Protein AF-0000000085034670 (afdb_homodimer)

Organism: Pyrobaculum neutrophilum (strain DSM 2338 / JCM 9278 / NBRC 100436 / V24Sta) (NCBI:txid444157)

Solvent-accessible surface area (backbone atoms only — not comparable to full-atom values): 43200 Å² total; per-residue (Å²): 132,74,89,51,54,70,53,42,58,57,39,40,49,49,40,50,49,49,47,63,65,64,57,44,68,76,72,37,66,59,76,76,46,46,86,66,56,53,66,43,71,51,53,83,65,71,54,91,62,52,50,27,5,26,19,51,21,50,42,35,35,32,36,52,74,52,28,29,40,36,36,17,26,9,20,22,24,40,92,87,50,77,40,71,30,72,46,46,43,74,38,55,52,75,44,85,58,56,53,54,27,44,27,43,30,22,36,21,53,18,46,40,45,43,45,72,75,66,61,37,42,27,40,36,34,66,35,52,58,66,59,52,51,48,52,44,50,43,60,39,57,45,80,72,50,70,50,46,36,65,43,38,67,56,41,38,48,18,45,29,35,43,29,47,31,53,50,50,27,57,75,70,66,22,46,54,33,21,41,21,73,79,57,76,51,41,62,64,49,42,35,47,47,25,52,54,46,44,74,75,40,96,53,72,64,35,58,47,34,37,36,26,43,63,46,64,75,39,63,70,53,35,53,52,50,47,52,49,32,59,55,21,60,75,77,32,60,69,58,20,38,48,45,49,49,67,48,31,70,58,59,24,33,47,52,56,36,58,76,63,52,54,56,41,23,27,39,52,30,22,38,37,36,43,14,46,29,63,43,50,74,72,66,37,35,30,53,69,50,42,44,54,39,28,48,57,39,43,50,51,16,26,54,49,65,73,40,94,68,67,94,59,66,56,67,58,41,42,44,55,20,47,65,55,33,41,18,30,35,38,29,38,40,19,68,40,84,78,36,68,34,27,39,39,32,29,70,34,82,96,42,52,14,39,72,62,55,27,48,48,40,79,32,78,83,61,89,52,60,61,57,51,12,36,53,57,69,42,44,74,41,85,87,52,39,36,57,39,46,38,52,6,39,67,65,20,43,72,46,71,69,54,50,51,51,52,46,52,51,48,33,52,57,26,45,73,65,70,68,35,76,41,67,46,80,44,53,53,105,133,75,89,50,53,71,53,42,57,56,38,38,51,50,41,50,49,49,47,62,65,65,57,44,67,76,73,37,66,60,76,76,46,48,86,67,56,54,65,42,71,52,53,84,64,71,54,90,63,52,52,29,5,26,20,51,22,52,44,38,35,31,37,52,74,53,28,29,40,35,36,16,25,9,22,20,25,41,93,87,49,76,41,72,30,72,47,48,43,73,37,54,53,74,46,86,59,54,53,55,25,44,28,45,30,22,37,21,52,16,45,41,46,43,44,71,75,66,61,36,44,28,40,36,33,67,34,52,60,66,59,52,52,48,53,44,51,44,59,39,57,45,81,71,51,70,50,47,36,65,43,37,66,56,40,36,49,19,46,29,36,41,28,48,31,54,49,50,28,58,76,71,64,22,45,53,32,21,41,23,73,78,55,77,51,41,62,64,50,43,34,47,47,25,52,54,45,45,75,73,41,95,51,71,64,35,57,48,35,36,32,26,43,63,44,66,75,39,64,72,52,34,54,52,52,47,53,49,31,59,55,21,59,76,77,30,61,70,58,21,38,50,45,50,49,66,47,32,70,60,60,23,33,48,52,55,37,59,76,64,52,56,55,41,25,28,38,50,30,23,40,38,36,43,15,47,29,64,43,48,73,72,67,36,36,31,51,68,50,41,44,54,39,26,48,55,39,44,51,51,16,26,55,50,65,73,39,94,69,66,93,58,65,56,68,57,42,42,44,55,21,46,64,54,32,40,18,30,35,38,29,39,39,19,68,41,82,77,36,67,36,28,40,38,32,29,70,34,82,94,43,52,16,39,72,60,53,54,32,48,41,78,31,79,82,61,88,52,60,60,57,51,12,35,54,57,68,42,44,76,43,85,87,54,39,35,59,38,44,38,51,7,37,68,65,20,43,72,46,71,68,55,51,51,51,49,46,53,52,49,33,53,54,27,45,73,67,69,67,38,75,42,68,46,80,43,56,56,104

Radius of gyration: 27.4 Å; Cα contacts (8 Å, |Δi|>4): 1720; chains: 2; bounding box: 60×80×64 Å

Secondary structure (DSSP, 8-state):
--TTHHHHHHHHHHHHHHHHHH--GGGS-GGGGGGGS-EEEPPSSPP---EEEEEEEEEEEEETTS-EEEEEEEEEE-SS-EEEEEEEEEESS--SHHHHHHHHHHHHHHHHHHHHHH--SEEEEES-HHHHHHHHHHHHH--SSGGGGGGHHHHHHHHHHHHHHHHHHHHHT-EEEEEESS----HHHHHHHHHHHHHH---HHHHHHHHSB-GGGSHHHHHHHHHHHHHHHHH-HHHHHHHHHHH-TT--HHHHHHHHSPTTEEEPPEEE-S-BHHHHHTT--BHHHHHHHHHHHHHHHHHHTT-S--SS-HHHHHHHHHHHPPEEEEEEEE-STTSPPEEEEEEETT--TTBS---EEE-TT---HHHHHHHHHTB--TTT-BHHHHHHHHHHSPPHHHHHHHHHHHHHHHHTTT--S-EEEE---/--TTHHHHHHHHHHHHHHHHHH--GGGS-GGGGGGGS-EEEPPSSPP---EEEEEEEEEEEEETTS-EEEEEEEEEEETTEEEEEEEEEEESS--SHHHHHHHHHHHHHHHHHHHHHH--SEEEEES-HHHHHHHHHHHHH--SSGGGGGGHHHHHHHHHHHHHHHHHHHHHT-EEEEEESS----HHHHHHHHHHHHHH---HHHHHHHHSB-GGGSHHHHHHHHHHHHHHHHH-HHHHHHHHHHH-TT--HHHHHHHHS-TTEEEPPEEE-S-BHHHHHTT--BHHHHHHHHHHHHHHHHHHTT-S--SS-HHHHHHHHHHHPPEEEEEEEE-STTSPPEEEEEEETT--TTBS---EEE-TT---HHHHHHHHHTB--TTT-BHHHHHHHHHHSPPHHHHHHHHHHHHHHHHHTT--S-EEEE---

InterPro domains:
  IPR018977 NurA domain [PF09376] (51-397)
  IPR018977 NurA domain [SM00933] (49-398)

Nearest PDB structures (foldseek):
  3tal-assembly1_A  TM=4.008E-01  e=8.139E-10  Pyrococcus furiosus DSM 3638
  3tai-assembly1_A  TM=4.142E-01  e=2.254E-09  Pyrococcus furiosus DSM 3638
  3tal-assembly1_B  TM=4.018E-01  e=2.036E-09  Pyrococcus furiosus DSM 3638
  3taz-assembly1_B  TM=3.901E-01  e=1.210E-08  Pyrococcus furiosus DSM 3638
  6gp1-assembly1_B  TM=6.547E-01  e=8.979E+00  Lobophyllia hemprichii

pLDDT: mean 89.44, std 11.65, range [27.62, 98.81]

Foldseek 3Di:
DPPCVVVCCVPVVVVVVVVVVVPCPVLFVLVVLLVVFAKDFFDQDADPFFEKEKAFAWWWWAFPVGKIKIKIKMWIDTDPDIFIFIDIDIGPFDDPCLSVLVNLLRRLVNLLCCCVPVPGQEYEYEDDPVCLLVVLLCLLQDPPDVSSLQCLLSSLVSLLSNLVSQVSCVVSNHWYKYKYQDDQAALVVQQSLLVVVVVVDDDVLSVLSNQAGPLCVPPVSVVVLVVVLVVCVVPPVNNNSSSVSNNPSVCGPLNSCLPNPDARMKTQWKWFAQRHNVCVVVVNLALVSSLVSSVVSNVVNCVVVVHPDDPDPSSVSSSVSQASQATKTWMWHHHDNPGGIMIMITGPPPHGRRHSGGGTGGDNVDDCSNVNSNQNVQQDDRVQSGDNNSVRCVVRYDDPVNQVVVQVVVQVVVVVVPGGPDIHTDRDD/DPPCVVVCCVPVVVVVVVVVVVPCCVLFPLVVLLVVFAKDFFDQDADPFFEKEKAKAWFWWAFPVGKIKIKIKMWIDTDPDIFIFIDIDIGPFDDPCLNVLVNLLRRLVNLLCCCVVVPGQEYEYEDDPVCLLVVLLCLLQDPPDVSSLQCLLSSLSSLLSNLVSQVSCVVSNHWYKYKYQDDQAALVVQQSLLVVLVVVDDDVLSVLSNQAGPLCVPPVSVVVLVVVLVVCVVPPVNNNSSSVSNNPSVCGPLNSCLPNPDARMKTQWKWFAQRHNVCVVVQNLALVSSLVSSVVSNVVNCVVVVHPDDPDPSSVSSSVSQQSQATKTWMWHHHDNPGGTMIMITGDPPHGRRHSGRGTGGDNVDPCSNVNSNQNVQQDDRVQSGDNNSVRCVVRYDDPVNSVVVQVVVQVVVVVVVPGPDIHTDDDD

Structure (mmCIF, N/CA/C/O backbone):
data_AF-0000000085034670-model_v1
#
loop_
_entity.id
_entity.type
_entity.pdbx_description
1 polymer 'NurA domain-containing protein'
#
loop_
_atom_site.group_PDB
_atom_site.id
_atom_site.type_symbol
_atom_site.label_atom_id
_atom_site.label_alt_id
_atom_site.label_comp_id
_atom_site.label_asym_id
_atom_site.label_entity_id
_atom_site.label_seq_id
_atom_site.pdbx_PDB_ins_code
_atom_site.Cartn_x
_atom_site.Cartn_y
_atom_site.Cartn_z
_atom_site.occupancy
_atom_site.B_iso_or_equiv
_atom_site.auth_seq_id
_atom_site.auth_comp_id
_atom_site.auth_asym_id
_atom_site.auth_atom_id
_atom_site.pdbx_PDB_model_num
ATOM 1 N N . MET A 1 1 ? 7.449 19.141 -23.641 1 68.62 1 MET A N 1
ATOM 2 C CA . MET A 1 1 ? 8.828 18.656 -23.578 1 68.62 1 MET A CA 1
ATOM 3 C C . MET A 1 1 ? 9.117 18.016 -22.234 1 68.62 1 MET A C 1
ATOM 5 O O . MET A 1 1 ? 8.75 18.562 -21.188 1 68.62 1 MET A O 1
ATOM 9 N N . ASP A 1 2 ? 9.531 16.797 -22.219 1 83.75 2 ASP A N 1
ATOM 10 C CA . ASP A 1 2 ? 9.914 16.109 -20.984 1 83.75 2 ASP A CA 1
ATOM 11 C C . ASP A 1 2 ? 11.297 16.562 -20.516 1 83.75 2 ASP A C 1
ATOM 13 O O . ASP A 1 2 ? 12.305 16.266 -21.156 1 83.75 2 ASP A O 1
ATOM 17 N N . HIS A 1 3 ? 11.352 17.328 -19.422 1 88.25 3 HIS A N 1
ATOM 18 C CA . HIS A 1 3 ? 12.555 17.969 -18.906 1 88.25 3 HIS A CA 1
ATOM 19 C C . HIS A 1 3 ? 13.539 16.938 -18.359 1 88.25 3 HIS A C 1
ATOM 21 O O . HIS A 1 3 ? 14.68 17.281 -18.031 1 88.25 3 HIS A O 1
ATOM 27 N N . PHE A 1 4 ? 13.164 15.656 -18.344 1 93.5 4 PHE A N 1
ATOM 28 C CA . PHE A 1 4 ? 13.977 14.688 -17.625 1 93.5 4 PHE A CA 1
ATOM 29 C C . PHE A 1 4 ? 14.453 13.578 -18.547 1 93.5 4 PHE A C 1
ATOM 31 O O . PHE A 1 4 ? 15.125 12.641 -18.109 1 93.5 4 PHE A O 1
ATOM 38 N N . PHE A 1 5 ? 14.156 13.625 -19.812 1 90.25 5 PHE A N 1
ATOM 39 C CA . PHE A 1 5 ? 14.43 12.531 -20.734 1 90.25 5 PHE A CA 1
ATOM 40 C C . PHE A 1 5 ? 15.93 12.273 -20.859 1 90.25 5 PHE A C 1
ATOM 42 O O . PHE A 1 5 ? 16.359 11.125 -20.953 1 90.25 5 PHE A O 1
ATOM 49 N N . ASP A 1 6 ? 16.688 13.328 -20.859 1 89.12 6 ASP A N 1
ATOM 50 C CA . ASP A 1 6 ? 18.141 13.18 -20.922 1 89.12 6 ASP A CA 1
ATOM 51 C C . ASP A 1 6 ? 18.672 12.43 -19.703 1 89.12 6 ASP A C 1
ATOM 53 O O . ASP A 1 6 ? 19.547 11.562 -19.828 1 89.12 6 ASP A O 1
ATOM 57 N N . MET A 1 7 ? 18.172 12.766 -18.578 1 92.56 7 MET A N 1
ATOM 58 C CA . MET A 1 7 ? 18.609 12.117 -17.344 1 92.56 7 MET A CA 1
ATOM 59 C C . MET A 1 7 ? 18.125 10.672 -17.281 1 92.56 7 MET A C 1
ATOM 61 O O . MET A 1 7 ? 18.828 9.805 -16.781 1 92.56 7 MET A O 1
ATOM 65 N N . PHE A 1 8 ? 17 10.445 -17.844 1 89.38 8 PHE A N 1
ATOM 66 C CA . PHE A 1 8 ? 16.469 9.094 -17.938 1 89.38 8 PHE A CA 1
ATOM 67 C C . PHE A 1 8 ? 17.375 8.219 -18.797 1 89.38 8 PHE A C 1
ATOM 69 O O . PHE A 1 8 ? 17.766 7.125 -18.375 1 89.38 8 PHE A O 1
ATOM 76 N N . MET A 1 9 ? 17.688 8.711 -19.844 1 86.62 9 MET A N 1
ATOM 77 C CA . MET A 1 9 ? 18.531 7.938 -20.766 1 86.62 9 MET A CA 1
ATOM 78 C C . MET A 1 9 ? 19.891 7.637 -20.125 1 86.62 9 MET A C 1
ATOM 80 O O . MET A 1 9 ? 20.422 6.539 -20.281 1 86.62 9 MET A O 1
ATOM 84 N N . ALA A 1 10 ? 20.328 8.523 -19.375 1 85.94 10 ALA A N 1
ATOM 85 C CA . ALA A 1 10 ? 21.641 8.367 -18.75 1 85.94 10 ALA A CA 1
ATOM 86 C C . ALA A 1 10 ? 21.578 7.414 -17.562 1 85.94 10 ALA A C 1
ATOM 88 O O . ALA A 1 10 ? 22.422 6.535 -17.406 1 85.94 10 ALA A O 1
ATOM 89 N N . SER A 1 11 ? 20.594 7.531 -16.781 1 88.62 11 SER A N 1
ATOM 90 C CA . SER A 1 11 ? 20.531 6.809 -15.508 1 88.62 11 SER A CA 1
ATOM 91 C C . SER A 1 11 ? 19.875 5.441 -15.688 1 88.62 11 SER A C 1
ATOM 93 O O . SER A 1 11 ? 20.422 4.426 -15.25 1 88.62 11 SER A O 1
ATOM 95 N N . ALA A 1 12 ? 18.75 5.48 -16.328 1 83.56 12 ALA A N 1
ATOM 96 C CA . ALA A 1 12 ? 18 4.234 -16.469 1 83.56 12 ALA A CA 1
ATOM 97 C C . ALA A 1 12 ? 18.781 3.227 -17.328 1 83.56 12 ALA A C 1
ATOM 99 O O . ALA A 1 12 ? 18.797 2.031 -17.016 1 83.56 12 ALA A O 1
ATOM 100 N N . GLY A 1 13 ? 19.391 3.781 -18.344 1 76.5 13 GLY A N 1
ATOM 101 C CA . GLY A 1 13 ? 20.188 2.906 -19.188 1 76.5 13 GLY A CA 1
ATOM 102 C C . GLY A 1 13 ? 21.328 2.246 -18.453 1 76.5 13 GLY A C 1
ATOM 103 O O . GLY A 1 13 ? 21.547 1.039 -18.578 1 76.5 13 GLY A O 1
ATOM 104 N N . ARG A 1 14 ? 21.906 3.018 -17.688 1 82.44 14 ARG A N 1
ATOM 105 C CA . ARG A 1 14 ? 23.047 2.518 -16.922 1 82.44 14 ARG A CA 1
ATOM 106 C C . ARG A 1 14 ? 22.594 1.482 -15.898 1 82.44 14 ARG A C 1
ATOM 108 O O . ARG A 1 14 ? 23.203 0.41 -15.789 1 82.44 14 ARG A O 1
ATOM 115 N N . LYS A 1 15 ? 21.578 1.783 -15.211 1 85.5 15 LYS A N 1
ATOM 116 C CA . LYS A 1 15 ? 21.109 0.906 -14.141 1 85.5 15 LYS A CA 1
ATOM 117 C C . LYS A 1 15 ? 20.547 -0.394 -14.703 1 85.5 15 LYS A C 1
ATOM 119 O O . LYS A 1 15 ? 20.719 -1.461 -14.109 1 85.5 15 LYS A O 1
ATOM 124 N N . LEU A 1 16 ? 19.891 -0.281 -15.742 1 78.81 16 LEU A N 1
ATOM 125 C CA . LEU A 1 16 ? 19.344 -1.478 -16.375 1 78.81 16 LEU A CA 1
ATOM 126 C C . LEU A 1 16 ? 20.453 -2.383 -16.875 1 78.81 16 LEU A C 1
ATOM 128 O O . LEU A 1 16 ? 20.375 -3.607 -16.766 1 78.81 16 LEU A O 1
ATOM 132 N N . ARG A 1 17 ? 21.484 -1.782 -17.375 1 75.12 17 ARG A N 1
ATOM 133 C CA . ARG A 1 17 ? 22.625 -2.559 -17.844 1 75.12 17 ARG A CA 1
ATOM 134 C C . ARG A 1 17 ? 23.312 -3.258 -16.688 1 75.12 17 ARG A C 1
ATOM 136 O O . ARG A 1 17 ? 23.703 -4.422 -16.797 1 75.12 17 ARG A O 1
ATOM 143 N N . GLU A 1 18 ? 23.391 -2.484 -15.688 1 79 18 GLU A N 1
ATOM 144 C CA . GLU A 1 18 ? 23.984 -3.062 -14.492 1 79 18 GLU A CA 1
ATOM 145 C C . GLU A 1 18 ? 23.156 -4.223 -13.961 1 79 18 GLU A C 1
ATOM 147 O O . GLU A 1 18 ? 23.703 -5.258 -13.562 1 79 18 GLU A O 1
ATOM 152 N N . TYR A 1 19 ? 21.922 -4.016 -13.961 1 77.38 19 TYR A N 1
ATOM 153 C CA . TYR A 1 19 ? 20.984 -5.035 -13.508 1 77.38 19 TYR A CA 1
ATOM 154 C C . TYR A 1 19 ? 21.047 -6.27 -14.406 1 77.38 19 TYR A C 1
ATOM 156 O O . TYR A 1 19 ? 21.109 -7.398 -13.914 1 77.38 19 TYR A O 1
ATOM 164 N N . LEU A 1 20 ? 21.016 -6.066 -15.539 1 68.25 20 LEU A N 1
ATOM 165 C CA . LEU A 1 20 ? 21.031 -7.172 -16.484 1 68.25 20 LEU A CA 1
ATOM 166 C C . LEU A 1 20 ? 22.375 -7.898 -16.453 1 68.25 20 LEU A C 1
ATOM 168 O O . LEU A 1 20 ? 22.422 -9.117 -16.625 1 68.25 20 LEU A O 1
ATOM 172 N N . GLY A 1 21 ? 23.328 -7.051 -16.188 1 64.12 21 GLY A N 1
ATOM 173 C CA . GLY A 1 21 ? 24.656 -7.641 -16.094 1 64.12 21 GLY A CA 1
ATOM 174 C C . GLY A 1 21 ? 24.875 -8.422 -14.812 1 64.12 21 GLY A C 1
ATOM 175 O O . GLY A 1 21 ? 25.672 -9.367 -14.781 1 64.12 21 GLY A O 1
ATOM 176 N N . SER A 1 22 ? 24.266 -7.918 -13.75 1 59.69 22 SER A N 1
ATOM 177 C CA . SER A 1 22 ? 24.453 -8.547 -12.445 1 59.69 22 SER A CA 1
ATOM 178 C C . SER A 1 22 ? 23.562 -9.766 -12.289 1 59.69 22 SER A C 1
ATOM 180 O O . SER A 1 22 ? 23.797 -10.617 -11.422 1 59.69 22 SER A O 1
ATOM 182 N N . ARG A 1 23 ? 22.375 -9.852 -12.945 1 56.75 23 ARG A N 1
ATOM 183 C CA . ARG A 1 23 ? 21.375 -10.898 -12.781 1 56.75 23 ARG A CA 1
ATOM 184 C C . ARG A 1 23 ? 21.922 -12.258 -13.203 1 56.75 23 ARG A C 1
ATOM 186 O O . ARG A 1 23 ? 21.812 -12.641 -14.375 1 56.75 23 ARG A O 1
ATOM 193 N N . SER A 1 24 ? 23.016 -12.492 -12.812 1 54.44 24 SER A N 1
ATOM 194 C CA . SER A 1 24 ? 23.375 -13.789 -13.375 1 54.44 24 SER A CA 1
ATOM 195 C C . SER A 1 24 ? 22.562 -14.914 -12.75 1 54.44 24 SER A C 1
ATOM 197 O O . SER A 1 24 ? 22.781 -15.281 -11.594 1 54.44 24 SER A O 1
ATOM 199 N N . LEU A 1 25 ? 21.281 -15.055 -13.141 1 57.41 25 LEU A N 1
ATOM 200 C CA . LEU A 1 25 ? 20.641 -16.344 -12.891 1 57.41 25 LEU A CA 1
ATOM 201 C C . LEU A 1 25 ? 21.672 -17.469 -12.977 1 57.41 25 LEU A C 1
ATOM 203 O O . LEU A 1 25 ? 21.469 -18.547 -12.398 1 57.41 25 LEU A O 1
ATOM 207 N N . GLN A 1 26 ? 22.703 -17 -13.57 1 58.75 26 GLN A N 1
ATOM 208 C CA . GLN A 1 26 ? 23.75 -18 -13.805 1 58.75 26 GLN A CA 1
ATOM 209 C C . GLN A 1 26 ? 24.453 -18.375 -12.5 1 58.75 26 GLN A C 1
ATOM 211 O O . GLN A 1 26 ? 25.078 -19.438 -12.406 1 58.75 26 GLN A O 1
ATOM 216 N N . ASP A 1 27 ? 24.031 -17.547 -11.617 1 67.06 27 ASP A N 1
ATOM 217 C CA . ASP A 1 27 ? 24.719 -17.812 -10.359 1 67.06 27 ASP A CA 1
ATOM 218 C C . ASP A 1 27 ? 23.969 -18.828 -9.523 1 67.06 27 ASP A C 1
ATOM 220 O O . ASP A 1 27 ? 24.5 -19.375 -8.555 1 67.06 27 ASP A O 1
ATOM 224 N N . TYR A 1 28 ? 22.75 -19.141 -10.078 1 81.62 28 TYR A N 1
ATOM 225 C CA . TYR A 1 28 ? 21.969 -20.078 -9.289 1 81.62 28 TYR A CA 1
ATOM 226 C C . TYR A 1 28 ? 21.875 -21.438 -10 1 81.62 28 TYR A C 1
ATOM 228 O O . TYR A 1 28 ? 21.891 -21.5 -11.227 1 81.62 28 TYR A O 1
ATOM 236 N N . PRO A 1 29 ? 21.922 -22.469 -9.227 1 87.06 29 PRO A N 1
ATOM 237 C CA . PRO A 1 29 ? 21.906 -23.812 -9.812 1 87.06 29 PRO A CA 1
ATOM 238 C C . PRO A 1 29 ? 20.5 -24.234 -10.273 1 87.06 29 PRO A C 1
ATOM 240 O O . PRO A 1 29 ? 20 -25.281 -9.852 1 87.06 29 PRO A O 1
ATOM 243 N N . LEU A 1 30 ? 20 -23.531 -11.188 1 87.94 30 LEU A N 1
ATOM 244 C CA . LEU A 1 30 ? 18.625 -23.781 -11.625 1 87.94 30 LEU A CA 1
ATOM 245 C C . LEU A 1 30 ? 18.516 -25.125 -12.336 1 87.94 30 LEU A C 1
ATOM 247 O O . LEU A 1 30 ? 17.531 -25.844 -12.156 1 87.94 30 LEU A O 1
ATOM 251 N N . GLU A 1 31 ? 19.562 -25.453 -13.062 1 86.12 31 GLU A N 1
ATOM 252 C CA . GLU A 1 31 ? 19.547 -26.688 -13.844 1 86.12 31 GLU A CA 1
ATOM 253 C C . GLU A 1 31 ? 19.469 -27.906 -12.938 1 86.12 31 GLU A C 1
ATOM 255 O O . GLU A 1 31 ? 18.922 -28.953 -13.328 1 86.12 31 GLU A O 1
ATOM 260 N N . GLU A 1 32 ? 19.969 -27.719 -11.758 1 88.44 32 GLU A N 1
ATOM 261 C CA . GLU A 1 32 ? 19.969 -28.828 -10.812 1 88.44 32 GLU A CA 1
ATOM 262 C C . GLU A 1 32 ? 18.547 -29.125 -10.328 1 88.44 32 GLU A C 1
ATOM 264 O O . GLU A 1 32 ? 18.297 -30.203 -9.789 1 88.44 32 GLU A O 1
ATOM 269 N N . LEU A 1 33 ? 17.688 -28.234 -10.586 1 93.94 33 LEU A N 1
ATOM 270 C CA . LEU A 1 33 ? 16.312 -28.391 -10.094 1 93.94 33 LEU A CA 1
ATOM 271 C C . LEU A 1 33 ? 15.406 -28.969 -11.172 1 93.94 33 LEU A C 1
ATOM 273 O O . LEU A 1 33 ? 14.25 -29.281 -10.914 1 93.94 33 LEU A O 1
ATOM 277 N N . SER A 1 34 ? 15.93 -29.156 -12.367 1 93.81 34 SER A N 1
ATOM 278 C CA . SER A 1 34 ? 15.133 -29.562 -13.523 1 93.81 34 SER A CA 1
ATOM 279 C C . SER A 1 34 ? 14.422 -30.891 -13.258 1 93.81 34 SER A C 1
ATOM 281 O O . SER A 1 34 ? 13.258 -31.062 -13.633 1 93.81 34 SER A O 1
ATOM 283 N N . SER A 1 35 ? 15.078 -31.781 -12.578 1 93.62 35 SER A N 1
ATOM 284 C CA . SER A 1 35 ? 14.531 -33.125 -12.352 1 93.62 35 SER A CA 1
ATOM 285 C C . SER A 1 35 ? 13.422 -33.094 -11.305 1 93.62 35 SER A C 1
ATOM 287 O O . SER A 1 35 ? 12.633 -34.031 -11.195 1 93.62 35 SER A O 1
ATOM 289 N N . TYR A 1 36 ? 13.336 -32.031 -10.578 1 95 36 TYR A N 1
ATOM 290 C CA . TYR A 1 36 ? 12.344 -31.922 -9.508 1 95 36 TYR A CA 1
ATOM 291 C C . TYR A 1 36 ? 11.07 -31.25 -10.008 1 95 36 TYR A C 1
ATOM 293 O O . TYR A 1 36 ? 10.031 -31.312 -9.336 1 95 36 TYR A O 1
ATOM 301 N N . ILE A 1 37 ? 11.18 -30.656 -11.141 1 95.88 37 ILE A N 1
ATOM 302 C CA . ILE A 1 37 ? 10.008 -30 -11.711 1 95.88 37 ILE A CA 1
ATOM 303 C C . ILE A 1 37 ? 9.297 -30.953 -12.672 1 95.88 37 ILE A C 1
ATOM 305 O O . ILE A 1 37 ? 9.797 -31.219 -13.773 1 95.88 37 ILE A O 1
ATOM 309 N N . LEU A 1 38 ? 8.195 -31.391 -12.25 1 95.44 38 LEU A N 1
ATOM 310 C CA . LEU A 1 38 ? 7.398 -32.281 -13.078 1 95.44 38 LEU A CA 1
ATOM 311 C C . LEU A 1 38 ? 6.637 -31.5 -14.141 1 95.44 38 LEU A C 1
ATOM 313 O O . LEU A 1 38 ? 6.016 -30.469 -13.844 1 95.44 38 LEU A O 1
ATOM 317 N N . LYS A 1 39 ? 6.746 -31.922 -15.344 1 96.44 39 LYS A N 1
ATOM 318 C CA . LYS A 1 39 ? 6.117 -31.188 -16.438 1 96.44 39 LYS A CA 1
ATOM 319 C C . LYS A 1 39 ? 5.434 -32.125 -17.422 1 96.44 39 LYS A C 1
ATOM 321 O O . LYS A 1 39 ? 5.762 -33.312 -17.469 1 96.44 39 LYS A O 1
ATOM 326 N N . ARG A 1 40 ? 4.453 -31.703 -18.141 1 96.81 40 ARG A N 1
ATOM 327 C CA . ARG A 1 40 ? 3.689 -32.406 -19.156 1 96.81 40 ARG A CA 1
ATOM 328 C C . ARG A 1 40 ? 3.461 -31.547 -20.391 1 96.81 40 ARG A C 1
ATOM 330 O O . ARG A 1 40 ? 3.355 -30.328 -20.281 1 96.81 40 ARG A O 1
ATOM 337 N N . PRO A 1 41 ? 3.396 -32.188 -21.531 1 96.56 41 PRO A N 1
ATOM 338 C CA . PRO A 1 41 ? 3.035 -31.406 -22.719 1 96.56 41 PRO A CA 1
ATOM 339 C C . PRO A 1 41 ? 1.558 -31.016 -22.75 1 96.56 41 PRO A C 1
ATOM 341 O O . PRO A 1 41 ? 0.709 -31.781 -22.266 1 96.56 41 PRO A O 1
ATOM 344 N N . VAL A 1 42 ? 1.323 -29.922 -23.312 1 95.19 42 VAL A N 1
ATOM 345 C CA . VAL A 1 42 ? -0.061 -29.484 -23.484 1 95.19 42 VAL A CA 1
ATOM 346 C C . VAL A 1 42 ? -0.756 -30.406 -24.5 1 95.19 42 VAL A C 1
ATOM 348 O O . VAL A 1 42 ? -0.239 -30.641 -25.594 1 95.19 42 VAL A O 1
ATOM 351 N N . PRO A 1 43 ? -1.849 -30.844 -24.109 1 91.06 43 PRO A N 1
ATOM 352 C CA . PRO A 1 43 ? -2.557 -31.688 -25.078 1 91.06 43 PRO A CA 1
ATOM 353 C C . PRO A 1 43 ? -2.955 -30.938 -26.344 1 91.06 43 PRO A C 1
ATOM 355 O O . PRO A 1 43 ? -3.342 -29.766 -26.281 1 91.06 43 PRO A O 1
ATOM 358 N N . GLN A 1 44 ? -2.994 -31.625 -27.422 1 83.75 44 GLN A N 1
ATOM 359 C CA . GLN A 1 44 ? -3.307 -31.016 -28.719 1 83.75 44 GLN A CA 1
ATOM 360 C C . GLN A 1 44 ? -4.812 -30.984 -28.953 1 83.75 44 GLN A C 1
ATOM 362 O O . GLN A 1 44 ? -5.305 -30.141 -29.719 1 83.75 44 GLN A O 1
ATOM 367 N N . GLU A 1 45 ? -5.48 -31.75 -28.297 1 77.94 45 GLU A N 1
ATOM 368 C CA . GLU A 1 45 ? -6.922 -31.797 -28.516 1 77.94 45 GLU A CA 1
ATOM 369 C C . GLU A 1 45 ? -7.617 -30.594 -27.875 1 77.94 45 GLU A C 1
ATOM 371 O O . GLU A 1 45 ? -7.391 -30.297 -26.703 1 77.94 45 GLU A O 1
ATOM 376 N N . GLU A 1 46 ? -8.273 -29.969 -28.75 1 71.31 46 GLU A N 1
ATOM 377 C CA . GLU A 1 46 ? -8.977 -28.781 -28.281 1 71.31 46 GLU A CA 1
ATOM 378 C C . GLU A 1 46 ? -10.32 -29.156 -27.641 1 71.31 46 GLU A C 1
ATOM 380 O O . GLU A 1 46 ? -11.117 -29.875 -28.25 1 71.31 46 GLU A O 1
ATOM 385 N N . ALA A 1 47 ? -10.406 -28.828 -26.422 1 71.25 47 ALA A N 1
ATOM 386 C CA . ALA A 1 47 ? -11.719 -28.953 -25.797 1 71.25 47 ALA A CA 1
ATOM 387 C C . ALA A 1 47 ? -12.641 -27.812 -26.219 1 71.25 47 ALA A C 1
ATOM 389 O O . ALA A 1 47 ? -12.203 -26.672 -26.391 1 71.25 47 ALA A O 1
ATOM 390 N N . ALA A 1 48 ? -13.703 -28.141 -26.828 1 77.88 48 ALA A N 1
ATOM 391 C CA . ALA A 1 48 ? -14.68 -27.141 -27.25 1 77.88 48 ALA A CA 1
ATOM 392 C C . ALA A 1 48 ? -15.453 -26.609 -26.047 1 77.88 48 ALA A C 1
ATOM 394 O O . ALA A 1 48 ? -16.578 -27.031 -25.797 1 77.88 48 ALA A O 1
ATOM 395 N N . LEU A 1 49 ? -14.797 -25.719 -25.266 1 87.38 49 LEU A N 1
ATOM 396 C CA . LEU A 1 49 ? -15.445 -25.172 -24.078 1 87.38 49 LEU A CA 1
ATOM 397 C C . LEU A 1 49 ? -15.883 -23.734 -24.312 1 87.38 49 LEU A C 1
ATOM 399 O O . LEU A 1 49 ? -15.172 -22.969 -24.969 1 87.38 49 LEU A O 1
ATOM 403 N N . ARG A 1 50 ? -17.141 -23.5 -23.938 1 91.06 50 ARG A N 1
ATOM 404 C CA . ARG A 1 50 ? -17.625 -22.125 -23.938 1 91.06 50 ARG A CA 1
ATOM 405 C C . ARG A 1 50 ? -16.969 -21.328 -22.812 1 91.06 50 ARG A C 1
ATOM 407 O O . ARG A 1 50 ? -17.344 -21.453 -21.641 1 91.06 50 ARG A O 1
ATOM 414 N N . ALA A 1 51 ? -16.047 -20.422 -23.203 1 94.44 51 ALA A N 1
ATOM 415 C CA . ALA A 1 51 ? -15.234 -19.734 -22.203 1 94.44 51 ALA A CA 1
ATOM 416 C C . ALA A 1 51 ? -15.641 -18.266 -22.109 1 94.44 51 ALA A C 1
ATOM 418 O O . ALA A 1 51 ? -16.172 -17.688 -23.062 1 94.44 51 ALA A O 1
ATOM 419 N N . ALA A 1 52 ? -15.492 -17.719 -20.969 1 96.88 52 ALA A N 1
ATOM 420 C CA . ALA A 1 52 ? -15.648 -16.281 -20.719 1 96.88 52 ALA A CA 1
ATOM 421 C C . ALA A 1 52 ? -14.523 -15.758 -19.844 1 96.88 52 ALA A C 1
ATOM 423 O O . ALA A 1 52 ? -13.922 -16.516 -19.078 1 96.88 52 ALA A O 1
ATOM 424 N N . G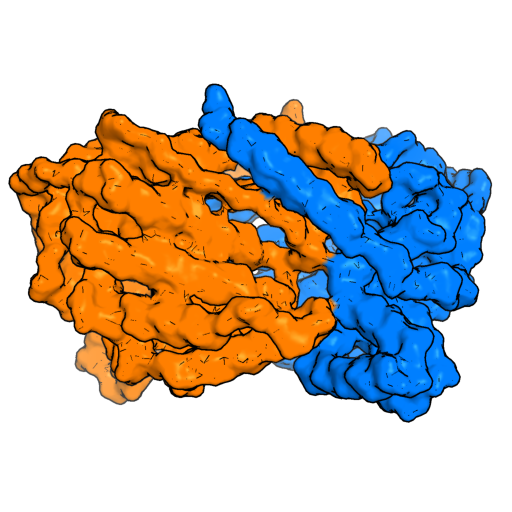LY A 1 53 ? -14.164 -14.484 -20.047 1 97.56 53 GLY A N 1
ATOM 425 C CA . GLY A 1 53 ? -13.148 -13.828 -19.25 1 97.56 53 GLY A CA 1
ATOM 426 C C . GLY A 1 53 ? -13.711 -12.758 -18.344 1 97.56 53 GLY A C 1
ATOM 427 O O . GLY A 1 53 ? -14.648 -12.055 -18.703 1 97.56 53 GLY A O 1
ATOM 428 N N . VAL A 1 54 ? -13.18 -12.695 -17.141 1 98.5 54 VAL A N 1
ATOM 429 C CA . VAL A 1 54 ? -13.586 -11.68 -16.188 1 98.5 54 VAL A CA 1
ATOM 430 C C . VAL A 1 54 ? -12.375 -10.828 -15.789 1 98.5 54 VAL A C 1
ATOM 432 O O . VAL A 1 54 ? -11.305 -11.367 -15.5 1 98.5 54 VAL A O 1
ATOM 435 N N . ASP A 1 55 ? -12.484 -9.555 -15.805 1 97 55 ASP A N 1
ATOM 436 C CA . ASP A 1 55 ? -11.484 -8.609 -15.32 1 97 55 ASP A CA 1
ATOM 437 C C . ASP A 1 55 ? -12.148 -7.352 -14.75 1 97 55 ASP A C 1
ATOM 439 O O . ASP A 1 55 ? -13.352 -7.141 -14.938 1 97 55 ASP A O 1
ATOM 443 N N . GLY A 1 56 ? -11.422 -6.73 -13.945 1 96.31 56 GLY A N 1
ATOM 444 C CA . GLY A 1 56 ? -11.953 -5.516 -13.344 1 96.31 56 GLY A CA 1
ATOM 445 C C . GLY A 1 56 ? -10.93 -4.41 -13.227 1 96.31 56 GLY A C 1
ATOM 446 O O . GLY A 1 56 ? -9.773 -4.574 -13.641 1 96.31 56 GLY A O 1
ATOM 447 N N . GLY A 1 57 ? -11.422 -3.281 -12.867 1 94.44 57 GLY A N 1
ATOM 448 C CA . GLY A 1 57 ? -10.586 -2.107 -12.656 1 94.44 57 GLY A CA 1
ATOM 449 C C . GLY A 1 57 ? -11.07 -1.244 -11.5 1 94.44 57 GLY A C 1
ATOM 450 O O . GLY A 1 57 ? -12.234 -1.308 -11.109 1 94.44 57 GLY A O 1
ATOM 451 N N . ILE A 1 58 ? -10.094 -0.495 -10.992 1 94.19 58 ILE A N 1
ATOM 452 C CA . ILE A 1 58 ? -10.383 0.378 -9.859 1 94.19 58 ILE A CA 1
ATOM 453 C C . ILE A 1 58 ? -10.055 1.824 -10.227 1 94.19 58 ILE A C 1
ATOM 455 O O . ILE A 1 58 ? -9.125 2.082 -10.992 1 94.19 58 ILE A O 1
ATOM 459 N N . GLY A 1 59 ? -10.867 2.686 -9.781 1 89.62 59 GLY A N 1
ATOM 460 C CA . GLY A 1 59 ? -10.633 4.121 -9.812 1 89.62 59 GLY A CA 1
ATOM 461 C C . GLY A 1 59 ? -10.914 4.797 -8.484 1 89.62 59 GLY A C 1
ATOM 462 O O . GLY A 1 59 ? -11.852 4.426 -7.773 1 89.62 59 GLY A O 1
ATOM 463 N N . VAL A 1 60 ? -10 5.66 -8.156 1 88.62 60 VAL A N 1
ATOM 464 C CA . VAL A 1 60 ? -10.195 6.41 -6.914 1 88.62 60 VAL A CA 1
ATOM 465 C C . VAL A 1 60 ? -10.148 7.906 -7.203 1 88.62 60 VAL A C 1
ATOM 467 O O . VAL A 1 60 ? -9.258 8.383 -7.906 1 88.62 60 VAL A O 1
ATOM 470 N N . VAL A 1 61 ? -11.109 8.562 -6.684 1 84.12 61 VAL A N 1
ATOM 471 C CA . VAL A 1 61 ? -11.164 10.016 -6.793 1 84.12 61 VAL A CA 1
ATOM 472 C C . VAL A 1 61 ? -11.102 10.641 -5.402 1 84.12 61 VAL A C 1
ATOM 474 O O . VAL A 1 61 ? -11.969 10.398 -4.562 1 84.12 61 VAL A O 1
ATOM 477 N N . LYS A 1 62 ? -10.117 11.422 -5.223 1 80.5 62 LYS A N 1
ATOM 478 C CA . LYS A 1 62 ? -9.953 12.078 -3.928 1 80.5 62 LYS A CA 1
ATOM 479 C C . LYS A 1 62 ? -10.766 13.367 -3.863 1 80.5 62 LYS A C 1
ATOM 481 O O . LYS A 1 62 ? -10.758 14.156 -4.812 1 80.5 62 LYS A O 1
ATOM 486 N N . LEU A 1 63 ? -11.367 13.461 -2.711 1 76.25 63 LEU A N 1
ATOM 487 C CA . LEU A 1 63 ? -12.141 14.672 -2.471 1 76.25 63 LEU A CA 1
ATOM 488 C C . LEU A 1 63 ? -11.328 15.688 -1.68 1 76.25 63 LEU A C 1
ATOM 490 O O . LEU A 1 63 ? -10.32 15.344 -1.062 1 76.25 63 LEU A O 1
ATOM 494 N N . ALA A 1 64 ? -11.812 16.875 -1.66 1 68.19 64 ALA A N 1
ATOM 495 C CA . ALA A 1 64 ? -11.094 17.984 -1.035 1 68.19 64 ALA A CA 1
ATOM 496 C C . ALA A 1 64 ? -10.93 17.75 0.465 1 68.19 64 ALA A C 1
ATOM 498 O O . ALA A 1 64 ? -9.938 18.188 1.06 1 68.19 64 ALA A O 1
ATOM 499 N N . ASN A 1 65 ? -11.953 17.062 0.967 1 70.19 65 ASN A N 1
ATOM 500 C CA . ASN A 1 65 ? -11.922 16.875 2.412 1 70.19 65 ASN A CA 1
ATOM 501 C C . ASN A 1 65 ? -11.07 15.664 2.797 1 70.19 65 ASN A C 1
ATOM 503 O O . ASN A 1 65 ? -11.047 15.266 3.961 1 70.19 65 ASN A O 1
ATOM 507 N N . GLY A 1 66 ? -10.461 15.023 1.747 1 72.06 66 GLY A N 1
ATOM 508 C CA . GLY A 1 66 ? -9.586 13.891 2.037 1 72.06 66 GLY A CA 1
ATOM 509 C C . GLY A 1 66 ? -10.266 12.547 1.844 1 72.06 66 GLY A C 1
ATOM 510 O O . GLY A 1 66 ? -9.594 11.516 1.767 1 72.06 66 GLY A O 1
ATOM 511 N N . HIS A 1 67 ? -11.578 12.625 1.804 1 81.25 67 HIS A N 1
ATOM 512 C CA . HIS A 1 67 ? -12.281 11.383 1.514 1 81.25 67 HIS A CA 1
ATOM 513 C C . HIS A 1 67 ? -12.07 10.953 0.066 1 81.25 67 HIS A C 1
ATOM 515 O O . HIS A 1 67 ? -11.594 11.742 -0.755 1 81.25 67 HIS A O 1
ATOM 521 N N . GLN A 1 68 ? -12.328 9.695 -0.152 1 87.31 68 GLN A N 1
ATOM 522 C CA . GLN A 1 68 ? -12.102 9.156 -1.489 1 87.31 68 GLN A CA 1
ATOM 523 C C . GLN A 1 68 ? -13.344 8.461 -2.027 1 87.31 68 GLN A C 1
ATOM 525 O O . GLN A 1 68 ? -14.023 7.734 -1.295 1 87.31 68 GLN A O 1
ATOM 530 N N . VAL A 1 69 ? -13.656 8.789 -3.273 1 89.81 69 VAL A N 1
ATOM 531 C CA . VAL A 1 69 ? -14.656 7.996 -3.973 1 89.81 69 VAL A CA 1
ATOM 532 C C . VAL A 1 69 ? -13.992 6.801 -4.645 1 89.81 69 VAL A C 1
ATOM 534 O O . VAL A 1 69 ? -13.141 6.965 -5.52 1 89.81 69 VAL A O 1
ATOM 537 N N . VAL A 1 70 ? -14.375 5.66 -4.203 1 93.31 70 VAL A N 1
ATOM 538 C CA . VAL A 1 70 ? -13.812 4.43 -4.75 1 93.31 70 VAL A CA 1
ATOM 539 C C . VAL A 1 70 ? -14.766 3.855 -5.801 1 93.31 70 VAL A C 1
ATOM 541 O O . VAL A 1 70 ? -15.945 3.633 -5.523 1 93.31 70 VAL A O 1
ATOM 544 N N . LEU A 1 71 ? -14.242 3.658 -6.977 1 93.94 71 LEU A N 1
ATOM 545 C CA . LEU A 1 71 ? -14.984 3.076 -8.094 1 93.94 71 LEU A CA 1
ATOM 546 C C . LEU A 1 71 ? -14.391 1.732 -8.5 1 93.94 71 LEU A C 1
ATOM 548 O O . LEU A 1 71 ? -13.195 1.637 -8.773 1 93.94 71 LEU A O 1
ATOM 552 N N . ALA A 1 72 ? -15.18 0.752 -8.453 1 95.88 72 ALA A N 1
ATOM 553 C CA . ALA A 1 72 ? -14.781 -0.565 -8.938 1 95.88 72 ALA A CA 1
ATOM 554 C C . ALA A 1 72 ? -15.742 -1.063 -10.016 1 95.88 72 ALA A C 1
ATOM 556 O O . ALA A 1 72 ? -16.969 -0.954 -9.867 1 95.88 72 ALA A O 1
ATOM 557 N N . ARG A 1 73 ? -15.141 -1.488 -11.07 1 97.06 73 ARG A N 1
ATOM 558 C CA . ARG A 1 73 ? -15.977 -2.051 -12.125 1 97.06 73 ARG A CA 1
ATOM 559 C C . ARG A 1 73 ? -15.391 -3.357 -12.648 1 97.06 73 ARG A C 1
ATOM 561 O O . ARG A 1 73 ? -14.195 -3.615 -12.492 1 97.06 73 ARG A O 1
ATOM 568 N N . ALA A 1 74 ? -16.25 -4.203 -13.141 1 98.06 74 ALA A N 1
ATOM 569 C CA . ALA A 1 74 ? -15.82 -5.488 -13.688 1 98.06 74 ALA A CA 1
ATOM 570 C C . ALA A 1 74 ? -16.719 -5.922 -14.836 1 98.06 74 ALA A C 1
ATOM 572 O O . ALA A 1 74 ? -17.891 -5.516 -14.914 1 98.06 74 ALA A O 1
ATOM 573 N N . ALA A 1 75 ? -16.172 -6.656 -15.727 1 98.12 75 ALA A N 1
ATOM 574 C CA . ALA A 1 75 ? -16.906 -7.191 -16.875 1 98.12 75 ALA A CA 1
ATOM 575 C C . ALA A 1 75 ? -16.625 -8.68 -17.062 1 98.12 75 ALA A C 1
ATOM 577 O O . ALA A 1 75 ? -15.508 -9.141 -16.797 1 98.12 75 ALA A O 1
ATOM 578 N N . ALA A 1 76 ? -17.609 -9.375 -17.344 1 98.44 76 ALA A N 1
ATOM 579 C CA . ALA A 1 76 ? -17.5 -10.734 -17.859 1 98.44 76 ALA A CA 1
ATOM 580 C C . ALA A 1 76 ? -17.875 -10.781 -19.344 1 98.44 76 ALA A C 1
ATOM 582 O O . ALA A 1 76 ? -18.969 -10.367 -19.734 1 98.44 76 ALA A O 1
ATOM 583 N N . VAL A 1 77 ? -16.922 -11.258 -20.141 1 97.56 77 VAL A N 1
ATOM 584 C CA . VAL A 1 77 ? -17.125 -11.227 -21.594 1 97.56 77 VAL A CA 1
ATOM 585 C C . VAL A 1 77 ? -17.016 -12.641 -22.156 1 97.56 77 VAL A C 1
ATOM 587 O O . VAL A 1 77 ? -16.047 -13.352 -21.859 1 97.56 77 VAL A O 1
ATOM 590 N N . GLY A 1 78 ? -17.969 -13.078 -22.922 1 94.94 78 GLY A N 1
ATOM 591 C CA . GLY A 1 78 ? -17.969 -14.328 -23.656 1 94.94 78 GLY A CA 1
ATOM 592 C C . GLY A 1 78 ? -18.328 -14.148 -25.125 1 94.94 78 GLY A C 1
ATOM 593 O O . GLY A 1 78 ? -18.312 -13.031 -25.641 1 94.94 78 GLY A O 1
ATOM 594 N N . PRO A 1 79 ? -18.547 -15.188 -25.844 1 91.81 79 PRO A N 1
ATOM 595 C CA . PRO A 1 79 ? -18.797 -15.102 -27.281 1 91.81 79 PRO A CA 1
ATOM 596 C C . PRO A 1 79 ? -20.031 -14.281 -27.625 1 91.81 79 PRO A C 1
ATOM 598 O O . PRO A 1 79 ? -20.047 -13.555 -28.625 1 91.81 79 PRO A O 1
ATOM 601 N N . ASP A 1 80 ? -21.016 -14.289 -26.781 1 94.38 80 ASP A N 1
ATOM 602 C CA . ASP A 1 80 ? -22.266 -13.656 -27.188 1 94.38 80 ASP A CA 1
ATOM 603 C C . ASP A 1 80 ? -22.844 -12.805 -26.047 1 94.38 80 ASP A C 1
ATOM 605 O O . ASP A 1 80 ? -24.047 -12.555 -26 1 94.38 80 ASP A O 1
ATOM 609 N N . PHE A 1 81 ? -21.938 -12.492 -25.125 1 96.12 81 PHE A N 1
ATOM 610 C CA . PHE A 1 81 ? -22.516 -11.703 -24.047 1 96.12 81 PHE A CA 1
ATOM 611 C C . PHE A 1 81 ? -21.453 -10.812 -23.406 1 96.12 81 PHE A C 1
ATOM 613 O O . PHE A 1 81 ? -20.25 -11.047 -23.562 1 96.12 81 PHE A O 1
ATOM 620 N N . LEU A 1 82 ? -21.922 -9.781 -22.75 1 97.19 82 LEU A N 1
ATOM 621 C CA . LEU A 1 82 ? -21.172 -8.867 -21.891 1 97.19 82 LEU A CA 1
ATOM 622 C C . LEU A 1 82 ? -21.953 -8.531 -20.641 1 97.19 82 LEU A C 1
ATOM 624 O O . LEU A 1 82 ? -23.047 -7.953 -20.719 1 97.19 82 LEU A O 1
ATOM 628 N N . GLU A 1 83 ? -21.453 -9.023 -19.516 1 97.88 83 GLU A N 1
ATOM 629 C CA . GLU A 1 83 ? -22.016 -8.672 -18.234 1 97.88 83 GLU A CA 1
ATOM 630 C C . GLU A 1 83 ? -21.156 -7.633 -17.516 1 97.88 83 GLU A C 1
ATOM 632 O O . GLU A 1 83 ? -19.938 -7.648 -17.625 1 97.88 83 GLU A O 1
ATOM 637 N N . ARG A 1 84 ? -21.844 -6.773 -16.797 1 97.19 84 ARG A N 1
ATOM 638 C CA . ARG A 1 84 ? -21.141 -5.676 -16.141 1 97.19 84 ARG A CA 1
ATOM 639 C C . ARG A 1 84 ? -21.531 -5.57 -14.672 1 97.19 84 ARG A C 1
ATOM 641 O O . ARG A 1 84 ? -22.625 -5.953 -14.289 1 97.19 84 ARG A O 1
ATOM 648 N N . GLU A 1 85 ? -20.609 -5.137 -13.852 1 97.38 85 GLU A N 1
ATOM 649 C CA . GLU A 1 85 ? -20.844 -4.77 -12.461 1 97.38 85 GLU A CA 1
ATOM 650 C C . GLU A 1 85 ? -20.094 -3.482 -12.102 1 97.38 85 GLU A C 1
ATOM 652 O O . GLU A 1 85 ? -19.016 -3.219 -12.625 1 97.38 85 GLU A O 1
ATOM 657 N N . PHE A 1 86 ? -20.734 -2.68 -11.344 1 96.25 86 PHE A N 1
ATOM 658 C CA . PHE A 1 86 ? -20.156 -1.404 -10.93 1 96.25 86 PHE A CA 1
ATOM 659 C C . PHE A 1 86 ? -20.484 -1.107 -9.469 1 96.25 86 PHE A C 1
ATOM 661 O O . PHE A 1 86 ? -21.641 -1.212 -9.055 1 96.25 86 PHE A O 1
ATOM 668 N N . ILE A 1 87 ? -19.484 -0.812 -8.734 1 95.44 87 ILE A N 1
ATOM 669 C CA . ILE A 1 87 ? -19.641 -0.46 -7.328 1 95.44 87 ILE A CA 1
ATOM 670 C C . ILE A 1 87 ? -19 0.903 -7.066 1 95.44 87 ILE A C 1
ATOM 672 O O . ILE A 1 87 ? -17.859 1.14 -7.434 1 95.44 87 ILE A O 1
ATOM 676 N N . ALA A 1 88 ? -19.719 1.749 -6.527 1 93.62 88 ALA A N 1
ATOM 677 C CA . ALA A 1 88 ? -19.203 3.037 -6.062 1 93.62 88 ALA A CA 1
ATOM 678 C C . ALA A 1 88 ? -19.453 3.221 -4.566 1 93.62 88 ALA A C 1
ATOM 680 O O . ALA A 1 88 ? -20.516 2.832 -4.059 1 93.62 88 ALA A O 1
ATOM 681 N N . ASP A 1 89 ? -18.484 3.723 -3.934 1 92.5 89 ASP A N 1
ATOM 682 C CA . ASP A 1 89 ? -18.609 4.016 -2.512 1 92.5 89 ASP A CA 1
ATOM 683 C C . ASP A 1 89 ? -17.688 5.156 -2.096 1 92.5 89 ASP A C 1
ATOM 685 O O . ASP A 1 89 ? -16.781 5.535 -2.846 1 92.5 89 ASP A O 1
ATOM 689 N N . VAL A 1 90 ? -17.953 5.754 -0.996 1 89 90 VAL A N 1
ATOM 690 C CA . VAL A 1 90 ? -17.109 6.809 -0.452 1 89 90 VAL A CA 1
ATOM 691 C C . VAL A 1 90 ? -16.344 6.277 0.76 1 89 90 VAL A C 1
ATOM 693 O O . VAL A 1 90 ? -16.938 5.82 1.732 1 89 90 VAL A O 1
ATOM 696 N N . ALA A 1 91 ? -15.07 6.281 0.618 1 89.62 91 ALA A N 1
ATOM 697 C CA . ALA A 1 91 ? -14.203 5.891 1.73 1 89.62 91 ALA A CA 1
ATOM 698 C C . ALA A 1 91 ? -13.883 7.09 2.619 1 89.62 91 ALA A C 1
ATOM 700 O O . ALA A 1 91 ? -13.172 8.008 2.201 1 89.62 91 ALA A O 1
ATOM 701 N N . ALA A 1 92 ? -14.352 7.012 3.82 1 83.19 92 ALA A N 1
ATOM 702 C CA . ALA A 1 92 ? -14.117 8.102 4.77 1 83.19 92 ALA A CA 1
ATOM 703 C C . ALA A 1 92 ? -12.719 8.023 5.367 1 83.19 92 ALA A C 1
ATOM 705 O O . ALA A 1 92 ? -12.211 9.008 5.902 1 83.19 92 ALA A O 1
ATOM 706 N N . VAL A 1 93 ? -12.172 6.863 5.336 1 86.88 93 VAL A N 1
ATOM 707 C CA . VAL A 1 93 ? -10.82 6.625 5.832 1 86.88 93 VAL A CA 1
ATOM 708 C C . VAL A 1 93 ? -9.961 6.031 4.719 1 86.88 93 VAL A C 1
ATOM 710 O O . VAL A 1 93 ? -10.414 5.164 3.971 1 86.88 93 VAL A O 1
ATOM 713 N N . ASP A 1 94 ? -8.789 6.559 4.629 1 83.12 94 ASP A N 1
ATOM 714 C CA . ASP A 1 94 ? -7.895 6.078 3.586 1 83.12 94 ASP A CA 1
ATOM 715 C C . ASP A 1 94 ? -7.523 4.613 3.811 1 83.12 94 ASP A C 1
ATOM 717 O O . ASP A 1 94 ? -7.121 4.23 4.91 1 83.12 94 ASP A O 1
ATOM 721 N N . SER A 1 95 ? -7.746 3.838 2.775 1 86.38 95 SER A N 1
ATOM 722 C CA . SER A 1 95 ? -7.426 2.416 2.85 1 86.38 95 SER A CA 1
ATOM 723 C C . SER A 1 95 ? -7 1.872 1.489 1 86.38 95 SER A C 1
ATOM 725 O O . SER A 1 95 ? -7.727 2.018 0.502 1 86.38 95 SER A O 1
ATOM 727 N N . ALA A 1 96 ? -5.883 1.225 1.514 1 82.12 96 ALA A N 1
ATOM 728 C CA . ALA A 1 96 ? -5.402 0.6 0.284 1 82.12 96 ALA A CA 1
ATOM 729 C C . ALA A 1 96 ? -6.168 -0.686 -0.014 1 82.12 96 ALA A C 1
ATOM 731 O O . ALA A 1 96 ? -6.238 -1.12 -1.166 1 82.12 96 ALA A O 1
ATOM 732 N N . SER A 1 97 ? -6.828 -1.214 0.917 1 90.44 97 SER A N 1
ATOM 733 C CA . SER A 1 97 ? -7.449 -2.525 0.771 1 90.44 97 SER A CA 1
ATOM 734 C C . SER A 1 97 ? -8.914 -2.4 0.351 1 90.44 97 SER A C 1
ATOM 736 O O . SER A 1 97 ? -9.484 -3.334 -0.218 1 90.44 97 SER A O 1
ATOM 738 N N . LEU A 1 98 ? -9.484 -1.274 0.602 1 94.06 98 LEU A N 1
ATOM 739 C CA . LEU A 1 98 ? -10.906 -1.138 0.324 1 94.06 98 LEU A CA 1
ATOM 740 C C . LEU A 1 98 ? -11.18 -1.209 -1.175 1 94.06 98 LEU A C 1
ATOM 742 O O . LEU A 1 98 ? -12.055 -1.959 -1.616 1 94.06 98 LEU A O 1
ATOM 746 N N . PRO A 1 99 ? -10.461 -0.424 -1.989 1 94.88 99 PRO A N 1
ATOM 747 C CA . PRO A 1 99 ? -10.695 -0.539 -3.43 1 94.88 99 PRO A CA 1
ATOM 748 C C . PRO A 1 99 ? -10.5 -1.964 -3.945 1 94.88 99 PRO A C 1
ATOM 750 O O . PRO A 1 99 ? -11.266 -2.424 -4.797 1 94.88 99 PRO A O 1
ATOM 753 N N . TRP A 1 100 ? -9.523 -2.598 -3.424 1 94.5 100 TRP A N 1
ATOM 754 C CA . TRP A 1 100 ? -9.25 -3.971 -3.834 1 94.5 100 TRP A CA 1
ATOM 755 C C . TRP A 1 100 ? -10.391 -4.898 -3.426 1 94.5 100 TRP A C 1
ATOM 757 O O . TRP A 1 100 ? -10.742 -5.82 -4.164 1 94.5 100 TRP A O 1
ATOM 767 N N . ALA A 1 101 ? -10.938 -4.711 -2.244 1 96.81 101 ALA A N 1
ATOM 768 C CA . ALA A 1 101 ? -12.086 -5.496 -1.805 1 96.81 101 ALA A CA 1
ATOM 769 C C . ALA A 1 101 ? -13.266 -5.328 -2.76 1 96.81 101 ALA A C 1
ATOM 771 O O . ALA A 1 101 ? -13.914 -6.309 -3.145 1 96.81 101 ALA A O 1
ATOM 772 N N . TYR A 1 102 ? -13.508 -4.113 -3.143 1 97.69 102 TYR A N 1
ATOM 773 C CA . TYR A 1 102 ? -14.617 -3.844 -4.047 1 97.69 102 TYR A CA 1
ATOM 774 C C . TYR A 1 102 ? -14.359 -4.449 -5.422 1 97.69 102 TYR A C 1
ATOM 776 O O . TYR A 1 102 ? -15.297 -4.895 -6.098 1 97.69 102 TYR A O 1
ATOM 784 N N . LEU A 1 103 ? -13.109 -4.434 -5.809 1 97.94 103 LEU A N 1
ATOM 785 C CA . LEU A 1 103 ? -12.758 -5.09 -7.066 1 97.94 103 LEU A CA 1
ATOM 786 C C . LEU A 1 103 ? -13.102 -6.574 -7.02 1 97.94 103 LEU A C 1
ATOM 788 O O . LEU A 1 103 ? -13.688 -7.105 -7.965 1 97.94 103 LEU A O 1
ATOM 792 N N . VAL A 1 104 ? -12.75 -7.23 -5.945 1 98.44 104 VAL A N 1
ATOM 793 C CA . VAL A 1 104 ? -13.023 -8.656 -5.785 1 98.44 104 VAL A CA 1
ATOM 794 C C . VAL A 1 104 ? -14.531 -8.898 -5.801 1 98.44 104 VAL A C 1
ATOM 796 O O . VAL A 1 104 ? -15.008 -9.852 -6.422 1 98.44 104 VAL A O 1
ATOM 799 N N . ILE A 1 105 ? -15.25 -8 -5.18 1 98.62 105 ILE A N 1
ATOM 800 C CA . ILE A 1 105 ? -16.703 -8.133 -5.141 1 98.62 105 ILE A CA 1
ATOM 801 C C . ILE A 1 105 ? -17.266 -7.996 -6.551 1 98.62 105 ILE A C 1
ATOM 803 O O . ILE A 1 105 ? -18.062 -8.836 -6.988 1 98.62 105 ILE A O 1
ATOM 807 N N . ALA A 1 106 ? -16.844 -6.988 -7.23 1 98.5 106 ALA A N 1
ATOM 808 C CA . ALA A 1 106 ? -17.359 -6.727 -8.57 1 98.5 106 ALA A CA 1
ATOM 809 C C . ALA A 1 106 ? -17.047 -7.887 -9.516 1 98.5 106 ALA A C 1
ATOM 811 O O . ALA A 1 106 ? -17.906 -8.336 -10.258 1 98.5 106 ALA A O 1
ATOM 812 N N . GLU A 1 107 ? -15.805 -8.336 -9.484 1 98.75 107 GLU A N 1
ATOM 813 C CA . GLU A 1 107 ? -15.391 -9.445 -10.344 1 98.75 107 GLU A CA 1
ATOM 814 C C . GLU A 1 107 ? -16.172 -10.711 -10.016 1 98.75 107 GLU A C 1
ATOM 816 O O . GLU A 1 107 ? -16.578 -11.445 -10.922 1 98.75 107 GLU A O 1
ATOM 821 N N . SER A 1 108 ? -16.375 -10.953 -8.742 1 98.81 108 SER A N 1
ATOM 822 C CA . SER A 1 108 ? -17.094 -12.148 -8.32 1 98.81 108 SER A CA 1
ATOM 823 C C . SER A 1 108 ? -18.562 -12.094 -8.742 1 98.81 108 SER A C 1
ATOM 825 O O . SER A 1 108 ? -19.109 -13.078 -9.242 1 98.81 108 SER A O 1
ATOM 827 N N . LEU A 1 109 ? -19.125 -10.969 -8.555 1 98.69 109 LEU A N 1
ATOM 828 C CA . LEU A 1 109 ? -20.547 -10.82 -8.875 1 98.69 109 LEU A CA 1
ATOM 829 C C . LEU A 1 109 ? -20.781 -10.984 -10.367 1 98.69 109 LEU A C 1
ATOM 831 O O . LEU A 1 109 ? -21.734 -11.672 -10.781 1 98.69 109 LEU A O 1
ATOM 835 N N . VAL A 1 110 ? -19.953 -10.344 -11.148 1 98.62 110 VAL A N 1
ATOM 836 C CA . VAL A 1 110 ? -20.156 -10.445 -12.586 1 98.62 110 VAL A CA 1
ATOM 837 C C . VAL A 1 110 ? -19.844 -11.867 -13.047 1 98.62 110 VAL A C 1
ATOM 839 O O . VAL A 1 110 ? -20.469 -12.383 -13.977 1 98.62 110 VAL A O 1
ATOM 842 N N . GLY A 1 111 ? -18.844 -12.508 -12.43 1 98.62 111 GLY A N 1
ATOM 843 C CA . GLY A 1 111 ? -18.578 -13.906 -12.703 1 98.62 111 GLY A CA 1
ATOM 844 C C . GLY A 1 111 ? -19.766 -14.812 -12.414 1 98.62 111 GLY A C 1
ATOM 845 O O . GLY A 1 111 ? -20.109 -15.68 -13.219 1 98.62 111 GLY A O 1
ATOM 846 N N . ILE A 1 112 ? -20.406 -14.594 -11.305 1 98.69 112 ILE A N 1
ATOM 847 C CA . ILE A 1 112 ? -21.594 -15.359 -10.922 1 98.69 112 ILE A CA 1
ATOM 848 C C . ILE A 1 112 ? -22.688 -15.195 -11.977 1 98.69 112 ILE A C 1
ATOM 850 O O . ILE A 1 112 ? -23.312 -16.172 -12.391 1 98.69 112 ILE A O 1
ATOM 854 N N . ARG A 1 113 ? -22.844 -14.023 -12.422 1 98.25 113 ARG A N 1
ATOM 855 C CA . ARG A 1 113 ? -23.859 -13.766 -13.43 1 98.25 113 ARG A CA 1
ATOM 856 C C . ARG A 1 113 ? -23.547 -14.469 -14.734 1 98.25 113 ARG A C 1
ATOM 858 O O . ARG A 1 113 ? -24.438 -14.992 -15.406 1 98.25 113 ARG A O 1
ATOM 865 N N . ALA A 1 114 ? -22.281 -14.422 -15.094 1 98.12 114 ALA A N 1
ATOM 866 C CA . ALA A 1 114 ? -21.859 -15.109 -16.312 1 98.12 114 ALA A CA 1
ATOM 867 C C . ALA A 1 114 ? -22.188 -16.594 -16.234 1 98.12 114 ALA A C 1
ATOM 869 O O . ALA A 1 114 ? -22.656 -17.188 -17.219 1 98.12 114 ALA A O 1
ATOM 870 N N . VAL A 1 115 ? -21.984 -17.203 -15.102 1 97.94 115 VAL A N 1
ATOM 871 C CA . VAL A 1 115 ? -22.203 -18.625 -14.898 1 97.94 115 VAL A CA 1
ATOM 872 C C . VAL A 1 115 ? -23.703 -18.922 -14.867 1 97.94 115 VAL A C 1
ATOM 874 O O . VAL A 1 115 ? -24.172 -19.859 -15.523 1 97.94 115 VAL A O 1
ATOM 877 N N . GLU A 1 116 ? -24.438 -18.109 -14.211 1 97.75 116 GLU A N 1
ATOM 878 C CA . GLU A 1 116 ? -25.844 -18.375 -13.969 1 97.75 116 GLU A CA 1
ATOM 879 C C . GLU A 1 116 ? -26.688 -18.062 -15.211 1 97.75 116 GLU A C 1
ATOM 881 O O . GLU A 1 116 ? -27.578 -18.812 -15.57 1 97.75 116 GLU A O 1
ATOM 886 N N . LYS A 1 117 ? -26.375 -17 -15.867 1 97.12 117 LYS A N 1
ATOM 887 C CA . LYS A 1 117 ? -27.234 -16.531 -16.953 1 97.12 117 LYS A CA 1
ATOM 888 C C . LYS A 1 117 ? -26.812 -17.125 -18.297 1 97.12 117 LYS A C 1
ATOM 890 O O . LYS A 1 117 ? -27.641 -17.312 -19.188 1 97.12 117 LYS A O 1
ATOM 895 N N . HIS A 1 118 ? -25.516 -17.406 -18.453 1 96.31 118 HIS A N 1
ATOM 896 C CA . HIS A 1 118 ? -25.047 -17.719 -19.797 1 96.31 118 HIS A CA 1
ATOM 897 C C . HIS A 1 118 ? -24.484 -19.141 -19.859 1 96.31 118 HIS A C 1
ATOM 899 O O . HIS A 1 118 ? -24.172 -19.641 -20.938 1 96.31 118 HIS A O 1
ATOM 905 N N . GLY A 1 119 ? -24.359 -19.781 -18.766 1 92.62 119 GLY A N 1
ATOM 906 C CA . GLY A 1 119 ? -23.953 -21.172 -18.734 1 92.62 119 GLY A CA 1
ATOM 907 C C . GLY A 1 119 ? -22.562 -21.406 -19.312 1 92.62 119 GLY A C 1
ATOM 908 O O . GLY A 1 119 ? -22.375 -22.281 -20.156 1 92.62 119 GLY A O 1
ATOM 909 N N . VAL A 1 120 ? -21.578 -20.766 -18.891 1 94.94 120 VAL A N 1
ATOM 910 C CA . VAL A 1 120 ? -20.219 -20.906 -19.375 1 94.94 120 VAL A CA 1
ATOM 911 C C . VAL A 1 120 ? -19.594 -22.172 -18.812 1 94.94 120 VAL A C 1
ATOM 913 O O . VAL A 1 120 ? -19.828 -22.516 -17.641 1 94.94 120 VAL A O 1
ATOM 916 N N . ASP A 1 121 ? -18.812 -22.891 -19.734 1 95.5 121 ASP A N 1
ATOM 917 C CA . ASP A 1 121 ? -18.109 -24.094 -19.297 1 95.5 121 ASP A CA 1
ATOM 918 C C . ASP A 1 121 ? -16.844 -23.734 -18.531 1 95.5 121 ASP A C 1
ATOM 920 O O . ASP A 1 121 ? -16.422 -24.484 -17.625 1 95.5 121 ASP A O 1
ATOM 924 N N . LEU A 1 122 ? -16.266 -22.656 -18.984 1 96.75 122 LEU A N 1
ATOM 925 C CA . LEU A 1 122 ? -14.992 -22.203 -18.438 1 96.75 122 LEU A CA 1
ATOM 926 C C . LEU A 1 122 ? -15.031 -20.703 -18.141 1 96.75 122 LEU A C 1
ATOM 928 O O . LEU A 1 122 ? -15.25 -19.906 -19.047 1 96.75 122 LEU A O 1
ATOM 932 N N . LEU A 1 123 ? -14.867 -20.375 -16.922 1 98.25 123 LEU A N 1
ATOM 933 C CA . LEU A 1 123 ? -14.789 -18.969 -16.531 1 98.25 123 LEU A CA 1
ATOM 934 C C . LEU A 1 123 ? -13.367 -18.594 -16.125 1 98.25 123 LEU A C 1
ATOM 936 O O . LEU A 1 123 ? -12.836 -19.125 -15.141 1 98.25 123 LEU A O 1
ATOM 940 N N . LEU A 1 124 ? -12.781 -17.688 -16.906 1 97.88 124 LEU A N 1
ATOM 941 C CA . LEU A 1 124 ? -11.414 -17.234 -16.672 1 97.88 124 LEU A CA 1
ATOM 942 C C . LEU A 1 124 ? -11.398 -15.945 -15.859 1 97.88 124 LEU A C 1
ATOM 944 O O . LEU A 1 124 ? -11.977 -14.938 -16.281 1 97.88 124 LEU A O 1
ATOM 948 N N . MET A 1 125 ? -10.82 -16.031 -14.719 1 98.19 125 MET A N 1
ATOM 949 C CA . MET A 1 125 ? -10.664 -14.867 -13.859 1 98.19 125 MET A CA 1
ATOM 950 C C . MET A 1 125 ? -9.242 -14.32 -13.945 1 98.19 125 MET A C 1
ATOM 952 O O . MET A 1 125 ? -8.273 -15.078 -13.898 1 98.19 125 MET A O 1
ATOM 956 N N . ASP A 1 126 ? -9.102 -13.086 -14.039 1 94.81 126 ASP A N 1
ATOM 957 C CA . ASP A 1 126 ? -7.781 -12.461 -14.008 1 94.81 126 ASP A CA 1
ATOM 958 C C . ASP A 1 126 ? -7.207 -12.445 -12.594 1 94.81 126 ASP A C 1
ATOM 960 O O . ASP A 1 126 ? -7.875 -12.016 -11.656 1 94.81 126 ASP A O 1
ATOM 964 N N . GLY A 1 127 ? -6.02 -12.945 -12.469 1 94.5 127 GLY A N 1
ATOM 965 C CA . GLY A 1 127 ? -5.336 -12.898 -11.188 1 94.5 127 GLY A CA 1
ATOM 966 C C . GLY A 1 127 ? -5.188 -14.258 -10.539 1 94.5 127 GLY A C 1
ATOM 967 O O . GLY A 1 127 ? -5.32 -15.289 -11.203 1 94.5 127 GLY A O 1
ATOM 968 N N . SER A 1 128 ? -4.84 -14.273 -9.234 1 97 128 SER A N 1
ATOM 969 C CA . SER A 1 128 ? -4.566 -15.492 -8.469 1 97 128 SER A CA 1
ATOM 970 C C . SER A 1 128 ? -5.613 -15.711 -7.387 1 97 128 SER A C 1
ATOM 972 O O . SER A 1 128 ? -5.859 -14.82 -6.566 1 97 128 SER A O 1
ATOM 974 N N . LEU A 1 129 ? -6.16 -16.859 -7.41 1 98.19 129 LEU A N 1
ATOM 975 C CA . LEU A 1 129 ? -7.113 -17.234 -6.363 1 98.19 129 LEU A CA 1
ATOM 976 C C . LEU A 1 129 ? -6.434 -17.281 -5.004 1 98.19 129 LEU A C 1
ATOM 978 O O . LEU A 1 129 ? -6.973 -16.781 -4.012 1 98.19 129 LEU A O 1
ATOM 982 N N . TYR A 1 130 ? -5.316 -17.859 -4.992 1 97.56 130 TYR A N 1
ATOM 983 C CA . TYR A 1 130 ? -4.566 -17.984 -3.744 1 97.56 130 TYR A CA 1
ATOM 984 C C . TYR A 1 130 ? -4.254 -16.609 -3.158 1 97.56 130 TYR A C 1
ATOM 986 O O . TYR A 1 130 ? -4.465 -16.375 -1.967 1 97.56 130 TYR A O 1
ATOM 994 N N . ALA A 1 131 ? -3.736 -15.742 -3.99 1 95.94 131 ALA A N 1
ATOM 995 C CA . ALA A 1 131 ? -3.373 -14.406 -3.537 1 95.94 131 ALA A CA 1
ATOM 996 C C . ALA A 1 131 ? -4.598 -13.641 -3.045 1 95.94 131 ALA A C 1
ATOM 998 O O . ALA A 1 131 ? -4.543 -12.961 -2.02 1 95.94 131 ALA A O 1
ATOM 999 N N . LYS A 1 132 ? -5.695 -13.742 -3.76 1 96.56 132 LYS A N 1
ATOM 1000 C CA . LYS A 1 132 ? -6.93 -13.062 -3.375 1 96.56 132 LYS A CA 1
ATOM 1001 C C . LYS A 1 132 ? -7.441 -13.57 -2.031 1 96.56 132 LYS A C 1
ATOM 1003 O O . LYS A 1 132 ? -7.75 -12.781 -1.137 1 96.56 132 LYS A O 1
ATOM 1008 N N . ALA A 1 133 ? -7.48 -14.836 -1.93 1 97.44 133 ALA A N 1
ATOM 1009 C CA . ALA A 1 133 ? -8.008 -15.453 -0.714 1 97.44 133 ALA A CA 1
ATOM 1010 C C . ALA A 1 133 ? -7.141 -15.109 0.494 1 97.44 133 ALA A C 1
ATOM 1012 O O . ALA A 1 133 ? -7.652 -14.68 1.528 1 97.44 133 ALA A O 1
ATOM 1013 N N . LEU A 1 134 ? -5.902 -15.258 0.31 1 95.75 134 LEU A N 1
ATOM 1014 C CA . LEU A 1 134 ? -5.004 -15.055 1.439 1 95.75 134 LEU A CA 1
ATOM 1015 C C . LEU A 1 134 ? -4.922 -13.578 1.817 1 95.75 134 LEU A C 1
ATOM 1017 O O . LEU A 1 134 ? -4.785 -13.242 2.996 1 95.75 134 LEU A O 1
ATOM 1021 N N . ARG A 1 135 ? -4.875 -12.758 0.847 1 94.12 135 ARG A N 1
ATOM 1022 C CA . ARG A 1 135 ? -4.859 -11.328 1.143 1 94.12 135 ARG A CA 1
ATOM 1023 C C . ARG A 1 135 ? -6.094 -10.914 1.935 1 94.12 135 ARG A C 1
ATOM 1025 O O . ARG A 1 135 ? -6.004 -10.125 2.873 1 94.12 135 ARG A O 1
ATOM 1032 N N . LEU A 1 136 ? -7.246 -11.398 1.555 1 96.56 136 LEU A N 1
ATOM 1033 C CA . LEU A 1 136 ? -8.484 -11.102 2.273 1 96.56 136 LEU A CA 1
ATOM 1034 C C . LEU A 1 136 ? -8.43 -11.656 3.693 1 96.56 136 LEU A C 1
ATOM 1036 O O . LEU A 1 136 ? -8.781 -10.961 4.648 1 96.56 136 LEU A O 1
ATOM 1040 N N . VAL A 1 137 ? -7.945 -12.859 3.818 1 96.75 137 VAL A N 1
ATOM 1041 C CA . VAL A 1 137 ? -7.852 -13.484 5.137 1 96.75 137 VAL A CA 1
ATOM 1042 C C . VAL A 1 137 ? -6.883 -12.695 6.016 1 96.75 137 VAL A C 1
ATOM 1044 O O . VAL A 1 137 ? -7.184 -12.406 7.176 1 96.75 137 VAL A O 1
ATOM 1047 N N . HIS A 1 138 ? -5.816 -12.336 5.426 1 93.94 138 HIS A N 1
ATOM 1048 C CA . HIS A 1 138 ? -4.832 -11.562 6.176 1 93.94 138 HIS A CA 1
ATOM 1049 C C . HIS A 1 138 ? -5.43 -10.242 6.664 1 93.94 138 HIS A C 1
ATOM 1051 O O . HIS A 1 138 ? -5.191 -9.836 7.801 1 93.94 138 HIS A O 1
ATOM 1057 N N . ASN A 1 139 ? -6.156 -9.609 5.859 1 93.5 139 ASN A N 1
ATOM 1058 C CA . ASN A 1 139 ? -6.75 -8.328 6.23 1 93.5 139 ASN A CA 1
ATOM 1059 C C . ASN A 1 139 ? -7.812 -8.492 7.312 1 93.5 139 ASN A C 1
ATOM 1061 O O . ASN A 1 139 ? -8.102 -7.555 8.047 1 93.5 139 ASN A O 1
ATOM 1065 N N . LEU A 1 140 ? -8.328 -9.68 7.402 1 95.25 140 LEU A N 1
ATOM 1066 C CA . LEU A 1 140 ? -9.367 -9.938 8.391 1 95.25 140 LEU A CA 1
ATOM 1067 C C . LEU A 1 140 ? -8.766 -10.32 9.734 1 95.25 140 LEU A C 1
ATOM 1069 O O . LEU A 1 140 ? -9.422 -10.219 10.773 1 95.25 140 LEU A O 1
ATOM 1073 N N . ILE A 1 141 ? -7.438 -10.75 9.695 1 93.19 141 ILE A N 1
ATOM 1074 C CA . ILE A 1 141 ? -6.934 -11.289 10.953 1 93.19 141 ILE A CA 1
ATOM 1075 C C . ILE A 1 141 ? -5.758 -10.453 11.445 1 93.19 141 ILE A C 1
ATOM 1077 O O . ILE A 1 141 ? -5.352 -10.555 12.602 1 93.19 141 ILE A O 1
ATOM 1081 N N . LEU A 1 142 ? -5.137 -9.719 10.469 1 83.88 142 LEU A N 1
ATOM 1082 C CA . LEU A 1 142 ? -3.953 -8.945 10.844 1 83.88 142 LEU A CA 1
ATOM 1083 C C . LEU A 1 142 ? -4.246 -7.453 10.812 1 83.88 142 LEU A C 1
ATOM 1085 O O . LEU A 1 142 ? -5.137 -7.004 10.086 1 83.88 142 LEU A O 1
ATOM 1089 N N . THR A 1 143 ? -3.531 -6.742 11.68 1 68.62 143 THR A N 1
ATOM 1090 C CA . THR A 1 143 ? -3.586 -5.285 11.672 1 68.62 143 THR A CA 1
ATOM 1091 C C . THR A 1 143 ? -2.383 -4.703 10.93 1 68.62 143 THR A C 1
ATOM 1093 O O . THR A 1 143 ? -1.432 -4.234 11.562 1 68.62 143 THR A O 1
ATOM 1096 N N . ARG A 1 144 ? -2.293 -4.906 9.773 1 66.44 144 ARG A N 1
ATOM 1097 C CA . ARG A 1 144 ? -1.131 -4.375 9.07 1 66.44 144 ARG A CA 1
ATOM 1098 C C . ARG A 1 144 ? -1.275 -2.875 8.836 1 66.44 144 ARG A C 1
ATOM 1100 O O . ARG A 1 144 ? -0.345 -2.107 9.086 1 66.44 144 ARG A O 1
ATOM 1107 N N . GLU A 1 145 ? -2.428 -2.525 8.32 1 71.44 145 GLU A N 1
ATOM 1108 C CA . GLU A 1 145 ? -2.756 -1.114 8.141 1 71.44 145 GLU A CA 1
ATOM 1109 C C . GLU A 1 145 ? -3.965 -0.718 8.984 1 71.44 145 GLU A C 1
ATOM 1111 O O . GLU A 1 145 ? -5.066 -1.232 8.781 1 71.44 145 GLU A O 1
ATOM 1116 N N . PHE A 1 146 ? -3.738 0.098 9.82 1 74 146 PHE A N 1
ATOM 1117 C CA . PHE A 1 146 ? -4.754 0.445 10.805 1 74 146 PHE A CA 1
ATOM 1118 C C . PHE A 1 146 ? -6.027 0.938 10.125 1 74 146 PHE A C 1
ATOM 1120 O O . PHE A 1 146 ? -7.133 0.654 10.586 1 74 146 PHE A O 1
ATOM 1127 N N . GLN A 1 147 ? -5.793 1.547 9.039 1 81.12 147 GLN A N 1
ATOM 1128 C CA . GLN A 1 147 ? -6.949 2.119 8.359 1 81.12 147 GLN A CA 1
ATOM 1129 C C . GLN A 1 147 ? -7.863 1.024 7.812 1 81.12 147 GLN A C 1
ATOM 1131 O O . GLN A 1 147 ? -9.062 1.238 7.645 1 81.12 147 GLN A O 1
ATOM 1136 N N . ASN A 1 148 ? -7.281 -0.146 7.707 1 86.06 148 ASN A N 1
ATOM 1137 C CA . ASN A 1 148 ? -8.07 -1.263 7.191 1 86.06 148 ASN A CA 1
ATOM 1138 C C . ASN A 1 148 ? -9.07 -1.771 8.227 1 86.06 148 ASN A C 1
ATOM 1140 O O . ASN A 1 148 ? -10.062 -2.408 7.875 1 86.06 148 ASN A O 1
ATOM 1144 N N . LEU A 1 149 ? -8.828 -1.443 9.469 1 88.94 149 LEU A N 1
ATOM 1145 C CA . LEU A 1 149 ? -9.719 -1.88 10.531 1 88.94 149 LEU A CA 1
ATOM 1146 C C . LEU A 1 149 ? -11.109 -1.283 10.359 1 88.94 149 LEU A C 1
ATOM 1148 O O . LEU A 1 149 ? -12.109 -1.893 10.758 1 88.94 149 LEU A O 1
ATOM 1152 N N . TYR A 1 150 ? -11.125 -0.192 9.727 1 90.31 150 TYR A N 1
ATOM 1153 C CA . TYR A 1 150 ? -12.398 0.492 9.516 1 90.31 150 TYR A CA 1
ATOM 1154 C C . TYR A 1 150 ? -13.289 -0.299 8.562 1 90.31 150 TYR A C 1
ATOM 1156 O O . TYR A 1 150 ? -14.516 -0.257 8.672 1 90.31 150 TYR A O 1
ATOM 1164 N N . TYR A 1 151 ? -12.703 -1.107 7.754 1 93.62 151 TYR A N 1
ATOM 1165 C CA . TYR A 1 151 ? -13.461 -1.676 6.645 1 93.62 151 TYR A CA 1
ATOM 1166 C C . TYR A 1 151 ? -13.5 -3.197 6.734 1 93.62 151 TYR A C 1
ATOM 11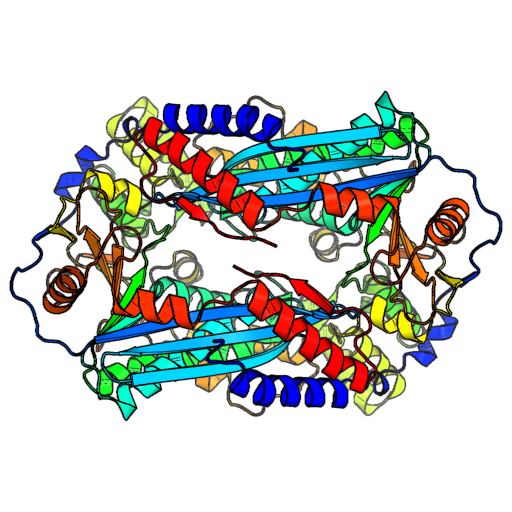68 O O . TYR A 1 151 ? -13.57 -3.883 5.711 1 93.62 151 TYR A O 1
ATOM 1176 N N . VAL A 1 152 ? -13.5 -3.781 7.871 1 94.44 152 VAL A N 1
ATOM 1177 C CA . VAL A 1 152 ? -13.523 -5.223 8.086 1 94.44 152 VAL A CA 1
ATOM 1178 C C . VAL A 1 152 ? -14.797 -5.812 7.488 1 94.44 152 VAL A C 1
ATOM 1180 O O . VAL A 1 152 ? -14.758 -6.855 6.832 1 94.44 152 VAL A O 1
ATOM 1183 N N . PRO A 1 153 ? -15.961 -5.137 7.613 1 95.44 153 PRO A N 1
ATOM 1184 C CA . PRO A 1 153 ? -17.172 -5.691 7.012 1 95.44 153 PRO A CA 1
ATOM 1185 C C . PRO A 1 153 ? -17.094 -5.785 5.488 1 95.44 153 PRO A C 1
ATOM 1187 O O . PRO A 1 153 ? -17.547 -6.762 4.898 1 95.44 153 PRO A O 1
ATOM 1190 N N . GLU A 1 154 ? -16.562 -4.762 4.883 1 95.75 154 GLU A N 1
ATOM 1191 C CA . GLU A 1 154 ? -16.391 -4.77 3.432 1 95.75 154 GLU A CA 1
ATOM 1192 C C . GLU A 1 154 ? -15.453 -5.883 2.986 1 95.75 154 GLU A C 1
ATOM 1194 O O . GLU A 1 154 ? -15.695 -6.547 1.978 1 95.75 154 GLU A O 1
ATOM 1199 N N . LEU A 1 155 ? -14.406 -6.121 3.748 1 96.5 155 LEU A N 1
ATOM 1200 C CA . LEU A 1 155 ? -13.461 -7.191 3.455 1 96.5 155 LEU A CA 1
ATOM 1201 C C . LEU A 1 155 ? -14.117 -8.555 3.635 1 96.5 155 LEU A C 1
ATOM 1203 O O . LEU A 1 155 ? -13.859 -9.477 2.854 1 96.5 155 LEU A O 1
ATOM 1207 N N . ALA A 1 156 ? -14.945 -8.688 4.648 1 97.31 156 ALA A N 1
ATOM 1208 C CA . ALA A 1 156 ? -15.711 -9.914 4.859 1 97.31 156 ALA A CA 1
ATOM 1209 C C . ALA A 1 156 ? -16.656 -10.18 3.691 1 97.31 156 ALA A C 1
ATOM 1211 O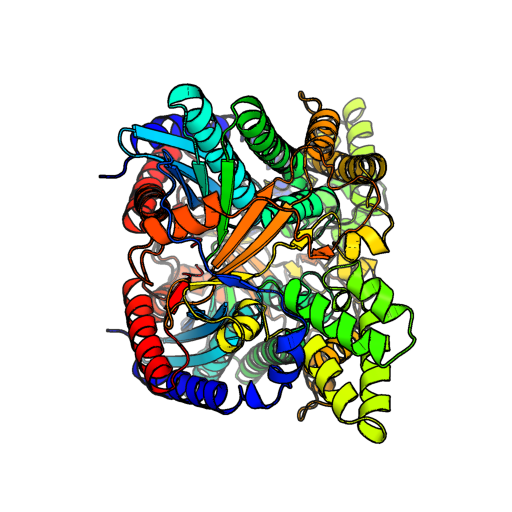 O . ALA A 1 156 ? -16.781 -11.32 3.24 1 97.31 156 ALA A O 1
ATOM 1212 N N . THR A 1 157 ? -17.25 -9.133 3.281 1 97.69 157 THR A N 1
ATOM 1213 C CA . THR A 1 157 ? -18.172 -9.266 2.154 1 97.69 157 THR A CA 1
ATOM 1214 C C . THR A 1 157 ? -17.422 -9.703 0.898 1 97.69 157 THR A C 1
ATOM 1216 O O . THR A 1 157 ? -17.938 -10.5 0.107 1 97.69 157 THR A O 1
ATOM 1219 N N . ALA A 1 158 ? -16.25 -9.141 0.706 1 98.31 158 ALA A N 1
ATOM 1220 C CA . ALA A 1 158 ? -15.438 -9.547 -0.432 1 98.31 158 ALA A CA 1
ATOM 1221 C C . ALA A 1 158 ? -15.109 -11.031 -0.37 1 98.31 158 ALA A C 1
ATOM 1223 O O . ALA A 1 158 ? -15.211 -11.742 -1.375 1 98.31 158 ALA A O 1
ATOM 1224 N N . LEU A 1 159 ? -14.695 -11.492 0.773 1 98.5 159 LEU A N 1
ATOM 1225 C CA . LEU A 1 159 ? -14.406 -12.914 0.953 1 98.5 159 LEU A CA 1
ATOM 1226 C C . LEU A 1 159 ? -15.641 -13.766 0.686 1 98.5 159 LEU A C 1
ATOM 1228 O O . LEU A 1 159 ? -15.555 -14.812 0.045 1 98.5 159 LEU A O 1
ATOM 1232 N N . TYR A 1 160 ? -16.719 -13.297 1.149 1 98.38 160 TYR A N 1
ATOM 1233 C CA . TYR A 1 160 ? -17.984 -14.016 0.976 1 98.38 160 TYR A CA 1
ATOM 1234 C C . TYR A 1 160 ? -18.359 -14.102 -0.499 1 98.38 160 TYR A C 1
ATOM 1236 O O . TYR A 1 160 ? -18.734 -15.172 -0.985 1 98.38 160 TYR A O 1
ATOM 1244 N N . THR A 1 161 ? -18.25 -13.016 -1.186 1 98.69 161 THR A N 1
ATOM 1245 C CA . THR A 1 161 ? -18.641 -13.008 -2.594 1 98.69 161 THR A CA 1
ATOM 1246 C C . THR A 1 161 ? -17.703 -13.891 -3.416 1 98.69 161 THR A C 1
ATOM 1248 O O . THR A 1 161 ? -18.141 -14.547 -4.367 1 98.69 161 THR A O 1
ATOM 1251 N N . LEU A 1 162 ? -16.453 -13.898 -3.107 1 98.75 162 LEU A N 1
ATOM 1252 C CA . LEU A 1 162 ? -15.508 -14.789 -3.764 1 98.75 162 LEU A CA 1
ATOM 1253 C C . LEU A 1 162 ? -15.883 -16.25 -3.527 1 98.75 162 LEU A C 1
ATOM 1255 O O . LEU A 1 162 ? -15.883 -17.062 -4.461 1 98.75 162 LEU A O 1
ATOM 1259 N N . SER A 1 163 ? -16.188 -16.578 -2.285 1 98.5 163 SER A N 1
ATOM 1260 C CA . SER A 1 163 ? -16.578 -17.953 -1.951 1 98.5 163 SER A CA 1
ATOM 1261 C C . SER A 1 163 ? -17.875 -18.344 -2.654 1 98.5 163 SER A C 1
ATOM 1263 O O . SER A 1 163 ? -18.047 -19.5 -3.059 1 98.5 163 SER A O 1
ATOM 1265 N N . ARG A 1 164 ? -18.75 -17.406 -2.768 1 98.5 164 ARG A N 1
ATOM 1266 C CA . ARG A 1 164 ? -20 -17.656 -3.471 1 98.5 164 ARG A CA 1
ATOM 1267 C C . ARG A 1 164 ? -19.75 -17.938 -4.949 1 98.5 164 ARG A C 1
ATOM 1269 O O . ARG A 1 164 ? -20.438 -18.781 -5.547 1 98.5 164 ARG A O 1
ATOM 1276 N N . LEU A 1 165 ? -18.859 -17.188 -5.523 1 98.75 165 LEU A N 1
ATOM 1277 C CA . LEU A 1 165 ? -18.484 -17.453 -6.91 1 98.75 165 LEU A CA 1
ATOM 1278 C C . LEU A 1 165 ? -17.984 -18.875 -7.078 1 98.75 165 LEU A C 1
ATOM 1280 O O . LEU A 1 165 ? -18.391 -19.594 -8 1 98.75 165 LEU A O 1
ATOM 1284 N N . ILE A 1 166 ? -17.125 -19.312 -6.184 1 98.62 166 ILE A N 1
ATOM 1285 C CA . ILE A 1 166 ? -16.547 -20.641 -6.238 1 98.62 166 ILE A CA 1
ATOM 1286 C C . ILE A 1 166 ? -17.641 -21.688 -6.098 1 98.62 166 ILE A C 1
ATOM 1288 O O . ILE A 1 166 ? -17.703 -22.656 -6.875 1 98.62 166 ILE A O 1
ATOM 1292 N N . LYS A 1 167 ? -18.5 -21.484 -5.168 1 97.94 167 LYS A N 1
ATOM 1293 C CA . LYS A 1 167 ? -19.594 -22.422 -4.93 1 97.94 167 LYS A CA 1
ATOM 1294 C C . LYS A 1 167 ? -20.531 -22.484 -6.129 1 97.94 167 LYS A C 1
ATOM 1296 O O . LYS A 1 167 ? -20.953 -23.562 -6.539 1 97.94 167 LYS A O 1
ATOM 1301 N N . THR A 1 168 ? -20.844 -21.344 -6.633 1 98.12 168 THR A N 1
ATOM 1302 C CA . THR A 1 168 ? -21.75 -21.266 -7.773 1 98.12 168 THR A CA 1
ATOM 1303 C C . THR A 1 168 ? -21.172 -22 -8.977 1 98.12 168 THR A C 1
ATOM 1305 O O . THR A 1 168 ? -21.875 -22.734 -9.672 1 98.12 168 THR A O 1
ATOM 1308 N N . ALA A 1 169 ? -19.922 -21.734 -9.227 1 98.12 169 ALA A N 1
ATOM 1309 C CA . ALA A 1 169 ? -19.266 -22.422 -10.336 1 98.12 169 ALA A CA 1
ATOM 1310 C C . ALA A 1 169 ? -19.312 -23.938 -10.148 1 98.12 169 ALA A C 1
ATOM 1312 O O . ALA A 1 169 ? -19.594 -24.672 -11.094 1 98.12 169 ALA A O 1
ATOM 1313 N N . GLU A 1 170 ? -19.016 -24.391 -8.961 1 97 170 GLU A N 1
ATOM 1314 C CA . GLU A 1 170 ? -19.047 -25.812 -8.656 1 97 170 GLU A CA 1
ATOM 1315 C C . GLU A 1 170 ? -20.438 -26.391 -8.867 1 97 170 GLU A C 1
ATOM 1317 O O . GLU A 1 170 ? -20.578 -27.453 -9.5 1 97 170 GLU A O 1
ATOM 1322 N N . GLU A 1 171 ? -21.391 -25.75 -8.367 1 96.94 171 GLU A N 1
ATOM 1323 C CA . GLU A 1 171 ? -22.781 -26.219 -8.453 1 96.94 171 GLU A CA 1
ATOM 1324 C C . GLU A 1 171 ? -23.25 -26.297 -9.898 1 96.94 171 GLU A C 1
ATOM 1326 O O . GLU A 1 171 ? -24.062 -27.156 -10.25 1 96.94 171 GLU A O 1
ATOM 1331 N N . ARG A 1 172 ? -22.719 -25.438 -10.727 1 96.94 172 ARG A N 1
ATOM 1332 C CA . ARG A 1 172 ? -23.188 -25.359 -12.109 1 96.94 172 ARG A CA 1
ATOM 1333 C C . ARG A 1 172 ? -22.266 -26.156 -13.031 1 96.94 172 ARG A C 1
ATOM 1335 O O . ARG A 1 172 ? -22.531 -26.25 -14.234 1 96.94 172 ARG A O 1
ATOM 1342 N N . GLY A 1 173 ? -21.219 -26.672 -12.492 1 94.94 173 GLY A N 1
ATOM 1343 C CA . GLY A 1 173 ? -20.297 -27.484 -13.273 1 94.94 173 GLY A CA 1
ATOM 1344 C C . GLY A 1 173 ? -19.359 -26.656 -14.141 1 94.94 173 GLY A C 1
ATOM 1345 O O . GLY A 1 173 ? -18.812 -27.156 -15.125 1 94.94 173 GLY A O 1
ATOM 1346 N N . THR A 1 174 ? -19.266 -25.375 -13.867 1 97 174 THR A N 1
ATOM 1347 C CA . THR A 1 174 ? -18.359 -24.484 -14.578 1 97 174 THR A CA 1
ATOM 1348 C C . THR A 1 174 ? -16.953 -24.594 -14.016 1 97 174 THR A C 1
ATOM 1350 O O . THR A 1 174 ? -16.75 -24.531 -12.805 1 97 174 THR A O 1
ATOM 1353 N N . ARG A 1 175 ? -15.953 -24.719 -14.906 1 96.56 175 ARG A N 1
ATOM 1354 C CA . ARG A 1 175 ? -14.555 -24.672 -14.477 1 96.56 175 ARG A CA 1
ATOM 1355 C C . ARG A 1 175 ? -14.117 -23.25 -14.195 1 96.56 175 ARG A C 1
ATOM 1357 O O . ARG A 1 175 ? -13.938 -22.453 -15.117 1 96.56 175 ARG A O 1
ATOM 1364 N N . LEU A 1 176 ? -13.969 -22.984 -12.984 1 98.25 176 LEU A N 1
ATOM 1365 C CA . LEU A 1 176 ? -13.461 -21.672 -12.594 1 98.25 176 LEU A CA 1
ATOM 1366 C C . LEU A 1 176 ? -11.93 -21.656 -12.609 1 98.25 176 LEU A C 1
ATOM 1368 O O . LEU A 1 176 ? -11.289 -22.453 -11.914 1 98.25 176 LEU A O 1
ATOM 1372 N N . VAL A 1 177 ? -11.344 -20.734 -13.445 1 98.38 177 VAL A N 1
ATOM 1373 C CA . VAL A 1 177 ? -9.898 -20.75 -13.641 1 98.38 177 VAL A CA 1
ATOM 1374 C C . VAL A 1 177 ? -9.344 -19.344 -13.422 1 98.38 177 VAL A C 1
ATOM 1376 O O . VAL A 1 177 ? -9.828 -18.375 -14.023 1 98.38 177 VAL A O 1
ATOM 1379 N N . PHE A 1 178 ? -8.422 -19.25 -12.562 1 98.25 178 PHE A N 1
ATOM 1380 C CA . PHE A 1 178 ? -7.695 -18 -12.367 1 98.25 178 PHE A CA 1
ATOM 1381 C C . PHE A 1 178 ? -6.383 -18 -13.141 1 98.25 178 PHE A C 1
ATOM 1383 O O . PHE A 1 178 ? -5.629 -18.984 -13.094 1 98.25 178 PHE A O 1
ATOM 1390 N N . VAL A 1 179 ? -6.133 -16.969 -13.867 1 96.38 179 VAL A N 1
ATOM 1391 C CA . VAL A 1 179 ? -4.938 -16.875 -14.703 1 96.38 179 VAL A CA 1
ATOM 1392 C C . VAL A 1 179 ? -4.191 -15.578 -14.383 1 96.38 179 VAL A C 1
ATOM 1394 O O . VAL A 1 179 ? -4.777 -14.492 -14.398 1 96.38 179 VAL A O 1
ATOM 1397 N N . SER A 1 180 ? -2.932 -15.773 -14.055 1 92.12 180 SER A N 1
ATOM 1398 C CA . SER A 1 180 ? -2.105 -14.609 -13.781 1 92.12 180 SER A CA 1
ATOM 1399 C C . SER A 1 180 ? -0.875 -14.578 -14.68 1 92.12 180 SER A C 1
ATOM 1401 O O . SER A 1 180 ? -0.106 -15.539 -14.727 1 92.12 180 SER A O 1
ATOM 1403 N N . LYS A 1 181 ? -0.688 -13.5 -15.312 1 82.62 181 LYS A N 1
ATOM 1404 C CA . LYS A 1 181 ? 0.485 -13.312 -16.156 1 82.62 181 LYS A CA 1
ATOM 1405 C C . LYS A 1 181 ? 1.653 -12.742 -15.367 1 82.62 181 LYS A C 1
ATOM 1407 O O . LYS A 1 181 ? 2.816 -12.992 -15.688 1 82.62 181 LYS A O 1
ATOM 1412 N N . ASP A 1 182 ? 1.262 -11.891 -14.453 1 75.5 182 ASP A N 1
ATOM 1413 C CA . ASP A 1 182 ? 2.268 -11.219 -13.641 1 75.5 182 ASP A CA 1
ATOM 1414 C C . ASP A 1 182 ? 2.176 -11.656 -12.18 1 75.5 182 ASP A C 1
ATOM 1416 O O . ASP A 1 182 ? 1.176 -11.391 -11.508 1 75.5 182 ASP A O 1
ATOM 1420 N N . HIS A 1 183 ? 2.977 -12.555 -11.891 1 79 183 HIS A N 1
ATOM 1421 C CA . HIS A 1 183 ? 2.992 -13.047 -10.516 1 79 183 HIS A CA 1
ATOM 1422 C C . HIS A 1 183 ? 4.406 -13.031 -9.945 1 79 183 HIS A C 1
ATOM 1424 O O . HIS A 1 183 ? 5.383 -13.031 -10.695 1 79 183 HIS A O 1
ATOM 1430 N N . SER A 1 184 ? 4.438 -13.008 -8.664 1 85.31 184 SER A N 1
ATOM 1431 C CA . SER A 1 184 ? 5.734 -13.039 -7.996 1 85.31 184 SER A CA 1
ATOM 1432 C C . SER A 1 184 ? 5.809 -14.195 -6.996 1 85.31 184 SER A C 1
ATOM 1434 O O . SER A 1 184 ? 6.457 -14.078 -5.957 1 85.31 184 SER A O 1
ATOM 1436 N N . PHE A 1 185 ? 5.105 -15.242 -7.352 1 91.88 185 PHE A N 1
ATOM 1437 C CA . PHE A 1 185 ? 5.059 -16.375 -6.434 1 91.88 185 PHE A CA 1
ATOM 1438 C C . PHE A 1 185 ? 6.398 -17.094 -6.406 1 91.88 185 PHE A C 1
ATOM 1440 O O . PHE A 1 185 ? 7.164 -17.047 -7.371 1 91.88 185 PHE A O 1
ATOM 1447 N N . LYS A 1 186 ? 6.637 -17.766 -5.348 1 94.38 186 LYS A N 1
ATOM 1448 C CA . LYS A 1 186 ? 7.816 -18.609 -5.168 1 94.38 186 LYS A CA 1
ATOM 1449 C C . LYS A 1 186 ? 7.441 -19.953 -4.578 1 94.38 186 LYS A C 1
ATOM 1451 O O . LYS A 1 186 ? 8.258 -20.609 -3.922 1 94.38 186 LYS A O 1
ATOM 1456 N N . ILE A 1 187 ? 6.246 -20.297 -4.773 1 96.94 187 ILE A N 1
ATOM 1457 C CA . ILE A 1 187 ? 5.719 -21.516 -4.168 1 96.94 187 ILE A CA 1
ATOM 1458 C C . ILE A 1 187 ? 6.457 -22.734 -4.73 1 96.94 187 ILE A C 1
ATOM 1460 O O . ILE A 1 187 ? 6.941 -23.578 -3.977 1 96.94 187 ILE A O 1
ATOM 1464 N N . LEU A 1 188 ? 6.527 -22.797 -6.027 1 97.12 188 LEU A N 1
ATOM 1465 C CA . LEU A 1 188 ? 7.188 -23.922 -6.684 1 97.12 188 LEU A CA 1
ATOM 1466 C C . LEU A 1 188 ? 8.688 -23.906 -6.41 1 97.12 188 LEU A C 1
ATOM 1468 O O . LEU A 1 188 ? 9.273 -24.938 -6.098 1 97.12 188 LEU A O 1
ATOM 1472 N N . LYS A 1 189 ? 9.297 -22.781 -6.523 1 95.69 189 LYS A N 1
ATOM 1473 C CA . LYS A 1 189 ? 10.719 -22.641 -6.246 1 95.69 189 LYS A CA 1
ATOM 1474 C C . LYS A 1 189 ? 11.062 -23.141 -4.848 1 95.69 189 LYS A C 1
ATOM 1476 O O . LYS A 1 189 ? 11.977 -23.953 -4.684 1 95.69 189 LYS A O 1
ATOM 1481 N N . GLU A 1 190 ? 10.297 -22.672 -3.889 1 96.88 190 GLU A N 1
ATOM 1482 C CA . GLU A 1 190 ? 10.555 -23.078 -2.512 1 96.88 190 GLU A CA 1
ATOM 1483 C C . GLU A 1 190 ? 10.383 -24.594 -2.346 1 96.88 190 GLU A C 1
ATOM 1485 O O . GLU A 1 190 ? 11.195 -25.234 -1.685 1 96.88 190 GLU A O 1
ATOM 1490 N N . HIS A 1 191 ? 9.375 -25.094 -2.951 1 97.19 191 HIS A N 1
ATOM 1491 C CA . HIS A 1 191 ? 9.109 -26.516 -2.812 1 97.19 191 HIS A CA 1
ATOM 1492 C C . HIS A 1 191 ? 10.266 -27.359 -3.346 1 97.19 191 HIS A C 1
ATOM 1494 O O . HIS A 1 191 ? 10.766 -28.25 -2.652 1 97.19 191 HIS A O 1
ATOM 1500 N N . VAL A 1 192 ? 10.719 -27.078 -4.527 1 96.88 192 VAL A N 1
ATOM 1501 C CA . VAL A 1 192 ? 11.727 -27.922 -5.172 1 96.88 192 VAL A CA 1
ATOM 1502 C C . VAL A 1 192 ? 13.07 -27.734 -4.484 1 96.88 192 VAL A C 1
ATOM 1504 O O . VAL A 1 192 ? 13.859 -28.672 -4.375 1 96.88 192 VAL A O 1
ATOM 1507 N N . VAL A 1 193 ? 13.367 -26.516 -4.066 1 96.69 193 VAL A N 1
ATOM 1508 C CA . VAL A 1 193 ? 14.625 -26.25 -3.379 1 96.69 193 VAL A CA 1
ATOM 1509 C C . VAL A 1 193 ? 14.633 -26.969 -2.027 1 96.69 193 VAL A C 1
ATOM 1511 O O . VAL A 1 193 ? 15.625 -27.594 -1.649 1 96.69 193 VAL A O 1
ATOM 1514 N N . PHE A 1 194 ? 13.547 -26.891 -1.304 1 96.88 194 PHE A N 1
ATOM 1515 C CA . PHE A 1 194 ? 13.469 -27.547 -0.007 1 96.88 194 PHE A CA 1
ATOM 1516 C C . PHE A 1 194 ? 13.539 -29.062 -0.166 1 96.88 194 PHE A C 1
ATOM 1518 O O . PHE A 1 194 ? 14.102 -29.75 0.683 1 96.88 194 PHE A O 1
ATOM 1525 N N . GLU A 1 195 ? 12.883 -29.562 -1.185 1 95.62 195 GLU A N 1
ATOM 1526 C CA . GLU A 1 195 ? 12.977 -31 -1.443 1 95.62 195 GLU A CA 1
ATOM 1527 C C . GLU A 1 195 ? 14.43 -31.422 -1.651 1 95.62 195 GLU A C 1
ATOM 1529 O O . GLU A 1 195 ? 14.883 -32.406 -1.052 1 95.62 195 GLU A O 1
ATOM 1534 N N . LYS A 1 196 ? 15.094 -30.734 -2.451 1 95.19 196 LYS A N 1
ATOM 1535 C CA . LYS A 1 196 ? 16.484 -31.062 -2.732 1 95.19 196 LYS A CA 1
ATOM 1536 C C . LYS A 1 196 ? 17.344 -30.906 -1.485 1 95.19 196 LYS A C 1
ATOM 1538 O O . LYS A 1 196 ? 18.203 -31.75 -1.208 1 95.19 196 LYS A O 1
ATOM 1543 N N . LEU A 1 197 ? 17.172 -29.812 -0.799 1 94.75 197 LEU A N 1
ATOM 1544 C CA . LEU A 1 197 ? 17.922 -29.594 0.429 1 94.75 197 LEU A CA 1
ATOM 1545 C C . LEU A 1 197 ? 17.609 -30.656 1.468 1 94.75 197 LEU A C 1
ATOM 1547 O O . LEU A 1 197 ? 18.484 -31.062 2.232 1 94.75 197 LEU A O 1
ATOM 1551 N N . GLY A 1 198 ? 16.359 -31.047 1.511 1 93.06 198 GLY A N 1
ATOM 1552 C CA . GLY A 1 198 ? 15.953 -32.094 2.438 1 93.06 198 GLY A CA 1
ATOM 1553 C C . GLY A 1 198 ? 16.641 -33.406 2.18 1 93.06 198 GLY A C 1
ATOM 1554 O O . GLY A 1 198 ? 16.797 -34.219 3.094 1 93.06 198 GLY A O 1
ATOM 1555 N N . GLU A 1 199 ? 16.969 -33.656 0.956 1 92.06 199 GLU A N 1
ATOM 1556 C CA . GLU A 1 199 ? 17.734 -34.875 0.62 1 92.06 199 GLU A CA 1
ATOM 1557 C C . GLU A 1 199 ? 19.172 -34.75 1.108 1 92.06 199 GLU A C 1
ATOM 1559 O O . GLU A 1 199 ? 19.828 -35.781 1.364 1 92.06 199 GLU A O 1
ATOM 1564 N N . ARG A 1 200 ? 19.578 -33.531 1.236 1 88 200 ARG A N 1
ATOM 1565 C CA . ARG A 1 200 ? 20.969 -33.281 1.555 1 88 200 ARG A CA 1
ATOM 1566 C C . ARG A 1 200 ? 21.172 -33.125 3.059 1 88 200 ARG A C 1
ATOM 1568 O O . ARG A 1 200 ? 22.234 -33.469 3.588 1 88 200 ARG A O 1
ATOM 1575 N N . TYR A 1 201 ? 20.172 -32.438 3.633 1 88.69 201 TYR A N 1
ATOM 1576 C CA . TYR A 1 201 ? 20.297 -32.125 5.051 1 88.69 201 TYR A CA 1
ATOM 1577 C C . TYR A 1 201 ? 19.109 -32.656 5.84 1 88.69 201 TYR A C 1
ATOM 1579 O O . TYR A 1 201 ? 17.984 -32.688 5.328 1 88.69 201 TYR A O 1
ATOM 1587 N N . ARG A 1 202 ? 19.5 -33.156 7.07 1 87.81 202 ARG A N 1
ATOM 1588 C CA . ARG A 1 202 ? 18.438 -33.5 8.016 1 87.81 202 ARG A CA 1
ATOM 1589 C C . ARG A 1 202 ? 18.188 -32.344 8.977 1 87.81 202 ARG A C 1
ATOM 1591 O O . ARG A 1 202 ? 18.938 -32.156 9.945 1 87.81 202 ARG A O 1
ATOM 1598 N N . ASP A 1 203 ? 17.203 -31.5 8.648 1 90 203 ASP A N 1
ATOM 1599 C CA . ASP A 1 203 ? 16.828 -30.344 9.461 1 90 203 ASP A CA 1
ATOM 1600 C C . ASP A 1 203 ? 15.328 -30.109 9.438 1 90 203 ASP A C 1
ATOM 1602 O O . ASP A 1 203 ? 14.695 -30.234 8.383 1 90 203 ASP A O 1
ATOM 1606 N N . TYR A 1 204 ? 14.773 -29.812 10.555 1 92.75 204 TYR A N 1
ATOM 1607 C CA . TYR A 1 204 ? 13.336 -29.625 10.68 1 92.75 204 TYR A CA 1
ATOM 1608 C C . TYR A 1 204 ? 12.852 -28.469 9.82 1 92.75 204 TYR A C 1
ATOM 1610 O O . TYR A 1 204 ? 11.703 -28.453 9.383 1 92.75 204 TYR A O 1
ATOM 1618 N N . LEU A 1 205 ? 13.688 -27.547 9.578 1 93.19 205 LEU A N 1
ATOM 1619 C CA . LEU A 1 205 ? 13.344 -26.344 8.812 1 93.19 205 LEU A CA 1
ATOM 1620 C C . LEU A 1 205 ? 12.945 -26.703 7.387 1 93.19 205 LEU A C 1
ATOM 1622 O O . LEU A 1 205 ? 12.078 -26.062 6.801 1 93.19 205 LEU A O 1
ATOM 1626 N N . PHE A 1 206 ? 13.594 -27.688 6.914 1 94.19 206 PHE A N 1
ATOM 1627 C CA . PHE A 1 206 ? 13.305 -28.062 5.535 1 94.19 206 PHE A CA 1
ATOM 1628 C C . PHE A 1 206 ? 11.953 -28.766 5.434 1 94.19 206 PHE A C 1
ATOM 1630 O O . PHE A 1 206 ? 11.25 -28.609 4.434 1 94.19 206 PHE A O 1
ATOM 1637 N N . GLN A 1 207 ? 11.57 -29.469 6.477 1 91.75 207 GLN A N 1
ATOM 1638 C CA . GLN A 1 207 ? 10.242 -30.047 6.512 1 91.75 207 GLN A CA 1
ATOM 1639 C C . GLN A 1 207 ? 9.164 -28.969 6.602 1 91.75 207 GLN A C 1
ATOM 1641 O O . GLN A 1 207 ? 8.125 -29.062 5.945 1 91.75 207 GLN A O 1
ATOM 1646 N N . ARG A 1 208 ? 9.453 -27.984 7.383 1 93.56 208 ARG A N 1
ATOM 1647 C CA . ARG A 1 208 ? 8.531 -26.859 7.484 1 93.56 208 ARG A CA 1
ATOM 1648 C C . ARG A 1 208 ? 8.406 -26.141 6.148 1 93.56 208 ARG A C 1
ATOM 1650 O O . ARG A 1 208 ? 7.312 -25.719 5.758 1 93.56 208 ARG A O 1
ATOM 1657 N N . GLY A 1 209 ? 9.508 -25.984 5.504 1 95.62 209 GLY A N 1
ATOM 1658 C CA . GLY A 1 209 ? 9.531 -25.312 4.211 1 95.62 209 GLY A CA 1
ATOM 1659 C C . GLY A 1 209 ? 8.758 -26.047 3.141 1 95.62 209 GLY A C 1
ATOM 1660 O O . GLY A 1 209 ? 8.219 -25.438 2.219 1 95.62 209 GLY A O 1
ATOM 1661 N N . LEU A 1 210 ? 8.695 -27.375 3.248 1 95.38 210 LEU A N 1
ATOM 1662 C CA . LEU A 1 210 ? 7.941 -28.188 2.299 1 95.38 210 LEU A CA 1
ATOM 1663 C C . LEU A 1 210 ? 6.441 -28.031 2.523 1 95.38 210 LEU A C 1
ATOM 1665 O O . LEU A 1 210 ? 5.652 -28.141 1.583 1 95.38 210 LEU A O 1
ATOM 1669 N N . GLN A 1 211 ? 6.141 -27.641 3.754 1 95.06 211 GLN A N 1
ATOM 1670 C CA . GLN A 1 211 ? 4.727 -27.578 4.105 1 95.06 211 GLN A CA 1
ATOM 1671 C C . GLN A 1 211 ? 4.211 -26.141 4.039 1 95.06 211 GLN A C 1
ATOM 1673 O O . GLN A 1 211 ? 3.029 -25.922 3.768 1 95.06 211 GLN A O 1
ATOM 1678 N N . TRP A 1 212 ? 5.125 -25.219 4.363 1 96.62 212 TRP A N 1
ATOM 1679 C CA . TRP A 1 212 ? 4.711 -23.828 4.453 1 96.62 212 TRP A CA 1
ATOM 1680 C C . TRP A 1 212 ? 5.305 -23.016 3.311 1 96.62 212 TRP A C 1
ATOM 1682 O O . TRP A 1 212 ? 6.379 -23.328 2.803 1 96.62 212 TRP A O 1
ATOM 1692 N N . TYR A 1 213 ? 4.539 -22.094 2.926 1 95.31 213 TYR A N 1
ATOM 1693 C CA . TYR A 1 213 ? 5.008 -21.141 1.917 1 95.31 213 TYR A CA 1
ATOM 1694 C C . TYR A 1 213 ? 5.531 -19.859 2.566 1 95.31 213 TYR A C 1
ATOM 1696 O O . TYR A 1 213 ? 4.863 -19.281 3.416 1 95.31 213 TYR A O 1
ATOM 1704 N N . SER A 1 214 ? 6.781 -19.469 2.215 1 91.81 214 SER A N 1
ATOM 1705 C CA . SER A 1 214 ? 7.422 -18.203 2.578 1 91.81 214 SER A CA 1
ATOM 1706 C C . SER A 1 214 ? 7.883 -18.219 4.031 1 91.81 214 SER A C 1
ATOM 1708 O O . SER A 1 214 ? 7.652 -17.25 4.77 1 91.81 214 SER A O 1
ATOM 1710 N N . ILE A 1 215 ? 8.508 -19.25 4.445 1 92.5 215 ILE A N 1
ATOM 1711 C CA . ILE A 1 215 ? 8.969 -19.344 5.824 1 92.5 215 ILE A CA 1
ATOM 1712 C C . ILE A 1 215 ? 10.031 -18.281 6.086 1 92.5 215 ILE A C 1
ATOM 1714 O O . ILE A 1 215 ? 10.273 -17.906 7.234 1 92.5 215 ILE A O 1
ATOM 1718 N N . LEU A 1 216 ? 10.641 -17.812 5.043 1 89.69 216 LEU A N 1
ATOM 1719 C CA . LEU A 1 216 ? 11.68 -16.797 5.152 1 89.69 216 LEU A CA 1
ATOM 1720 C C . LEU A 1 216 ? 11.117 -15.516 5.754 1 89.69 216 LEU A C 1
ATOM 1722 O O . LEU A 1 216 ? 11.875 -14.656 6.215 1 89.69 216 LEU A O 1
ATOM 1726 N N . TRP A 1 217 ? 9.859 -15.398 5.766 1 85.31 217 TRP A N 1
ATOM 1727 C CA . TRP A 1 217 ? 9.25 -14.18 6.289 1 85.31 217 TRP A CA 1
ATOM 1728 C C . TRP A 1 217 ? 9.203 -14.203 7.812 1 85.31 217 TRP A C 1
ATOM 1730 O O . TRP A 1 217 ? 8.969 -13.18 8.445 1 85.31 217 TRP A O 1
ATOM 1740 N N . ILE A 1 218 ? 9.391 -15.328 8.32 1 90.56 218 ILE A N 1
ATOM 1741 C CA . ILE A 1 218 ? 9.492 -15.469 9.766 1 90.56 218 ILE A CA 1
ATOM 1742 C C . ILE A 1 218 ? 10.945 -15.281 10.203 1 90.56 218 ILE A C 1
ATOM 1744 O O . ILE A 1 218 ? 11.828 -16.031 9.773 1 90.56 218 ILE A O 1
ATOM 1748 N N . ARG A 1 219 ? 11.219 -14.375 11.023 1 89.38 219 ARG A N 1
ATOM 1749 C CA . ARG A 1 219 ? 12.57 -13.953 11.391 1 89.38 219 ARG A CA 1
ATOM 1750 C C . ARG A 1 219 ? 13.383 -15.125 11.93 1 89.38 219 ARG A C 1
ATOM 1752 O O . ARG A 1 219 ? 14.547 -15.305 11.562 1 89.38 219 ARG A O 1
ATOM 1759 N N . ARG A 1 220 ? 12.773 -15.852 12.812 1 92.81 220 ARG A N 1
ATOM 1760 C CA . ARG A 1 220 ? 13.469 -16.984 13.406 1 92.81 220 ARG A CA 1
ATOM 1761 C C . ARG A 1 220 ? 13.992 -17.938 12.328 1 92.81 220 ARG A C 1
ATOM 1763 O O . ARG A 1 220 ? 15.156 -18.328 12.352 1 92.81 220 ARG A O 1
ATOM 1770 N N . PHE A 1 221 ? 13.133 -18.281 11.398 1 94.12 221 PHE A N 1
ATOM 1771 C CA . PHE A 1 221 ? 13.5 -19.219 10.344 1 94.12 221 PHE A CA 1
ATOM 1772 C C . PHE A 1 221 ? 14.531 -18.594 9.406 1 94.12 221 PHE A C 1
ATOM 1774 O O . PHE A 1 221 ? 15.438 -19.281 8.93 1 94.12 221 PHE A O 1
ATOM 1781 N N . ARG A 1 222 ? 14.383 -17.328 9.141 1 92.19 222 ARG A N 1
ATOM 1782 C CA . ARG A 1 222 ? 15.328 -16.625 8.289 1 92.19 222 ARG A CA 1
ATOM 1783 C C . ARG A 1 222 ? 16.734 -16.672 8.875 1 92.19 222 ARG A C 1
ATOM 1785 O O . ARG A 1 222 ? 17.703 -16.922 8.156 1 92.19 222 ARG A O 1
ATOM 1792 N N . ARG A 1 223 ? 16.891 -16.484 10.164 1 92.44 223 ARG A N 1
ATOM 1793 C CA . ARG A 1 223 ? 18.172 -16.516 10.852 1 92.44 223 ARG A CA 1
ATOM 1794 C C . ARG A 1 223 ? 18.781 -17.906 10.82 1 92.44 223 ARG A C 1
ATOM 1796 O O . ARG A 1 223 ? 19.984 -18.062 10.602 1 92.44 223 ARG A O 1
ATOM 1803 N N . GLU A 1 224 ? 17.922 -18.844 11.047 1 93.81 224 GLU A N 1
ATOM 1804 C CA . GLU A 1 224 ? 18.391 -20.234 11.023 1 93.81 224 GLU A CA 1
ATOM 1805 C C . GLU A 1 224 ? 18.875 -20.625 9.633 1 93.81 224 GLU A C 1
ATOM 1807 O O . GLU A 1 224 ? 19.875 -21.328 9.5 1 93.81 224 GLU A O 1
ATOM 1812 N N . LEU A 1 225 ? 18.172 -20.172 8.656 1 91.94 225 LEU A N 1
ATOM 1813 C CA . LEU A 1 225 ? 18.578 -20.469 7.285 1 91.94 225 LEU A CA 1
ATOM 1814 C C . LEU A 1 225 ? 19.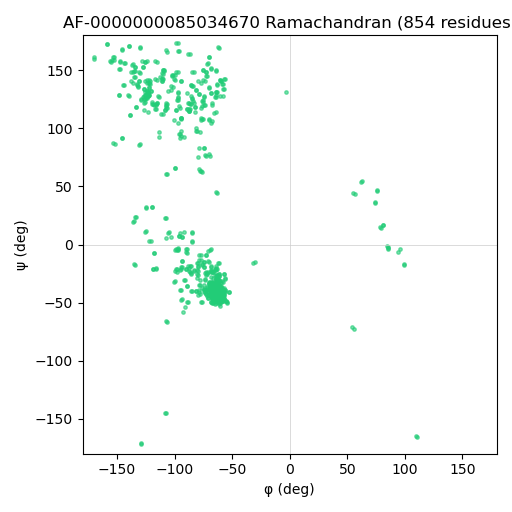891 -19.781 6.945 1 91.94 225 LEU A C 1
ATOM 1816 O O . LEU A 1 225 ? 20.719 -20.344 6.223 1 91.94 225 LEU A O 1
ATOM 1820 N N . LEU A 1 226 ? 20.078 -18.641 7.43 1 90.56 226 LEU A N 1
ATOM 1821 C CA . LEU A 1 226 ? 21.344 -17.953 7.227 1 90.56 226 LEU A CA 1
ATOM 1822 C C . LEU A 1 226 ? 22.484 -18.734 7.863 1 90.56 226 LEU A C 1
ATOM 1824 O O . LEU A 1 226 ? 23.578 -18.828 7.281 1 90.56 226 LEU A O 1
ATOM 1828 N N . ASP A 1 227 ? 22.234 -19.172 9.062 1 91.31 227 ASP A N 1
ATOM 1829 C CA . ASP A 1 227 ? 23.25 -19.953 9.75 1 91.31 227 ASP A CA 1
ATOM 1830 C C . ASP A 1 227 ? 23.625 -21.203 8.953 1 91.31 227 ASP A C 1
ATOM 1832 O O . ASP A 1 227 ? 24.797 -21.562 8.852 1 91.31 227 ASP A O 1
ATOM 1836 N N . LEU A 1 228 ? 22.641 -21.781 8.414 1 91.94 228 LEU A N 1
ATOM 1837 C CA . LEU A 1 228 ? 22.891 -22.953 7.574 1 91.94 228 LEU A CA 1
ATOM 1838 C C . LEU A 1 228 ? 23.672 -22.578 6.324 1 91.94 228 LEU A C 1
ATOM 1840 O O . LEU A 1 228 ? 24.562 -23.312 5.895 1 91.94 228 LEU A O 1
ATOM 1844 N N . TYR A 1 229 ? 23.391 -21.484 5.762 1 91.62 229 TYR A N 1
ATOM 1845 C CA . TYR A 1 229 ? 24.094 -21 4.586 1 91.62 229 TYR A CA 1
ATOM 1846 C C . TYR A 1 229 ? 25.562 -20.75 4.898 1 91.62 229 TYR A C 1
ATOM 1848 O O . TYR A 1 229 ? 26.453 -21.172 4.148 1 91.62 229 TYR A O 1
ATOM 1856 N N . LYS A 1 230 ? 25.781 -20.109 6.008 1 90.31 230 LYS A N 1
ATOM 1857 C CA . LYS A 1 230 ? 27.156 -19.812 6.41 1 90.31 230 LYS A CA 1
ATOM 1858 C C . LYS A 1 230 ? 27.953 -21.094 6.641 1 90.31 230 LYS A C 1
ATOM 1860 O O . LYS A 1 230 ? 29.125 -21.188 6.246 1 90.31 230 LYS A O 1
ATOM 1865 N N . ALA A 1 231 ? 27.328 -21.953 7.258 1 90.56 231 ALA A N 1
ATOM 1866 C CA . ALA A 1 231 ? 27.969 -23.234 7.5 1 90.56 231 ALA A CA 1
ATOM 1867 C C . ALA A 1 231 ? 28.266 -23.969 6.188 1 90.56 231 ALA A C 1
ATOM 1869 O O . ALA A 1 231 ? 29.328 -24.562 6.02 1 90.56 231 ALA A O 1
ATOM 1870 N N . ALA A 1 232 ? 27.328 -23.953 5.285 1 91.31 232 ALA A N 1
ATOM 1871 C CA . ALA A 1 232 ? 27.453 -24.672 4.016 1 91.31 232 ALA A CA 1
ATOM 1872 C C . ALA A 1 232 ? 28.516 -24.047 3.135 1 91.31 232 ALA A C 1
ATOM 1874 O O . ALA A 1 232 ? 29.188 -24.734 2.371 1 91.31 232 ALA A O 1
ATOM 1875 N N . ARG A 1 233 ? 28.656 -22.812 3.195 1 89.62 233 ARG A N 1
ATOM 1876 C CA . ARG A 1 233 ? 29.641 -22.109 2.381 1 89.62 233 ARG A CA 1
ATOM 1877 C C . ARG A 1 233 ? 31.047 -22.672 2.627 1 89.62 233 ARG A C 1
ATOM 1879 O O . ARG A 1 233 ? 31.875 -22.688 1.724 1 89.62 233 ARG A O 1
ATOM 1886 N N . GLY A 1 234 ? 31.281 -23.156 3.775 1 87.62 234 GLY A N 1
ATOM 1887 C CA . GLY A 1 234 ? 32.594 -23.688 4.125 1 87.62 234 GLY A CA 1
ATOM 1888 C C . GLY A 1 234 ? 32.781 -25.141 3.744 1 87.62 234 GLY A C 1
ATOM 1889 O O . GLY A 1 234 ? 33.906 -25.594 3.529 1 87.62 234 GLY A O 1
ATOM 1890 N N . HIS A 1 235 ? 31.672 -25.906 3.6 1 90.94 235 HIS A N 1
ATOM 1891 C CA . HIS A 1 235 ? 31.875 -27.344 3.516 1 90.94 235 HIS A CA 1
ATOM 1892 C C . HIS A 1 235 ? 31.047 -27.953 2.381 1 90.94 235 HIS A C 1
ATOM 1894 O O . HIS A 1 235 ? 31.281 -29.094 1.979 1 90.94 235 HIS A O 1
ATOM 1900 N N . ASP A 1 236 ? 30.078 -27.266 1.916 1 91.88 236 ASP A N 1
ATOM 1901 C CA . ASP A 1 236 ? 29.172 -27.797 0.899 1 91.88 236 ASP A CA 1
ATOM 1902 C C . ASP A 1 236 ? 28.719 -26.688 -0.063 1 91.88 236 ASP A C 1
ATOM 1904 O O . ASP A 1 236 ? 27.625 -26.156 0.078 1 91.88 236 ASP A O 1
ATOM 1908 N N . TYR A 1 237 ? 29.469 -26.578 -1.077 1 90.62 237 TYR A N 1
ATOM 1909 C CA . TYR A 1 237 ? 29.234 -25.5 -2.018 1 90.62 237 TYR A CA 1
ATOM 1910 C C . TYR A 1 237 ? 27.891 -25.641 -2.715 1 90.62 237 TYR A C 1
ATOM 1912 O O . TYR A 1 237 ? 27.188 -24.656 -2.924 1 90.62 237 TYR A O 1
ATOM 1920 N N . ALA A 1 238 ? 27.578 -26.828 -3.084 1 90.5 238 ALA A N 1
ATOM 1921 C CA . ALA A 1 238 ? 26.312 -27.078 -3.75 1 90.5 238 ALA A CA 1
ATOM 1922 C C . ALA A 1 238 ? 25.141 -26.719 -2.836 1 90.5 238 ALA A C 1
ATOM 1924 O O . ALA A 1 238 ? 24.156 -26.109 -3.275 1 90.5 238 ALA A O 1
ATOM 1925 N N . GLY A 1 239 ? 25.266 -27.141 -1.662 1 92 239 GLY A N 1
ATOM 1926 C CA . GLY A 1 239 ? 24.25 -26.797 -0.686 1 92 239 GLY A CA 1
ATOM 1927 C C . GLY A 1 239 ? 24.125 -25.297 -0.452 1 92 239 GLY A C 1
ATOM 1928 O O . GLY A 1 239 ? 23.016 -24.781 -0.312 1 92 239 GLY A O 1
ATOM 1929 N N . ALA A 1 240 ? 25.234 -24.641 -0.435 1 93.06 240 ALA A N 1
ATOM 1930 C CA . ALA A 1 240 ? 25.25 -23.188 -0.242 1 93.06 240 ALA A CA 1
ATOM 1931 C C . ALA A 1 240 ? 24.547 -22.469 -1.391 1 93.06 240 ALA A C 1
ATOM 1933 O O . ALA A 1 240 ? 23.844 -21.484 -1.175 1 93.06 240 ALA A O 1
ATOM 1934 N N . ARG A 1 241 ? 24.75 -22.953 -2.516 1 93.12 241 ARG A N 1
ATOM 1935 C CA . ARG A 1 241 ? 24.125 -22.359 -3.684 1 93.12 241 ARG A CA 1
ATOM 1936 C C . ARG A 1 241 ? 22.609 -22.531 -3.646 1 93.12 241 ARG A C 1
ATOM 1938 O O . ARG A 1 241 ? 21.859 -21.625 -4.031 1 93.12 241 ARG A O 1
ATOM 1945 N N . LEU A 1 242 ? 22.172 -23.672 -3.221 1 94.31 242 LEU A N 1
ATOM 1946 C CA . LEU A 1 242 ? 20.75 -23.922 -3.09 1 94.31 242 LEU A CA 1
ATOM 1947 C C . LEU A 1 242 ? 20.125 -23.031 -2.027 1 94.31 242 LEU A C 1
ATOM 1949 O O . LEU A 1 242 ? 19.031 -22.484 -2.225 1 94.31 242 LEU A O 1
ATOM 1953 N N . LEU A 1 243 ? 20.859 -22.906 -0.977 1 93.44 243 LEU A N 1
ATOM 1954 C CA . LEU A 1 243 ? 20.391 -22.016 0.085 1 93.44 243 LEU A CA 1
ATOM 1955 C C . LEU A 1 243 ? 20.328 -20.578 -0.392 1 93.44 243 LEU A C 1
ATOM 1957 O O . LEU A 1 243 ? 19.406 -19.844 -0.064 1 93.44 243 LEU A O 1
ATOM 1961 N N . ALA A 1 244 ? 21.266 -20.188 -1.139 1 92.75 244 ALA A N 1
ATOM 1962 C CA . ALA A 1 244 ? 21.281 -18.844 -1.714 1 92.75 244 ALA A CA 1
ATOM 1963 C C . ALA A 1 244 ? 20.078 -18.625 -2.629 1 92.75 244 ALA A C 1
ATOM 1965 O O . ALA A 1 244 ? 19.469 -17.547 -2.609 1 92.75 244 ALA A O 1
ATOM 1966 N N . LEU A 1 245 ? 19.781 -19.609 -3.396 1 93.44 245 LEU A N 1
ATOM 1967 C CA . LEU A 1 245 ? 18.625 -19.547 -4.281 1 93.44 245 LEU A CA 1
ATOM 1968 C C . LEU A 1 245 ? 17.328 -19.422 -3.477 1 93.44 245 LEU A C 1
ATOM 1970 O O . LEU A 1 245 ? 16.422 -18.688 -3.857 1 93.44 245 LEU A O 1
ATOM 1974 N N . LEU A 1 246 ? 17.281 -20.172 -2.426 1 93.69 246 LEU A N 1
ATOM 1975 C CA . LEU A 1 246 ? 16.109 -20.156 -1.56 1 93.69 246 LEU A CA 1
ATOM 1976 C C . LEU A 1 246 ? 15.875 -18.766 -0.989 1 93.69 246 LEU A C 1
ATOM 1978 O O . LEU A 1 246 ? 14.734 -18.281 -0.953 1 93.69 246 LEU A O 1
ATOM 1982 N N . VAL A 1 247 ? 16.891 -18.078 -0.625 1 91.06 247 VAL A N 1
ATOM 1983 C CA . VAL A 1 247 ? 16.812 -16.797 0.053 1 91.06 247 VAL A CA 1
ATOM 1984 C C . VAL A 1 247 ? 16.609 -15.68 -0.972 1 91.06 247 VAL A C 1
ATOM 1986 O O . VAL A 1 247 ? 16.062 -14.625 -0.646 1 91.06 247 VAL A O 1
ATOM 1989 N N . ALA A 1 248 ? 16.969 -15.945 -2.168 1 88.44 248 ALA A N 1
ATOM 1990 C CA . ALA A 1 248 ? 16.875 -14.938 -3.217 1 88.44 248 ALA A CA 1
ATOM 1991 C C . ALA A 1 248 ? 15.406 -14.625 -3.537 1 88.44 248 ALA A C 1
ATOM 1993 O O . ALA A 1 248 ? 14.75 -15.383 -4.258 1 88.44 248 ALA A O 1
ATOM 1994 N N . GLN A 1 249 ? 14.977 -13.516 -3.074 1 85.94 249 GLN A N 1
ATOM 1995 C CA . GLN A 1 249 ? 13.586 -13.117 -3.275 1 85.94 249 GLN A CA 1
ATOM 1996 C C . GLN A 1 249 ? 13.359 -12.609 -4.695 1 85.94 249 GLN A C 1
ATOM 1998 O O . GLN A 1 249 ? 12.219 -12.531 -5.156 1 85.94 249 GLN A O 1
ATOM 2003 N N . SER A 1 250 ? 14.43 -12.352 -5.406 1 82.75 250 SER A N 1
ATOM 2004 C CA . SER A 1 250 ? 14.336 -11.836 -6.77 1 82.75 250 SER A CA 1
ATOM 2005 C C . SER A 1 250 ? 14.023 -12.953 -7.762 1 82.75 250 SER A C 1
ATOM 2007 O O . SER A 1 250 ? 13.586 -12.688 -8.883 1 82.75 250 SER A O 1
ATOM 2009 N N . VAL A 1 251 ? 14.273 -14.164 -7.332 1 88.5 251 VAL A N 1
ATOM 2010 C CA . VAL A 1 251 ? 14.008 -15.297 -8.211 1 88.5 251 VAL A CA 1
ATOM 2011 C C . VAL A 1 251 ? 12.617 -15.859 -7.926 1 88.5 251 VAL A C 1
ATOM 2013 O O . VAL A 1 251 ? 12.422 -16.562 -6.93 1 88.5 251 VAL A O 1
ATOM 2016 N N . THR A 1 252 ? 11.758 -15.633 -8.836 1 90.25 252 THR A N 1
ATOM 2017 C CA . THR A 1 252 ? 10.383 -16.109 -8.703 1 90.25 252 THR A CA 1
ATOM 2018 C C . THR A 1 252 ? 10.18 -17.406 -9.477 1 90.25 252 THR A C 1
ATOM 2020 O O . THR A 1 252 ? 11.094 -17.875 -10.164 1 90.25 252 THR A O 1
ATOM 2023 N N . ASP A 1 253 ? 9.039 -17.969 -9.32 1 93.44 253 ASP A N 1
ATOM 2024 C CA . ASP A 1 253 ? 8.695 -19.172 -10.094 1 93.44 253 ASP A CA 1
ATOM 2025 C C . ASP A 1 253 ? 8.781 -18.891 -11.594 1 93.44 253 ASP A C 1
ATOM 2027 O O . ASP A 1 253 ? 9.211 -19.75 -12.367 1 93.44 253 ASP A O 1
ATOM 2031 N N . GLY A 1 254 ? 8.297 -17.672 -11.945 1 88.56 254 GLY A N 1
ATOM 2032 C CA . GLY A 1 254 ? 8.367 -17.297 -13.352 1 88.56 254 GLY A CA 1
ATOM 2033 C C . GLY A 1 254 ? 9.781 -17.328 -13.906 1 88.56 254 GLY A C 1
ATOM 2034 O O . GLY A 1 254 ? 10.008 -17.828 -15.008 1 88.56 254 GLY A O 1
ATOM 2035 N N . GLU A 1 255 ? 10.703 -16.891 -13.156 1 84.88 255 GLU A N 1
ATOM 2036 C CA . GLU A 1 255 ? 12.102 -16.859 -13.57 1 84.88 255 GLU A CA 1
ATOM 2037 C C . GLU A 1 255 ? 12.68 -18.266 -13.633 1 84.88 255 GLU A C 1
ATOM 2039 O O . GLU A 1 255 ? 13.406 -18.609 -14.57 1 84.88 255 GLU A O 1
ATOM 2044 N N . LEU A 1 256 ? 12.422 -18.984 -12.664 1 91 256 LEU A N 1
ATOM 2045 C CA . LEU A 1 256 ? 12.883 -20.375 -12.617 1 91 256 LEU A CA 1
ATOM 2046 C C . LEU A 1 256 ? 12.359 -21.156 -13.805 1 91 256 LEU A C 1
ATOM 2048 O O . LEU A 1 256 ? 13.125 -21.844 -14.492 1 91 256 LEU A O 1
ATOM 2052 N N . LEU A 1 257 ? 11.133 -21.016 -14.078 1 92.69 257 LEU A N 1
ATOM 2053 C CA . LEU A 1 257 ? 10.469 -21.828 -15.078 1 92.69 257 LEU A CA 1
ATOM 2054 C C . LEU A 1 257 ? 10.766 -21.328 -16.484 1 92.69 257 LEU A C 1
ATOM 2056 O O . LEU A 1 257 ? 10.633 -22.078 -17.469 1 92.69 257 LEU A O 1
ATOM 2060 N N . SER A 1 258 ? 11.062 -20.047 -16.578 1 86.38 258 SER A N 1
ATOM 2061 C CA . SER A 1 258 ? 11.453 -19.531 -17.891 1 86.38 258 SER A CA 1
ATOM 2062 C C . SER A 1 258 ? 12.656 -20.297 -18.453 1 86.38 258 SER A C 1
ATOM 2064 O O . SER A 1 258 ? 12.812 -20.422 -19.656 1 86.38 258 SER A O 1
ATOM 2066 N N . SER A 1 259 ? 13.438 -20.859 -17.578 1 84.25 259 SER A N 1
ATOM 2067 C CA . SER A 1 259 ? 14.633 -21.609 -17.984 1 84.25 259 SER A CA 1
ATOM 2068 C C . SER A 1 259 ? 14.367 -23.109 -18.016 1 84.25 259 SER A C 1
ATOM 2070 O O . SER A 1 259 ? 15.07 -23.844 -18.703 1 84.25 259 SER A O 1
ATOM 2072 N N . LEU A 1 260 ? 13.367 -23.531 -17.312 1 92.88 260 LEU A N 1
ATOM 2073 C CA . LEU A 1 260 ? 13.305 -24.969 -17.078 1 92.88 260 LEU A CA 1
ATOM 2074 C C . LEU A 1 260 ? 12.062 -25.578 -17.719 1 92.88 260 LEU A C 1
ATOM 2076 O O . LEU A 1 260 ? 11.977 -26.797 -17.891 1 92.88 260 LEU A O 1
ATOM 2080 N N . LEU A 1 261 ? 11.078 -24.781 -18 1 95 261 LEU A N 1
ATOM 2081 C CA . LEU A 1 261 ? 9.852 -25.281 -18.609 1 95 261 LEU A CA 1
ATOM 2082 C C . LEU A 1 261 ? 9.859 -25.047 -20.109 1 95 261 LEU A C 1
ATOM 2084 O O . LEU A 1 261 ? 9.859 -23.891 -20.562 1 95 261 LEU A O 1
ATOM 2088 N N . PRO A 1 262 ? 9.852 -26.047 -20.906 1 94.75 262 PRO A N 1
ATOM 2089 C CA . PRO A 1 262 ? 9.836 -25.859 -22.359 1 94.75 262 PRO A CA 1
ATOM 2090 C C . PRO A 1 262 ? 8.516 -25.281 -22.859 1 94.75 262 PRO A C 1
ATOM 2092 O O . PRO A 1 262 ? 7.469 -25.469 -22.234 1 94.75 262 PRO A O 1
ATOM 2095 N N . PRO A 1 263 ? 8.594 -24.562 -23.984 1 93.75 263 PRO A N 1
ATOM 2096 C CA . PRO A 1 263 ? 7.344 -24.078 -24.578 1 93.75 263 PRO A CA 1
ATOM 2097 C C . PRO A 1 263 ? 6.367 -25.219 -24.891 1 93.75 263 PRO A C 1
ATOM 2099 O O . PRO A 1 263 ? 6.785 -26.297 -25.328 1 93.75 263 PRO A O 1
ATOM 2102 N N . GLY A 1 264 ? 5.148 -24.969 -24.688 1 94.44 264 GLY A N 1
ATOM 2103 C CA . GLY A 1 264 ? 4.129 -25.969 -24.969 1 94.44 264 GLY A CA 1
ATOM 2104 C C . GLY A 1 264 ? 3.99 -26.984 -23.859 1 94.44 264 GLY A C 1
ATOM 2105 O O . GLY A 1 264 ? 3.51 -28.109 -24.078 1 94.44 264 GLY A O 1
ATOM 2106 N N . HIS A 1 265 ? 4.492 -26.672 -22.719 1 97.12 265 HIS A N 1
ATOM 2107 C CA . HIS A 1 265 ? 4.395 -27.562 -21.578 1 97.12 265 HIS A CA 1
ATOM 2108 C C . HIS A 1 265 ? 3.789 -26.859 -20.375 1 97.12 265 HIS A C 1
ATOM 2110 O O . HIS A 1 265 ? 3.734 -25.625 -20.328 1 97.12 265 HIS A O 1
ATOM 2116 N N . TYR A 1 266 ? 3.229 -27.594 -19.469 1 97.81 266 TYR A N 1
ATOM 2117 C CA . TYR A 1 266 ? 2.783 -27.109 -18.172 1 97.81 266 TYR A CA 1
ATOM 2118 C C . TYR A 1 266 ? 3.348 -27.953 -17.047 1 97.81 266 TYR A C 1
ATOM 2120 O O . TYR A 1 266 ? 3.754 -29.094 -17.266 1 97.81 266 TYR A O 1
ATOM 2128 N N . THR A 1 267 ? 3.5 -27.375 -15.938 1 98.25 267 THR A N 1
ATOM 2129 C CA . THR A 1 267 ? 3.961 -28.141 -14.781 1 98.25 267 THR A CA 1
ATOM 2130 C C . THR A 1 267 ? 2.84 -29.016 -14.227 1 98.25 267 THR A C 1
ATOM 2132 O O . THR A 1 267 ? 1.666 -28.641 -14.281 1 98.25 267 THR A O 1
ATOM 2135 N N . VAL A 1 268 ? 3.213 -30.125 -13.648 1 98.25 268 VAL A N 1
ATOM 2136 C CA . VAL A 1 268 ? 2.229 -30.875 -12.891 1 98.25 268 VAL A CA 1
ATOM 2137 C C . VAL A 1 268 ? 1.646 -30.016 -11.781 1 98.25 268 VAL A C 1
ATOM 2139 O O . VAL A 1 268 ? 2.381 -29.297 -11.086 1 98.25 268 VAL A O 1
ATOM 2142 N N . PRO A 1 269 ? 0.321 -30.047 -11.664 1 98.38 269 PRO A N 1
ATOM 2143 C CA . PRO A 1 269 ? -0.3 -29.172 -10.672 1 98.38 269 PRO A CA 1
ATOM 2144 C C . PRO A 1 269 ? 0.161 -29.469 -9.25 1 98.38 269 PRO A C 1
ATOM 2146 O O . PRO A 1 269 ? 0.374 -30.625 -8.898 1 98.38 269 PRO A O 1
ATOM 2149 N N . MET A 1 270 ? 0.314 -28.438 -8.562 1 98.19 270 MET A N 1
ATOM 2150 C CA . MET A 1 270 ? 0.484 -28.547 -7.117 1 98.19 270 MET A CA 1
ATOM 2151 C C . MET A 1 270 ? -0.85 -28.375 -6.398 1 98.19 270 MET A C 1
ATOM 2153 O O . MET A 1 270 ? -1.699 -27.594 -6.832 1 98.19 270 MET A O 1
ATOM 2157 N N . LEU A 1 271 ? -1.068 -29.125 -5.383 1 98.25 271 LEU A N 1
ATOM 2158 C CA . LEU A 1 271 ? -2.16 -28.875 -4.449 1 98.25 271 LEU A CA 1
ATOM 2159 C C . LEU A 1 271 ? -1.71 -27.953 -3.324 1 98.25 271 LEU A C 1
ATOM 2161 O O . LEU A 1 271 ? -0.786 -28.281 -2.576 1 98.25 271 LEU A O 1
ATOM 2165 N N . VAL A 1 272 ? -2.365 -26.766 -3.303 1 97.94 272 VAL A N 1
ATOM 2166 C CA . VAL A 1 272 ? -1.971 -25.75 -2.344 1 97.94 272 VAL A CA 1
ATOM 2167 C C . VAL A 1 272 ? -3.119 -25.469 -1.375 1 97.94 272 VAL A C 1
ATOM 2169 O O . VAL A 1 272 ? -4.23 -25.141 -1.798 1 97.94 272 VAL A O 1
ATOM 2172 N N . GLY A 1 273 ? -2.887 -25.672 -0.129 1 96.56 273 GLY A N 1
ATOM 2173 C CA . GLY A 1 273 ? -3.838 -25.359 0.925 1 96.56 273 GLY A CA 1
ATOM 2174 C C . GLY A 1 273 ? -3.445 -24.141 1.749 1 96.56 273 GLY A C 1
ATOM 2175 O O . GLY A 1 273 ? -2.984 -23.141 1.203 1 96.56 273 GLY A O 1
ATOM 2176 N N . SER A 1 274 ? -3.758 -24.188 3.035 1 95.69 274 SER A N 1
ATOM 2177 C CA . SER A 1 274 ? -3.398 -23.094 3.939 1 95.69 274 SER A CA 1
ATOM 2178 C C . SER A 1 274 ? -1.926 -23.172 4.332 1 95.69 274 SER A C 1
ATOM 2180 O O . SER A 1 274 ? -1.601 -23.297 5.516 1 95.69 274 SER A O 1
ATOM 2182 N N . CYS A 1 275 ? -1.104 -23 3.371 1 96.31 275 CYS A N 1
ATOM 2183 C CA . CYS A 1 275 ? 0.321 -23.219 3.604 1 96.31 275 CYS A CA 1
ATOM 2184 C C . CYS A 1 275 ? 1.019 -21.906 3.939 1 96.31 275 CYS A C 1
ATOM 2186 O O . CYS A 1 275 ? 2.248 -21.844 3.99 1 96.31 275 CYS A O 1
ATOM 2188 N N . ASP A 1 276 ? 0.3 -20.859 4.16 1 95.31 276 ASP A N 1
ATOM 2189 C CA . ASP A 1 276 ? 0.874 -19.562 4.543 1 95.31 276 ASP A CA 1
ATOM 2190 C C . ASP A 1 276 ? 1.691 -19.688 5.828 1 95.31 276 ASP A C 1
ATOM 2192 O O . ASP A 1 276 ? 1.188 -20.172 6.844 1 95.31 276 ASP A O 1
ATOM 2196 N N . ALA A 1 277 ? 2.889 -19.234 5.805 1 94.5 277 ALA A N 1
ATOM 2197 C CA . ALA A 1 277 ? 3.812 -19.438 6.918 1 94.5 277 ALA A CA 1
ATOM 2198 C C . ALA A 1 277 ? 3.32 -18.719 8.172 1 94.5 277 ALA A C 1
ATOM 2200 O O . ALA A 1 277 ? 3.463 -19.234 9.281 1 94.5 277 ALA A O 1
ATOM 2201 N N . TYR A 1 278 ? 2.768 -17.594 8.008 1 91.88 278 TYR A N 1
ATOM 2202 C CA . TYR A 1 278 ? 2.312 -16.844 9.164 1 91.88 278 TYR A CA 1
ATOM 2203 C C . TYR A 1 278 ? 1.138 -17.531 9.844 1 91.88 278 TYR A C 1
ATOM 2205 O O . TYR A 1 278 ? 1.125 -17.688 11.062 1 91.88 278 TYR A O 1
ATOM 2213 N N . ILE A 1 279 ? 0.209 -17.875 9.094 1 94.88 279 ILE A N 1
ATOM 2214 C CA . ILE A 1 279 ? -0.993 -18.516 9.602 1 94.88 279 ILE A CA 1
ATOM 2215 C C . ILE A 1 279 ? -0.612 -19.797 10.359 1 94.88 279 ILE A C 1
ATOM 2217 O O . ILE A 1 279 ? -1.115 -20.047 11.453 1 94.88 279 ILE A O 1
ATOM 2221 N N . ASN A 1 280 ? 0.264 -20.516 9.789 1 95.44 280 ASN A N 1
ATOM 2222 C CA . ASN A 1 280 ? 0.67 -21.766 10.414 1 95.44 280 ASN A CA 1
ATOM 2223 C C . ASN A 1 280 ? 1.55 -21.516 11.641 1 95.44 280 ASN A C 1
ATOM 2225 O O . ASN A 1 280 ? 1.402 -22.188 12.664 1 95.44 280 ASN A O 1
ATOM 2229 N N . TYR A 1 281 ? 2.424 -20.594 11.555 1 94.38 281 TYR A N 1
ATOM 2230 C CA . TYR A 1 281 ? 3.312 -20.266 12.664 1 94.38 281 TYR A CA 1
ATOM 2231 C C . TYR A 1 281 ? 2.518 -19.812 13.883 1 94.38 281 TYR A C 1
ATOM 2233 O O . TYR A 1 281 ? 2.887 -20.109 15.016 1 94.38 281 TYR A O 1
ATOM 2241 N N . LYS A 1 282 ? 1.422 -19.094 13.656 1 94.19 282 LYS A N 1
ATOM 2242 C CA . LYS A 1 282 ? 0.594 -18.562 14.734 1 94.19 282 LYS A CA 1
ATOM 2243 C C . LYS A 1 282 ? -0.484 -19.562 15.141 1 94.19 282 LYS A C 1
ATOM 2245 O O . LYS A 1 282 ? -1.266 -19.312 16.062 1 94.19 282 LYS A O 1
ATOM 2250 N N . GLY A 1 283 ? -0.581 -20.672 14.453 1 93.69 283 GLY A N 1
ATOM 2251 C CA . GLY A 1 283 ? -1.555 -21.703 14.773 1 93.69 283 GLY A CA 1
ATOM 2252 C C . GLY A 1 283 ? -2.971 -21.344 14.383 1 93.69 283 GLY A C 1
ATOM 2253 O O . GLY A 1 283 ? -3.926 -21.672 15.086 1 93.69 283 GLY A O 1
ATOM 2254 N N . LEU A 1 284 ? -3.164 -20.641 13.273 1 94.81 284 LEU A N 1
ATOM 2255 C CA . LEU A 1 284 ? -4.465 -20.125 12.867 1 94.81 284 LEU A CA 1
ATOM 2256 C C . LEU A 1 284 ? -5.008 -20.906 11.672 1 94.81 284 LEU A C 1
ATOM 2258 O O . LEU A 1 284 ? -5.891 -20.422 10.961 1 94.81 284 LEU A O 1
ATOM 2262 N N . ALA A 1 285 ? -4.645 -22.078 11.391 1 93.12 285 ALA A N 1
ATOM 2263 C CA . ALA A 1 285 ? -4.906 -22.781 10.133 1 93.12 285 ALA A CA 1
ATOM 2264 C C . ALA A 1 285 ? -6.273 -23.453 10.156 1 93.12 285 ALA A C 1
ATOM 2266 O O . ALA A 1 285 ? -6.582 -24.281 9.281 1 93.12 285 ALA A O 1
ATOM 2267 N N . THR A 1 286 ? -7.133 -23.141 11.18 1 96.44 286 THR A N 1
ATOM 2268 C CA . THR A 1 286 ? -8.484 -23.688 11.227 1 96.44 286 THR A CA 1
ATOM 2269 C C . THR A 1 286 ? -9.516 -22.562 11.141 1 96.44 286 THR A C 1
ATOM 2271 O O . THR A 1 286 ? -9.227 -21.422 11.492 1 96.44 286 THR A O 1
ATOM 2274 N N . VAL A 1 287 ? -10.672 -22.953 10.727 1 97.88 287 VAL A N 1
ATOM 2275 C CA . VAL A 1 287 ? -11.75 -21.984 10.531 1 97.88 287 VAL A CA 1
ATOM 2276 C C . VAL A 1 287 ? -12.094 -21.328 11.867 1 97.88 287 VAL A C 1
ATOM 2278 O O . VAL A 1 287 ? -12.234 -20.109 11.945 1 97.88 287 VAL A O 1
ATOM 2281 N N . ASP A 1 288 ? -12.133 -22.109 12.922 1 97.44 288 ASP A N 1
ATOM 2282 C CA . ASP A 1 288 ? -12.516 -21.594 14.234 1 97.44 288 ASP A CA 1
ATOM 2283 C C . ASP A 1 288 ? -11.531 -20.516 14.703 1 97.44 288 ASP A C 1
ATOM 2285 O O . ASP A 1 288 ? -11.945 -19.469 15.195 1 97.44 288 ASP A O 1
ATOM 2289 N N . LYS A 1 289 ? -10.344 -20.797 14.539 1 97.12 289 LYS A N 1
ATOM 2290 C CA . LYS A 1 289 ? -9.312 -19.875 15.008 1 97.12 289 LYS A CA 1
ATOM 2291 C C . LYS A 1 289 ? -9.289 -18.609 14.156 1 97.12 289 LYS A C 1
ATOM 2293 O O . LYS A 1 289 ? -9.078 -17.516 14.672 1 97.12 289 LYS A O 1
ATOM 2298 N N . LEU A 1 290 ? -9.469 -18.781 12.875 1 97.81 290 LEU A N 1
ATOM 2299 C CA . LEU A 1 290 ? -9.492 -17.625 11.977 1 97.81 290 LEU A CA 1
ATOM 2300 C C . LEU A 1 290 ? -10.703 -16.75 12.25 1 97.81 290 LEU A C 1
ATOM 2302 O O . LEU A 1 290 ? -10.602 -15.516 12.242 1 97.81 290 LEU A O 1
ATOM 2306 N N . VAL A 1 291 ? -11.844 -17.359 12.492 1 98 291 VAL A N 1
ATOM 2307 C CA . VAL A 1 291 ? -13.062 -16.625 12.789 1 98 291 VAL A CA 1
ATOM 2308 C C . VAL A 1 291 ? -12.883 -15.836 14.086 1 98 291 VAL A C 1
ATOM 2310 O O . VAL A 1 291 ? -13.273 -14.664 14.172 1 98 291 VAL A O 1
ATOM 2313 N N . LYS A 1 292 ? -12.32 -16.438 15.055 1 96.75 292 LYS A N 1
ATOM 2314 C CA . LYS A 1 292 ? -12.086 -15.758 16.328 1 96.75 292 LYS A CA 1
ATOM 2315 C C . LYS A 1 292 ? -11.172 -14.547 16.141 1 96.75 292 LYS A C 1
ATOM 2317 O O . LYS A 1 292 ? -11.43 -13.477 16.719 1 96.75 292 LYS A O 1
ATOM 2322 N N . ALA A 1 293 ? -10.141 -14.766 15.383 1 95.75 293 ALA A N 1
ATOM 2323 C CA . ALA A 1 293 ? -9.234 -13.656 15.109 1 95.75 293 ALA A CA 1
ATOM 2324 C C . ALA A 1 293 ? -9.953 -12.523 14.367 1 95.75 293 ALA A C 1
ATOM 2326 O O . ALA A 1 293 ? -9.719 -11.352 14.641 1 95.75 293 ALA A O 1
ATOM 2327 N N . ALA A 1 294 ? -10.805 -12.867 13.461 1 96.25 294 ALA A N 1
ATOM 2328 C CA . ALA A 1 294 ? -11.555 -11.875 12.695 1 96.25 294 ALA A CA 1
ATOM 2329 C C . ALA A 1 294 ? -12.547 -11.125 13.586 1 96.25 294 ALA A C 1
ATOM 2331 O O . ALA A 1 294 ? -12.812 -9.938 13.375 1 96.25 294 ALA A O 1
ATOM 2332 N N . GLU A 1 295 ? -13.062 -11.789 14.562 1 95.12 295 GLU A N 1
ATOM 2333 C CA . GLU A 1 295 ? -14 -11.164 15.492 1 95.12 295 GLU A CA 1
ATOM 2334 C C . GLU A 1 295 ? -13.328 -10.031 16.266 1 95.12 295 GLU A C 1
ATOM 2336 O O . GLU A 1 295 ? -13.953 -9 16.516 1 95.12 295 GLU A O 1
ATOM 2341 N N . ASP A 1 296 ? -12.109 -10.266 16.594 1 92 296 ASP A N 1
ATOM 2342 C CA . ASP A 1 296 ? -11.359 -9.211 17.281 1 92 296 ASP A CA 1
ATOM 2343 C C . ASP A 1 296 ? -11.25 -7.973 16.391 1 92 296 ASP A C 1
ATOM 2345 O O . ASP A 1 296 ? -11.398 -6.848 16.875 1 92 296 ASP A O 1
ATOM 2349 N N . ARG A 1 297 ? -10.961 -8.195 15.18 1 92.81 297 ARG A N 1
ATOM 2350 C CA . ARG A 1 297 ? -10.836 -7.078 14.242 1 92.81 297 ARG A CA 1
ATOM 2351 C C . ARG A 1 297 ? -12.188 -6.406 14.016 1 92.81 297 ARG A C 1
ATOM 2353 O O . ARG A 1 297 ? -12.258 -5.188 13.828 1 92.81 297 ARG A O 1
ATOM 2360 N N . LEU A 1 298 ? -13.195 -7.215 13.984 1 93.44 298 LEU A N 1
ATOM 2361 C CA . LEU A 1 298 ? -14.547 -6.684 13.82 1 93.44 298 LEU A CA 1
ATOM 2362 C C . LEU A 1 298 ? -14.922 -5.785 14.992 1 93.44 298 LEU A C 1
ATOM 2364 O O . LEU A 1 298 ? -15.586 -4.762 14.805 1 93.44 298 LEU A O 1
ATOM 2368 N N . GLU A 1 299 ? -14.547 -6.168 16.141 1 91.44 299 GLU A N 1
ATOM 2369 C CA . GLU A 1 299 ? -14.773 -5.324 17.312 1 91.44 299 GLU A CA 1
ATOM 2370 C C . GLU A 1 299 ? -14.086 -3.971 17.156 1 91.44 299 GLU A C 1
ATOM 2372 O O . GLU A 1 299 ? -14.664 -2.932 17.469 1 91.44 299 GLU A O 1
ATOM 2377 N N . ASP A 1 300 ? -12.867 -4.039 16.688 1 91.06 300 ASP A N 1
ATOM 2378 C CA . ASP A 1 300 ? -12.141 -2.799 16.438 1 91.06 300 ASP A CA 1
ATOM 2379 C C . ASP A 1 300 ? -12.875 -1.918 15.43 1 91.06 300 ASP A C 1
ATOM 2381 O O . ASP A 1 300 ? -12.945 -0.7 15.609 1 91.06 300 ASP A O 1
ATOM 2385 N N . SER A 1 301 ? -13.32 -2.555 14.422 1 91 301 SER A N 1
ATOM 2386 C CA . SER A 1 301 ? -14.07 -1.825 13.406 1 91 301 SER A CA 1
ATOM 2387 C C . SER A 1 301 ? -15.32 -1.174 14 1 91 301 SER A C 1
ATOM 2389 O O . SER A 1 301 ? -15.648 -0.032 13.672 1 91 301 SER A O 1
ATOM 2391 N N . MET A 1 302 ? -16.016 -1.869 14.844 1 90.5 302 MET A N 1
ATOM 2392 C CA . MET A 1 302 ? -17.219 -1.353 15.508 1 90.5 302 MET A CA 1
ATOM 2393 C C . MET A 1 302 ? -16.891 -0.114 16.328 1 90.5 302 MET A C 1
ATOM 2395 O O . MET A 1 302 ? -17.641 0.857 16.328 1 90.5 302 MET A O 1
ATOM 2399 N N . ILE A 1 303 ? -15.82 -0.166 16.969 1 88.19 303 ILE A N 1
ATOM 2400 C CA . ILE A 1 303 ? -15.398 0.957 17.797 1 88.19 303 ILE A CA 1
ATOM 2401 C C . ILE A 1 303 ? -15.102 2.168 16.922 1 88.19 303 ILE A C 1
ATOM 2403 O O . ILE A 1 303 ? -15.594 3.27 17.172 1 88.19 303 ILE A O 1
ATOM 2407 N N . LEU A 1 304 ? -14.352 1.985 15.891 1 88.62 304 LEU A N 1
ATOM 2408 C CA . LEU A 1 304 ? -13.922 3.08 15.023 1 88.62 304 LEU A CA 1
ATOM 2409 C C . LEU A 1 304 ? -15.109 3.68 14.273 1 88.62 304 LEU A C 1
ATOM 2411 O O . LEU A 1 304 ? -15.07 4.844 13.875 1 88.62 304 LEU A O 1
ATOM 2415 N N . ARG A 1 305 ? -16.094 2.865 14.164 1 87.5 305 ARG A N 1
ATOM 2416 C CA . ARG A 1 305 ? -17.297 3.334 13.477 1 87.5 305 ARG A CA 1
ATOM 2417 C C . ARG A 1 305 ? -18.359 3.752 14.477 1 87.5 305 ARG A C 1
ATOM 2419 O O . ARG A 1 305 ? -19.453 4.18 14.086 1 87.5 305 ARG A O 1
ATOM 2426 N N . LEU A 1 306 ? -18.094 3.543 15.758 1 86.06 306 LEU A N 1
ATOM 2427 C CA . LEU A 1 306 ? -19.016 3.842 16.859 1 86.06 306 LEU A CA 1
ATOM 2428 C C . LEU A 1 306 ? -20.344 3.131 16.672 1 86.06 306 LEU A C 1
ATOM 2430 O O . LEU A 1 306 ? -21.406 3.758 16.734 1 86.06 306 LEU A O 1
ATOM 2434 N N . LYS A 1 307 ? -20.141 1.92 16.297 1 85.25 307 LYS A N 1
ATOM 2435 C CA . LYS A 1 307 ? -21.297 1.062 16.141 1 85.25 307 LYS A CA 1
ATOM 2436 C C . LYS A 1 307 ? -21.328 -0.023 17.219 1 85.25 307 LYS A C 1
ATOM 2438 O O . LYS A 1 307 ? -20.281 -0.526 17.625 1 85.25 307 LYS A O 1
ATOM 2443 N N . GLU A 1 308 ? -22.516 -0.298 17.625 1 78.31 308 GLU A N 1
ATOM 2444 C CA . GLU A 1 308 ? -22.672 -1.373 18.594 1 78.31 308 GLU A CA 1
ATOM 2445 C C . GLU A 1 308 ? -22.781 -2.73 17.906 1 78.31 308 GLU A C 1
ATOM 2447 O O . GLU A 1 308 ? -22.469 -3.762 18.516 1 78.31 308 GLU A O 1
ATOM 2452 N N . GLY A 1 309 ? -23.188 -2.672 16.766 1 80.25 309 GLY A N 1
ATOM 2453 C CA . GLY A 1 309 ? -23.328 -3.889 15.977 1 80.25 309 GLY A CA 1
ATOM 2454 C C . GLY A 1 309 ? -23.625 -3.621 14.516 1 80.25 309 GLY A C 1
ATOM 2455 O O . GLY A 1 309 ? -23.906 -2.486 14.133 1 80.25 309 GLY A O 1
ATOM 2456 N N . PHE A 1 310 ? -23.312 -4.668 13.812 1 84.62 310 PHE A N 1
ATOM 2457 C CA . PHE A 1 310 ? -23.656 -4.594 12.398 1 84.62 310 PHE A CA 1
ATOM 2458 C C . PHE A 1 310 ? -24.938 -5.348 12.102 1 84.62 310 PHE A C 1
ATOM 2460 O O . PHE A 1 310 ? -25.312 -6.27 12.836 1 84.62 310 PHE A O 1
ATOM 2467 N N . ASN A 1 311 ? -25.625 -4.832 11.195 1 76.69 311 ASN A N 1
ATOM 2468 C CA . ASN A 1 311 ? -26.891 -5.453 10.844 1 76.69 311 ASN A CA 1
ATOM 2469 C C . ASN A 1 311 ? -26.703 -6.859 10.289 1 76.69 311 ASN A C 1
ATOM 2471 O O . ASN A 1 311 ? -27.578 -7.711 10.414 1 76.69 311 ASN A O 1
ATOM 2475 N N . SER A 1 312 ? -25.688 -7.043 9.75 1 84.56 312 SER A N 1
ATOM 2476 C CA . SER A 1 312 ? -25.406 -8.352 9.172 1 84.56 312 SER A CA 1
ATOM 2477 C C . SER A 1 312 ? -24.547 -9.195 10.094 1 84.56 312 SER A C 1
ATOM 2479 O O . SER A 1 312 ? -23.797 -8.656 10.922 1 84.56 312 SER A O 1
ATOM 2481 N N . ASP A 1 313 ? -24.781 -10.555 10.008 1 93.25 313 ASP A N 1
ATOM 2482 C CA . ASP A 1 313 ? -23.938 -11.5 10.734 1 93.25 313 ASP A CA 1
ATOM 2483 C C . ASP A 1 313 ? -22.578 -11.648 10.062 1 93.25 313 ASP A C 1
ATOM 2485 O O . ASP A 1 313 ? -22.312 -12.664 9.406 1 93.25 313 ASP A O 1
ATOM 2489 N N . ILE A 1 314 ? -21.75 -10.742 10.391 1 95.5 314 ILE A N 1
ATOM 2490 C CA . ILE A 1 314 ? -20.453 -10.672 9.711 1 95.5 314 ILE A CA 1
ATOM 2491 C C . ILE A 1 314 ? -19.609 -11.875 10.102 1 95.5 314 ILE A C 1
ATOM 2493 O O . ILE A 1 314 ? -18.984 -12.516 9.242 1 95.5 314 ILE A O 1
ATOM 2497 N N . PRO A 1 315 ? -19.547 -12.273 11.352 1 95.88 315 PRO A N 1
ATOM 2498 C CA . PRO A 1 315 ? -18.797 -13.484 11.695 1 95.88 315 PRO A CA 1
ATOM 2499 C C . PRO A 1 315 ? -19.328 -14.727 10.992 1 95.88 315 PRO A C 1
ATOM 2501 O O . PRO A 1 315 ? -18.531 -15.594 10.586 1 95.88 315 PRO A O 1
ATOM 2504 N N . GLY A 1 316 ? -20.625 -14.797 10.906 1 96.75 316 GLY A N 1
ATOM 2505 C CA . GLY A 1 316 ? -21.219 -15.906 10.18 1 96.75 316 GLY A CA 1
ATOM 2506 C C . GLY A 1 316 ? -20.812 -15.938 8.719 1 96.75 316 GLY A C 1
ATOM 2507 O O . GLY A 1 316 ? -20.531 -17.016 8.172 1 96.75 316 GLY A O 1
ATOM 2508 N N . LEU A 1 317 ? -20.766 -14.812 8.094 1 96.94 317 LEU A N 1
ATOM 2509 C CA . LEU A 1 317 ? -20.328 -14.711 6.707 1 96.94 317 LEU A CA 1
ATOM 2510 C C . LEU A 1 317 ? -18.891 -15.156 6.559 1 96.94 317 LEU A C 1
ATOM 2512 O O . LEU A 1 317 ? -18.547 -15.852 5.598 1 96.94 317 LEU A O 1
ATOM 2516 N N . ILE A 1 318 ? -18.094 -14.711 7.469 1 97.81 318 ILE A N 1
ATOM 2517 C CA . ILE A 1 318 ? -16.688 -15.07 7.438 1 97.81 318 ILE A CA 1
ATOM 2518 C C . ILE A 1 318 ? -16.531 -16.578 7.586 1 97.81 318 ILE A C 1
ATOM 2520 O O . ILE A 1 318 ? -15.789 -17.219 6.836 1 97.81 318 ILE A O 1
ATOM 2524 N N . ARG A 1 319 ? -17.281 -17.156 8.523 1 98 319 ARG A N 1
ATOM 2525 C CA . ARG A 1 319 ? -17.203 -18.609 8.75 1 98 319 ARG A CA 1
ATOM 2526 C C . ARG A 1 319 ? -17.625 -19.375 7.504 1 98 319 ARG A C 1
ATOM 2528 O O . ARG A 1 319 ? -16.922 -20.281 7.055 1 98 319 ARG A O 1
ATOM 2535 N N . GLU A 1 320 ? -18.719 -18.969 7.012 1 97.94 320 GLU A N 1
ATOM 2536 C CA . GLU A 1 320 ? -19.234 -19.641 5.816 1 97.94 320 GLU A CA 1
ATOM 2537 C C . GLU A 1 320 ? -18.234 -19.562 4.672 1 97.94 320 GLU A C 1
ATOM 2539 O O . GLU A 1 320 ? -18.031 -20.547 3.953 1 97.94 320 GLU A O 1
ATOM 2544 N N . SER A 1 321 ? -17.641 -18.453 4.48 1 98.5 321 SER A N 1
ATOM 2545 C CA . SER A 1 321 ? -16.672 -18.234 3.408 1 98.5 321 SER A CA 1
ATOM 2546 C C . SER A 1 321 ? -15.438 -19.109 3.598 1 98.5 321 SER A C 1
ATOM 2548 O O . SER A 1 321 ? -14.977 -19.766 2.654 1 98.5 321 SER A O 1
ATOM 2550 N N . LEU A 1 322 ? -14.93 -19.156 4.816 1 98.31 322 LEU A N 1
ATOM 2551 C CA . LEU A 1 322 ? -13.719 -19.906 5.121 1 98.31 322 LEU A CA 1
ATOM 2552 C C . LEU A 1 322 ? -13.969 -21.406 4.969 1 98.31 322 LEU A C 1
ATOM 2554 O O . LEU A 1 322 ? -13.078 -22.156 4.551 1 98.31 322 LEU A O 1
ATOM 2558 N N . GLU A 1 323 ? -15.125 -21.828 5.262 1 97.62 323 GLU A N 1
ATOM 2559 C CA . GLU A 1 323 ? -15.484 -23.234 5.129 1 97.62 323 GLU A CA 1
ATOM 2560 C C . GLU A 1 323 ? -15.641 -23.625 3.662 1 97.62 323 GLU A C 1
ATOM 2562 O O . GLU A 1 323 ? -15.414 -24.781 3.297 1 97.62 323 GLU A O 1
ATOM 2567 N N . ALA A 1 324 ? -15.953 -22.641 2.912 1 97.06 324 ALA A N 1
ATOM 2568 C CA . ALA A 1 324 ? -16.25 -22.922 1.509 1 97.06 324 ALA A CA 1
ATOM 2569 C C . ALA A 1 324 ? -14.977 -22.844 0.659 1 97.06 324 ALA A C 1
ATOM 2571 O O . ALA A 1 324 ? -14.938 -23.391 -0.447 1 97.06 324 ALA A O 1
ATOM 2572 N N . LEU A 1 325 ? -13.961 -22.188 1.095 1 97.94 325 LEU A N 1
ATOM 2573 C CA . LEU A 1 325 ? -12.742 -22.031 0.306 1 97.94 325 LEU A CA 1
ATOM 2574 C C . LEU A 1 325 ? -12.023 -23.359 0.13 1 97.94 325 LEU A C 1
ATOM 2576 O O . LEU A 1 325 ? -11.625 -23.984 1.112 1 97.94 325 LEU A O 1
ATOM 2580 N N . PRO A 1 326 ? -11.844 -23.734 -1.066 1 98.19 326 PRO A N 1
ATOM 2581 C CA . PRO A 1 326 ? -11.141 -25 -1.324 1 98.19 326 PRO A CA 1
ATOM 2582 C C . PRO A 1 326 ? -9.625 -24.828 -1.413 1 98.19 326 PRO A C 1
ATOM 2584 O O . PRO A 1 326 ? -9.133 -23.688 -1.495 1 98.19 326 PRO A O 1
ATOM 2587 N N . LYS A 1 327 ? -8.992 -25.969 -1.297 1 98.25 327 LYS A N 1
ATOM 2588 C CA . LYS A 1 327 ? -7.598 -25.953 -1.744 1 98.25 327 LYS A CA 1
ATOM 2589 C C . LYS A 1 327 ? -7.504 -25.625 -3.23 1 98.25 327 LYS A C 1
ATOM 2591 O O . LYS A 1 327 ? -8.523 -25.531 -3.918 1 98.25 327 LYS A O 1
ATOM 2596 N N . ILE A 1 328 ? -6.297 -25.375 -3.689 1 98.5 328 ILE A N 1
ATOM 2597 C CA . ILE A 1 328 ? -6.141 -24.828 -5.035 1 98.5 328 ILE A CA 1
ATOM 2598 C C . ILE A 1 328 ? -5.168 -25.688 -5.828 1 98.5 328 ILE A C 1
ATOM 2600 O O . ILE A 1 328 ? -4.098 -26.062 -5.332 1 98.5 328 ILE A O 1
ATOM 2604 N N . TYR A 1 329 ? -5.551 -26.141 -6.996 1 98.75 329 TYR A N 1
ATOM 2605 C CA . TYR A 1 329 ? -4.582 -26.641 -7.969 1 98.75 329 TYR A CA 1
ATOM 2606 C C . TYR A 1 329 ? -3.807 -25.484 -8.602 1 98.75 329 TYR A C 1
ATOM 2608 O O . TYR A 1 329 ? -4.398 -24.578 -9.203 1 98.75 329 TYR A O 1
ATOM 2616 N N . LEU A 1 330 ? -2.561 -25.469 -8.453 1 98.5 330 LEU A N 1
ATOM 2617 C CA . LEU A 1 330 ? -1.69 -24.422 -8.977 1 98.5 330 LEU A CA 1
ATOM 2618 C C . LEU A 1 330 ? -0.67 -25 -9.953 1 98.5 330 LEU A C 1
ATOM 2620 O O . LEU A 1 330 ? 0.06 -25.922 -9.617 1 98.5 330 LEU A O 1
ATOM 2624 N N . PHE A 1 331 ? -0.64 -24.531 -11.156 1 98.31 331 PHE A N 1
ATOM 2625 C CA . PHE A 1 331 ? 0.38 -24.953 -12.109 1 98.31 331 PHE A CA 1
ATOM 2626 C C . PHE A 1 331 ? 0.759 -23.812 -13.039 1 98.31 331 PHE A C 1
ATOM 2628 O O . PHE A 1 331 ? 0.142 -22.75 -13.008 1 98.31 331 PHE A O 1
ATOM 2635 N N . TYR A 1 332 ? 1.776 -24.016 -13.734 1 97.38 332 TYR A N 1
ATOM 2636 C CA . TYR A 1 332 ? 2.275 -23.016 -14.68 1 97.38 332 TYR A CA 1
ATOM 2637 C C . TYR A 1 332 ? 2.215 -23.547 -16.109 1 97.38 332 TYR A C 1
ATOM 2639 O O . TYR A 1 332 ? 2.457 -24.734 -16.359 1 97.38 332 TYR A O 1
ATOM 2647 N N . LEU A 1 333 ? 1.891 -22.688 -16.984 1 96.31 333 LEU A N 1
ATOM 2648 C CA . LEU A 1 333 ? 1.754 -23.016 -18.406 1 96.31 333 LEU A CA 1
ATOM 2649 C C . LEU A 1 333 ? 2.6 -22.078 -19.266 1 96.31 333 LEU A C 1
ATOM 2651 O O . LEU A 1 333 ? 2.443 -20.859 -19.203 1 96.31 333 LEU A O 1
ATOM 2655 N N . ARG A 1 334 ? 3.473 -22.656 -20.016 1 94.31 334 ARG A N 1
ATOM 2656 C CA . ARG A 1 334 ? 4.262 -21.891 -20.969 1 94.31 334 ARG A CA 1
ATOM 2657 C C . ARG A 1 334 ? 3.82 -22.156 -22.406 1 94.31 334 ARG A C 1
ATOM 2659 O O . ARG A 1 334 ? 3.969 -23.281 -22.891 1 94.31 334 ARG A O 1
ATOM 2666 N N . LEU A 1 335 ? 3.398 -21.188 -23.078 1 91.06 335 LEU A N 1
ATOM 2667 C CA . LEU A 1 335 ? 2.781 -21.406 -24.375 1 91.06 335 LEU A CA 1
ATOM 2668 C C . LEU A 1 335 ? 3.811 -21.266 -25.5 1 91.06 335 LEU A C 1
ATOM 2670 O O . LEU A 1 335 ? 3.904 -22.141 -26.359 1 91.06 335 LEU A O 1
ATOM 2674 N N . ARG A 1 336 ? 4.566 -20.234 -25.438 1 88.44 336 ARG A N 1
ATOM 2675 C CA . ARG A 1 336 ? 5.574 -20.016 -26.469 1 88.44 336 ARG A CA 1
ATOM 2676 C C . ARG A 1 336 ? 6.941 -19.734 -25.844 1 88.44 336 ARG A C 1
ATOM 2678 O O . ARG A 1 336 ? 7.043 -19.484 -24.641 1 88.44 336 ARG A O 1
ATOM 2685 N N . SER A 1 337 ? 7.926 -19.75 -26.672 1 82.88 337 SER A N 1
ATOM 2686 C CA . SER A 1 337 ? 9.305 -19.609 -26.203 1 82.88 337 SER A CA 1
ATOM 2687 C C . SER A 1 337 ? 9.562 -18.219 -25.625 1 82.88 337 SER A C 1
ATOM 2689 O O . SER A 1 337 ? 10.352 -18.078 -24.688 1 82.88 337 SER A O 1
ATOM 2691 N N . ASP A 1 338 ? 8.812 -17.312 -26.156 1 76.94 338 ASP A N 1
ATOM 2692 C CA . ASP A 1 338 ? 9.07 -15.938 -25.734 1 76.94 338 ASP A CA 1
ATOM 2693 C C . ASP A 1 338 ? 8.125 -15.523 -24.609 1 76.94 338 ASP A C 1
ATOM 2695 O O . ASP A 1 338 ? 8.227 -14.414 -24.094 1 76.94 338 ASP A O 1
ATOM 2699 N N . ASP A 1 339 ? 7.379 -16.5 -24.125 1 80.75 339 ASP A N 1
ATOM 2700 C CA . ASP A 1 339 ? 6.383 -16.156 -23.125 1 80.75 339 ASP A CA 1
ATOM 2701 C C . ASP A 1 339 ? 6.891 -16.5 -21.719 1 80.75 339 ASP A C 1
ATOM 2703 O O . ASP A 1 339 ? 7.625 -17.469 -21.531 1 80.75 339 ASP A O 1
ATOM 2707 N N . THR A 1 340 ? 6.52 -15.609 -20.828 1 82.25 340 THR A N 1
ATOM 2708 C CA . THR A 1 340 ? 6.645 -16 -19.438 1 82.25 340 THR A CA 1
ATOM 2709 C C . THR A 1 340 ? 5.539 -16.984 -19.047 1 82.25 340 THR A C 1
ATOM 2711 O O . THR A 1 340 ? 4.398 -16.844 -19.484 1 82.25 340 THR A O 1
ATOM 2714 N N . PRO A 1 341 ? 5.914 -17.922 -18.266 1 91.06 341 PRO A N 1
ATOM 2715 C CA . PRO A 1 341 ? 4.895 -18.891 -17.875 1 91.06 341 PRO A CA 1
ATOM 2716 C C . PRO A 1 341 ? 3.703 -18.25 -17.172 1 91.06 341 PRO A C 1
ATOM 2718 O O . PRO A 1 341 ? 3.887 -17.391 -16.297 1 91.06 341 PRO A O 1
ATOM 2721 N N . LEU A 1 342 ? 2.535 -18.703 -17.516 1 92.88 342 LEU A N 1
ATOM 2722 C CA . LEU A 1 342 ? 1.299 -18.266 -16.891 1 92.88 342 LEU A CA 1
ATOM 2723 C C . LEU A 1 342 ? 1.031 -19.062 -15.609 1 92.88 342 LEU A C 1
ATOM 2725 O O . LEU A 1 342 ? 1.257 -20.281 -15.578 1 92.88 342 LEU A O 1
ATOM 2729 N N . LEU A 1 343 ? 0.64 -18.344 -14.641 1 95.94 343 LEU A N 1
ATOM 2730 C CA . LEU A 1 343 ? 0.128 -19.016 -13.453 1 95.94 343 LEU A CA 1
ATOM 2731 C C . LEU A 1 343 ? -1.351 -19.359 -13.617 1 95.94 343 LEU A C 1
ATOM 2733 O O . LEU A 1 343 ? -2.158 -18.484 -13.945 1 95.94 343 LEU A O 1
ATOM 2737 N N . VAL A 1 344 ? -1.679 -20.594 -13.43 1 98 344 VAL A N 1
ATOM 2738 C CA . VAL A 1 344 ? -3.057 -21.047 -13.562 1 98 344 VAL A CA 1
ATOM 2739 C C . VAL A 1 344 ? -3.504 -21.734 -12.273 1 98 344 VAL A C 1
ATOM 2741 O O . VAL A 1 344 ? -2.803 -22.594 -11.75 1 98 344 VAL A O 1
ATOM 2744 N N . GLU A 1 345 ? -4.648 -21.328 -11.789 1 98.56 345 GLU A N 1
ATOM 2745 C CA . GLU A 1 345 ? -5.176 -21.875 -10.539 1 98.56 345 GLU A CA 1
ATOM 2746 C C . GLU A 1 345 ? -6.629 -22.297 -10.695 1 98.56 345 GLU A C 1
ATOM 2748 O O . GLU A 1 345 ? -7.41 -21.641 -11.383 1 98.56 345 GLU A O 1
ATOM 2753 N N . LEU A 1 346 ? -6.98 -23.406 -10.086 1 98.38 346 LEU A N 1
ATOM 2754 C CA . LEU A 1 346 ? -8.352 -23.906 -10.031 1 98.38 346 LEU A CA 1
ATOM 2755 C C . LEU A 1 346 ? -8.703 -24.359 -8.617 1 98.38 346 LEU A C 1
ATOM 2757 O O . LEU A 1 346 ? -7.859 -24.922 -7.918 1 98.38 346 LEU A O 1
ATOM 2761 N N . PRO A 1 347 ? -9.945 -24.109 -8.32 1 98.25 347 PRO A N 1
ATOM 2762 C CA . PRO A 1 347 ? -10.375 -24.703 -7.055 1 98.25 347 PRO A CA 1
ATOM 2763 C C . PRO A 1 347 ? -10.344 -26.234 -7.09 1 98.25 347 PRO A C 1
ATOM 2765 O O . PRO A 1 347 ? -10.742 -26.844 -8.086 1 98.25 347 PRO A O 1
ATOM 2768 N N . ALA A 1 348 ? -9.75 -26.828 -6.07 1 97.88 348 ALA A N 1
ATOM 2769 C CA . ALA A 1 348 ? -9.828 -28.266 -5.891 1 97.88 348 ALA A CA 1
ATOM 2770 C C . ALA A 1 348 ? -11.141 -28.672 -5.227 1 97.88 348 ALA A C 1
ATOM 2772 O O . ALA A 1 348 ? -11.219 -28.781 -3.998 1 97.88 348 ALA A O 1
ATOM 2773 N N . GLU A 1 349 ? -12.039 -29.062 -6.004 1 94.19 349 GLU A N 1
ATOM 2774 C CA . GLU A 1 349 ? -13.398 -29.312 -5.539 1 94.19 349 GLU A CA 1
ATOM 2775 C C . GLU A 1 349 ? -13.414 -30.391 -4.457 1 94.19 349 GLU A C 1
ATOM 2777 O O . GLU A 1 349 ? -12.664 -31.359 -4.531 1 94.19 349 GLU A O 1
ATOM 2782 N N . GLY A 1 350 ? -14.242 -30.156 -3.504 1 92.56 350 GLY A N 1
ATOM 2783 C CA . GLY A 1 350 ? -14.438 -31.141 -2.449 1 92.56 350 GLY A CA 1
ATOM 2784 C C . GLY A 1 350 ? -13.414 -31.016 -1.333 1 92.56 350 GLY A C 1
ATOM 2785 O O . GLY A 1 350 ? -13.453 -31.797 -0.371 1 92.56 350 GLY A O 1
ATOM 2786 N N . THR A 1 351 ? -12.508 -30.125 -1.467 1 96.44 351 THR A N 1
ATOM 2787 C CA . THR A 1 351 ? -11.5 -29.922 -0.429 1 96.44 351 THR A CA 1
ATOM 2788 C C . THR A 1 351 ? -11.766 -28.641 0.351 1 96.44 351 THR A C 1
ATOM 2790 O O . THR A 1 351 ? -12.625 -27.844 -0.03 1 96.44 351 THR A O 1
ATOM 2793 N N . LYS A 1 352 ? -11.078 -28.531 1.489 1 97 352 LYS A N 1
ATOM 2794 C CA . LYS A 1 352 ? -11.156 -27.344 2.328 1 97 352 LYS A CA 1
ATOM 2795 C C . LYS A 1 352 ? -9.766 -26.766 2.596 1 97 352 LYS A C 1
ATOM 2797 O O . LYS A 1 352 ? -8.859 -27.5 3.014 1 97 352 LYS A O 1
ATOM 2802 N N . MET A 1 353 ? -9.641 -25.531 2.361 1 97.38 353 MET A N 1
ATOM 2803 C CA . MET A 1 353 ? -8.328 -24.906 2.5 1 97.38 353 MET A CA 1
ATOM 2804 C C . MET A 1 353 ? -7.898 -24.859 3.963 1 97.38 353 MET A C 1
ATOM 2806 O O . MET A 1 353 ? -6.742 -25.125 4.281 1 97.38 353 MET A O 1
ATOM 2810 N N . PHE A 1 354 ? -8.828 -24.5 4.824 1 97.5 354 PHE A N 1
ATOM 2811 C CA . PHE A 1 354 ? -8.492 -24.25 6.219 1 97.5 354 PHE A CA 1
ATOM 2812 C C . PHE A 1 354 ? -8.977 -25.375 7.113 1 97.5 354 PHE A C 1
ATOM 2814 O O . PHE A 1 354 ? -9.664 -25.141 8.109 1 97.5 354 PHE A O 1
ATOM 2821 N N . ASP A 1 355 ? -8.461 -26.594 6.848 1 95.62 355 ASP A N 1
ATOM 2822 C CA . ASP A 1 355 ? -8.852 -27.781 7.605 1 95.62 355 ASP A CA 1
ATOM 2823 C C . ASP A 1 355 ? -7.738 -28.203 8.562 1 95.62 355 ASP A C 1
ATOM 2825 O O . ASP A 1 355 ? -7.758 -29.312 9.094 1 95.62 355 ASP A O 1
ATOM 2829 N N . GLY A 1 356 ? -6.75 -27.344 8.695 1 92.56 356 GLY A N 1
ATOM 2830 C CA . GLY A 1 356 ? -5.664 -27.625 9.617 1 92.56 356 GLY A CA 1
ATOM 2831 C C . GLY A 1 356 ? -4.461 -28.266 8.945 1 92.56 356 GLY A C 1
ATOM 2832 O O . GLY A 1 356 ? -3.408 -28.406 9.57 1 92.56 356 GLY A O 1
ATOM 2833 N N . SER A 1 357 ? -4.602 -28.531 7.676 1 90.88 357 SER A N 1
ATOM 2834 C CA . SER A 1 357 ? -3.504 -29.141 6.941 1 90.88 357 SER A CA 1
ATOM 2835 C C . SER A 1 357 ? -2.906 -28.172 5.922 1 90.88 357 SER A C 1
ATOM 2837 O O . SER A 1 357 ? -3.566 -27.797 4.953 1 90.88 357 SER A O 1
ATOM 2839 N N . PRO A 1 358 ? -1.747 -27.641 5.941 1 90.88 358 PRO A N 1
ATOM 2840 C CA . PRO A 1 358 ? -1.153 -26.656 5.031 1 90.88 358 PRO A CA 1
ATOM 2841 C C . PRO A 1 358 ? -0.837 -27.25 3.656 1 90.88 358 PRO A C 1
ATOM 2843 O O . PRO A 1 358 ? -0.865 -26.531 2.654 1 90.88 358 PRO A O 1
ATOM 2846 N N . VAL A 1 359 ? -0.867 -28.188 3.221 1 93.81 359 VAL A N 1
ATOM 2847 C CA . VAL A 1 359 ? -0.51 -28.969 2.045 1 93.81 359 VAL A CA 1
ATOM 2848 C C . VAL A 1 359 ? 0.125 -28.078 0.99 1 93.81 359 VAL A C 1
ATOM 2850 O O . VAL A 1 359 ? -0.383 -26.984 0.707 1 93.81 359 VAL A O 1
ATOM 2853 N N . LYS A 1 360 ? 1.206 -28.344 0.378 1 97 360 LYS A N 1
ATOM 2854 C CA . LYS A 1 360 ? 1.967 -27.75 -0.719 1 97 360 LYS A CA 1
ATOM 2855 C C . LYS A 1 360 ? 2.811 -28.797 -1.434 1 97 360 LYS A C 1
ATOM 2857 O O . LYS A 1 360 ? 3.965 -29.031 -1.069 1 97 360 LYS A O 1
ATOM 2862 N N . ALA A 1 361 ? 2.168 -29.453 -2.424 1 96.38 361 ALA A N 1
ATOM 2863 C CA . ALA A 1 361 ? 2.844 -30.578 -3.059 1 96.38 361 ALA A CA 1
ATOM 2864 C C . ALA A 1 361 ? 2.299 -30.828 -4.465 1 96.38 361 ALA A C 1
ATOM 2866 O O . ALA A 1 361 ? 1.155 -30.484 -4.762 1 96.38 361 ALA A O 1
ATOM 2867 N N . PHE A 1 362 ? 3.119 -31.469 -5.227 1 97.44 362 PHE A N 1
ATOM 2868 C CA . PHE A 1 362 ? 2.656 -31.891 -6.543 1 97.44 362 PHE A CA 1
ATOM 2869 C C . PHE A 1 362 ? 1.507 -32.875 -6.426 1 97.44 362 PHE A C 1
ATOM 2871 O O . PHE A 1 362 ? 1.513 -33.75 -5.547 1 97.44 362 PHE A O 1
ATOM 2878 N N . TYR A 1 363 ? 0.546 -32.719 -7.227 1 97.56 363 TYR A N 1
ATOM 2879 C CA . TYR A 1 363 ? -0.63 -33.594 -7.254 1 97.56 363 TYR A CA 1
ATOM 2880 C C . TYR A 1 363 ? -0.936 -34.062 -8.672 1 97.56 363 TYR A C 1
ATOM 2882 O O . TYR A 1 363 ? -1.866 -33.531 -9.312 1 97.56 363 TYR A O 1
ATOM 2890 N N . PRO A 1 364 ? -0.343 -35.094 -9.125 1 96.19 364 PRO A N 1
ATOM 2891 C CA . PRO A 1 364 ? -0.46 -35.562 -10.508 1 96.19 364 PRO A CA 1
ATOM 2892 C C . PRO A 1 364 ? -1.883 -36 -10.867 1 96.19 364 PRO A C 1
ATOM 2894 O O . PRO A 1 364 ? -2.242 -36 -12.047 1 96.19 364 PRO A O 1
ATOM 2897 N N . ALA A 1 365 ? -2.631 -36.25 -9.891 1 95.5 365 ALA A N 1
ATOM 2898 C CA . ALA A 1 365 ? -3.977 -36.781 -10.141 1 95.5 365 ALA A CA 1
ATOM 2899 C C . ALA A 1 365 ? -4.926 -35.656 -10.547 1 95.5 365 ALA A C 1
ATOM 2901 O O . ALA A 1 365 ? -6.043 -35.906 -11 1 95.5 365 ALA A O 1
ATOM 2902 N N . ALA A 1 366 ? -4.465 -34.406 -10.43 1 95.81 366 ALA A N 1
ATOM 2903 C CA . ALA A 1 366 ? -5.312 -33.281 -10.789 1 95.81 366 ALA A CA 1
ATOM 2904 C C . ALA A 1 366 ? -5.652 -33.312 -12.273 1 95.81 366 ALA A C 1
ATOM 2906 O O . ALA A 1 366 ? -4.766 -33.469 -13.117 1 95.81 366 ALA A O 1
ATOM 2907 N N . LYS A 1 367 ? -6.91 -33.156 -12.602 1 92.94 367 LYS A N 1
ATOM 2908 C CA . LYS A 1 367 ? -7.371 -33.156 -13.992 1 92.94 367 LYS A CA 1
ATOM 2909 C C . LYS A 1 367 ? -7.457 -31.719 -14.523 1 92.94 367 LYS A C 1
ATOM 2911 O O . LYS A 1 367 ? -8.5 -31.078 -14.422 1 92.94 367 LYS A O 1
ATOM 2916 N N . VAL A 1 368 ? -6.363 -31.312 -15.148 1 95.44 368 VAL A N 1
ATOM 2917 C CA . VAL A 1 368 ? -6.34 -29.922 -15.594 1 95.44 368 VAL A CA 1
ATOM 2918 C C . VAL A 1 368 ? -6.035 -29.859 -17.094 1 95.44 368 VAL A C 1
ATOM 2920 O O . VAL A 1 368 ? -5.801 -28.781 -17.641 1 95.44 368 VAL A O 1
ATOM 2923 N N . GLU A 1 369 ? -6.062 -30.984 -17.812 1 94.62 369 GLU A N 1
ATOM 2924 C CA . GLU A 1 369 ? -5.672 -31.078 -19.219 1 94.62 369 GLU A CA 1
ATOM 2925 C C . GLU A 1 369 ? -6.594 -30.234 -20.094 1 94.62 369 GLU A C 1
ATOM 2927 O O . GLU A 1 369 ? -6.137 -29.578 -21.047 1 94.62 369 GLU A O 1
ATOM 2932 N N . ASP A 1 370 ? -7.828 -30.266 -19.766 1 93.44 370 ASP A N 1
ATOM 2933 C CA . ASP A 1 370 ? -8.797 -29.516 -20.562 1 93.44 370 ASP A CA 1
ATOM 2934 C C . ASP A 1 370 ? -8.547 -28 -20.453 1 93.44 370 ASP A C 1
ATOM 2936 O O . ASP A 1 370 ? -8.68 -27.266 -21.438 1 93.44 370 ASP A O 1
ATOM 2940 N N . VAL A 1 371 ? -8.195 -27.578 -19.25 1 94.94 371 VAL A N 1
ATOM 2941 C CA . VAL A 1 371 ? -7.914 -26.172 -19.016 1 94.94 371 VAL A CA 1
ATOM 2942 C C . VAL A 1 371 ? -6.645 -25.766 -19.766 1 94.94 371 VAL A C 1
ATOM 2944 O O . VAL A 1 371 ? -6.621 -24.734 -20.453 1 94.94 371 VAL A O 1
ATOM 2947 N N . ALA A 1 372 ? -5.59 -26.562 -19.672 1 95.19 372 ALA A N 1
ATOM 2948 C CA . ALA A 1 372 ? -4.328 -26.266 -20.344 1 95.19 372 ALA A CA 1
ATOM 2949 C C . ALA A 1 372 ? -4.527 -26.188 -21.859 1 95.19 372 ALA A C 1
ATOM 2951 O O . ALA A 1 372 ? -4.016 -25.266 -22.5 1 95.19 372 ALA A O 1
ATOM 2952 N N . SER A 1 373 ? -5.281 -27.109 -22.375 1 94.06 373 SER A N 1
ATOM 2953 C CA . SER A 1 373 ? -5.527 -27.156 -23.812 1 94.06 373 SER A CA 1
ATOM 2954 C C . SER A 1 373 ? -6.344 -25.953 -24.281 1 94.06 373 SER A C 1
ATOM 2956 O O . SER A 1 373 ? -6.074 -25.375 -25.328 1 94.06 373 SER A O 1
ATOM 2958 N N . THR A 1 374 ? -7.301 -25.641 -23.484 1 92.38 374 THR A N 1
ATOM 2959 C CA . THR A 1 374 ? -8.156 -24.5 -23.844 1 92.38 374 THR A CA 1
ATOM 2960 C C . THR A 1 374 ? -7.359 -23.203 -23.812 1 92.38 374 THR A C 1
ATOM 2962 O O . THR A 1 374 ? -7.508 -22.375 -24.703 1 92.38 374 THR A O 1
ATOM 2965 N N . LEU A 1 375 ? -6.57 -23.016 -22.781 1 93.12 375 LEU A N 1
ATOM 2966 C CA . LEU A 1 375 ? -5.75 -21.812 -22.703 1 93.12 375 LEU A CA 1
ATOM 2967 C C . LEU A 1 375 ? -4.773 -21.734 -23.859 1 93.12 375 LEU A C 1
ATOM 2969 O O . LEU A 1 375 ? -4.516 -20.641 -24.391 1 93.12 375 LEU A O 1
ATOM 2973 N N . ALA A 1 376 ? -4.293 -22.828 -24.266 1 91.81 376 ALA A N 1
ATOM 2974 C CA . ALA A 1 376 ? -3.381 -22.875 -25.422 1 91.81 376 ALA A CA 1
ATOM 2975 C C . ALA A 1 376 ? -4.109 -22.516 -26.703 1 91.81 376 ALA A C 1
ATOM 2977 O O . ALA A 1 376 ? -3.574 -21.797 -27.547 1 91.81 376 ALA A O 1
ATOM 2978 N N . ALA A 1 377 ? -5.262 -23 -26.812 1 89.62 377 ALA A N 1
ATOM 2979 C CA . ALA A 1 377 ? -6.047 -22.797 -28.031 1 89.62 377 ALA A CA 1
ATOM 2980 C C . ALA A 1 377 ? -6.48 -21.328 -28.141 1 89.62 377 ALA A C 1
ATOM 2982 O O . ALA A 1 377 ? -6.605 -20.812 -29.25 1 89.62 377 ALA A O 1
ATOM 2983 N N . GLN A 1 378 ? -6.723 -20.766 -27.062 1 88.5 378 GLN A N 1
ATOM 2984 C CA . GLN A 1 378 ? -7.25 -19.406 -27.062 1 88.5 378 GLN A CA 1
ATOM 2985 C C . GLN A 1 378 ? -6.125 -18.391 -26.938 1 88.5 378 GLN A C 1
ATOM 2987 O O . GLN A 1 378 ? -6.383 -17.188 -26.75 1 88.5 378 GLN A O 1
ATOM 2992 N N . TYR A 1 379 ? -4.902 -18.859 -26.984 1 87.88 379 TYR A N 1
ATOM 2993 C CA . TYR A 1 379 ? -3.748 -17.969 -26.906 1 87.88 379 TYR A CA 1
ATOM 2994 C C . TYR A 1 379 ? -3.617 -17.141 -28.172 1 87.88 379 TYR A C 1
ATOM 2996 O O . TYR A 1 379 ? -3.744 -17.656 -29.281 1 87.88 379 TYR A O 1
ATOM 3004 N N . ARG A 1 380 ? -3.363 -15.891 -28.047 1 84.06 380 ARG A N 1
ATOM 3005 C CA . ARG A 1 380 ? -3.223 -15.008 -29.188 1 84.06 380 ARG A CA 1
ATOM 3006 C C . ARG A 1 380 ? -1.765 -14.609 -29.406 1 84.06 380 ARG A C 1
ATOM 3008 O O . ARG A 1 380 ? -1.153 -14.992 -30.406 1 84.06 380 ARG A O 1
ATOM 3015 N N . ASP A 1 381 ? -1.228 -13.859 -28.453 1 80.75 381 ASP A N 1
ATOM 3016 C CA . ASP A 1 381 ? 0.162 -13.414 -28.5 1 80.75 381 ASP A CA 1
ATOM 3017 C C . ASP A 1 381 ? 0.665 -13.039 -27.109 1 80.75 381 ASP A C 1
ATOM 3019 O O . ASP A 1 381 ? -0.099 -13.055 -26.141 1 80.75 381 ASP A O 1
ATOM 3023 N N . PRO A 1 382 ? 1.89 -12.781 -27.047 1 73.12 382 PRO A N 1
ATOM 3024 C CA . PRO A 1 382 ? 2.479 -12.5 -25.734 1 73.12 382 PRO A CA 1
ATOM 3025 C C . PRO A 1 382 ? 1.865 -11.281 -25.062 1 73.12 382 PRO A C 1
ATOM 3027 O O . PRO A 1 382 ? 1.837 -11.195 -23.828 1 73.12 382 PRO A O 1
ATOM 3030 N N . ALA A 1 383 ? 1.357 -10.43 -25.812 1 71.06 383 ALA A N 1
ATOM 3031 C CA . ALA A 1 383 ? 0.792 -9.203 -25.25 1 71.06 383 ALA A CA 1
ATOM 3032 C C . ALA A 1 383 ? -0.653 -9.414 -24.812 1 71.06 383 ALA A C 1
ATOM 3034 O O . ALA A 1 383 ? -1.057 -8.953 -23.75 1 71.06 383 ALA A O 1
ATOM 3035 N N . HIS A 1 384 ? -1.41 -10.125 -25.562 1 75.62 384 HIS A N 1
ATOM 3036 C CA . HIS A 1 384 ? -2.842 -10.281 -25.328 1 75.62 384 HIS A CA 1
ATOM 3037 C C . HIS A 1 384 ? -3.145 -11.578 -24.594 1 75.62 384 HIS A C 1
ATOM 3039 O O . HIS A 1 384 ? -4.164 -11.688 -23.906 1 75.62 384 HIS A O 1
ATOM 3045 N N . TYR A 1 385 ? -2.311 -12.57 -24.656 1 75.94 385 TYR A N 1
ATOM 3046 C CA . TYR A 1 385 ? -2.301 -13.883 -24.016 1 75.94 385 TYR A CA 1
ATOM 3047 C C . TYR A 1 385 ? -3.584 -14.648 -24.312 1 75.94 385 TYR A C 1
ATOM 3049 O O . TYR A 1 385 ? -3.689 -15.305 -25.359 1 75.94 385 TYR A O 1
ATOM 3057 N N . ASN A 1 386 ? -4.73 -14.227 -23.672 1 86.81 386 ASN A N 1
ATOM 3058 C CA . ASN A 1 386 ? -5.988 -14.938 -23.875 1 86.81 386 ASN A CA 1
ATOM 3059 C C . ASN A 1 386 ? -7.07 -14 -24.406 1 86.81 386 ASN A C 1
ATOM 3061 O O . ASN A 1 386 ? -7.23 -12.883 -23.922 1 86.81 386 ASN A O 1
ATOM 3065 N N . THR A 1 387 ? -7.797 -14.445 -25.281 1 88.81 387 THR A N 1
ATOM 3066 C CA . THR A 1 387 ? -8.766 -13.641 -26.016 1 88.81 387 THR A CA 1
ATOM 3067 C C . THR A 1 387 ? -9.805 -13.039 -25.078 1 88.81 387 THR A C 1
ATOM 3069 O O . THR A 1 387 ? -10.023 -11.828 -25.078 1 88.81 387 THR A O 1
ATOM 3072 N N . TRP A 1 388 ? -10.391 -13.859 -24.312 1 92.81 388 TRP A N 1
ATOM 3073 C CA . TRP A 1 388 ? -11.523 -13.406 -23.5 1 92.81 388 TRP A CA 1
ATOM 3074 C C . TRP A 1 388 ? -11.039 -12.555 -22.328 1 92.81 388 TRP A C 1
ATOM 3076 O O . TRP A 1 388 ? -11.68 -11.562 -21.984 1 92.81 388 TRP A O 1
ATOM 3086 N N . LEU A 1 389 ? -9.922 -12.93 -21.734 1 93.94 389 LEU A N 1
ATOM 3087 C CA . LEU A 1 389 ? -9.359 -12.117 -20.656 1 93.94 389 LEU A CA 1
ATOM 3088 C C . LEU A 1 389 ? -8.922 -10.75 -21.172 1 93.94 389 LEU A C 1
ATOM 3090 O O . LEU A 1 389 ? -9.07 -9.742 -20.484 1 93.94 389 LEU A O 1
ATOM 3094 N N . TRP A 1 390 ? -8.453 -10.742 -22.375 1 91.88 390 TRP A N 1
ATOM 3095 C CA . TRP A 1 390 ? -8.031 -9.484 -22.984 1 91.88 390 TRP A CA 1
ATOM 3096 C C . TRP A 1 390 ? -9.227 -8.586 -23.25 1 91.88 390 TRP A C 1
ATOM 3098 O O . TRP A 1 390 ? -9.172 -7.375 -23 1 91.88 390 TRP A O 1
ATOM 3108 N N . TYR A 1 391 ? -10.25 -9.156 -23.766 1 92.94 391 TYR A N 1
ATOM 3109 C CA . TYR A 1 391 ? -11.461 -8.383 -24.031 1 92.94 391 TYR A CA 1
ATOM 3110 C C . TYR A 1 391 ? -12.047 -7.828 -22.734 1 92.94 391 TYR A C 1
ATOM 3112 O O . TYR A 1 391 ? -12.469 -6.668 -22.688 1 92.94 391 TYR A O 1
ATOM 3120 N N . ALA A 1 392 ? -12.109 -8.688 -21.719 1 95.38 392 ALA A N 1
ATOM 3121 C CA . ALA A 1 392 ? -12.602 -8.227 -20.422 1 95.38 392 ALA A CA 1
ATOM 3122 C C . ALA A 1 392 ? -11.75 -7.082 -19.891 1 95.38 392 ALA A C 1
ATOM 3124 O O . ALA A 1 392 ? -12.281 -6.117 -19.328 1 95.38 392 ALA A O 1
ATOM 3125 N N . HIS A 1 393 ? -10.461 -7.168 -20.016 1 92.81 393 HIS A N 1
ATOM 3126 C CA . HIS A 1 393 ? -9.531 -6.133 -19.578 1 92.81 393 HIS A CA 1
ATOM 3127 C C . HIS A 1 393 ? -9.797 -4.812 -20.297 1 92.81 393 HIS A C 1
ATOM 3129 O O . HIS A 1 393 ? -9.82 -3.754 -19.656 1 92.81 393 HIS A O 1
ATOM 3135 N N . THR A 1 394 ? -9.984 -4.879 -21.562 1 90.25 394 THR A N 1
ATOM 3136 C CA . THR A 1 394 ? -10.203 -3.688 -22.375 1 90.25 394 THR A CA 1
ATOM 3137 C C . THR A 1 394 ? -11.5 -2.986 -21.969 1 90.25 394 THR A C 1
ATOM 3139 O O . THR A 1 394 ? -11.57 -1.756 -21.969 1 90.25 394 THR A O 1
ATOM 3142 N N . VAL A 1 395 ? -12.406 -3.801 -21.562 1 92.44 395 VAL A N 1
ATOM 3143 C CA . VAL A 1 395 ? -13.719 -3.262 -21.219 1 92.44 395 VAL A CA 1
ATOM 3144 C C . VAL A 1 395 ? -13.688 -2.693 -19.812 1 92.44 395 VAL A C 1
ATOM 3146 O O . VAL A 1 395 ? -14.227 -1.611 -19.562 1 92.44 395 VAL A O 1
ATOM 3149 N N . ALA A 1 396 ? -13.023 -3.379 -18.938 1 93.69 396 ALA A N 1
ATOM 3150 C CA . ALA A 1 396 ? -13.195 -3.1 -17.516 1 93.69 396 ALA A CA 1
ATOM 3151 C C . ALA A 1 396 ? -12.141 -2.119 -17.016 1 93.69 396 ALA A C 1
ATOM 3153 O O . ALA A 1 396 ? -12.32 -1.469 -15.984 1 93.69 396 ALA A O 1
ATOM 3154 N N . SER A 1 397 ? -11.07 -1.953 -17.703 1 90.12 397 SER A N 1
ATOM 3155 C CA . SER A 1 397 ? -10.008 -1.072 -17.234 1 90.12 397 SER A CA 1
ATOM 3156 C C . SER A 1 397 ? -10.414 0.394 -17.344 1 90.12 397 SER A C 1
ATOM 3158 O O . SER A 1 397 ? -11.078 0.785 -18.312 1 90.12 397 SER A O 1
ATOM 3160 N N . PHE A 1 398 ? -9.938 1.198 -16.359 1 87.44 398 PHE A N 1
ATOM 3161 C CA . PHE A 1 398 ? -10.156 2.639 -16.422 1 87.44 398 PHE A CA 1
ATOM 3162 C C . PHE A 1 398 ? -9.102 3.312 -17.297 1 87.44 398 PHE A C 1
ATOM 3164 O O . PHE A 1 398 ? -7.91 3.24 -17 1 87.44 398 PHE A O 1
ATOM 3171 N N . LYS A 1 399 ? -9.609 3.947 -18.266 1 81.56 399 LYS A N 1
ATOM 3172 C CA . LYS A 1 399 ? -8.711 4.855 -18.969 1 81.56 399 LYS A CA 1
ATOM 3173 C C . LYS A 1 399 ? -8.617 6.203 -18.266 1 81.56 399 LYS A C 1
ATOM 3175 O O . LYS A 1 399 ? -9.562 6.621 -17.578 1 81.56 399 LYS A O 1
ATOM 3180 N N . SER A 1 400 ? -7.492 6.828 -18.359 1 75.38 400 SER A N 1
ATOM 3181 C CA . SER A 1 400 ? -7.285 8.109 -17.703 1 75.38 400 SER A CA 1
ATOM 3182 C C . SER A 1 400 ? -8.383 9.102 -18.078 1 75.38 400 SER A C 1
ATOM 3184 O O . SER A 1 400 ? -8.852 9.859 -17.219 1 75.38 400 SER A O 1
ATOM 3186 N N . SER A 1 401 ? -8.727 9.086 -19.297 1 78.56 401 SER A N 1
ATOM 3187 C CA . SER A 1 401 ? -9.75 10.016 -19.766 1 78.56 401 SER A CA 1
ATOM 3188 C C . SER A 1 401 ? -11.102 9.719 -19.125 1 78.56 401 SER A C 1
ATOM 3190 O O . SER A 1 401 ? -11.859 10.633 -18.797 1 78.56 401 SER A O 1
ATOM 3192 N N . GLN A 1 402 ? -11.367 8.453 -18.938 1 82.25 402 GLN A N 1
ATOM 3193 C CA . GLN A 1 402 ? -12.625 8.047 -18.328 1 82.25 402 GLN A CA 1
ATOM 3194 C C . GLN A 1 402 ? -12.688 8.477 -16.859 1 82.25 402 GLN A C 1
ATOM 3196 O O . GLN A 1 402 ? -13.703 9 -16.406 1 82.25 402 GLN A O 1
ATOM 3201 N N . LEU A 1 403 ? -11.633 8.312 -16.219 1 83.06 403 LEU A N 1
ATOM 3202 C CA . LEU A 1 403 ? -11.602 8.688 -14.812 1 83.06 403 LEU A CA 1
ATOM 3203 C C . LEU A 1 403 ? -11.711 10.203 -14.656 1 83.06 403 LEU A C 1
ATOM 3205 O O . LEU A 1 403 ? -12.312 10.688 -13.688 1 83.06 403 LEU A O 1
ATOM 3209 N N . SER A 1 404 ? -11.133 10.914 -15.523 1 81.44 404 SER A N 1
ATOM 3210 C CA . SER A 1 404 ? -11.242 12.367 -15.508 1 81.44 404 SER A CA 1
ATOM 3211 C C . SER A 1 404 ? -12.688 12.812 -15.703 1 81.44 404 SER A C 1
ATOM 3213 O O . SER A 1 404 ? -13.156 13.75 -15.055 1 81.44 404 SER A O 1
ATOM 3215 N N . GLU A 1 405 ? -13.281 12.117 -16.594 1 83.12 405 GLU A N 1
ATOM 3216 C CA . GLU A 1 405 ? -14.695 12.414 -16.812 1 83.12 405 GLU A CA 1
ATOM 3217 C C . GLU A 1 405 ? -15.523 12.117 -15.578 1 83.12 405 GLU A C 1
ATOM 3219 O O . GLU A 1 405 ? -16.391 12.914 -15.203 1 83.12 405 GLU A O 1
ATOM 3224 N N . TYR A 1 406 ? -15.273 10.961 -15 1 85.56 406 TYR A N 1
ATOM 3225 C CA . TYR A 1 406 ? -15.977 10.609 -13.773 1 85.56 406 TYR A CA 1
ATOM 3226 C C . TYR A 1 406 ? -15.727 11.641 -12.68 1 85.56 406 TYR A C 1
ATOM 3228 O O . TYR A 1 406 ? -16.641 12.008 -11.945 1 85.56 406 TYR A O 1
ATOM 3236 N N . ALA A 1 407 ? -14.531 12.102 -12.633 1 83.56 407 ALA A N 1
ATOM 3237 C CA . ALA A 1 407 ? -14.156 13.094 -11.633 1 83.56 407 ALA A CA 1
ATOM 3238 C C . ALA A 1 407 ? -14.93 14.391 -11.828 1 83.56 407 ALA A C 1
ATOM 3240 O O . ALA A 1 407 ? -15.359 15.023 -10.852 1 83.56 407 ALA A O 1
ATOM 3241 N N . VAL A 1 408 ? -15.117 14.758 -13.023 1 82.12 408 VAL A N 1
ATOM 3242 C CA . VAL A 1 408 ? -15.852 15.977 -13.336 1 82.12 408 VAL A CA 1
ATOM 3243 C C . VAL A 1 408 ? -17.312 15.836 -12.891 1 82.12 408 VAL A C 1
ATOM 3245 O O . VAL A 1 408 ? -17.875 16.75 -12.289 1 82.12 408 VAL A O 1
ATOM 3248 N N . TYR A 1 409 ? -17.812 14.727 -13.156 1 82.81 409 TYR A N 1
ATOM 3249 C CA . TYR A 1 409 ? -19.203 14.484 -12.758 1 82.81 409 TYR A CA 1
ATOM 3250 C C . TYR A 1 409 ? -19.328 14.43 -11.234 1 82.81 409 TYR A C 1
ATOM 3252 O O . TYR A 1 409 ? -20.297 14.961 -10.672 1 82.81 409 TYR A O 1
ATOM 3260 N N . LEU A 1 410 ? -18.375 13.789 -10.641 1 83.69 410 LEU A N 1
ATOM 3261 C CA . LEU A 1 410 ? -18.391 13.703 -9.188 1 83.69 410 LEU A CA 1
ATOM 3262 C C . LEU A 1 410 ? -18.266 15.086 -8.555 1 83.69 410 LEU A C 1
ATOM 3264 O O . LEU A 1 410 ? -18.922 15.375 -7.547 1 83.69 410 LEU A O 1
ATOM 3268 N N . LYS A 1 411 ? -17.438 15.883 -9.125 1 78.69 411 LYS A N 1
ATOM 3269 C CA . LYS A 1 411 ? -17.297 17.266 -8.664 1 78.69 411 LYS A CA 1
ATOM 3270 C C . LYS A 1 411 ? -18.625 18.016 -8.773 1 78.69 411 LYS A C 1
ATOM 3272 O O . LYS A 1 411 ? -19.031 18.703 -7.848 1 78.69 411 LYS A O 1
ATOM 3277 N N . LYS A 1 412 ? -19.219 17.828 -9.875 1 77.94 412 LYS A N 1
ATOM 3278 C CA . LYS A 1 412 ? -20.5 18.484 -10.102 1 77.94 412 LYS A CA 1
ATOM 3279 C C . LYS A 1 412 ? -21.547 17.984 -9.109 1 77.94 412 LYS A C 1
ATOM 3281 O O . LYS A 1 412 ? -22.344 18.781 -8.586 1 77.94 412 LYS A O 1
ATOM 3286 N N . MET A 1 413 ? -21.469 16.766 -8.891 1 75.25 413 MET A N 1
ATOM 3287 C CA . MET A 1 413 ? -22.406 16.172 -7.941 1 75.25 413 MET A CA 1
ATOM 3288 C C . MET A 1 413 ? -22.141 16.672 -6.527 1 75.25 413 MET A C 1
ATOM 3290 O O . MET A 1 413 ? -23.078 16.906 -5.766 1 75.25 413 MET A O 1
ATOM 3294 N N . ALA A 1 414 ? -20.844 16.797 -6.289 1 72.88 414 ALA A N 1
ATOM 3295 C CA . ALA A 1 414 ? -20.453 17.25 -4.957 1 72.88 414 ALA A CA 1
ATOM 3296 C C . ALA A 1 414 ? -20.781 18.719 -4.762 1 72.88 414 ALA A C 1
ATOM 3298 O O . ALA A 1 414 ? -21.141 19.141 -3.662 1 72.88 414 ALA A O 1
ATOM 3299 N N . GLU A 1 415 ? -20.484 19.516 -5.734 1 69.5 415 GLU A N 1
ATOM 3300 C CA . GLU A 1 415 ? -20.797 20.938 -5.68 1 69.5 415 GLU A CA 1
ATOM 3301 C C . GLU A 1 415 ? -22.297 21.156 -5.461 1 69.5 415 GLU A C 1
ATOM 3303 O O . GLU A 1 415 ? -22.688 22.078 -4.738 1 69.5 415 GLU A O 1
ATOM 3308 N N . GLU A 1 416 ? -22.906 20.359 -6.055 1 60.81 416 GLU A N 1
ATOM 3309 C CA . GLU A 1 416 ? -24.344 20.484 -5.898 1 60.81 416 GLU A CA 1
ATOM 3310 C C . GLU A 1 416 ? -24.766 20.25 -4.449 1 60.81 416 GLU A C 1
ATOM 3312 O O . GLU A 1 416 ? -25.781 20.781 -3.998 1 60.81 416 GLU A O 1
ATOM 3317 N N . VAL A 1 417 ? -23.781 19.562 -3.857 1 53.28 417 VAL A N 1
ATOM 3318 C CA . VAL A 1 417 ? -24.156 19.25 -2.482 1 53.28 417 VAL A CA 1
ATOM 3319 C C . VAL A 1 417 ? -23.344 20.109 -1.519 1 53.28 417 VAL A C 1
ATOM 3321 O O . VAL A 1 417 ? -23.453 19.969 -0.299 1 53.28 417 VAL A O 1
ATOM 3324 N N . GLY A 1 418 ? -22.594 20.984 -1.962 1 50.47 418 GLY A N 1
ATOM 3325 C CA . GLY A 1 418 ? -21.875 21.969 -1.164 1 50.47 418 GLY A CA 1
ATOM 3326 C C . GLY A 1 418 ? -20.547 21.469 -0.646 1 50.47 418 GLY A C 1
ATOM 3327 O O . GLY A 1 418 ? -20.016 22 0.323 1 50.47 418 GLY A O 1
ATOM 3328 N N . VAL A 1 419 ? -20.203 20.25 -0.896 1 47.53 419 VAL A N 1
ATOM 3329 C CA . VAL A 1 419 ? -19.031 19.719 -0.217 1 47.53 419 VAL A CA 1
ATOM 3330 C C . VAL A 1 419 ? -17.781 19.969 -1.075 1 47.53 419 VAL A C 1
ATOM 3332 O O . VAL A 1 419 ? -16.703 20.203 -0.55 1 47.53 419 VAL A O 1
ATOM 3335 N N . ALA A 1 420 ? -17.781 19.531 -2.404 1 51.53 420 ALA A N 1
ATOM 3336 C CA . ALA A 1 420 ? -16.484 19.219 -3.008 1 51.53 420 ALA A CA 1
ATOM 3337 C C . ALA A 1 420 ? -15.945 20.406 -3.785 1 51.53 420 ALA A C 1
ATOM 3339 O O . ALA A 1 420 ? -16.578 20.875 -4.738 1 51.53 420 ALA A O 1
ATOM 3340 N N . ARG A 1 421 ? -15.109 21.312 -3.143 1 46.34 421 ARG A N 1
ATOM 3341 C CA . ARG A 1 421 ? -14.5 22.359 -3.945 1 46.34 421 ARG A CA 1
ATOM 3342 C C . ARG A 1 421 ? -13.391 21.812 -4.832 1 46.34 421 ARG A C 1
ATOM 3344 O O . ARG A 1 421 ? -13.188 22.297 -5.949 1 46.34 421 ARG A O 1
ATOM 3351 N N . ARG A 1 422 ? -12.609 20.875 -4.293 1 47.47 422 ARG A N 1
ATOM 3352 C CA . ARG A 1 422 ? -11.492 20.375 -5.082 1 47.47 422 ARG A CA 1
ATOM 3353 C C . ARG A 1 422 ? -11.531 18.859 -5.18 1 47.47 422 ARG A C 1
ATOM 3355 O O . ARG A 1 422 ? -11.93 18.172 -4.227 1 47.47 422 ARG A O 1
ATOM 3362 N N . VAL A 1 423 ? -11.727 18.25 -6.48 1 44.22 423 VAL A N 1
ATOM 3363 C CA . VAL A 1 423 ? -11.625 16.812 -6.703 1 44.22 423 VAL A CA 1
ATOM 3364 C C . VAL A 1 423 ? -10.266 16.484 -7.305 1 44.22 423 VAL A C 1
ATOM 3366 O O . VAL A 1 423 ? -9.82 17.125 -8.25 1 44.22 423 VAL A O 1
ATOM 3369 N N . LYS A 1 424 ? -9.367 15.875 -6.496 1 47.22 424 LYS A N 1
ATOM 3370 C CA . LYS A 1 424 ? -8.133 15.352 -7.07 1 47.22 424 LYS A CA 1
ATOM 3371 C C . LYS A 1 424 ? -8.312 13.914 -7.539 1 47.22 424 LYS A C 1
ATOM 3373 O O . LYS A 1 424 ? -8.961 13.109 -6.863 1 47.22 424 LYS A O 1
ATOM 3378 N N . LEU A 1 425 ? -7.883 13.602 -8.867 1 39.38 425 LEU A N 1
ATOM 3379 C CA . LEU A 1 425 ? -7.918 12.266 -9.445 1 39.38 425 LEU A CA 1
ATOM 3380 C C . LEU A 1 425 ? -6.715 11.445 -9 1 39.38 425 LEU A C 1
ATOM 3382 O O . LEU A 1 425 ? -5.582 11.938 -9.016 1 39.38 425 LEU A O 1
ATOM 3386 N N . ALA A 1 426 ? -6.797 10.508 -7.996 1 40.41 426 ALA A N 1
ATOM 3387 C CA . ALA A 1 426 ? -5.707 9.555 -7.82 1 40.41 426 ALA A CA 1
ATOM 3388 C C . ALA A 1 426 ? -5.91 8.32 -8.695 1 40.41 426 ALA A C 1
ATOM 3390 O O . ALA A 1 426 ? -7.016 7.777 -8.773 1 40.41 426 ALA A O 1
ATOM 3391 N N . TRP A 1 427 ? -5.07 7.98 -9.727 1 36.25 427 TRP A N 1
ATOM 3392 C CA . TRP A 1 427 ? -5.125 6.84 -10.633 1 36.25 427 TRP A CA 1
ATOM 3393 C C . TRP A 1 427 ? -4.578 5.582 -9.969 1 36.25 427 TRP A C 1
ATOM 3395 O O . TRP A 1 427 ? -3.467 5.586 -9.438 1 36.25 427 TRP A O 1
ATOM 3405 N N . GLY A 1 428 ? -5.27 4.859 -9.219 1 30.95 428 GLY A N 1
ATOM 3406 C CA . GLY A 1 428 ? -4.785 3.539 -8.859 1 30.95 428 GLY A CA 1
ATOM 3407 C C . GLY A 1 428 ? -4.664 2.604 -10.047 1 30.95 428 GLY A C 1
ATOM 3408 O O . GLY A 1 428 ? -5.461 2.676 -10.984 1 30.95 428 GLY A O 1
ATOM 3409 N N . LEU A 1 429 ? -3.387 2.172 -10.422 1 28.14 429 LEU A N 1
ATOM 3410 C CA . LEU A 1 429 ? -3.236 1.128 -11.43 1 28.14 429 LEU A CA 1
ATOM 3411 C C . LEU A 1 429 ? -3.996 -0.131 -11.031 1 28.14 429 LEU A C 1
ATOM 3413 O O . LEU A 1 429 ? -4.035 -0.487 -9.852 1 28.14 429 LEU A O 1
ATOM 3417 N N . MET B 1 1 ? -16.234 4.102 -26.266 1 68.44 1 MET B N 1
ATOM 3418 C CA . MET B 1 1 ? -17.453 4.203 -25.469 1 68.44 1 MET B CA 1
ATOM 3419 C C . MET B 1 1 ? -17.25 3.578 -24.094 1 68.44 1 MET B C 1
ATOM 3421 O O . MET B 1 1 ? -16.672 2.494 -23.969 1 68.44 1 MET B O 1
ATOM 3425 N N . ASP B 1 2 ? -17.453 4.32 -23.047 1 83.62 2 ASP B N 1
ATOM 3426 C CA . ASP B 1 2 ? -17.375 3.797 -21.688 1 83.62 2 ASP B CA 1
ATOM 3427 C C . ASP B 1 2 ? -18.609 2.959 -21.344 1 83.62 2 ASP B C 1
ATOM 3429 O O . ASP B 1 2 ? -19.703 3.494 -21.203 1 83.62 2 ASP B O 1
ATOM 3433 N N . HIS B 1 3 ? -18.453 1.652 -21.25 1 88.44 3 HIS B N 1
ATOM 3434 C CA . HIS B 1 3 ? -19.531 0.684 -21.078 1 88.44 3 HIS B CA 1
ATOM 3435 C C . HIS B 1 3 ? -20.156 0.806 -19.688 1 88.44 3 HIS B C 1
ATOM 3437 O O . HIS B 1 3 ? -21.188 0.179 -19.422 1 88.44 3 HIS B O 1
ATOM 3443 N N . PHE B 1 4 ? -19.609 1.669 -18.812 1 93.5 4 PHE B N 1
ATOM 3444 C CA . PHE B 1 4 ? -20.031 1.641 -17.422 1 93.5 4 PHE B CA 1
ATOM 3445 C C . PHE B 1 4 ? -20.609 2.986 -17 1 93.5 4 PHE B C 1
ATOM 3447 O O . PHE B 1 4 ? -21 3.172 -15.844 1 93.5 4 PHE B O 1
ATOM 3454 N N . PHE B 1 5 ? -20.719 3.953 -17.875 1 90.12 5 PHE B N 1
ATOM 3455 C CA . PHE B 1 5 ? -21.094 5.316 -17.516 1 90.12 5 PHE B CA 1
ATOM 3456 C C . PHE B 1 5 ? -22.516 5.355 -16.953 1 90.12 5 PHE B C 1
ATOM 3458 O O . PHE B 1 5 ? -22.797 6.117 -16.016 1 90.12 5 PHE B O 1
ATOM 3465 N N . ASP B 1 6 ? -23.391 4.562 -17.516 1 89.12 6 ASP B N 1
ATOM 3466 C CA . ASP B 1 6 ? -24.75 4.504 -17.016 1 89.12 6 ASP B CA 1
ATOM 3467 C C . ASP B 1 6 ? -24.797 4 -15.578 1 89.12 6 ASP B C 1
ATOM 3469 O O . ASP B 1 6 ? -25.531 4.535 -14.742 1 89.12 6 ASP B O 1
ATOM 3473 N N . MET B 1 7 ? -24.031 3.02 -15.312 1 92.44 7 MET B N 1
ATOM 3474 C CA . MET B 1 7 ? -23.984 2.451 -13.969 1 92.44 7 MET B CA 1
ATOM 3475 C C . MET B 1 7 ? -23.312 3.412 -12.992 1 92.44 7 MET B C 1
ATOM 3477 O O . MET B 1 7 ? -23.703 3.494 -11.828 1 92.44 7 MET B O 1
ATOM 3481 N N . PHE B 1 8 ? -22.375 4.129 -13.484 1 89.5 8 PHE B N 1
ATOM 3482 C CA . PHE B 1 8 ? -21.703 5.156 -12.688 1 89.5 8 PHE B CA 1
ATOM 3483 C C . PHE B 1 8 ? -22.688 6.238 -12.266 1 89.5 8 PHE B C 1
ATOM 3485 O O . PHE B 1 8 ? -22.781 6.574 -11.086 1 89.5 8 PHE B O 1
ATOM 3492 N N . MET B 1 9 ? -23.375 6.664 -13.172 1 86.44 9 MET B N 1
ATOM 3493 C CA . MET B 1 9 ? -24.328 7.727 -12.898 1 86.44 9 MET B CA 1
ATOM 3494 C C . MET B 1 9 ? -25.391 7.266 -11.898 1 86.44 9 MET B C 1
ATOM 3496 O O . MET B 1 9 ? -25.781 8.023 -11.016 1 86.44 9 MET B O 1
ATOM 3500 N N . ALA B 1 10 ? -25.688 6.055 -11.969 1 85.69 10 ALA B N 1
ATOM 3501 C CA . ALA B 1 10 ? -26.719 5.516 -11.094 1 85.69 10 ALA B CA 1
ATOM 3502 C C . ALA B 1 10 ? -26.172 5.254 -9.695 1 85.69 10 ALA B C 1
ATOM 3504 O O . ALA B 1 10 ? -26.812 5.598 -8.695 1 85.69 10 ALA B O 1
ATOM 3505 N N . SER B 1 11 ? -25.047 4.719 -9.609 1 88.31 11 SER B N 1
ATOM 3506 C CA . SER B 1 11 ? -24.5 4.25 -8.336 1 88.31 11 SER B CA 1
ATOM 3507 C C . SER B 1 11 ? -23.734 5.359 -7.617 1 88.31 11 SER B C 1
ATOM 3509 O O . SER B 1 11 ? -23.984 5.617 -6.438 1 88.31 11 SER B O 1
ATOM 3511 N N . ALA B 1 12 ? -22.875 5.977 -8.367 1 83.19 12 ALA B N 1
ATOM 3512 C CA . ALA B 1 12 ? -22.031 6.996 -7.742 1 83.19 12 ALA B CA 1
ATOM 3513 C C . ALA B 1 12 ? -22.875 8.18 -7.262 1 83.19 12 ALA B C 1
ATOM 3515 O O . ALA B 1 12 ? -22.625 8.711 -6.176 1 83.19 12 ALA B O 1
ATOM 3516 N N . GLY B 1 13 ? -23.844 8.492 -8.094 1 75.88 13 GLY B N 1
ATOM 3517 C CA . GLY B 1 13 ? -24.719 9.586 -7.699 1 75.88 13 GLY B CA 1
ATOM 3518 C C . GLY B 1 13 ? -25.484 9.297 -6.422 1 75.88 13 GLY B C 1
ATOM 3519 O O . GLY B 1 13 ? -25.562 10.148 -5.531 1 75.88 13 GLY B O 1
ATOM 3520 N N . ARG B 1 14 ? -25.922 8.141 -6.375 1 82.06 14 ARG B N 1
ATOM 3521 C CA . ARG B 1 14 ? -26.688 7.734 -5.207 1 82.06 14 ARG B CA 1
ATOM 3522 C C . ARG B 1 14 ? -25.812 7.691 -3.959 1 82.06 14 ARG B C 1
ATOM 3524 O O . ARG B 1 14 ? -26.203 8.227 -2.912 1 82.06 14 ARG B O 1
ATOM 3531 N N . LYS B 1 15 ? -24.688 7.121 -4.082 1 84.88 15 LYS B N 1
ATOM 3532 C CA . LYS B 1 15 ? -23.797 6.945 -2.934 1 84.88 15 LYS B CA 1
ATOM 3533 C C . LYS B 1 15 ? -23.25 8.289 -2.461 1 84.88 15 LYS B C 1
ATOM 3535 O O . LYS B 1 15 ? -23.078 8.508 -1.26 1 84.88 15 LYS B O 1
ATOM 3540 N N . LEU B 1 16 ? -22.953 9.078 -3.369 1 78.06 16 LEU B N 1
ATOM 3541 C CA . LEU B 1 16 ? -22.453 10.398 -3.004 1 78.06 16 LEU B CA 1
ATOM 3542 C C . LEU B 1 16 ? -23.531 11.219 -2.297 1 78.06 16 LEU B C 1
ATOM 3544 O O . LEU B 1 16 ? -23.234 11.93 -1.332 1 78.06 16 LEU B O 1
ATOM 3548 N N . ARG B 1 17 ? -24.734 11.047 -2.725 1 74.19 17 ARG B N 1
ATOM 3549 C CA . ARG B 1 17 ? -25.844 11.742 -2.08 1 74.19 17 ARG B CA 1
ATOM 3550 C C . ARG B 1 17 ? -26.062 11.227 -0.66 1 74.19 17 ARG B C 1
ATOM 3552 O O . ARG B 1 17 ? -26.297 12.016 0.26 1 74.19 17 ARG B O 1
ATOM 3559 N N . GLU B 1 18 ? -25.938 9.961 -0.626 1 78.06 18 GLU B N 1
ATOM 3560 C CA . GLU B 1 18 ? -26.078 9.359 0.695 1 78.06 18 GLU B CA 1
ATOM 3561 C C . GLU B 1 18 ? -24.969 9.828 1.635 1 78.06 18 GLU B C 1
ATOM 3563 O O . GLU B 1 18 ? -25.219 10.125 2.803 1 78.06 18 GLU B O 1
ATOM 3568 N N . TYR B 1 19 ? -23.828 9.859 1.109 1 76.62 19 TYR B N 1
ATOM 3569 C CA . TYR B 1 19 ? -22.656 10.312 1.865 1 76.62 19 TYR B CA 1
ATOM 3570 C C . TYR B 1 19 ? -22.812 11.773 2.273 1 76.62 19 TYR B C 1
ATOM 3572 O O . TYR B 1 19 ? -22.578 12.133 3.43 1 76.62 19 TYR B O 1
ATOM 3580 N N . LEU B 1 20 ? -23.172 12.492 1.448 1 67.44 20 LEU B N 1
ATOM 3581 C CA . LEU B 1 20 ? -23.312 13.922 1.711 1 67.44 20 LEU B CA 1
ATOM 3582 C C . LEU B 1 20 ? -24.469 14.188 2.662 1 67.44 20 LEU B C 1
ATOM 3584 O O . LEU B 1 20 ? -24.406 15.102 3.482 1 67.44 20 LEU B O 1
ATOM 3588 N N . GLY B 1 21 ? -25.391 13.289 2.469 1 63.06 21 GLY B N 1
ATOM 3589 C CA . GLY B 1 21 ? -26.547 13.422 3.348 1 63.06 21 GLY B CA 1
ATOM 3590 C C . GLY B 1 21 ? -26.266 12.938 4.762 1 63.06 21 GLY B C 1
ATOM 3591 O O . GLY B 1 21 ? -26.875 13.43 5.715 1 63.06 21 GLY B O 1
ATOM 3592 N N . SER B 1 22 ? -25.484 11.875 4.844 1 59 22 SER B N 1
ATOM 3593 C CA . SER B 1 22 ? -25.203 11.289 6.152 1 59 22 SER B CA 1
ATOM 3594 C C . SER B 1 22 ? -24.156 12.094 6.902 1 59 22 SER B C 1
ATOM 3596 O O . SER B 1 22 ? -24.047 12 8.125 1 59 22 SER B O 1
ATOM 3598 N N . ARG B 1 23 ? -23.188 12.766 6.238 1 56.31 23 ARG B N 1
ATOM 3599 C CA . ARG B 1 23 ? -22.047 13.453 6.832 1 56.31 23 ARG B CA 1
ATOM 3600 C C . ARG B 1 23 ? -22.516 14.625 7.699 1 56.31 23 ARG B C 1
ATOM 3602 O O . ARG B 1 23 ? -22.656 15.75 7.215 1 56.31 23 ARG B O 1
ATOM 3609 N N . SER B 1 24 ? -23.438 14.375 8.43 1 54.06 24 SER B N 1
ATOM 3610 C CA . SER B 1 24 ? -23.734 15.633 9.109 1 54.06 24 SER B CA 1
ATOM 3611 C C . SER B 1 24 ? -22.625 15.992 10.102 1 54.06 24 SER B C 1
ATOM 3613 O O . SER B 1 24 ? -22.453 15.32 11.125 1 54.06 24 SER B O 1
ATOM 3615 N N . LEU B 1 25 ? -21.484 16.516 9.609 1 56.66 25 LEU B N 1
ATOM 3616 C CA . LEU B 1 25 ? -20.641 17.25 10.539 1 56.66 25 LEU B CA 1
ATOM 3617 C C . LEU B 1 25 ? -21.469 17.906 11.641 1 56.66 25 LEU B C 1
ATOM 3619 O O . LEU B 1 25 ? -20.953 18.203 12.719 1 56.66 25 LEU B O 1
ATOM 3623 N N . GLN B 1 26 ? -22.688 17.891 11.258 1 57.94 26 GLN B N 1
ATOM 3624 C CA . GLN B 1 26 ? -23.609 18.562 12.18 1 57.94 26 GLN B CA 1
ATOM 3625 C C . GLN B 1 26 ? -23.828 17.734 13.445 1 57.94 26 GLN B C 1
ATOM 3627 O O . GLN B 1 26 ? -24.234 18.266 14.477 1 57.94 26 GLN B O 1
ATOM 3632 N N . ASP B 1 27 ? -23.281 16.578 13.242 1 66.5 27 ASP B N 1
ATOM 3633 C CA . ASP B 1 27 ? -23.531 15.711 14.391 1 66.5 27 ASP B CA 1
ATOM 3634 C C . ASP B 1 27 ? -22.422 15.859 15.43 1 66.5 27 ASP B C 1
ATOM 3636 O O . ASP B 1 27 ? -22.562 15.406 16.562 1 66.5 27 ASP B O 1
ATOM 3640 N N . TYR B 1 28 ? -21.406 16.656 14.961 1 81.12 28 TYR B N 1
ATOM 3641 C CA . TYR B 1 28 ? -20.297 16.797 15.906 1 81.12 28 TYR B CA 1
ATOM 3642 C C . TYR B 1 28 ? -20.234 18.219 16.469 1 81.12 28 TYR B C 1
ATOM 3644 O O . TYR B 1 28 ? -20.594 19.172 15.797 1 81.12 28 TYR B O 1
ATOM 3652 N N . PRO B 1 29 ? -19.906 18.312 17.719 1 86.94 29 PRO B N 1
ATOM 3653 C CA . PRO B 1 29 ? -19.859 19.609 18.375 1 86.94 29 PRO B CA 1
ATOM 3654 C C . PRO B 1 29 ? -18.625 20.422 18 1 86.94 29 PRO B C 1
ATOM 3656 O O . PRO B 1 29 ? -17.875 20.859 18.891 1 86.94 29 PRO B O 1
ATOM 3659 N N . LEU B 1 30 ? -18.531 20.734 16.781 1 87.69 30 LEU B N 1
ATOM 3660 C CA . LEU B 1 30 ? -17.328 21.422 16.297 1 87.69 30 LEU B CA 1
ATOM 3661 C C . LEU B 1 30 ? -17.25 22.844 16.844 1 87.69 30 LEU B C 1
ATOM 3663 O O . LEU B 1 30 ? -16.172 23.312 17.203 1 87.69 30 LEU B O 1
ATOM 3667 N N . GLU B 1 31 ? -18.406 23.453 16.969 1 86.12 31 GLU B N 1
ATOM 3668 C CA . GLU B 1 31 ? -18.453 24.844 17.422 1 86.12 31 GLU B CA 1
ATOM 3669 C C . GLU B 1 31 ? -17.953 24.969 18.859 1 86.12 31 GLU B C 1
ATOM 3671 O O . GLU B 1 31 ? -17.406 26.016 19.234 1 86.12 31 GLU B O 1
ATOM 3676 N N . GLU B 1 32 ? -18.109 23.891 19.547 1 88.31 32 GLU B N 1
ATOM 3677 C CA . GLU B 1 32 ? -17.656 23.906 20.953 1 88.31 32 GLU B CA 1
ATOM 3678 C C . GLU B 1 32 ? -16.141 23.953 21.047 1 88.31 32 GLU B C 1
ATOM 3680 O O . GLU B 1 32 ? -15.594 24.281 22.094 1 88.31 32 GLU B O 1
ATOM 3685 N N . LEU B 1 33 ? -15.516 23.672 19.969 1 94 33 LEU B N 1
ATOM 3686 C CA . LEU B 1 33 ? -14.055 23.594 19.984 1 94 33 LEU B CA 1
ATOM 3687 C C . LEU B 1 33 ? -13.445 24.906 19.5 1 94 33 LEU B C 1
ATOM 3689 O O . LEU B 1 33 ? -12.227 25.094 19.547 1 94 33 LEU B O 1
ATOM 3693 N N . SER B 1 34 ? -14.258 25.859 19.094 1 93.81 34 SER B N 1
ATOM 3694 C CA . SER B 1 34 ? -13.805 27.094 18.484 1 93.81 34 SER B CA 1
ATOM 3695 C C . SER B 1 34 ? -12.875 27.859 19.422 1 93.81 34 SER B C 1
ATOM 3697 O O . SER B 1 34 ? -11.867 28.422 18.984 1 93.81 34 SER B O 1
ATOM 3699 N N . SER B 1 35 ? -13.164 27.828 20.688 1 93.62 35 SER B N 1
ATOM 3700 C CA . SER B 1 35 ? -12.398 28.594 21.672 1 93.62 35 SER B CA 1
ATOM 3701 C C . SER B 1 35 ? -11.039 27.953 21.938 1 93.62 35 SER B C 1
ATOM 3703 O O . SER B 1 35 ? -10.141 28.594 22.469 1 93.62 35 SER B O 1
ATOM 3705 N N . TYR B 1 36 ? -10.883 26.734 21.531 1 95 36 TYR B N 1
ATOM 3706 C CA . TYR B 1 36 ? -9.648 26.016 21.797 1 95 36 TYR B CA 1
ATOM 3707 C C . TYR B 1 36 ? -8.672 26.141 20.625 1 95 36 TYR B C 1
ATOM 3709 O O . TYR B 1 36 ? -7.492 25.828 20.766 1 95 36 TYR B O 1
ATOM 3717 N N . ILE B 1 37 ? -9.203 26.594 19.547 1 95.94 37 ILE B N 1
ATOM 3718 C CA . ILE B 1 37 ? -8.359 26.75 18.359 1 95.94 37 ILE B CA 1
ATOM 3719 C C . ILE B 1 37 ? -7.844 28.188 18.297 1 95.94 37 ILE B C 1
ATOM 3721 O O . ILE B 1 37 ? -8.602 29.109 17.969 1 95.94 37 ILE B O 1
ATOM 3725 N N . LEU B 1 38 ? -6.621 28.312 18.547 1 95.31 38 LEU B N 1
ATOM 3726 C CA . LEU B 1 38 ? -5.996 29.625 18.484 1 95.31 38 LEU B CA 1
ATOM 3727 C C . LEU B 1 38 ? -5.699 30.016 17.047 1 95.31 38 LEU B C 1
ATOM 3729 O O . LEU B 1 38 ? -5.168 29.203 16.281 1 95.31 38 LEU B O 1
ATOM 3733 N N . LYS B 1 39 ? -6.102 31.156 16.672 1 96.44 39 LYS B N 1
ATOM 3734 C CA . LYS B 1 39 ? -5.938 31.594 15.281 1 96.44 39 LYS B CA 1
ATOM 3735 C C . LYS B 1 39 ? -5.445 33.031 15.211 1 96.44 39 LYS B C 1
ATOM 3737 O O . LYS B 1 39 ? -5.602 33.781 16.172 1 96.44 39 LYS B O 1
ATOM 3742 N N . ARG B 1 40 ? -4.793 33.438 14.164 1 96.75 40 ARG B N 1
ATOM 3743 C CA . ARG B 1 40 ? -4.27 34.781 13.883 1 96.75 40 ARG B CA 1
ATOM 3744 C C . ARG B 1 40 ? -4.535 35.156 12.43 1 96.75 40 ARG B C 1
ATOM 3746 O O . ARG B 1 40 ? -4.57 34.312 11.547 1 96.75 40 ARG B O 1
ATOM 3753 N N . PRO B 1 41 ? -4.727 36.438 12.203 1 96.44 41 PRO B N 1
ATOM 3754 C CA . PRO B 1 41 ? -4.844 36.875 10.812 1 96.44 41 PRO B CA 1
ATOM 3755 C C . PRO B 1 41 ? -3.508 36.844 10.07 1 96.44 41 PRO B C 1
ATOM 3757 O O . PRO B 1 41 ? -2.459 37.094 10.672 1 96.44 41 PRO B O 1
ATOM 3760 N N . VAL B 1 42 ? -3.596 36.594 8.836 1 95.06 42 VAL B N 1
ATOM 3761 C CA . VAL B 1 42 ? -2.4 36.656 8.008 1 95.06 42 VAL B CA 1
ATOM 3762 C C . VAL B 1 42 ? -1.918 38.094 7.887 1 95.06 42 VAL B C 1
ATOM 3764 O O . VAL B 1 42 ? -2.699 39 7.566 1 95.06 42 VAL B O 1
ATOM 3767 N N . PRO B 1 43 ? -0.713 38.25 8.125 1 90.94 43 PRO B N 1
ATOM 3768 C CA . PRO B 1 43 ? -0.214 39.625 7.984 1 90.94 43 PRO B CA 1
ATOM 3769 C C . PRO B 1 43 ? -0.317 40.125 6.555 1 90.94 43 PRO B C 1
ATOM 3771 O O . PRO B 1 43 ? -0.091 39.375 5.602 1 90.94 43 PRO B O 1
ATOM 3774 N N . GLN B 1 44 ? -0.497 41.406 6.414 1 83.5 44 GLN B N 1
ATOM 3775 C CA . GLN B 1 44 ? -0.671 42 5.105 1 83.5 44 GLN B CA 1
ATOM 3776 C C . GLN B 1 44 ? 0.674 42.375 4.488 1 83.5 44 GLN B C 1
ATOM 3778 O O . GLN B 1 44 ? 0.795 42.5 3.268 1 83.5 44 GLN B O 1
ATOM 3783 N N . GLU B 1 45 ? 1.604 42.469 5.258 1 77.75 45 GLU B N 1
ATOM 3784 C CA . GLU B 1 45 ? 2.906 42.875 4.738 1 77.75 45 GLU B CA 1
ATOM 3785 C C . GLU B 1 45 ? 3.584 41.75 3.994 1 77.75 45 GLU B C 1
ATOM 3787 O O . GLU B 1 45 ? 3.674 40.625 4.512 1 77.75 45 GLU B O 1
ATOM 3792 N N . GLU B 1 46 ? 3.85 42.094 2.812 1 70.94 46 GLU B N 1
ATOM 3793 C CA . GLU B 1 46 ? 4.484 41.062 1.981 1 70.94 46 GLU B CA 1
ATOM 3794 C C . GLU B 1 46 ? 5.988 41 2.236 1 70.94 46 GLU B C 1
ATOM 3796 O O . GLU B 1 46 ? 6.668 42.031 2.215 1 70.94 46 GLU B O 1
ATOM 3801 N N . ALA B 1 47 ? 6.352 39.875 2.688 1 71.19 47 ALA B N 1
ATOM 3802 C CA . ALA B 1 47 ? 7.793 39.656 2.766 1 71.19 47 ALA B CA 1
ATOM 3803 C C . ALA B 1 47 ? 8.375 39.344 1.389 1 71.19 47 ALA B C 1
ATOM 3805 O O . ALA B 1 47 ? 7.75 38.656 0.578 1 71.19 47 ALA B O 1
ATOM 3806 N N . ALA B 1 48 ? 9.25 40.188 0.932 1 76.56 48 ALA B N 1
ATOM 3807 C CA . ALA B 1 48 ? 9.906 39.969 -0.354 1 76.56 48 ALA B CA 1
ATOM 3808 C C . ALA B 1 48 ? 10.93 38.844 -0.263 1 76.56 48 ALA B C 1
ATOM 3810 O O . ALA B 1 48 ? 12.125 39.094 -0.117 1 76.56 48 ALA B O 1
ATOM 3811 N N . LEU B 1 49 ? 10.445 37.562 -0.231 1 87.19 49 LEU B N 1
ATOM 3812 C CA . LEU B 1 49 ? 11.344 36.438 -0.131 1 87.19 49 LEU B CA 1
ATOM 3813 C C . LEU B 1 49 ? 11.492 35.75 -1.481 1 87.19 49 LEU B C 1
ATOM 3815 O O . LEU B 1 49 ? 10.523 35.625 -2.234 1 87.19 49 LEU B O 1
ATOM 3819 N N . ARG B 1 50 ? 12.773 35.5 -1.805 1 90.81 50 ARG B N 1
ATOM 3820 C CA . ARG B 1 50 ? 13.047 34.656 -2.971 1 90.81 50 ARG B CA 1
ATOM 3821 C C . ARG B 1 50 ? 12.656 33.219 -2.711 1 90.81 50 ARG B C 1
ATOM 3823 O O . ARG B 1 50 ? 13.367 32.5 -2.014 1 90.81 50 ARG B O 1
ATOM 3830 N N . ALA B 1 51 ? 11.539 32.781 -3.344 1 94.25 51 ALA B N 1
ATOM 3831 C CA . ALA B 1 51 ? 10.977 31.469 -3.035 1 94.25 51 ALA B CA 1
ATOM 3832 C C . ALA B 1 51 ? 11.188 30.5 -4.191 1 94.25 51 ALA B C 1
ATOM 3834 O O . ALA B 1 51 ? 11.32 30.906 -5.344 1 94.25 51 ALA B O 1
ATOM 3835 N N . ALA B 1 52 ? 11.312 29.281 -3.875 1 96.75 52 ALA B N 1
ATOM 3836 C CA . ALA B 1 52 ? 11.336 28.188 -4.844 1 96.75 52 ALA B CA 1
ATOM 3837 C C . ALA B 1 52 ? 10.445 27.031 -4.387 1 96.75 52 ALA B C 1
ATOM 3839 O O . ALA B 1 52 ? 10.203 26.859 -3.188 1 96.75 52 ALA B O 1
ATOM 3840 N N . GLY B 1 53 ? 9.875 26.312 -5.355 1 97.56 53 GLY B N 1
ATOM 3841 C CA . GLY B 1 53 ? 9.055 25.141 -5.07 1 97.56 53 GLY B CA 1
ATOM 3842 C C . GLY B 1 53 ? 9.711 23.844 -5.504 1 97.56 53 GLY B C 1
ATOM 3843 O O . GLY B 1 53 ? 10.391 23.797 -6.527 1 97.56 53 GLY B O 1
ATOM 3844 N N . VAL B 1 54 ? 9.555 22.828 -4.688 1 98.5 54 VAL B N 1
ATOM 3845 C CA . VAL B 1 54 ? 10.078 21.516 -5 1 98.5 54 VAL B CA 1
ATOM 3846 C C . VAL B 1 54 ? 8.93 20.5 -5.043 1 98.5 54 VAL B C 1
ATOM 3848 O O . VAL B 1 54 ? 8.078 20.484 -4.156 1 98.5 54 VAL B O 1
ATOM 3851 N N . ASP B 1 55 ? 8.852 19.703 -6.039 1 97.06 55 ASP B N 1
ATOM 3852 C CA . ASP B 1 55 ? 7.922 18.578 -6.16 1 97.06 55 ASP B CA 1
ATOM 3853 C C . ASP B 1 55 ? 8.547 17.438 -6.957 1 97.06 55 ASP B C 1
ATOM 3855 O O . ASP B 1 55 ? 9.594 17.594 -7.578 1 97.06 55 ASP B O 1
ATOM 3859 N N . GLY B 1 56 ? 8.023 16.328 -6.723 1 96.38 56 GLY B N 1
ATOM 3860 C CA . GLY B 1 56 ? 8.531 15.164 -7.426 1 96.38 56 GLY B CA 1
ATOM 3861 C C . GLY B 1 56 ? 7.438 14.219 -7.883 1 96.38 56 GLY B C 1
ATOM 3862 O O . GLY B 1 56 ? 6.254 14.477 -7.668 1 96.38 56 GLY B O 1
ATOM 3863 N N . GLY B 1 57 ? 7.859 13.281 -8.672 1 94.56 57 GLY B N 1
ATOM 3864 C CA . GLY B 1 57 ? 6.98 12.242 -9.18 1 94.56 57 GLY B CA 1
ATOM 3865 C C . GLY B 1 57 ? 7.652 10.891 -9.289 1 94.56 57 GLY B C 1
ATOM 3866 O O . GLY B 1 57 ? 8.883 10.805 -9.344 1 94.56 57 GLY B O 1
ATOM 3867 N N . ILE B 1 58 ? 6.777 9.875 -9.258 1 94.31 58 ILE B N 1
ATOM 3868 C CA . ILE B 1 58 ? 7.266 8.508 -9.328 1 94.31 58 ILE B CA 1
ATOM 3869 C C . ILE B 1 58 ? 6.664 7.801 -10.539 1 94.31 58 ILE B C 1
ATOM 3871 O O . ILE B 1 58 ? 5.52 8.07 -10.914 1 94.31 58 ILE B O 1
ATOM 3875 N N . GLY B 1 59 ? 7.453 7.027 -11.164 1 89.94 59 GLY B N 1
ATOM 3876 C CA . GLY B 1 59 ? 7.035 6.09 -12.188 1 89.94 59 GLY B CA 1
ATOM 3877 C C . GLY B 1 59 ? 7.598 4.695 -11.992 1 89.94 59 GLY B C 1
ATOM 3878 O O . GLY B 1 59 ? 8.742 4.535 -11.562 1 89.94 59 GLY B O 1
ATOM 3879 N N . VAL B 1 60 ? 6.711 3.758 -12.172 1 88.81 60 VAL B N 1
ATOM 3880 C CA . VAL B 1 60 ? 7.156 2.373 -12.047 1 88.81 60 VAL B CA 1
ATOM 3881 C C . VAL B 1 60 ? 6.82 1.605 -13.328 1 88.81 60 VAL B C 1
ATOM 3883 O O . VAL B 1 60 ? 5.699 1.696 -13.836 1 88.81 60 VAL B O 1
ATOM 3886 N N . VAL B 1 61 ? 7.797 0.913 -13.789 1 84.31 61 VAL B N 1
ATOM 3887 C CA . VAL B 1 61 ? 7.609 0.058 -14.961 1 84.31 61 VAL B CA 1
ATOM 3888 C C . VAL B 1 61 ? 7.879 -1.397 -14.578 1 84.31 61 VAL B C 1
ATOM 3890 O O . VAL B 1 61 ? 8.984 -1.739 -14.156 1 84.31 61 VAL B O 1
ATOM 3893 N N . LYS B 1 62 ? 6.898 -2.186 -14.766 1 80.75 62 LYS B N 1
ATOM 3894 C CA . LYS B 1 62 ? 7.043 -3.602 -14.445 1 80.75 62 LYS B CA 1
ATOM 3895 C C . LYS B 1 62 ? 7.66 -4.371 -15.609 1 80.75 62 LYS B C 1
ATOM 3897 O O . LYS B 1 62 ? 7.289 -4.16 -16.766 1 80.75 62 LYS B O 1
ATOM 3902 N N . LEU B 1 63 ? 8.562 -5.211 -15.172 1 76.75 63 LEU B N 1
ATOM 3903 C CA . LEU B 1 63 ? 9.203 -6.066 -16.156 1 76.75 63 LEU B CA 1
ATOM 3904 C C . LEU B 1 63 ? 8.531 -7.434 -16.219 1 76.75 63 LEU B C 1
ATOM 3906 O O . LEU B 1 63 ? 7.812 -7.816 -15.289 1 76.75 63 LEU B O 1
ATOM 3910 N N . ALA B 1 64 ? 8.844 -8.156 -17.234 1 68.56 64 ALA B N 1
ATOM 3911 C CA . ALA B 1 64 ? 8.203 -9.445 -17.484 1 68.56 64 ALA B CA 1
ATOM 3912 C C . ALA B 1 64 ? 8.523 -10.438 -16.375 1 68.56 64 ALA B C 1
ATOM 3914 O O . ALA B 1 64 ? 7.699 -11.305 -16.047 1 68.56 64 ALA B O 1
ATOM 3915 N N . ASN B 1 65 ? 9.727 -10.219 -15.852 1 70.38 65 ASN B N 1
ATOM 3916 C CA . ASN B 1 65 ? 10.148 -11.18 -14.844 1 70.38 65 ASN B CA 1
ATOM 3917 C C . ASN B 1 65 ? 9.625 -10.805 -13.461 1 70.38 65 ASN B C 1
ATOM 3919 O O . ASN B 1 65 ? 10 -11.422 -12.461 1 70.38 65 ASN B O 1
ATOM 3923 N N . GLY B 1 66 ? 8.82 -9.703 -13.414 1 72.19 66 GLY B N 1
ATOM 3924 C CA . GLY B 1 66 ? 8.242 -9.312 -12.141 1 72.19 66 GLY B CA 1
ATOM 3925 C C . GLY B 1 66 ? 9 -8.195 -11.453 1 72.19 66 GLY B C 1
ATOM 3926 O O . GLY B 1 66 ? 8.484 -7.559 -10.531 1 72.19 66 GLY B O 1
ATOM 3927 N N . HIS B 1 67 ? 10.227 -8.008 -11.914 1 81.5 67 HIS B N 1
ATOM 3928 C CA . HIS B 1 67 ? 10.969 -6.883 -11.367 1 81.5 67 HIS B CA 1
ATOM 3929 C C . HIS B 1 67 ? 10.391 -5.555 -11.844 1 81.5 67 HIS B C 1
ATOM 3931 O O . HIS B 1 67 ? 9.586 -5.523 -12.781 1 81.5 67 HIS B O 1
ATOM 3937 N N . GLN B 1 68 ? 10.734 -4.523 -11.125 1 87.69 68 GLN B N 1
ATOM 3938 C CA . GLN B 1 68 ? 10.195 -3.209 -11.453 1 87.69 68 GLN B CA 1
ATOM 3939 C C . GLN B 1 68 ? 11.312 -2.182 -11.625 1 87.69 68 GLN B C 1
ATOM 3941 O O . GLN B 1 68 ? 12.273 -2.17 -10.859 1 87.69 68 GLN B O 1
ATOM 3946 N N . VAL B 1 69 ? 11.18 -1.419 -12.695 1 90.12 69 VAL B N 1
ATOM 3947 C CA . VAL B 1 69 ? 12.031 -0.239 -12.812 1 90.12 69 VAL B CA 1
ATOM 3948 C C . VAL B 1 69 ? 11.367 0.949 -12.125 1 90.12 69 VAL B C 1
ATOM 3950 O O . VAL B 1 69 ? 10.281 1.372 -12.508 1 90.12 69 VAL B O 1
ATOM 3953 N N . VAL B 1 70 ? 12.008 1.406 -11.125 1 93.56 70 VAL B N 1
ATOM 3954 C CA . VAL B 1 70 ? 11.492 2.537 -10.359 1 93.56 70 VAL B CA 1
ATOM 3955 C C . VAL B 1 70 ? 12.156 3.828 -10.836 1 93.56 70 VAL B C 1
ATOM 3957 O O . VAL B 1 70 ? 13.383 3.93 -10.859 1 93.56 70 VAL B O 1
ATOM 3960 N N . LEU B 1 71 ? 11.344 4.766 -11.227 1 94.12 71 LEU B N 1
ATOM 3961 C CA . LEU B 1 71 ? 11.789 6.082 -11.664 1 94.12 71 LEU B CA 1
ATOM 3962 C C . LEU B 1 71 ? 11.289 7.172 -10.727 1 94.12 71 LEU B C 1
ATOM 3964 O O . LEU B 1 71 ? 10.094 7.273 -10.461 1 94.12 71 LEU B O 1
ATOM 3968 N N . ALA B 1 72 ? 12.18 7.887 -10.195 1 96 72 ALA B N 1
ATOM 3969 C CA . ALA B 1 72 ? 11.844 9.055 -9.383 1 96 72 ALA B CA 1
ATOM 3970 C C . ALA B 1 72 ? 12.5 10.312 -9.93 1 96 72 ALA B C 1
ATOM 3972 O O . ALA B 1 72 ? 13.672 10.305 -10.305 1 96 72 ALA B O 1
ATOM 3973 N N . ARG B 1 73 ? 11.672 11.297 -10.055 1 97.12 73 ARG B N 1
ATOM 3974 C CA . ARG B 1 73 ? 12.227 12.57 -10.508 1 97.12 73 ARG B CA 1
ATOM 3975 C C . ARG B 1 73 ? 11.695 13.727 -9.672 1 97.12 73 ARG B C 1
ATOM 3977 O O . ARG B 1 73 ? 10.648 13.609 -9.031 1 97.12 73 ARG B O 1
ATOM 3984 N N . ALA B 1 74 ? 12.469 14.758 -9.586 1 98.06 74 ALA B N 1
ATOM 3985 C CA . ALA B 1 74 ? 12.078 15.945 -8.82 1 98.06 74 ALA B CA 1
ATOM 3986 C C . ALA B 1 74 ? 12.656 17.219 -9.445 1 98.06 74 ALA B C 1
ATOM 3988 O O . ALA B 1 74 ? 13.672 17.156 -10.141 1 98.06 74 ALA B O 1
ATOM 3989 N N . ALA B 1 75 ? 11.977 18.281 -9.258 1 98.12 75 ALA B N 1
ATOM 3990 C CA . ALA B 1 75 ? 12.398 19.594 -9.758 1 98.12 75 ALA B CA 1
ATOM 3991 C C . ALA B 1 75 ? 12.281 20.656 -8.672 1 98.12 75 ALA B C 1
ATOM 3993 O O . ALA B 1 75 ? 11.367 20.609 -7.844 1 98.12 75 ALA B O 1
ATOM 3994 N N . ALA B 1 76 ? 13.227 21.438 -8.602 1 98.44 76 ALA B N 1
ATOM 3995 C CA . ALA B 1 76 ? 13.164 22.703 -7.863 1 98.44 76 ALA B CA 1
ATOM 3996 C C . ALA B 1 76 ? 13.078 23.891 -8.812 1 98.44 76 ALA B C 1
ATOM 3998 O O . ALA B 1 76 ? 13.945 24.062 -9.68 1 98.44 76 ALA B O 1
ATOM 3999 N N . VAL B 1 77 ? 12.008 24.656 -8.656 1 97.56 77 VAL B N 1
ATOM 4000 C CA . VAL B 1 77 ? 11.773 25.75 -9.602 1 97.56 77 VAL B CA 1
ATOM 4001 C C . VAL B 1 77 ? 11.688 27.078 -8.844 1 97.56 77 VAL B C 1
ATOM 4003 O O . VAL B 1 77 ? 10.969 27.188 -7.848 1 97.56 77 VAL B O 1
ATOM 4006 N N . GLY B 1 78 ? 12.414 28.062 -9.242 1 94.75 78 GLY B N 1
ATOM 4007 C CA . GLY B 1 78 ? 12.383 29.438 -8.75 1 94.75 78 GLY B CA 1
ATOM 4008 C C . GLY B 1 78 ? 12.273 30.453 -9.859 1 94.75 78 GLY B C 1
ATOM 4009 O O . GLY B 1 78 ? 11.953 30.125 -11 1 94.75 78 GLY B O 1
ATOM 4010 N N . PRO B 1 79 ? 12.406 31.719 -9.586 1 91.56 79 PRO B N 1
ATOM 4011 C CA . PRO B 1 79 ? 12.219 32.781 -10.578 1 91.56 79 PRO B CA 1
ATOM 4012 C C . PRO B 1 79 ? 13.18 32.656 -11.758 1 91.56 79 PRO B C 1
ATOM 4014 O O . PRO B 1 79 ? 12.797 32.938 -12.898 1 91.56 79 PRO B O 1
ATOM 4017 N N . ASP B 1 80 ? 14.359 32.188 -11.539 1 94.19 80 ASP B N 1
ATOM 4018 C CA . ASP B 1 80 ? 15.328 32.25 -12.617 1 94.19 80 ASP B CA 1
ATOM 4019 C C . ASP B 1 80 ? 16.094 30.922 -12.75 1 94.19 80 ASP B C 1
ATOM 4021 O O . ASP B 1 80 ? 17.219 30.891 -13.258 1 94.19 80 ASP B O 1
ATOM 4025 N N . PHE B 1 81 ? 15.445 29.891 -12.18 1 96.12 81 PHE B N 1
ATOM 4026 C CA . PHE B 1 81 ? 16.203 28.656 -12.297 1 96.12 81 PHE B CA 1
ATOM 4027 C C . PHE B 1 81 ? 15.273 27.453 -12.258 1 96.12 81 PHE B C 1
ATOM 4029 O O . PHE B 1 81 ? 14.117 27.562 -11.844 1 96.12 81 PHE B O 1
ATOM 4036 N N . LEU B 1 82 ? 15.758 26.359 -12.781 1 97.19 82 LEU B N 1
ATOM 4037 C CA . LEU B 1 82 ? 15.172 25.016 -12.734 1 97.19 82 LEU B CA 1
ATOM 4038 C C . LEU B 1 82 ? 16.234 23.969 -12.477 1 97.19 82 LEU B C 1
ATOM 4040 O O . LEU B 1 82 ? 17.156 23.797 -13.281 1 97.19 82 LEU B O 1
ATOM 4044 N N . GLU B 1 83 ? 16.156 23.375 -11.289 1 97.88 83 GLU B N 1
ATOM 4045 C CA . GLU B 1 83 ? 17.031 22.25 -10.961 1 97.88 83 GLU B CA 1
ATOM 4046 C C . GLU B 1 83 ? 16.297 20.922 -11.055 1 97.88 83 GLU B C 1
ATOM 4048 O O . GLU B 1 83 ? 15.102 20.859 -10.758 1 97.88 83 GLU B O 1
ATOM 4053 N N . ARG B 1 84 ? 17.031 19.922 -11.477 1 97.12 84 ARG B N 1
ATOM 4054 C CA . ARG B 1 84 ? 16.406 18.625 -11.711 1 97.12 84 ARG B CA 1
ATOM 4055 C C . ARG B 1 84 ? 17.203 17.516 -11.023 1 97.12 84 ARG B C 1
ATOM 4057 O O . ARG B 1 84 ? 18.406 17.641 -10.828 1 97.12 84 ARG B O 1
ATOM 4064 N N . GLU B 1 85 ? 16.531 16.5 -10.586 1 97.44 85 GLU B N 1
ATOM 4065 C CA . GLU B 1 85 ? 17.094 15.242 -10.102 1 97.44 85 GLU B CA 1
ATOM 4066 C C . GLU B 1 85 ? 16.328 14.047 -10.641 1 97.44 85 GLU B C 1
ATOM 4068 O O . GLU B 1 85 ? 15.109 14.109 -10.82 1 97.44 85 GLU B O 1
ATOM 4073 N N . PHE B 1 86 ? 17.047 13.047 -11 1 96.25 86 PHE B N 1
ATOM 4074 C CA . PHE B 1 86 ? 16.453 11.828 -11.539 1 96.25 86 PHE B CA 1
ATOM 4075 C C . PHE B 1 86 ? 17.156 10.594 -10.992 1 96.25 86 PHE B C 1
ATOM 4077 O O . PHE B 1 86 ? 18.375 10.508 -11.008 1 96.25 86 PHE B O 1
ATOM 4084 N N . ILE B 1 87 ? 16.375 9.719 -10.469 1 95.62 87 ILE B N 1
ATOM 4085 C CA . ILE B 1 87 ? 16.891 8.461 -9.945 1 95.62 87 ILE B CA 1
ATOM 4086 C C . ILE B 1 87 ? 16.188 7.289 -10.617 1 95.62 87 ILE B C 1
ATOM 4088 O O . ILE B 1 87 ? 14.953 7.246 -10.664 1 95.62 87 ILE B O 1
ATOM 4092 N N . ALA B 1 88 ? 16.906 6.434 -11.141 1 93.75 88 ALA B N 1
ATOM 4093 C CA . ALA B 1 88 ? 16.375 5.176 -11.672 1 93.75 88 ALA B CA 1
ATOM 4094 C C . ALA B 1 88 ? 17.047 3.979 -10.992 1 93.75 88 ALA B C 1
ATOM 4096 O O . ALA B 1 88 ? 18.234 4 -10.711 1 93.75 88 ALA B O 1
ATOM 4097 N N . ASP B 1 89 ? 16.234 3.043 -10.727 1 92.75 89 ASP B N 1
ATOM 4098 C CA . ASP B 1 89 ? 16.734 1.808 -10.133 1 92.75 89 ASP B CA 1
ATOM 4099 C C . ASP B 1 89 ? 15.836 0.624 -10.477 1 92.75 89 ASP B C 1
ATOM 4101 O O . ASP B 1 89 ? 14.711 0.81 -10.945 1 92.75 89 ASP B O 1
ATOM 4105 N N . VAL B 1 90 ? 16.328 -0.549 -10.352 1 89.19 90 VAL B N 1
ATOM 4106 C CA . VAL B 1 90 ? 15.547 -1.762 -10.562 1 89.19 90 VAL B CA 1
ATOM 4107 C C . VAL B 1 90 ? 15.258 -2.432 -9.219 1 89.19 90 VAL B C 1
ATOM 4109 O O . VAL B 1 90 ? 16.172 -2.779 -8.484 1 89.19 90 VAL B O 1
ATOM 4112 N N . ALA B 1 91 ? 14.016 -2.5 -8.938 1 89.94 91 ALA B N 1
ATOM 4113 C CA . ALA B 1 91 ? 13.578 -3.197 -7.727 1 89.94 91 ALA B CA 1
ATOM 4114 C C . ALA B 1 91 ? 13.367 -4.684 -8 1 89.94 91 ALA B C 1
ATOM 4116 O O . ALA B 1 91 ? 12.438 -5.062 -8.719 1 89.94 91 ALA B O 1
ATOM 4117 N N . ALA B 1 92 ? 14.18 -5.469 -7.371 1 84 92 ALA B N 1
ATOM 4118 C CA . ALA B 1 92 ? 14.094 -6.914 -7.559 1 84 92 ALA B CA 1
ATOM 4119 C C . ALA B 1 92 ? 12.969 -7.508 -6.715 1 84 92 ALA B C 1
ATOM 4121 O O . ALA B 1 92 ? 12.5 -8.617 -6.98 1 84 92 ALA B O 1
ATOM 4122 N N . VAL B 1 93 ? 12.602 -6.816 -5.703 1 87.06 93 VAL B N 1
ATOM 4123 C CA . VAL B 1 93 ? 11.516 -7.219 -4.82 1 87.06 93 VAL B CA 1
ATOM 4124 C C . VAL B 1 93 ? 10.445 -6.125 -4.781 1 87.06 93 VAL B C 1
ATOM 4126 O O . VAL B 1 93 ? 10.773 -4.938 -4.695 1 87.06 93 VAL B O 1
ATOM 4129 N N . ASP B 1 94 ? 9.25 -6.559 -4.895 1 83.31 94 ASP B N 1
ATOM 4130 C CA . ASP B 1 94 ? 8.156 -5.594 -4.891 1 83.31 94 ASP B CA 1
ATOM 4131 C C . ASP B 1 94 ? 8.062 -4.871 -3.549 1 83.31 94 ASP B C 1
ATOM 4133 O O . ASP B 1 94 ? 8.047 -5.508 -2.494 1 83.31 94 ASP B O 1
ATOM 4137 N N . SER B 1 95 ? 8.07 -3.557 -3.641 1 86.44 95 SER B N 1
ATOM 4138 C CA . SER B 1 95 ? 7.984 -2.74 -2.436 1 86.44 95 SER B CA 1
ATOM 4139 C C . SER B 1 95 ? 7.25 -1.43 -2.707 1 86.44 95 SER B C 1
ATOM 4141 O O . SER B 1 95 ? 7.629 -0.679 -3.609 1 86.44 95 SER B O 1
ATOM 4143 N N . ALA B 1 96 ? 6.285 -1.185 -1.888 1 82.25 96 ALA B N 1
ATOM 4144 C CA . ALA B 1 96 ? 5.551 0.071 -2.006 1 82.25 96 ALA B CA 1
ATOM 4145 C C . ALA B 1 96 ? 6.363 1.237 -1.45 1 82.25 96 ALA B C 1
ATOM 4147 O O . ALA B 1 96 ? 6.145 2.391 -1.831 1 82.25 96 ALA B O 1
ATOM 4148 N N . SER B 1 97 ? 7.336 0.97 -0.679 1 90.62 97 SER B N 1
ATOM 4149 C CA . SER B 1 97 ? 8.062 2.02 0.031 1 90.62 97 SER B CA 1
ATOM 4150 C C . SER B 1 97 ? 9.297 2.463 -0.747 1 90.62 97 SER B C 1
ATOM 4152 O O . SER B 1 97 ? 9.789 3.576 -0.557 1 90.62 97 SER B O 1
ATOM 4154 N N . LEU B 1 98 ? 9.758 1.63 -1.621 1 94.19 98 LEU B N 1
ATOM 4155 C CA . LEU B 1 98 ? 11 1.952 -2.311 1 94.19 98 LEU B CA 1
ATOM 4156 C C . LEU B 1 98 ? 10.82 3.156 -3.229 1 94.19 98 LEU B C 1
ATOM 4158 O O . LEU B 1 98 ? 11.617 4.098 -3.191 1 94.19 98 LEU B O 1
ATOM 4162 N N . PRO B 1 99 ? 9.789 3.15 -4.086 1 95.06 99 PRO B N 1
ATOM 4163 C CA . PRO B 1 99 ? 9.594 4.336 -4.922 1 95.06 99 PRO B CA 1
ATOM 4164 C C . PRO B 1 99 ? 9.453 5.621 -4.109 1 95.06 99 PRO B C 1
ATOM 4166 O O . PRO B 1 99 ? 9.992 6.66 -4.496 1 95.06 99 PRO B O 1
ATOM 4169 N N . TRP B 1 100 ? 8.773 5.496 -3.031 1 94.69 100 TRP B N 1
ATOM 4170 C CA . TRP B 1 100 ? 8.578 6.656 -2.166 1 94.69 100 TRP B CA 1
ATOM 4171 C C . TRP B 1 100 ? 9.898 7.113 -1.562 1 94.69 100 TRP B C 1
ATOM 4173 O O . TRP B 1 100 ? 10.141 8.312 -1.417 1 94.69 100 TRP B O 1
ATOM 4183 N N . ALA B 1 101 ? 10.758 6.191 -1.176 1 96.94 101 ALA B N 1
ATOM 4184 C CA . ALA B 1 101 ? 12.086 6.531 -0.666 1 96.94 101 ALA B CA 1
ATOM 4185 C C . ALA B 1 101 ? 12.891 7.301 -1.708 1 96.94 101 ALA B C 1
ATOM 4187 O O . ALA B 1 101 ? 13.523 8.312 -1.392 1 96.94 101 ALA B O 1
ATOM 4188 N N . TYR B 1 102 ? 12.828 6.84 -2.91 1 97.75 102 TYR B N 1
ATOM 4189 C CA . TYR B 1 102 ? 13.57 7.496 -3.979 1 97.75 102 TYR B CA 1
ATOM 4190 C C . TYR B 1 102 ? 13.008 8.883 -4.266 1 97.75 102 TYR B C 1
ATOM 4192 O O . TYR B 1 102 ? 13.75 9.805 -4.613 1 97.75 102 TYR B O 1
ATOM 4200 N N . LEU B 1 103 ? 11.711 8.984 -4.133 1 98.06 103 LEU B N 1
ATOM 4201 C CA . LEU B 1 103 ? 11.094 10.297 -4.285 1 98.06 103 LEU B CA 1
ATOM 4202 C C . LEU B 1 103 ? 11.633 11.273 -3.25 1 98.06 103 LEU B C 1
ATOM 4204 O O . LEU B 1 103 ? 11.984 12.414 -3.588 1 98.06 103 LEU B O 1
ATOM 4208 N N . VAL B 1 104 ? 11.711 10.852 -2.008 1 98.44 104 VAL B N 1
ATOM 4209 C CA . VAL B 1 104 ? 12.211 11.695 -0.928 1 98.44 104 VAL B CA 1
ATOM 4210 C C . VAL B 1 104 ? 13.664 12.078 -1.203 1 98.44 104 VAL B C 1
ATOM 4212 O O . VAL B 1 104 ? 14.062 13.227 -0.999 1 98.44 104 VAL B O 1
ATOM 4215 N N . ILE B 1 105 ? 14.406 11.133 -1.718 1 98.62 105 ILE B N 1
ATOM 4216 C CA . ILE B 1 105 ? 15.812 11.391 -2.031 1 98.62 105 ILE B CA 1
ATOM 4217 C C . ILE B 1 105 ? 15.906 12.438 -3.139 1 98.62 105 ILE B C 1
ATOM 4219 O O . ILE B 1 105 ? 16.641 13.414 -3.008 1 98.62 105 ILE B O 1
ATOM 4223 N N . ALA B 1 106 ? 15.148 12.227 -4.164 1 98.5 106 ALA B N 1
ATOM 4224 C CA . ALA B 1 106 ? 15.203 13.133 -5.312 1 98.5 106 ALA B CA 1
ATOM 4225 C C . ALA B 1 106 ? 14.789 14.547 -4.914 1 98.5 106 ALA B C 1
ATOM 4227 O O . ALA B 1 106 ? 15.453 15.523 -5.277 1 98.5 106 ALA B O 1
ATOM 4228 N N . GLU B 1 107 ? 13.703 14.641 -4.184 1 98.75 107 GLU B N 1
ATOM 4229 C CA . GLU B 1 107 ? 13.211 15.945 -3.738 1 98.75 107 GLU B CA 1
ATOM 4230 C C . GLU B 1 107 ? 14.227 16.641 -2.83 1 98.75 107 GLU B C 1
ATOM 4232 O O . GLU B 1 107 ? 14.438 17.844 -2.938 1 98.75 107 GLU B O 1
ATOM 4237 N N . SER B 1 108 ? 14.828 15.859 -1.951 1 98.81 108 SER B N 1
ATOM 4238 C CA . SER B 1 108 ? 15.797 16.422 -1.021 1 98.81 108 SER B CA 1
ATOM 4239 C C . SER B 1 108 ? 17.047 16.906 -1.75 1 98.81 108 SER B C 1
AT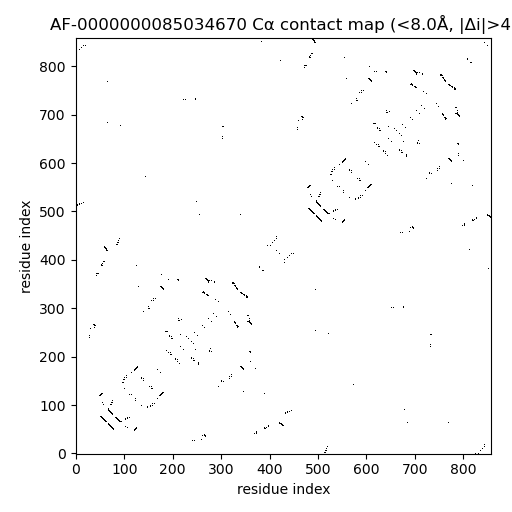OM 4241 O O . SER B 1 108 ? 17.562 17.984 -1.469 1 98.81 108 SER B O 1
ATOM 4243 N N . LEU B 1 109 ? 17.484 16.109 -2.654 1 98.69 109 LEU B N 1
ATOM 4244 C CA . LEU B 1 109 ? 18.703 16.453 -3.369 1 98.69 109 LEU B CA 1
ATOM 4245 C C . LEU B 1 109 ? 18.516 17.719 -4.207 1 98.69 109 LEU B C 1
ATOM 4247 O O . LEU B 1 109 ? 19.375 18.594 -4.219 1 98.69 109 LEU B O 1
ATOM 4251 N N . VAL B 1 110 ? 17.391 17.766 -4.898 1 98.56 110 VAL B N 1
ATOM 4252 C CA . VAL B 1 110 ? 17.172 18.953 -5.73 1 98.56 110 VAL B CA 1
ATOM 4253 C C . VAL B 1 110 ? 16.938 20.172 -4.848 1 98.56 110 VAL B C 1
ATOM 4255 O O . VAL B 1 110 ? 17.328 21.281 -5.203 1 98.56 110 VAL B O 1
ATOM 4258 N N . GLY B 1 111 ? 16.281 19.969 -3.711 1 98.62 111 GLY B N 1
ATOM 4259 C CA . GLY B 1 111 ? 16.141 21.047 -2.746 1 98.62 111 GLY B CA 1
ATOM 4260 C C . GLY B 1 111 ? 17.469 21.578 -2.248 1 98.62 111 GLY B C 1
ATOM 4261 O O . GLY B 1 111 ? 17.672 22.781 -2.172 1 98.62 111 GLY B O 1
ATOM 4262 N N . ILE B 1 112 ? 18.391 20.688 -1.942 1 98.69 112 ILE B N 1
ATOM 4263 C CA . ILE B 1 112 ? 19.719 21.062 -1.486 1 98.69 112 ILE B CA 1
ATOM 4264 C C . ILE B 1 112 ? 20.422 21.891 -2.561 1 98.69 112 ILE B C 1
ATOM 4266 O O . ILE B 1 112 ? 21.031 22.922 -2.256 1 98.69 112 ILE B O 1
ATOM 4270 N N . ARG B 1 113 ? 20.266 21.5 -3.756 1 98.25 113 ARG B N 1
ATOM 4271 C CA . ARG B 1 113 ? 20.906 22.234 -4.852 1 98.25 113 ARG B CA 1
ATOM 4272 C C . ARG B 1 113 ? 20.312 23.625 -5 1 98.25 113 ARG B C 1
ATOM 4274 O O . ARG B 1 113 ? 21.031 24.594 -5.273 1 98.25 113 ARG B O 1
ATOM 4281 N N . ALA B 1 114 ? 19 23.688 -4.871 1 98.12 114 ALA B N 1
ATOM 4282 C CA . ALA B 1 114 ? 18.344 24.984 -4.953 1 98.12 114 ALA B CA 1
ATOM 4283 C C . ALA B 1 114 ? 18.891 25.938 -3.893 1 98.12 114 ALA B C 1
ATOM 4285 O O . ALA B 1 114 ? 19.109 27.125 -4.168 1 98.12 114 ALA B O 1
ATOM 4286 N N . VAL B 1 115 ? 19.109 25.453 -2.713 1 97.94 115 VAL B N 1
ATOM 4287 C CA . VAL B 1 115 ? 19.578 26.266 -1.588 1 97.94 115 VAL B CA 1
ATOM 4288 C C . VAL B 1 115 ? 21.047 26.641 -1.791 1 97.94 115 VAL B C 1
ATOM 4290 O O . VAL B 1 115 ? 21.422 27.797 -1.616 1 97.94 115 VAL B O 1
ATOM 4293 N N . GLU B 1 116 ? 21.812 25.703 -2.225 1 97.75 116 GLU B N 1
ATOM 4294 C CA . GLU B 1 116 ? 23.25 25.906 -2.301 1 97.75 116 GLU B CA 1
ATOM 4295 C C . GLU B 1 116 ? 23.641 26.734 -3.521 1 97.75 116 GLU B C 1
ATOM 4297 O O . GLU B 1 116 ? 24.484 27.625 -3.43 1 97.75 116 GLU B O 1
ATOM 4302 N N . LYS B 1 117 ? 23 26.5 -4.617 1 97.12 117 LYS B N 1
ATOM 4303 C CA . LYS B 1 117 ? 23.438 27.109 -5.867 1 97.12 117 LYS B CA 1
ATOM 4304 C C . LYS B 1 117 ? 22.719 28.438 -6.094 1 97.12 117 LYS B C 1
ATOM 4306 O O . LYS B 1 117 ? 23.266 29.344 -6.727 1 97.12 117 LYS B O 1
ATOM 4311 N N . HIS B 1 118 ? 21.5 28.562 -5.613 1 96.19 118 HIS B N 1
ATOM 4312 C CA . HIS B 1 118 ? 20.703 29.719 -6.031 1 96.19 118 HIS B CA 1
ATOM 4313 C C . HIS B 1 118 ? 20.344 30.609 -4.844 1 96.19 118 HIS B C 1
ATOM 4315 O O . HIS B 1 118 ? 19.812 31.703 -5.02 1 96.19 118 HIS B O 1
ATOM 4321 N N . GLY B 1 119 ? 20.625 30.188 -3.678 1 92.44 119 GLY B N 1
ATOM 4322 C CA . GLY B 1 119 ? 20.438 31.016 -2.492 1 92.44 119 GLY B CA 1
ATOM 4323 C C . GLY B 1 119 ? 19 31.406 -2.252 1 92.44 119 GLY B C 1
ATOM 4324 O O . GLY B 1 119 ? 18.688 32.594 -2.053 1 92.44 119 GLY B O 1
ATOM 4325 N N . VAL B 1 120 ? 18.094 30.562 -2.166 1 94.75 120 VAL B N 1
ATOM 4326 C CA . VAL B 1 120 ? 16.672 30.859 -1.955 1 94.75 120 VAL B CA 1
ATOM 4327 C C . VAL B 1 120 ? 16.422 31.156 -0.479 1 94.75 120 VAL B C 1
ATOM 4329 O O . VAL B 1 120 ? 17.031 30.531 0.4 1 94.75 120 VAL B O 1
ATOM 4332 N N . ASP B 1 121 ? 15.508 32.188 -0.247 1 95.38 121 ASP B N 1
ATOM 4333 C CA . ASP B 1 121 ? 15.133 32.531 1.122 1 95.38 121 ASP B CA 1
ATOM 4334 C C . ASP B 1 121 ? 14.117 31.547 1.681 1 95.38 121 ASP B C 1
ATOM 4336 O O . ASP B 1 121 ? 14.078 31.297 2.887 1 95.38 121 ASP B O 1
ATOM 4340 N N . LEU B 1 122 ? 13.281 31.109 0.771 1 96.62 122 LEU B N 1
ATOM 4341 C CA . LEU B 1 122 ? 12.188 30.219 1.131 1 96.62 122 LEU B CA 1
ATOM 4342 C C . LEU B 1 122 ? 12.109 29.047 0.168 1 96.62 122 LEU B C 1
ATOM 4344 O O . LEU B 1 122 ? 11.961 29.234 -1.041 1 96.62 122 LEU B O 1
ATOM 4348 N N . LEU B 1 123 ? 12.273 27.875 0.688 1 98.19 123 LEU B N 1
ATOM 4349 C CA . LEU B 1 123 ? 12.117 26.672 -0.101 1 98.19 123 LEU B CA 1
ATOM 4350 C C . LEU B 1 123 ? 10.836 25.922 0.274 1 98.19 123 LEU B C 1
ATOM 4352 O O . LEU B 1 123 ? 10.695 25.453 1.406 1 98.19 123 LEU B O 1
ATOM 4356 N N . LEU B 1 124 ? 9.945 25.844 -0.696 1 97.81 124 LEU B N 1
ATOM 4357 C CA . LEU B 1 124 ? 8.664 25.172 -0.485 1 97.81 124 LEU B CA 1
ATOM 4358 C C . LEU B 1 124 ? 8.703 23.734 -0.967 1 97.81 124 LEU B C 1
ATOM 4360 O O . LEU B 1 124 ? 9 23.469 -2.137 1 97.81 124 LEU B O 1
ATOM 4364 N N . MET B 1 125 ? 8.484 22.859 -0.049 1 98.19 125 MET B N 1
ATOM 4365 C CA . MET B 1 125 ? 8.43 21.438 -0.367 1 98.19 125 MET B CA 1
ATOM 4366 C C . MET B 1 125 ? 6.984 20.938 -0.399 1 98.19 125 MET B C 1
ATOM 4368 O O . MET B 1 125 ? 6.191 21.281 0.484 1 98.19 125 MET B O 1
ATOM 4372 N N . ASP B 1 126 ? 6.664 20.188 -1.341 1 94.81 126 ASP B N 1
ATOM 4373 C CA . ASP B 1 126 ? 5.336 19.578 -1.397 1 94.81 126 ASP B CA 1
ATOM 4374 C C . ASP B 1 126 ? 5.215 18.438 -0.399 1 94.81 126 ASP B C 1
ATOM 4376 O O . ASP B 1 126 ? 6.062 17.531 -0.366 1 94.81 126 ASP B O 1
ATOM 4380 N N . GLY B 1 127 ? 4.199 18.484 0.401 1 94.5 127 GLY B N 1
ATOM 4381 C CA . GLY B 1 127 ? 3.924 17.406 1.329 1 94.5 127 GLY B CA 1
ATOM 4382 C C . GLY B 1 127 ? 4.164 17.781 2.777 1 94.5 127 GLY B C 1
ATOM 4383 O O . GLY B 1 127 ? 4.227 18.953 3.115 1 94.5 127 GLY B O 1
ATOM 4384 N N . SER B 1 128 ? 4.234 16.766 3.67 1 97.06 128 SER B N 1
ATOM 4385 C CA . SER B 1 128 ? 4.371 16.953 5.113 1 97.06 128 SER B CA 1
ATOM 4386 C C . SER B 1 128 ? 5.715 16.422 5.609 1 97.06 128 SER B C 1
ATOM 4388 O O . SER B 1 128 ? 6.066 15.266 5.359 1 97.06 128 SER B O 1
ATOM 4390 N N . LEU B 1 129 ? 6.375 17.266 6.293 1 98.19 129 LEU B N 1
ATOM 4391 C CA . LEU B 1 129 ? 7.633 16.844 6.902 1 98.19 129 LEU B CA 1
ATOM 4392 C C . LEU B 1 129 ? 7.398 15.773 7.953 1 98.19 129 LEU B C 1
ATOM 4394 O O . LEU B 1 129 ? 8.133 14.781 8.008 1 98.19 129 LEU B O 1
ATOM 4398 N N . TYR B 1 130 ? 6.418 15.984 8.719 1 97.5 130 TYR B N 1
ATOM 4399 C CA . TYR B 1 130 ? 6.094 15.031 9.773 1 97.5 130 TYR B CA 1
ATOM 4400 C C . TYR B 1 130 ? 5.781 13.656 9.188 1 97.5 130 TYR B C 1
ATOM 4402 O O . TYR B 1 130 ? 6.305 12.641 9.648 1 97.5 130 TYR B O 1
ATOM 4410 N N . ALA B 1 131 ? 4.93 13.633 8.195 1 96 131 ALA B N 1
ATOM 4411 C CA . ALA B 1 131 ? 4.539 12.375 7.57 1 96 131 ALA B CA 1
ATOM 4412 C C . ALA B 1 131 ? 5.738 11.68 6.93 1 96 131 ALA B C 1
ATOM 4414 O O . ALA B 1 131 ? 5.898 10.469 7.051 1 96 131 ALA B O 1
ATOM 4415 N N . LYS B 1 132 ? 6.586 12.438 6.258 1 96.62 132 LYS B N 1
ATOM 4416 C CA . LYS B 1 132 ? 7.77 11.883 5.609 1 96.62 132 LYS B CA 1
ATOM 4417 C C . LYS B 1 132 ? 8.719 11.281 6.637 1 96.62 132 LYS B C 1
ATOM 4419 O O . LYS B 1 132 ? 9.164 10.141 6.484 1 96.62 132 LYS B O 1
ATOM 4424 N N . ALA B 1 133 ? 8.977 12.031 7.641 1 97.5 133 ALA B N 1
ATOM 4425 C CA . ALA B 1 133 ? 9.922 11.602 8.664 1 97.5 133 ALA B CA 1
ATOM 4426 C C . ALA B 1 133 ? 9.422 10.344 9.383 1 97.5 133 ALA B C 1
ATOM 4428 O O . ALA B 1 133 ? 10.148 9.367 9.516 1 97.5 133 ALA B O 1
ATOM 4429 N N . LEU B 1 134 ? 8.219 10.398 9.742 1 95.81 134 LEU B N 1
ATOM 4430 C CA . LEU B 1 134 ? 7.676 9.297 10.531 1 95.81 134 LEU B CA 1
ATOM 4431 C C . LEU B 1 134 ? 7.512 8.047 9.672 1 95.81 134 LEU B C 1
ATOM 4433 O O . LEU B 1 134 ? 7.684 6.926 10.156 1 95.81 134 LEU B O 1
ATOM 4437 N N . ARG B 1 135 ? 7.062 8.227 8.5 1 94.19 135 ARG B N 1
ATOM 4438 C CA . ARG B 1 135 ? 6.938 7.078 7.613 1 94.19 135 ARG B CA 1
ATOM 4439 C C . ARG B 1 135 ? 8.281 6.398 7.406 1 94.19 135 ARG B C 1
ATOM 4441 O O . ARG B 1 135 ? 8.367 5.168 7.398 1 94.19 135 ARG B O 1
ATOM 4448 N N . LEU B 1 136 ? 9.328 7.176 7.199 1 96.62 136 LEU B N 1
ATOM 4449 C CA . LEU B 1 136 ? 10.664 6.613 7.031 1 96.62 136 LEU B CA 1
ATOM 4450 C C . LEU B 1 136 ? 11.117 5.902 8.305 1 96.62 136 LEU B C 1
ATOM 4452 O O . LEU B 1 136 ? 11.633 4.785 8.242 1 96.62 136 LEU B O 1
ATOM 4456 N N . VAL B 1 137 ? 10.859 6.512 9.422 1 96.75 137 VAL B N 1
ATOM 4457 C CA . VAL B 1 137 ? 11.258 5.914 10.695 1 96.75 137 VAL B CA 1
ATOM 4458 C C . VAL B 1 137 ? 10.492 4.609 10.914 1 96.75 137 VAL B C 1
ATOM 4460 O O . VAL B 1 137 ? 11.078 3.596 11.297 1 96.75 137 VAL B O 1
ATOM 4463 N N . HIS B 1 138 ? 9.25 4.664 10.609 1 94 138 HIS B N 1
ATOM 4464 C CA . HIS B 1 138 ? 8.438 3.463 10.758 1 94 138 HIS B CA 1
ATOM 4465 C C . HIS B 1 138 ? 8.961 2.326 9.891 1 94 138 HIS B C 1
ATOM 4467 O O . HIS B 1 138 ? 9.023 1.177 10.328 1 94 138 HIS B O 1
ATOM 4473 N N . ASN B 1 139 ? 9.32 2.619 8.719 1 93.56 139 ASN B N 1
ATOM 4474 C CA . ASN B 1 139 ? 9.812 1.594 7.805 1 93.56 139 ASN B CA 1
ATOM 4475 C C . ASN B 1 139 ? 11.164 1.041 8.258 1 93.56 139 ASN B C 1
ATOM 4477 O O . ASN B 1 139 ? 11.531 -0.082 7.91 1 93.56 139 ASN B O 1
ATOM 4481 N N . LEU B 1 140 ? 11.852 1.815 9.039 1 95.31 140 LEU B N 1
ATOM 4482 C CA . LEU B 1 140 ? 13.164 1.394 9.516 1 95.31 140 LEU B CA 1
ATOM 4483 C C . LEU B 1 140 ? 13.047 0.55 10.781 1 95.31 140 LEU B C 1
ATOM 4485 O O . LEU B 1 140 ? 13.961 -0.205 11.117 1 95.31 140 LEU B O 1
ATOM 4489 N N . ILE B 1 141 ? 11.852 0.662 11.469 1 93.31 141 ILE B N 1
ATOM 4490 C CA . ILE B 1 141 ? 11.828 0 12.773 1 93.31 141 ILE B CA 1
ATOM 4491 C C . ILE B 1 141 ? 10.75 -1.075 12.789 1 93.31 141 ILE B C 1
ATOM 4493 O O . ILE B 1 141 ? 10.727 -1.931 13.672 1 93.31 141 ILE B O 1
ATOM 4497 N N . LEU B 1 142 ? 9.766 -0.921 11.844 1 83.94 142 LEU B N 1
ATOM 4498 C CA . LEU B 1 142 ? 8.648 -1.858 11.852 1 83.94 142 LEU B CA 1
ATOM 4499 C C . LEU B 1 142 ? 8.711 -2.779 10.633 1 83.94 142 LEU B C 1
ATOM 4501 O O . LEU B 1 142 ? 9.273 -2.414 9.602 1 83.94 142 LEU B O 1
ATOM 4505 N N . THR B 1 143 ? 8.195 -3.982 10.844 1 68.62 143 THR B N 1
ATOM 4506 C CA . THR B 1 143 ? 8.047 -4.918 9.742 1 68.62 143 THR B CA 1
ATOM 4507 C C . THR B 1 143 ? 6.605 -4.918 9.227 1 68.62 143 THR B C 1
ATOM 4509 O O . THR B 1 143 ? 5.836 -5.836 9.516 1 68.62 143 THR B O 1
ATOM 4512 N N . ARG B 1 144 ? 6.199 -3.941 8.719 1 66.5 144 ARG B N 1
ATOM 4513 C CA . ARG B 1 144 ? 4.816 -3.932 8.25 1 66.5 144 ARG B CA 1
ATOM 4514 C C . ARG B 1 144 ? 4.68 -4.691 6.938 1 66.5 144 ARG B C 1
ATOM 4516 O O . ARG B 1 144 ? 3.783 -5.523 6.785 1 66.5 144 ARG B O 1
ATOM 4523 N N . GLU B 1 145 ? 5.547 -4.359 6.027 1 71.19 145 GLU B N 1
ATOM 4524 C CA . GLU B 1 145 ? 5.613 -5.074 4.758 1 71.19 145 GLU B CA 1
ATOM 4525 C C . GLU B 1 145 ? 6.953 -5.785 4.594 1 71.19 145 GLU B C 1
ATOM 4527 O O . GLU B 1 145 ? 8 -5.141 4.516 1 71.19 145 GLU B O 1
ATOM 4532 N N . PHE B 1 146 ? 6.879 -6.98 4.535 1 74.06 146 PHE B N 1
ATOM 4533 C CA . PHE B 1 146 ? 8.086 -7.801 4.555 1 74.06 146 PHE B CA 1
ATOM 4534 C C . PHE B 1 146 ? 9.008 -7.434 3.398 1 74.06 146 PHE B C 1
ATOM 4536 O O . PHE B 1 146 ? 10.234 -7.438 3.549 1 74.06 146 PHE B O 1
ATOM 4543 N N . GLN B 1 147 ? 8.391 -7.047 2.385 1 81.06 147 GLN B N 1
ATOM 4544 C CA . GLN B 1 147 ? 9.188 -6.742 1.203 1 81.06 147 GLN B CA 1
ATOM 4545 C C . GLN B 1 147 ? 10.039 -5.496 1.421 1 81.06 147 GLN B C 1
ATOM 4547 O O . GLN B 1 147 ? 11.094 -5.344 0.804 1 81.06 147 GLN B O 1
ATOM 4552 N N . ASN B 1 148 ? 9.625 -4.738 2.398 1 85.94 148 ASN B N 1
ATOM 4553 C CA . ASN B 1 148 ? 10.359 -3.516 2.691 1 85.94 148 ASN B CA 1
ATOM 4554 C C . ASN B 1 148 ? 11.688 -3.814 3.389 1 85.94 148 ASN B C 1
ATOM 4556 O O . ASN B 1 148 ? 12.609 -2.994 3.361 1 85.94 148 ASN B O 1
ATOM 4560 N N . LEU B 1 149 ? 11.789 -4.98 3.951 1 88.94 149 LEU B N 1
ATOM 4561 C CA . LEU B 1 149 ? 13.016 -5.367 4.648 1 88.94 149 LEU B CA 1
ATOM 4562 C C . LEU B 1 149 ? 14.195 -5.426 3.686 1 88.94 149 LEU B C 1
ATOM 4564 O O . LEU B 1 149 ? 15.336 -5.184 4.082 1 88.94 149 LEU B O 1
ATOM 4568 N N . TYR B 1 150 ? 13.867 -5.668 2.486 1 90.38 150 TYR B N 1
ATOM 4569 C CA . TYR B 1 150 ? 14.914 -5.77 1.469 1 90.38 150 TYR B CA 1
ATOM 4570 C C . TYR B 1 150 ? 15.57 -4.418 1.232 1 90.38 150 TYR B C 1
ATOM 4572 O O . TYR B 1 150 ? 16.766 -4.352 0.898 1 90.38 150 TYR B O 1
ATOM 4580 N N . TYR B 1 151 ? 14.898 -3.375 1.534 1 93.69 151 TYR B N 1
ATOM 4581 C CA . TYR B 1 151 ? 15.359 -2.068 1.079 1 93.69 151 TYR B CA 1
ATOM 4582 C C . TYR B 1 151 ? 15.633 -1.144 2.26 1 93.69 151 TYR B C 1
ATOM 4584 O O . TYR B 1 151 ? 15.477 0.075 2.15 1 93.69 151 TYR B O 1
ATOM 4592 N N . VAL B 1 152 ? 16.062 -1.614 3.381 1 94.44 152 VAL B N 1
ATOM 4593 C CA . VAL B 1 152 ? 16.344 -0.838 4.582 1 94.44 152 VAL B CA 1
ATOM 4594 C C . VAL B 1 152 ? 17.453 0.173 4.285 1 94.44 152 VAL B C 1
ATOM 4596 O O . VAL B 1 152 ? 17.359 1.334 4.695 1 94.44 152 VAL B O 1
ATOM 4599 N N . PRO B 1 153 ? 18.5 -0.188 3.512 1 95.5 153 PRO B N 1
ATOM 4600 C CA . PRO B 1 153 ? 19.531 0.796 3.211 1 95.5 153 PRO B CA 1
ATOM 4601 C C . PRO B 1 153 ? 19.016 1.981 2.404 1 95.5 153 PRO B C 1
ATOM 4603 O O . PRO B 1 153 ? 19.422 3.123 2.646 1 95.5 153 PRO B O 1
ATOM 4606 N N . GLU B 1 154 ? 18.188 1.693 1.438 1 95.88 154 GLU B N 1
ATOM 4607 C CA . GLU B 1 154 ? 17.609 2.76 0.629 1 95.88 154 GLU B CA 1
ATOM 4608 C C . GLU B 1 154 ? 16.734 3.684 1.477 1 95.88 154 GLU B C 1
ATOM 4610 O O . GLU B 1 154 ? 16.766 4.902 1.298 1 95.88 154 GLU B O 1
ATOM 4615 N N . LEU B 1 155 ? 16 3.119 2.414 1 96.56 155 LEU B N 1
ATOM 4616 C CA . LEU B 1 155 ? 15.172 3.9 3.322 1 96.56 155 LEU B CA 1
ATOM 4617 C C . LEU B 1 155 ? 16.031 4.746 4.254 1 96.56 155 LEU B C 1
ATOM 4619 O O . LEU B 1 155 ? 15.695 5.895 4.555 1 96.56 155 LEU B O 1
ATOM 4623 N N . ALA B 1 156 ? 17.141 4.188 4.707 1 97.38 156 ALA B N 1
ATOM 4624 C CA . ALA B 1 156 ? 18.094 4.93 5.527 1 97.38 156 ALA B CA 1
ATOM 4625 C C . ALA B 1 156 ? 18.672 6.109 4.75 1 97.38 156 ALA B C 1
ATOM 4627 O O . ALA B 1 156 ? 18.828 7.207 5.297 1 97.38 156 ALA B O 1
ATOM 4628 N N . THR B 1 157 ? 18.969 5.832 3.537 1 97.75 157 THR B N 1
ATOM 4629 C CA . THR B 1 157 ? 19.516 6.887 2.691 1 97.75 157 THR B CA 1
ATOM 4630 C C . THR B 1 157 ? 18.5 8.008 2.5 1 97.75 157 THR B C 1
ATOM 4632 O O . THR B 1 157 ? 18.859 9.188 2.467 1 97.75 157 THR B O 1
ATOM 4635 N N . ALA B 1 158 ? 17.266 7.613 2.324 1 98.38 158 ALA B N 1
ATOM 4636 C CA . ALA B 1 158 ? 16.203 8.609 2.195 1 98.38 158 ALA B CA 1
ATOM 4637 C C . ALA B 1 158 ? 16.109 9.484 3.445 1 98.38 158 ALA B C 1
ATOM 4639 O O . ALA B 1 158 ? 16.016 10.711 3.346 1 98.38 158 ALA B O 1
ATOM 4640 N N . LEU B 1 159 ? 16.125 8.875 4.59 1 98.5 159 LEU B N 1
ATOM 4641 C CA . LEU B 1 159 ? 16.109 9.617 5.844 1 98.5 159 LEU B CA 1
ATOM 4642 C C . LEU B 1 159 ? 17.312 10.539 5.957 1 98.5 159 LEU B C 1
ATOM 4644 O O . LEU B 1 159 ? 17.188 11.688 6.391 1 98.5 159 LEU B O 1
ATOM 4648 N N . TYR B 1 160 ? 18.406 10.047 5.562 1 98.38 160 TYR B N 1
ATOM 4649 C CA . TYR B 1 160 ? 19.641 10.812 5.625 1 98.38 160 TYR B CA 1
ATOM 4650 C C . TYR B 1 160 ? 19.578 12.031 4.707 1 98.38 160 TYR B C 1
ATOM 4652 O O . TYR B 1 160 ? 19.938 13.141 5.105 1 98.38 160 TYR B O 1
ATOM 4660 N N . THR B 1 161 ? 19.125 11.82 3.512 1 98.69 161 THR B N 1
ATOM 4661 C CA . THR B 1 161 ? 19.078 12.922 2.555 1 98.69 161 THR B CA 1
ATOM 4662 C C . THR B 1 161 ? 18.062 13.984 3.002 1 98.69 161 THR B C 1
ATOM 4664 O O . THR B 1 161 ? 18.281 15.18 2.803 1 98.69 161 THR B O 1
ATOM 4667 N N . LEU B 1 162 ? 16.969 13.57 3.561 1 98.75 162 LEU B N 1
ATOM 4668 C CA . LEU B 1 162 ? 16 14.508 4.121 1 98.75 162 LEU B CA 1
ATOM 4669 C C . LEU B 1 162 ? 16.641 15.328 5.242 1 98.75 162 LEU B C 1
ATOM 4671 O O . LEU B 1 162 ? 16.469 16.547 5.293 1 98.75 162 LEU B O 1
ATOM 4675 N N . SER B 1 163 ? 17.344 14.656 6.145 1 98.5 163 SER B N 1
ATOM 4676 C CA . SER B 1 163 ? 18 15.344 7.25 1 98.5 163 SER B CA 1
ATOM 4677 C C . SER B 1 163 ? 19.062 16.312 6.742 1 98.5 163 SER B C 1
ATOM 4679 O O . SER B 1 163 ? 19.266 17.391 7.316 1 98.5 163 SER B O 1
ATOM 4681 N N . ARG B 1 164 ? 19.734 15.922 5.707 1 98.5 164 ARG B N 1
ATOM 4682 C CA . ARG B 1 164 ? 20.75 16.781 5.113 1 98.5 164 ARG B CA 1
ATOM 4683 C C . ARG B 1 164 ? 20.109 18.047 4.523 1 98.5 164 ARG B C 1
ATOM 4685 O O . ARG B 1 164 ? 20.688 19.125 4.598 1 98.5 164 ARG B O 1
ATOM 4692 N N . LEU B 1 165 ? 18.984 17.859 3.891 1 98.69 165 LEU B N 1
ATOM 4693 C CA . LEU B 1 165 ? 18.25 19.016 3.377 1 98.69 165 LEU B CA 1
ATOM 4694 C C . LEU B 1 165 ? 17.922 19.984 4.5 1 98.69 165 LEU B C 1
ATOM 4696 O O . LEU B 1 165 ? 18.141 21.203 4.355 1 98.69 165 LEU B O 1
ATOM 4700 N N . ILE B 1 166 ? 17.453 19.484 5.594 1 98.62 166 ILE B N 1
ATOM 4701 C CA . ILE B 1 166 ? 17.062 20.297 6.734 1 98.62 166 ILE B CA 1
ATOM 4702 C C . ILE B 1 166 ? 18.297 21.031 7.281 1 98.62 166 ILE B C 1
ATOM 4704 O O . ILE B 1 166 ? 18.25 22.234 7.527 1 98.62 166 ILE B O 1
ATOM 4708 N N . LYS B 1 167 ? 19.344 20.312 7.426 1 97.94 167 LYS B N 1
ATOM 4709 C CA . LYS B 1 167 ? 20.578 20.906 7.941 1 97.94 167 LYS B CA 1
ATOM 4710 C C . LYS B 1 167 ? 21.109 21.969 6.996 1 97.94 167 LYS B C 1
ATOM 4712 O O . LYS B 1 167 ? 21.547 23.047 7.438 1 97.94 167 LYS B O 1
ATOM 4717 N N . THR B 1 168 ? 21.109 21.656 5.742 1 98.12 168 THR B N 1
ATOM 4718 C CA . THR B 1 168 ? 21.625 22.578 4.742 1 98.12 168 THR B CA 1
ATOM 4719 C C . THR B 1 168 ? 20.812 23.875 4.754 1 98.12 168 THR B C 1
ATOM 4721 O O . THR B 1 168 ? 21.375 24.969 4.676 1 98.12 168 THR B O 1
ATOM 4724 N N . ALA B 1 169 ? 19.531 23.719 4.785 1 98.12 169 ALA B N 1
ATOM 4725 C CA . ALA B 1 169 ? 18.672 24.906 4.84 1 98.12 169 ALA B CA 1
ATOM 4726 C C . ALA B 1 169 ? 18.969 25.75 6.074 1 98.12 169 ALA B C 1
ATOM 4728 O O . ALA B 1 169 ? 19.062 26.969 5.984 1 98.12 169 ALA B O 1
ATOM 4729 N N . GLU B 1 170 ? 19.125 25.109 7.191 1 96.94 170 GLU B N 1
ATOM 4730 C CA . GLU B 1 170 ? 19.438 25.812 8.438 1 96.94 170 GLU B CA 1
ATOM 4731 C C . GLU B 1 170 ? 20.766 26.547 8.336 1 96.94 170 GLU B C 1
ATOM 4733 O O . GLU B 1 170 ? 20.859 27.719 8.711 1 96.94 170 GLU B O 1
ATOM 4738 N N . GLU B 1 171 ? 21.719 25.875 7.867 1 96.88 171 GLU B N 1
ATOM 4739 C CA . GLU B 1 171 ? 23.062 26.438 7.762 1 96.88 171 GLU B CA 1
ATOM 4740 C C . GLU B 1 171 ? 23.094 27.641 6.812 1 96.88 171 GLU B C 1
ATOM 4742 O O . GLU B 1 171 ? 23.875 28.578 7.008 1 96.88 171 GLU B O 1
ATOM 4747 N N . ARG B 1 172 ? 22.234 27.625 5.836 1 96.94 172 ARG B N 1
ATOM 4748 C CA . ARG B 1 172 ? 22.25 28.672 4.812 1 96.94 172 ARG B CA 1
ATOM 4749 C C . ARG B 1 172 ? 21.219 29.75 5.129 1 96.94 172 ARG B C 1
ATOM 4751 O O . ARG B 1 172 ? 21.141 30.75 4.418 1 96.94 172 ARG B O 1
ATOM 4758 N N . GLY B 1 173 ? 20.453 29.531 6.152 1 94.81 173 GLY B N 1
ATOM 4759 C CA . GLY B 1 173 ? 19.469 30.516 6.562 1 94.81 173 GLY B CA 1
ATOM 4760 C C . GLY B 1 173 ? 18.203 30.5 5.711 1 94.81 173 GLY B C 1
ATOM 4761 O O . GLY B 1 173 ? 17.469 31.484 5.652 1 94.81 173 GLY B O 1
ATOM 4762 N N . THR B 1 174 ? 18.031 29.438 4.934 1 96.94 174 THR B N 1
ATOM 4763 C CA . THR B 1 174 ? 16.844 29.281 4.113 1 96.94 174 THR B CA 1
ATOM 4764 C C . THR B 1 174 ? 15.68 28.734 4.945 1 96.94 174 THR B C 1
ATOM 4766 O O . THR B 1 174 ? 15.844 27.75 5.68 1 96.94 174 THR B O 1
ATOM 4769 N N . ARG B 1 175 ? 14.492 29.344 4.816 1 96.5 175 ARG B N 1
ATOM 4770 C CA . ARG B 1 175 ? 13.297 28.812 5.449 1 96.5 175 ARG B CA 1
ATOM 4771 C C . ARG B 1 175 ? 12.766 27.609 4.676 1 96.5 175 ARG B C 1
ATOM 4773 O O . ARG B 1 175 ? 12.211 27.766 3.584 1 96.5 175 ARG B O 1
ATOM 4780 N N . LEU B 1 176 ? 12.93 26.5 5.242 1 98.19 176 LEU B N 1
ATOM 4781 C CA . LEU B 1 176 ? 12.383 25.297 4.648 1 98.19 176 LEU B CA 1
ATOM 4782 C C . LEU B 1 176 ? 10.93 25.078 5.078 1 98.19 176 LEU B C 1
ATOM 4784 O O . LEU B 1 176 ? 10.641 25 6.273 1 98.19 176 LEU B O 1
ATOM 4788 N N . VAL B 1 177 ? 10.008 25.031 4.074 1 98.31 177 VAL B N 1
ATOM 4789 C CA . VAL B 1 177 ? 8.578 24.984 4.387 1 98.31 177 VAL B CA 1
ATOM 4790 C C . VAL B 1 177 ? 7.93 23.828 3.627 1 98.31 177 VAL B C 1
ATOM 4792 O O . VAL B 1 177 ? 8.07 23.719 2.408 1 98.31 177 VAL B O 1
ATOM 4795 N N . PHE B 1 178 ? 7.293 22.984 4.344 1 98.25 178 PHE B N 1
ATOM 4796 C CA . PHE B 1 178 ? 6.492 21.922 3.742 1 98.25 178 PHE B CA 1
ATOM 4797 C C . PHE B 1 178 ? 5.023 22.328 3.676 1 98.25 178 PHE B C 1
ATOM 4799 O O . PHE B 1 178 ? 4.461 22.812 4.66 1 98.25 178 PHE B O 1
ATOM 4806 N N . VAL B 1 179 ? 4.426 22.172 2.541 1 96.38 179 VAL B N 1
ATOM 4807 C CA . VAL B 1 179 ? 3.037 22.562 2.326 1 96.38 179 VAL B CA 1
ATOM 4808 C C . VAL B 1 179 ? 2.248 21.375 1.776 1 96.38 179 VAL B C 1
ATOM 4810 O O . VAL B 1 179 ? 2.648 20.766 0.786 1 96.38 179 VAL B O 1
ATOM 4813 N N . SER B 1 180 ? 1.176 21.078 2.494 1 92.06 180 SER B N 1
ATOM 4814 C CA . SER B 1 180 ? 0.316 19.984 2.035 1 92.06 180 SER B CA 1
ATOM 4815 C C . SER B 1 180 ? -1.12 20.469 1.842 1 92.06 180 SER B C 1
ATOM 4817 O O . SER B 1 180 ? -1.729 21.016 2.766 1 92.06 180 SER B O 1
ATOM 4819 N N . LYS B 1 181 ? -1.641 20.219 0.718 1 82.5 181 LYS B N 1
ATOM 4820 C CA . LYS B 1 181 ? -3.027 20.562 0.422 1 82.5 181 LYS B CA 1
ATOM 4821 C C . LYS B 1 181 ? -3.971 19.422 0.81 1 82.5 181 LYS B C 1
ATOM 4823 O O . LYS B 1 181 ? -5.125 19.672 1.164 1 82.5 181 LYS B O 1
ATOM 4828 N N . ASP B 1 182 ? -3.455 18.234 0.605 1 75.81 182 ASP B N 1
ATOM 4829 C CA . ASP B 1 182 ? -4.262 17.047 0.87 1 75.81 182 ASP B CA 1
ATOM 4830 C C . ASP B 1 182 ? -3.691 16.25 2.039 1 75.81 182 ASP B C 1
ATOM 4832 O O . ASP B 1 182 ? -2.592 15.703 1.945 1 75.81 182 ASP B O 1
ATOM 4836 N N . HIS B 1 183 ? -4.184 16.547 3.125 1 79.56 183 HIS B N 1
ATOM 4837 C CA . HIS B 1 183 ? -3.729 15.828 4.312 1 79.56 183 HIS B CA 1
ATOM 4838 C C . HIS B 1 183 ? -4.902 15.188 5.051 1 79.56 183 HIS B C 1
ATOM 4840 O O . HIS B 1 183 ? -6.047 15.609 4.887 1 79.56 183 HIS B O 1
ATOM 4846 N N . SER B 1 184 ? -4.559 14.211 5.805 1 85.56 184 SER B N 1
ATOM 4847 C CA . SER B 1 184 ? -5.582 13.555 6.609 1 85.56 184 SER B CA 1
ATOM 4848 C C . SER B 1 184 ? -5.199 13.539 8.086 1 85.56 184 SER B C 1
ATOM 4850 O O . SER B 1 184 ? -5.512 12.586 8.805 1 85.56 184 SER B O 1
ATOM 4852 N N . PHE B 1 185 ? -4.496 14.578 8.461 1 91.88 185 PHE B N 1
ATOM 4853 C CA . PHE B 1 185 ? -4.027 14.633 9.836 1 91.88 185 PHE B CA 1
ATOM 4854 C C . PHE B 1 185 ? -5.184 14.898 10.789 1 91.88 185 PHE B C 1
ATOM 4856 O O . PHE B 1 185 ? -6.199 15.477 10.398 1 91.88 185 PHE B O 1
ATOM 4863 N N . LYS B 1 186 ? -5 14.5 11.977 1 94.38 186 LYS B N 1
ATOM 4864 C CA . LYS B 1 186 ? -5.945 14.75 13.062 1 94.38 186 LYS B CA 1
ATOM 4865 C C . LYS B 1 186 ? -5.223 15.242 14.312 1 94.38 186 LYS B C 1
ATOM 4867 O O . LYS B 1 186 ? -5.719 15.07 15.43 1 94.38 186 LYS B O 1
ATOM 4872 N N . ILE B 1 187 ? -4.105 15.781 14.102 1 97 187 ILE B N 1
ATOM 4873 C CA . ILE B 1 187 ? -3.258 16.188 15.211 1 97 187 ILE B CA 1
ATOM 4874 C C . ILE B 1 187 ? -3.949 17.297 16 1 97 187 ILE B C 1
ATOM 4876 O O . ILE B 1 187 ? -4.055 17.219 17.234 1 97 187 ILE B O 1
ATOM 4880 N N . LEU B 1 188 ? -4.395 18.312 15.312 1 97.19 188 LEU B N 1
ATOM 4881 C CA . LEU B 1 188 ? -5.055 19.438 15.961 1 97.19 188 LEU B CA 1
ATOM 4882 C C . LEU B 1 188 ? -6.391 19.016 16.562 1 97.19 188 LEU B C 1
ATOM 4884 O O . LEU B 1 188 ? -6.707 19.375 17.703 1 97.19 188 LEU B O 1
ATOM 4888 N N . LYS B 1 189 ? -7.16 18.281 15.828 1 95.69 189 LYS B N 1
ATOM 4889 C CA . LYS B 1 189 ? -8.445 17.781 16.312 1 95.69 189 LYS B CA 1
ATOM 4890 C C . LYS B 1 189 ? -8.281 17.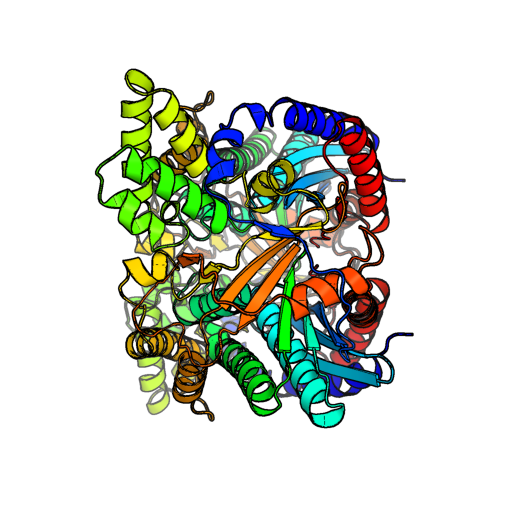016 17.625 1 95.69 189 LYS B C 1
ATOM 4892 O O . LYS B 1 189 ? -8.984 17.281 18.594 1 95.69 189 LYS B O 1
ATOM 4897 N N . GLU B 1 190 ? -7.34 16.094 17.594 1 96.88 190 GLU B N 1
ATOM 4898 C CA . GLU B 1 190 ? -7.121 15.289 18.797 1 96.88 190 GLU B CA 1
ATOM 4899 C C . GLU B 1 190 ? -6.695 16.156 19.969 1 96.88 190 GLU B C 1
ATOM 4901 O O . GLU B 1 190 ? -7.172 15.969 21.094 1 96.88 190 GLU B O 1
ATOM 4906 N N . HIS B 1 191 ? -5.855 17.094 19.688 1 97.25 191 HIS B N 1
ATOM 4907 C CA . HIS B 1 191 ? -5.355 17.953 20.766 1 97.25 191 HIS B CA 1
ATOM 4908 C C . HIS B 1 191 ? -6.488 18.734 21.422 1 97.25 191 HIS B C 1
ATOM 4910 O O . HIS B 1 191 ? -6.625 18.719 22.641 1 97.25 191 HIS B O 1
ATOM 4916 N N . VAL B 1 192 ? -7.305 19.359 20.656 1 96.94 192 VAL B N 1
ATOM 4917 C CA . VAL B 1 192 ? -8.328 20.25 21.203 1 96.94 192 VAL B CA 1
ATOM 4918 C C . VAL B 1 192 ? -9.422 19.422 21.875 1 96.94 192 VAL B C 1
ATOM 4920 O O . VAL B 1 192 ? -10.008 19.859 22.875 1 96.94 192 VAL B O 1
ATOM 4923 N N . VAL B 1 193 ? -9.75 18.281 21.297 1 96.75 193 VAL B N 1
ATOM 4924 C CA . VAL B 1 193 ? -10.766 17.422 21.891 1 96.75 193 VAL B CA 1
ATOM 4925 C C . VAL B 1 193 ? -10.266 16.875 23.219 1 96.75 193 VAL B C 1
ATOM 4927 O O . VAL B 1 193 ? -11.008 16.859 24.203 1 96.75 193 VAL B O 1
ATOM 4930 N N . PHE B 1 194 ? -9.039 16.422 23.266 1 96.94 194 PHE B N 1
ATOM 4931 C CA . PHE B 1 194 ? -8.477 15.898 24.5 1 96.94 194 PHE B CA 1
ATOM 4932 C C . PHE B 1 194 ? -8.383 17 25.562 1 96.94 194 PHE B C 1
ATOM 4934 O O . PHE B 1 194 ? -8.562 16.734 26.75 1 96.94 194 PHE B O 1
ATOM 4941 N N . GLU B 1 195 ? -7.996 18.188 25.141 1 95.75 195 GLU B N 1
ATOM 4942 C CA . GLU B 1 195 ? -7.965 19.297 26.078 1 95.75 195 GLU B CA 1
ATOM 4943 C C . GLU B 1 195 ? -9.336 19.531 26.703 1 95.75 195 GLU B C 1
ATOM 4945 O O . GLU B 1 195 ? -9.453 19.641 27.938 1 95.75 195 GLU B O 1
ATOM 4950 N N . LYS B 1 196 ? -10.305 19.578 25.922 1 95.25 196 LYS B N 1
ATOM 4951 C CA . LYS B 1 196 ? -11.656 19.797 26.422 1 95.25 196 LYS B CA 1
ATOM 4952 C C . LYS B 1 196 ? -12.125 18.656 27.297 1 95.25 196 LYS B C 1
ATOM 4954 O O . LYS B 1 196 ? -12.734 18.875 28.344 1 95.25 196 LYS B O 1
ATOM 4959 N N . LEU B 1 197 ? -11.891 17.453 26.828 1 94.81 197 LEU B N 1
ATOM 4960 C CA . LEU B 1 197 ? -12.266 16.281 27.625 1 94.81 197 LEU B CA 1
ATOM 4961 C C . LEU B 1 197 ? -11.508 16.25 28.938 1 94.81 197 LEU B C 1
ATOM 4963 O O . LEU B 1 197 ? -12.047 15.812 29.969 1 94.81 197 LEU B O 1
ATOM 4967 N N . GLY B 1 198 ? -10.266 16.641 28.875 1 93.06 198 GLY B N 1
ATOM 4968 C CA . GLY B 1 198 ? -9.461 16.688 30.094 1 93.06 198 GLY B CA 1
ATOM 4969 C C . GLY B 1 198 ? -10.008 17.656 31.125 1 93.06 198 GLY B C 1
ATOM 4970 O O . GLY B 1 198 ? -9.766 17.469 32.344 1 93.06 198 GLY B O 1
ATOM 4971 N N . GLU B 1 199 ? -10.641 18.672 30.703 1 92 199 GLU B N 1
ATOM 4972 C CA . GLU B 1 199 ? -11.297 19.609 31.625 1 92 199 GLU B CA 1
ATOM 4973 C C . GLU B 1 199 ? -12.523 18.969 32.25 1 92 199 GLU B C 1
ATOM 4975 O O . GLU B 1 199 ? -12.922 19.344 33.375 1 92 199 GLU B O 1
ATOM 4980 N N . ARG B 1 200 ? -13.031 18 31.547 1 88.19 200 ARG B N 1
ATOM 4981 C CA . ARG B 1 200 ? -14.289 17.391 31.969 1 88.19 200 ARG B CA 1
ATOM 4982 C C . ARG B 1 200 ? -14.047 16.141 32.812 1 88.19 200 ARG B C 1
ATOM 4984 O O . ARG B 1 200 ? -14.836 15.82 33.688 1 88.19 200 ARG B O 1
ATOM 4991 N N . TYR B 1 201 ? -13.008 15.422 32.312 1 88.75 201 TYR B N 1
ATOM 4992 C CA . TYR B 1 201 ? -12.75 14.141 32.969 1 88.75 201 TYR B CA 1
ATOM 4993 C C . TYR B 1 201 ? -11.312 14.055 33.438 1 88.75 201 TYR B C 1
ATOM 4995 O O . TYR B 1 201 ? -10.398 14.625 32.844 1 88.75 201 TYR B O 1
ATOM 5003 N N . ARG B 1 202 ? -11.242 13.422 34.688 1 87.69 202 ARG B N 1
ATOM 5004 C CA . ARG B 1 202 ? -9.906 13.078 35.156 1 87.69 202 ARG B CA 1
ATOM 5005 C C . ARG B 1 202 ? -9.547 11.641 34.781 1 87.69 202 ARG B C 1
ATOM 5007 O O . ARG B 1 202 ? -9.977 10.695 35.469 1 87.69 202 ARG B O 1
ATOM 5014 N N . ASP B 1 203 ? -8.82 11.477 33.688 1 89.75 203 ASP B N 1
ATOM 5015 C CA . ASP B 1 203 ? -8.398 10.172 33.188 1 89.75 203 ASP B CA 1
ATOM 5016 C C . ASP B 1 203 ? -7.012 10.25 32.562 1 89.75 203 ASP B C 1
ATOM 5018 O O . ASP B 1 203 ? -6.711 11.203 31.844 1 89.75 203 ASP B O 1
ATOM 5022 N N . TYR B 1 204 ? -6.215 9.297 32.844 1 92.62 204 TYR B N 1
ATOM 5023 C CA . TYR B 1 204 ? -4.84 9.273 32.344 1 92.62 204 TYR B CA 1
ATOM 5024 C C . TYR B 1 204 ? -4.812 9.227 30.828 1 92.62 204 TYR B C 1
ATOM 5026 O O . TYR B 1 204 ? -3.857 9.703 30.203 1 92.62 204 TYR B O 1
ATOM 5034 N N . LEU B 1 205 ? -5.805 8.711 30.234 1 93.19 205 LEU B N 1
ATOM 5035 C CA . LEU B 1 205 ? -5.891 8.555 28.781 1 93.19 205 LEU B CA 1
ATOM 5036 C C . LEU B 1 205 ? -5.883 9.914 28.094 1 93.19 205 LEU B C 1
ATOM 5038 O O . LEU B 1 205 ? -5.328 10.047 27 1 93.19 205 LEU B O 1
ATOM 5042 N N . PHE B 1 206 ? -6.496 10.812 28.734 1 94.25 206 PHE B N 1
ATOM 5043 C CA . PHE B 1 206 ? -6.582 12.125 28.109 1 94.25 206 PHE B CA 1
ATOM 5044 C C . PHE B 1 206 ? -5.238 12.844 28.172 1 94.25 206 PHE B C 1
ATOM 5046 O O . PHE B 1 206 ? -4.891 13.586 27.25 1 94.25 206 PHE B O 1
ATOM 5053 N N . GLN B 1 207 ? -4.465 12.555 29.188 1 91.88 207 GLN B N 1
ATOM 5054 C CA . GLN B 1 207 ? -3.111 13.094 29.25 1 91.88 207 GLN B CA 1
ATOM 5055 C C . GLN B 1 207 ? -2.227 12.477 28.172 1 91.88 207 GLN B C 1
ATOM 5057 O O . GLN B 1 207 ? -1.428 13.172 27.547 1 91.88 207 GLN B O 1
ATOM 5062 N N . ARG B 1 208 ? -2.404 11.219 27.984 1 93.62 208 ARG B N 1
ATOM 5063 C CA . ARG B 1 208 ? -1.665 10.547 26.906 1 93.62 208 ARG B CA 1
ATOM 5064 C C . ARG B 1 208 ? -2.057 11.094 25.547 1 93.62 208 ARG B C 1
ATOM 5066 O O . ARG B 1 208 ? -1.2 11.281 24.672 1 93.62 208 ARG B O 1
ATOM 5073 N N . GLY B 1 209 ? -3.316 11.328 25.391 1 95.62 209 GLY B N 1
ATOM 5074 C CA . GLY B 1 209 ? -3.818 11.859 24.141 1 95.62 209 GLY B CA 1
ATOM 5075 C C . GLY B 1 209 ? -3.293 13.25 23.828 1 95.62 209 GLY B C 1
ATOM 5076 O O . GLY B 1 209 ? -3.15 13.617 22.656 1 95.62 209 GLY B O 1
ATOM 5077 N N . LEU B 1 210 ? -3.008 14.023 24.859 1 95.56 210 LEU B N 1
ATOM 5078 C CA . LEU B 1 210 ? -2.461 15.367 24.688 1 95.56 210 LEU B CA 1
ATOM 5079 C C . LEU B 1 210 ? -1 15.305 24.25 1 95.56 210 LEU B C 1
ATOM 5081 O O . LEU B 1 210 ? -0.518 16.188 23.547 1 95.56 210 LEU B O 1
ATOM 5085 N N . GLN B 1 211 ? -0.395 14.172 24.609 1 95.12 211 GLN B N 1
ATOM 5086 C CA . GLN B 1 211 ? 1.036 14.062 24.344 1 95.12 211 GLN B CA 1
ATOM 5087 C C . GLN B 1 211 ? 1.305 13.258 23.078 1 95.12 211 GLN B C 1
ATOM 5089 O O . GLN B 1 211 ? 2.311 13.477 22.391 1 95.12 211 GLN B O 1
ATOM 5094 N N . TRP B 1 212 ? 0.403 12.305 22.844 1 96.56 212 TRP B N 1
ATOM 5095 C CA . TRP B 1 212 ? 0.624 11.398 21.719 1 96.56 212 TRP B CA 1
ATOM 5096 C C . TRP B 1 212 ? -0.398 11.641 20.609 1 96.56 212 TRP B C 1
ATOM 5098 O O . TRP B 1 212 ? -1.511 12.102 20.875 1 96.56 212 TRP B O 1
ATOM 5108 N N . TYR B 1 213 ? 0.074 11.422 19.453 1 95.38 213 TYR B N 1
ATOM 5109 C CA . TYR B 1 213 ? -0.809 11.5 18.297 1 95.38 213 TYR B CA 1
ATOM 5110 C C . TYR B 1 213 ? -1.306 10.117 17.891 1 95.38 213 TYR B C 1
ATOM 5112 O O . TYR B 1 213 ? -0.514 9.18 17.766 1 95.38 213 TYR B O 1
ATOM 5120 N N . SER B 1 214 ? -2.65 9.953 17.781 1 91.5 214 SER B N 1
ATOM 5121 C CA . SER B 1 214 ? -3.34 8.781 17.25 1 91.5 214 SER B CA 1
ATOM 5122 C C . SER B 1 214 ? -3.328 7.637 18.25 1 91.5 214 SER B C 1
ATOM 5124 O O . SER B 1 214 ? -3.023 6.496 17.906 1 91.5 214 SER B O 1
ATOM 5126 N N . ILE B 1 215 ? -3.641 7.906 19.453 1 92.44 215 ILE B N 1
ATOM 5127 C CA . ILE B 1 215 ? -3.639 6.867 20.484 1 92.44 215 ILE B CA 1
ATOM 5128 C C . ILE B 1 215 ? -4.715 5.832 20.172 1 92.44 215 ILE B C 1
ATOM 5130 O O . ILE B 1 215 ? -4.645 4.695 20.641 1 92.44 215 ILE B O 1
ATOM 5134 N N . LEU B 1 216 ? -5.668 6.219 19.391 1 89.56 216 LEU B N 1
ATOM 5135 C CA . LEU B 1 216 ? -6.754 5.32 19 1 89.56 216 LEU B CA 1
ATOM 5136 C C . LEU B 1 216 ? -6.215 4.117 18.234 1 89.56 216 LEU B C 1
ATOM 5138 O O . LEU B 1 216 ? -6.906 3.107 18.094 1 89.56 216 LEU B O 1
ATOM 5142 N N . TRP B 1 217 ? -5.043 4.203 17.781 1 85.31 217 TRP B N 1
ATOM 5143 C CA . TRP B 1 217 ? -4.48 3.105 17 1 85.31 217 TRP B CA 1
ATOM 5144 C C . TRP B 1 217 ? -3.973 1.994 17.922 1 85.31 217 TRP B C 1
ATOM 5146 O O . TRP B 1 217 ? -3.703 0.881 17.453 1 85.31 217 TRP B O 1
ATOM 5156 N N . ILE B 1 218 ? -3.826 2.336 19.125 1 90.62 218 ILE B N 1
ATOM 5157 C CA . ILE B 1 218 ? -3.475 1.331 20.109 1 90.62 218 ILE B CA 1
ATOM 5158 C C . ILE B 1 218 ? -4.742 0.676 20.656 1 90.62 218 ILE B C 1
ATOM 5160 O O . ILE B 1 218 ? -5.605 1.352 21.219 1 90.62 218 ILE B O 1
ATOM 5164 N N . ARG B 1 219 ? -4.898 -0.565 20.547 1 89.25 219 ARG B N 1
ATOM 5165 C CA . ARG B 1 219 ? -6.121 -1.302 20.844 1 89.25 219 ARG B CA 1
ATOM 5166 C C . ARG B 1 219 ? -6.566 -1.062 22.281 1 89.25 219 ARG B C 1
ATOM 5168 O O . ARG B 1 219 ? -7.75 -0.836 22.531 1 89.25 219 ARG B O 1
ATOM 5175 N N . ARG B 1 220 ? -5.629 -1.166 23.156 1 92.88 220 ARG B N 1
ATOM 5176 C CA . ARG B 1 220 ? -5.957 -0.973 24.578 1 92.88 220 ARG B CA 1
ATOM 5177 C C . ARG B 1 220 ? -6.633 0.375 24.797 1 92.88 220 ARG B C 1
ATOM 5179 O O . ARG B 1 220 ? -7.668 0.451 25.453 1 92.88 220 ARG B O 1
ATOM 5186 N N . PHE B 1 221 ? -6.047 1.403 24.25 1 94.19 221 PHE B N 1
ATOM 5187 C CA . PHE B 1 221 ? -6.578 2.75 24.438 1 94.19 221 PHE B CA 1
ATOM 5188 C C . PHE B 1 221 ? -7.91 2.908 23.719 1 94.19 221 PHE B C 1
ATOM 5190 O O . PHE B 1 221 ? -8.812 3.58 24.219 1 94.19 221 PHE B O 1
ATOM 5197 N N . ARG B 1 222 ? -8.023 2.297 22.578 1 92.12 222 ARG B N 1
ATOM 5198 C CA . ARG B 1 222 ? -9.273 2.342 21.812 1 92.12 222 ARG B CA 1
ATOM 5199 C C . ARG B 1 222 ? -10.414 1.737 22.625 1 92.12 222 ARG B C 1
ATOM 5201 O O . ARG B 1 222 ? -11.516 2.297 22.672 1 92.12 222 ARG B O 1
ATOM 5208 N N . ARG B 1 223 ? -10.211 0.637 23.281 1 92.25 223 ARG B N 1
ATOM 5209 C CA . ARG B 1 223 ? -11.227 -0.037 24.094 1 92.25 223 ARG B CA 1
ATOM 5210 C C . ARG B 1 223 ? -11.609 0.805 25.312 1 92.25 223 ARG B C 1
ATOM 5212 O O . ARG B 1 223 ? -12.789 0.905 25.656 1 92.25 223 ARG B O 1
ATOM 5219 N N . GLU B 1 224 ? -10.609 1.367 25.875 1 93.75 224 GLU B N 1
ATOM 5220 C CA . GLU B 1 224 ? -10.867 2.209 27.047 1 93.75 224 GLU B CA 1
ATOM 5221 C C . GLU B 1 224 ? -11.68 3.441 26.672 1 93.75 224 GLU B C 1
ATOM 5223 O O . GLU B 1 224 ? -12.57 3.861 27.406 1 93.75 224 GLU B O 1
ATOM 5228 N N . LEU B 1 225 ? -11.359 3.99 25.531 1 91.88 225 LEU B N 1
ATOM 5229 C CA . LEU B 1 225 ? -12.109 5.152 25.062 1 91.88 225 LEU B CA 1
ATOM 5230 C C . LEU B 1 225 ? -13.555 4.781 24.75 1 91.88 225 LEU B C 1
ATOM 5232 O O . LEU B 1 225 ? -14.469 5.574 24.984 1 91.88 225 LEU B O 1
ATOM 5236 N N . LEU B 1 226 ? -13.734 3.654 24.234 1 90.38 226 LEU B N 1
ATOM 5237 C CA . LEU B 1 226 ? -15.086 3.184 23.984 1 90.38 226 LEU B CA 1
ATOM 5238 C C . LEU B 1 226 ? -15.875 3.037 25.281 1 90.38 226 LEU B C 1
ATOM 5240 O O . LEU B 1 226 ? -17.062 3.381 25.328 1 90.38 226 LEU B O 1
ATOM 5244 N N . ASP B 1 227 ? -15.203 2.459 26.234 1 91.12 227 ASP B N 1
ATOM 5245 C CA . ASP B 1 227 ? -15.859 2.303 27.531 1 91.12 227 ASP B CA 1
ATOM 5246 C C . ASP B 1 227 ? -16.281 3.656 28.109 1 91.12 227 ASP B C 1
ATOM 5248 O O . ASP B 1 227 ? -17.359 3.791 28.672 1 91.12 227 ASP B O 1
ATOM 5252 N N . LEU B 1 228 ? -15.438 4.562 27.922 1 91.88 228 LEU B N 1
ATOM 5253 C CA . LEU B 1 228 ? -15.75 5.914 28.375 1 91.88 228 LEU B CA 1
ATOM 5254 C C . LEU B 1 228 ? -16.922 6.496 27.594 1 91.88 228 LEU B C 1
ATOM 5256 O O . LEU B 1 228 ? -17.781 7.176 28.156 1 91.88 228 LEU B O 1
ATOM 5260 N N . TYR B 1 229 ? -16.969 6.25 26.359 1 91.56 229 TYR B N 1
ATOM 5261 C CA . TYR B 1 229 ? -18.047 6.719 25.5 1 91.56 229 TYR B CA 1
ATOM 5262 C C . TYR B 1 229 ? -19.391 6.113 25.938 1 91.56 229 TYR B C 1
ATOM 5264 O O . TYR B 1 229 ? -20.375 6.824 26.062 1 91.56 229 TYR B O 1
ATOM 5272 N N . LYS B 1 230 ? -19.344 4.848 26.188 1 90.12 230 LYS B N 1
ATOM 5273 C CA . LYS B 1 230 ? -20.562 4.16 26.609 1 90.12 230 LYS B CA 1
ATOM 5274 C C . LYS B 1 230 ? -21.078 4.707 27.938 1 90.12 230 LYS B C 1
ATOM 5276 O O . LYS B 1 230 ? -22.281 4.898 28.125 1 90.12 230 LYS B O 1
ATOM 5281 N N . ALA B 1 231 ? -20.172 4.883 28.75 1 90.56 231 ALA B N 1
ATOM 5282 C CA . ALA B 1 231 ? -20.531 5.441 30.062 1 90.56 231 ALA B CA 1
ATOM 5283 C C . ALA B 1 231 ? -21.078 6.855 29.906 1 90.56 231 ALA B C 1
ATOM 5285 O O . ALA B 1 231 ? -22.062 7.215 30.578 1 90.56 231 ALA B O 1
ATOM 5286 N N . ALA B 1 232 ? -20.453 7.668 29.094 1 91.31 232 ALA B N 1
ATOM 5287 C CA . ALA B 1 232 ? -20.844 9.062 28.922 1 91.31 232 ALA B CA 1
ATOM 5288 C C . ALA B 1 232 ? -22.203 9.164 28.25 1 91.31 232 ALA B C 1
ATOM 5290 O O . ALA B 1 232 ? -22.969 10.094 28.516 1 91.31 232 ALA B O 1
ATOM 5291 N N . ARG B 1 233 ? -22.484 8.289 27.391 1 89.44 233 ARG B N 1
ATOM 5292 C CA . ARG B 1 233 ? -23.766 8.312 26.688 1 89.44 233 ARG B CA 1
ATOM 5293 C C . ARG B 1 233 ? -24.938 8.297 27.656 1 89.44 233 ARG B C 1
ATOM 5295 O O . ARG B 1 233 ? -25.984 8.859 27.391 1 89.44 233 ARG B O 1
ATOM 5302 N N . GLY B 1 234 ? -24.75 7.715 28.781 1 87.69 234 GLY B N 1
ATOM 5303 C CA . GLY B 1 234 ? -25.812 7.605 29.766 1 87.69 234 GLY B CA 1
ATOM 5304 C C . GLY B 1 234 ? -25.891 8.812 30.688 1 87.69 234 GLY B C 1
ATOM 5305 O O . GLY B 1 234 ? -26.969 9.109 31.219 1 87.69 234 GLY B O 1
ATOM 5306 N N . HIS B 1 235 ? -24.797 9.578 30.844 1 91.06 235 HIS B N 1
ATOM 5307 C CA . HIS B 1 235 ? -24.812 10.555 31.938 1 91.06 235 HIS B CA 1
ATOM 5308 C C . HIS B 1 235 ? -24.281 11.906 31.469 1 91.06 235 HIS B C 1
ATOM 5310 O O . HIS B 1 235 ? -24.469 12.914 32.156 1 91.06 235 HIS B O 1
ATOM 5316 N N . ASP B 1 236 ? -23.609 11.945 30.375 1 91.88 236 ASP B N 1
ATOM 5317 C CA . ASP B 1 236 ? -22.984 13.172 29.906 1 91.88 236 ASP B CA 1
ATOM 5318 C C . ASP B 1 236 ? -23 13.25 28.375 1 91.88 236 ASP B C 1
ATOM 5320 O O . ASP B 1 236 ? -22 12.938 27.719 1 91.88 236 ASP B O 1
ATOM 5324 N N . TYR B 1 237 ? -24.016 13.836 27.922 1 90.62 237 TYR B N 1
ATOM 5325 C CA . TYR B 1 237 ? -24.25 13.859 26.469 1 90.62 237 TYR B CA 1
ATOM 5326 C C . TYR B 1 237 ? -23.156 14.664 25.766 1 90.62 237 TYR B C 1
ATOM 5328 O O . TYR B 1 237 ? -22.688 14.273 24.688 1 90.62 237 TYR B O 1
ATOM 5336 N N . ALA B 1 238 ? -22.812 15.758 26.344 1 90.5 238 ALA B N 1
ATOM 5337 C CA . ALA B 1 238 ? -21.766 16.594 25.75 1 90.5 238 ALA B CA 1
ATOM 5338 C C . ALA B 1 238 ? -20.438 15.852 25.688 1 90.5 238 ALA B C 1
ATOM 5340 O O . ALA B 1 238 ? -19.734 15.914 24.672 1 90.5 238 ALA B O 1
ATOM 5341 N N . GLY B 1 239 ? -20.156 15.219 26.734 1 92 239 GLY B N 1
ATOM 5342 C CA . GLY B 1 239 ? -18.953 14.414 26.766 1 92 239 GLY B CA 1
ATOM 5343 C C . GLY B 1 239 ? -18.969 13.281 25.75 1 92 239 GLY B C 1
ATOM 5344 O O . GLY B 1 239 ? -17.953 12.992 25.109 1 92 239 GLY B O 1
ATOM 5345 N N . ALA B 1 240 ? -20.109 12.68 25.578 1 93.06 240 ALA B N 1
ATOM 5346 C CA . ALA B 1 240 ? -20.281 11.594 24.625 1 93.06 240 ALA B CA 1
ATOM 5347 C C . ALA B 1 240 ? -20.062 12.094 23.203 1 93.06 240 ALA B C 1
ATOM 5349 O O . ALA B 1 240 ? -19.453 11.391 22.375 1 93.06 240 ALA B O 1
ATOM 5350 N N . ARG B 1 241 ? -20.516 13.219 22.953 1 93.12 241 ARG B N 1
ATOM 5351 C CA . ARG B 1 241 ? -20.359 13.789 21.609 1 93.12 241 ARG B CA 1
ATOM 5352 C C . ARG B 1 241 ? -18.891 14.094 21.328 1 93.12 241 ARG B C 1
ATOM 5354 O O . ARG B 1 241 ? -18.422 13.898 20.188 1 93.12 241 ARG B O 1
ATOM 5361 N N . LEU B 1 242 ? -18.188 14.586 22.297 1 94.38 242 LEU B N 1
ATOM 5362 C CA . LEU B 1 242 ? -16.766 14.852 22.141 1 94.38 242 LEU B CA 1
ATOM 5363 C C . LEU B 1 242 ? -15.992 13.562 21.906 1 94.38 242 LEU B C 1
ATOM 5365 O O . LEU B 1 242 ? -15.094 13.516 21.062 1 94.38 242 LEU B O 1
ATOM 5369 N N . LEU B 1 243 ? -16.391 12.586 22.656 1 93.38 243 LEU B N 1
ATOM 5370 C CA . LEU B 1 243 ? -15.75 11.289 22.484 1 93.38 243 LEU B CA 1
ATOM 5371 C C . LEU B 1 243 ? -16.047 10.719 21.109 1 93.38 243 LEU B C 1
ATOM 5373 O O . LEU B 1 243 ? -15.164 10.125 20.469 1 93.38 243 LEU B O 1
ATOM 5377 N N . ALA B 1 244 ? -17.203 10.891 20.656 1 92.62 244 ALA B N 1
ATOM 5378 C CA . ALA B 1 244 ? -17.578 10.445 19.312 1 92.62 244 ALA B CA 1
ATOM 5379 C C . ALA B 1 244 ? -16.734 11.156 18.25 1 92.62 244 ALA B C 1
ATOM 5381 O O . ALA B 1 244 ? -16.297 10.539 17.281 1 92.62 244 ALA B O 1
ATOM 5382 N N . LEU B 1 245 ? -16.562 12.406 18.438 1 93.31 245 LEU B N 1
ATOM 5383 C CA . LEU B 1 245 ? -15.734 13.195 17.531 1 93.31 245 LEU B CA 1
ATOM 5384 C C . LEU B 1 245 ? -14.289 12.703 17.531 1 93.31 245 LEU B C 1
ATOM 5386 O O . LEU B 1 245 ? -13.641 12.633 16.484 1 93.31 245 LEU B O 1
ATOM 5390 N N . LEU B 1 246 ? -13.82 12.398 18.703 1 93.62 246 LEU B N 1
ATOM 5391 C CA . LEU B 1 246 ? -12.453 11.914 18.859 1 93.62 246 LEU B CA 1
ATOM 5392 C C . LEU B 1 246 ? -12.25 10.617 18.078 1 93.62 246 LEU B C 1
ATOM 5394 O O . LEU B 1 246 ? -11.234 10.438 17.406 1 93.62 246 LEU B O 1
ATOM 5398 N N . VAL B 1 247 ? -13.203 9.758 18.078 1 90.81 247 VAL B N 1
ATOM 5399 C CA . VAL B 1 247 ? -13.102 8.422 17.5 1 90.81 247 VAL B CA 1
ATOM 5400 C C . VAL B 1 247 ? -13.367 8.5 15.992 1 90.81 247 VAL B C 1
ATOM 5402 O O . VAL B 1 247 ? -12.898 7.648 15.234 1 90.81 247 VAL B O 1
ATOM 5405 N N . ALA B 1 248 ? -14.047 9.516 15.602 1 88.19 248 ALA B N 1
ATOM 5406 C CA . ALA B 1 248 ? -14.398 9.656 14.188 1 88.19 248 ALA B CA 1
ATOM 5407 C C . ALA B 1 248 ? -13.156 9.898 13.336 1 88.19 248 ALA B C 1
ATOM 5409 O O . ALA B 1 248 ? -12.625 11.016 13.305 1 88.19 248 ALA B O 1
ATOM 5410 N N . GLN B 1 249 ? -12.781 8.906 12.625 1 85.75 249 GLN B N 1
ATOM 5411 C CA . GLN B 1 249 ? -11.578 8.992 11.797 1 85.75 249 GLN B CA 1
ATOM 5412 C C . GLN B 1 249 ? -11.859 9.758 10.508 1 85.75 249 GLN B C 1
ATOM 5414 O O . GLN B 1 249 ? -10.93 10.219 9.836 1 85.75 249 GLN B O 1
ATOM 5419 N N . SER B 1 250 ? -13.117 9.977 10.211 1 82.06 250 SER B N 1
ATOM 5420 C CA . SER B 1 250 ? -13.508 10.68 8.992 1 82.06 250 SER B CA 1
ATOM 5421 C C . SER B 1 250 ? -13.352 12.188 9.148 1 82.06 250 SER B C 1
ATOM 5423 O O . SER B 1 250 ? -13.289 12.914 8.156 1 82.06 250 SER B O 1
ATOM 5425 N N . VAL B 1 251 ? -13.297 12.617 10.391 1 88.25 251 VAL B N 1
ATOM 5426 C CA . VAL B 1 251 ? -13.148 14.047 10.633 1 88.25 251 VAL B CA 1
ATOM 5427 C C . VAL B 1 251 ? -11.672 14.391 10.812 1 88.25 251 VAL B C 1
ATOM 5429 O O . VAL B 1 251 ? -11.094 14.133 11.875 1 88.25 251 VAL B O 1
ATOM 5432 N N . THR B 1 252 ? -11.156 15.031 9.836 1 90.06 252 THR B N 1
ATOM 5433 C CA . THR B 1 252 ? -9.75 15.43 9.859 1 90.06 252 THR B CA 1
ATOM 5434 C C . THR B 1 252 ? -9.609 16.875 10.312 1 90.06 252 THR B C 1
ATOM 5436 O O . THR B 1 252 ? -10.609 17.562 10.523 1 90.06 252 THR B O 1
ATOM 5439 N N . ASP B 1 253 ? -8.406 17.297 10.492 1 93.38 253 ASP B N 1
ATOM 5440 C CA . ASP B 1 253 ? -8.141 18.703 10.82 1 93.38 253 ASP B CA 1
ATOM 5441 C C . ASP B 1 253 ? -8.711 19.625 9.758 1 93.38 253 ASP B C 1
ATOM 5443 O O . ASP B 1 253 ? -9.219 20.703 10.07 1 93.38 253 ASP B O 1
ATOM 5447 N N . GLY B 1 254 ? -8.523 19.172 8.484 1 88.5 254 GLY B N 1
ATOM 5448 C CA . GLY B 1 254 ? -9.062 19.953 7.395 1 88.5 254 GLY B CA 1
ATOM 5449 C C . GLY B 1 254 ? -10.555 20.203 7.504 1 88.5 254 GLY B C 1
ATOM 5450 O O . GLY B 1 254 ? -11.031 21.312 7.285 1 88.5 254 GLY B O 1
ATOM 5451 N N . GLU B 1 255 ? -11.258 19.219 7.891 1 84.62 255 GLU B N 1
ATOM 5452 C CA . GLU B 1 255 ? -12.703 19.312 8.039 1 84.62 255 GLU B CA 1
ATOM 5453 C C . GLU B 1 255 ? -13.078 20.188 9.234 1 84.62 255 GLU B C 1
ATOM 5455 O O . GLU B 1 255 ? -13.992 21 9.148 1 84.62 255 GLU B O 1
ATOM 5460 N N . LEU B 1 256 ? -12.445 19.953 10.266 1 90.94 256 LEU B N 1
ATOM 5461 C CA . LEU B 1 256 ? -12.68 20.75 11.469 1 90.94 256 LEU B CA 1
ATOM 5462 C C . LEU B 1 256 ? -12.43 22.234 11.195 1 90.94 256 LEU B C 1
ATOM 5464 O O . LEU B 1 256 ? -13.266 23.078 11.539 1 90.94 256 LEU B O 1
ATOM 5468 N N . LEU B 1 257 ? -11.383 22.516 10.555 1 92.69 257 LEU B N 1
ATOM 5469 C CA . LEU B 1 257 ? -10.938 23.891 10.383 1 92.69 257 LEU B CA 1
ATOM 5470 C C . LEU B 1 257 ? -11.703 24.578 9.258 1 92.69 257 LEU B C 1
ATOM 5472 O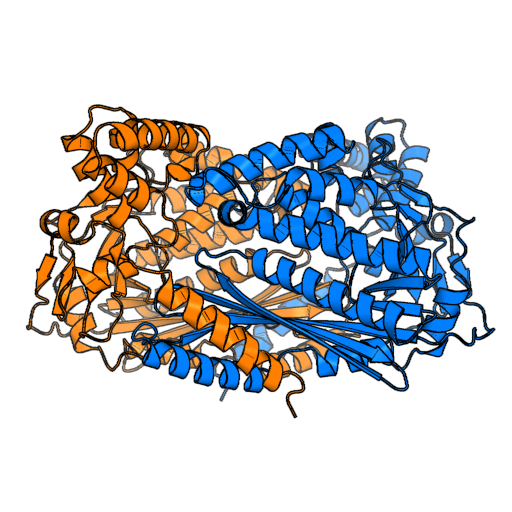 O . LEU B 1 257 ? -11.758 25.812 9.195 1 92.69 257 LEU B O 1
ATOM 5476 N N . SER B 1 258 ? -12.195 23.781 8.336 1 86 258 SER B N 1
ATOM 5477 C CA . SER B 1 258 ? -13.016 24.375 7.289 1 86 258 SER B CA 1
ATOM 5478 C C . SER B 1 258 ? -14.203 25.125 7.879 1 86 258 SER B C 1
ATOM 5480 O O . SER B 1 258 ? -14.688 26.094 7.289 1 86 258 SER B O 1
ATOM 5482 N N . SER B 1 259 ? -14.609 24.734 9.055 1 84.12 259 SER B N 1
ATOM 5483 C CA . SER B 1 259 ? -15.758 25.359 9.711 1 84.12 259 SER B CA 1
ATOM 5484 C C . SER B 1 259 ? -15.305 26.391 10.742 1 84.12 259 SER B C 1
ATOM 5486 O O . SER B 1 259 ? -16.062 27.297 11.102 1 84.12 259 SER B O 1
ATOM 5488 N N . LEU B 1 260 ? -14.094 26.281 11.188 1 92.81 260 LEU B N 1
ATOM 5489 C CA . LEU B 1 260 ? -13.75 27.047 12.391 1 92.81 260 LEU B CA 1
ATOM 5490 C C . LEU B 1 260 ? -12.688 28.094 12.086 1 92.81 260 LEU B C 1
ATOM 5492 O O . LEU B 1 260 ? -12.477 29.016 12.867 1 92.81 260 LEU B O 1
ATOM 5496 N N . LEU B 1 261 ? -11.953 27.922 11.023 1 95 261 LEU B N 1
ATOM 5497 C CA . LEU B 1 261 ? -10.906 28.875 10.672 1 95 261 LEU B CA 1
ATOM 5498 C C . LEU B 1 261 ? -11.391 29.844 9.602 1 95 261 LEU B C 1
ATOM 5500 O O . LEU B 1 261 ? -11.695 29.438 8.477 1 95 261 LEU B O 1
ATOM 5504 N N . PRO B 1 262 ? -11.484 31.094 9.898 1 94.69 262 PRO B N 1
ATOM 5505 C CA . PRO B 1 262 ? -11.922 32.062 8.891 1 94.69 262 PRO B CA 1
ATOM 5506 C C . PRO B 1 262 ? -10.914 32.25 7.762 1 94.69 262 PRO B C 1
ATOM 5508 O O . PRO B 1 262 ? -9.711 32.062 7.969 1 94.69 262 PRO B O 1
ATOM 5511 N N . PRO B 1 263 ? -11.414 32.594 6.566 1 93.5 263 PRO B N 1
ATOM 5512 C CA . PRO B 1 263 ? -10.469 32.906 5.484 1 93.5 263 PRO B CA 1
ATOM 5513 C C . PRO B 1 263 ? -9.484 34.031 5.859 1 93.5 263 PRO B C 1
ATOM 5515 O O . PRO B 1 263 ? -9.859 35 6.527 1 93.5 263 PRO B O 1
ATOM 5518 N N . GLY B 1 264 ? -8.312 33.875 5.43 1 94.25 264 GLY B N 1
ATOM 5519 C CA . GLY B 1 264 ? -7.289 34.875 5.719 1 94.25 264 GLY B CA 1
ATOM 5520 C C . GLY B 1 264 ? -6.684 34.719 7.102 1 94.25 264 GLY B C 1
ATOM 5521 O O . GLY B 1 264 ? -6.117 35.688 7.645 1 94.25 264 GLY B O 1
ATOM 5522 N N . HIS B 1 265 ? -6.875 33.594 7.699 1 97.06 265 HIS B N 1
ATOM 5523 C CA . HIS B 1 265 ? -6.32 33.344 9.023 1 97.06 265 HIS B CA 1
ATOM 5524 C C . HIS B 1 265 ? -5.488 32.062 9.031 1 97.06 265 HIS B C 1
ATOM 5526 O O . HIS B 1 265 ? -5.602 31.234 8.125 1 97.06 265 HIS B O 1
ATOM 5532 N N . TYR B 1 266 ? -4.59 31.938 9.938 1 97.75 266 TYR B N 1
ATOM 5533 C CA . TYR B 1 266 ? -3.854 30.703 10.211 1 97.75 266 TYR B CA 1
ATOM 5534 C C . TYR B 1 266 ? -3.938 30.344 11.688 1 97.75 266 TYR B C 1
ATOM 5536 O O . TYR B 1 266 ? -4.23 31.203 12.531 1 97.75 266 TYR B O 1
ATOM 5544 N N . THR B 1 267 ? -3.834 29.109 11.969 1 98.25 267 THR B N 1
ATOM 5545 C CA . THR B 1 267 ? -3.822 28.688 13.359 1 98.25 267 THR B CA 1
ATOM 5546 C C . THR B 1 267 ? -2.477 28.984 14.008 1 98.25 267 THR B C 1
ATOM 5548 O O . THR B 1 267 ? -1.438 28.953 13.352 1 98.25 267 THR B O 1
ATOM 5551 N N . VAL B 1 268 ? -2.508 29.234 15.289 1 98.19 268 VAL B N 1
ATOM 5552 C CA . VAL B 1 268 ? -1.246 29.297 16.016 1 98.19 268 VAL B CA 1
ATOM 5553 C C . VAL B 1 268 ? -0.488 27.984 15.852 1 98.19 268 VAL B C 1
ATOM 5555 O O . VAL B 1 268 ? -1.076 26.891 15.945 1 98.19 268 VAL B O 1
ATOM 5558 N N . PRO B 1 269 ? 0.805 28.094 15.555 1 98.38 269 PRO B N 1
ATOM 5559 C CA . PRO B 1 269 ? 1.563 26.859 15.305 1 98.38 269 PRO B CA 1
ATOM 5560 C C . PRO B 1 269 ? 1.591 25.922 16.5 1 98.38 269 PRO B C 1
ATOM 5562 O O . PRO B 1 269 ? 1.651 26.391 17.656 1 98.38 269 PRO B O 1
ATOM 5565 N N . MET B 1 270 ? 1.506 24.734 16.188 1 98.25 270 MET B N 1
ATOM 5566 C CA . MET B 1 270 ? 1.791 23.688 17.172 1 98.25 270 MET B CA 1
ATOM 5567 C C . MET B 1 270 ? 3.242 23.234 17.078 1 98.25 270 MET B C 1
ATOM 5569 O O . MET B 1 270 ? 3.811 23.188 15.984 1 98.25 270 MET B O 1
ATOM 5573 N N . LEU B 1 271 ? 3.85 22.984 18.172 1 98.25 271 LEU B N 1
ATOM 5574 C CA . LEU B 1 271 ? 5.121 22.266 18.219 1 98.25 271 LEU B CA 1
ATOM 5575 C C . LEU B 1 271 ? 4.902 20.766 18.328 1 98.25 271 LEU B C 1
ATOM 5577 O O . LEU B 1 271 ? 4.289 20.281 19.281 1 98.25 271 LEU B O 1
ATOM 5581 N N . VAL B 1 272 ? 5.371 20.078 17.266 1 98 272 VAL B N 1
ATOM 5582 C CA . VAL B 1 272 ? 5.145 18.625 17.172 1 98 272 VAL B CA 1
ATOM 5583 C C . VAL B 1 272 ? 6.48 17.891 17.203 1 98 272 VAL B C 1
ATOM 5585 O O . VAL B 1 272 ? 7.359 18.172 16.375 1 98 272 VAL B O 1
ATOM 5588 N N . GLY B 1 273 ? 6.668 17.047 18.141 1 96.56 273 GLY B N 1
ATOM 5589 C CA . GLY B 1 273 ? 7.84 16.203 18.25 1 96.56 273 GLY B CA 1
ATOM 5590 C C . GLY B 1 273 ? 7.547 14.742 17.953 1 96.56 273 GLY B C 1
ATOM 5591 O O . GLY B 1 273 ? 6.824 14.43 17 1 96.56 273 GLY B O 1
ATOM 5592 N N . SER B 1 274 ? 8.234 13.844 18.656 1 95.5 274 SER B N 1
ATOM 5593 C CA . SER B 1 274 ? 8.008 12.414 18.484 1 95.5 274 SER B CA 1
ATOM 5594 C C . SER B 1 274 ? 6.738 11.961 19.203 1 95.5 274 SER B C 1
ATOM 5596 O O . SER B 1 274 ? 6.789 11.117 20.109 1 95.5 274 SER B O 1
ATOM 5598 N N . CYS B 1 275 ? 5.652 12.484 18.766 1 96.06 275 CYS B N 1
ATOM 5599 C CA . CYS B 1 275 ? 4.398 12.25 19.469 1 96.06 275 CYS B CA 1
ATOM 5600 C C . CYS B 1 275 ? 3.666 11.047 18.906 1 96.06 275 CYS B C 1
ATOM 5602 O O . CYS B 1 275 ? 2.498 10.82 19.219 1 96.06 275 CYS B O 1
ATOM 5604 N N . ASP B 1 276 ? 4.273 10.266 18.078 1 95.19 276 ASP B N 1
ATOM 5605 C CA . ASP B 1 276 ? 3.68 9.062 17.5 1 95.19 276 ASP B CA 1
ATOM 5606 C C . ASP B 1 276 ? 3.301 8.062 18.594 1 95.19 276 ASP B C 1
ATOM 5608 O O . ASP B 1 276 ? 4.141 7.68 19.406 1 95.19 276 ASP B O 1
ATOM 5612 N N . ALA B 1 277 ? 2.102 7.613 18.578 1 94.44 277 ALA B N 1
ATOM 5613 C CA . ALA B 1 277 ? 1.583 6.777 19.656 1 94.44 277 ALA B CA 1
ATOM 5614 C C . ALA B 1 277 ? 2.324 5.445 19.719 1 94.44 277 ALA B C 1
ATOM 5616 O O . ALA B 1 277 ? 2.588 4.93 20.812 1 94.44 277 ALA B O 1
ATOM 5617 N N . TYR B 1 278 ? 2.65 4.922 18.625 1 91.81 278 TYR B N 1
ATOM 5618 C CA . TYR B 1 278 ? 3.326 3.631 18.609 1 91.81 278 TYR B CA 1
ATOM 5619 C C . TYR B 1 278 ? 4.734 3.746 19.188 1 91.81 278 TYR B C 1
ATOM 5621 O O . TYR B 1 278 ? 5.133 2.945 20.031 1 91.81 278 TYR B O 1
ATOM 5629 N N . ILE B 1 279 ? 5.441 4.664 18.734 1 94.81 279 ILE B N 1
ATOM 5630 C CA . ILE B 1 279 ? 6.82 4.871 19.156 1 94.81 279 ILE B CA 1
ATOM 5631 C C . ILE B 1 279 ? 6.863 5.082 20.672 1 94.81 279 ILE B C 1
ATOM 5633 O O . ILE B 1 279 ? 7.703 4.504 21.359 1 94.81 279 ILE B O 1
ATOM 5637 N N . ASN B 1 280 ? 5.953 5.844 21.125 1 95.44 280 ASN B N 1
ATOM 5638 C CA . ASN B 1 280 ? 5.934 6.133 22.547 1 95.44 280 ASN B CA 1
ATOM 5639 C C . ASN B 1 280 ? 5.43 4.938 23.359 1 95.44 280 ASN B C 1
ATOM 5641 O O . ASN B 1 280 ? 5.961 4.633 24.422 1 95.44 280 ASN B O 1
ATOM 5645 N N . TYR B 1 281 ? 4.438 4.281 22.875 1 94.38 281 TYR B N 1
ATOM 5646 C CA . TYR B 1 281 ? 3.881 3.111 23.547 1 94.38 281 TYR B CA 1
ATOM 5647 C C . TYR B 1 281 ? 4.934 2.02 23.703 1 94.38 281 TYR B C 1
ATOM 5649 O O . TYR B 1 281 ? 4.965 1.314 24.703 1 94.38 281 TYR B O 1
ATOM 5657 N N . LYS B 1 282 ? 5.82 1.873 22.719 1 94.31 282 LYS B N 1
ATOM 5658 C CA . LYS B 1 282 ? 6.855 0.842 22.719 1 94.31 282 LYS B CA 1
ATOM 5659 C C . LYS B 1 282 ? 8.133 1.348 23.391 1 94.31 282 LYS B C 1
ATOM 5661 O O . LYS B 1 282 ? 9.109 0.61 23.5 1 94.31 282 LYS B O 1
ATOM 5666 N N . GLY B 1 283 ? 8.172 2.596 23.781 1 93.69 283 GLY B N 1
ATOM 5667 C CA . GLY B 1 283 ? 9.336 3.168 24.453 1 93.69 283 GLY B CA 1
ATOM 5668 C C . GLY B 1 283 ? 10.5 3.414 23.516 1 93.69 283 GLY B C 1
ATOM 5669 O O . GLY B 1 283 ? 11.656 3.236 23.891 1 93.69 283 GLY B O 1
ATOM 5670 N N . LEU B 1 284 ? 10.25 3.82 22.281 1 94.88 284 LEU B N 1
ATOM 5671 C CA . LEU B 1 284 ? 11.281 3.969 21.266 1 94.88 284 LEU B CA 1
ATOM 5672 C C . LEU B 1 284 ? 11.547 5.441 20.969 1 94.88 284 LEU B C 1
ATOM 5674 O O . LEU B 1 284 ? 12.109 5.781 19.922 1 94.88 284 LEU B O 1
ATOM 5678 N N . ALA B 1 285 ? 11.281 6.367 21.781 1 93.19 285 ALA B N 1
ATOM 5679 C CA . ALA B 1 285 ? 11.25 7.793 21.484 1 93.19 285 ALA B CA 1
ATOM 5680 C C . ALA B 1 285 ? 12.648 8.406 21.594 1 93.19 285 ALA B C 1
ATOM 5682 O O . ALA B 1 285 ? 12.797 9.633 21.562 1 93.19 285 ALA B O 1
ATOM 5683 N N . THR B 1 286 ? 13.727 7.566 21.734 1 96.5 286 THR B N 1
ATOM 5684 C CA . THR B 1 286 ? 15.094 8.07 21.75 1 96.5 286 THR B CA 1
ATOM 5685 C C . THR B 1 286 ? 15.883 7.559 20.562 1 96.5 286 THR B C 1
ATOM 5687 O O . THR B 1 286 ? 15.555 6.512 20 1 96.5 286 THR B O 1
ATOM 5690 N N . VAL B 1 287 ? 16.891 8.273 20.25 1 97.81 287 VAL B N 1
ATOM 5691 C CA . VAL B 1 287 ? 17.719 7.941 19.094 1 97.81 287 VAL B CA 1
ATOM 5692 C C . VAL B 1 287 ? 18.344 6.566 19.297 1 97.81 287 VAL B C 1
ATOM 5694 O O . VAL B 1 287 ? 18.344 5.734 18.375 1 97.81 287 VAL B O 1
ATOM 5697 N N . ASP B 1 288 ? 18.812 6.285 20.484 1 97.44 288 ASP B N 1
ATOM 5698 C CA . ASP B 1 288 ? 19.484 5.023 20.766 1 97.44 288 ASP B CA 1
ATOM 5699 C C . ASP B 1 288 ? 18.562 3.838 20.531 1 97.44 288 ASP B C 1
ATOM 5701 O O . ASP B 1 288 ? 18.953 2.848 19.906 1 97.44 288 ASP B O 1
ATOM 5705 N N . LYS B 1 289 ? 17.422 3.969 21 1 97.12 289 LYS B N 1
ATOM 5706 C CA . LYS B 1 289 ? 16.469 2.873 20.891 1 97.12 289 LYS B CA 1
ATOM 5707 C C . LYS B 1 289 ? 16 2.688 19.438 1 97.12 289 LYS B C 1
ATOM 5709 O O . LYS B 1 289 ? 15.812 1.56 18.984 1 97.12 289 LYS B O 1
ATOM 5714 N N . LEU B 1 290 ? 15.812 3.781 18.766 1 97.81 290 LEU B N 1
ATOM 5715 C CA . LEU B 1 290 ? 15.406 3.713 17.359 1 97.81 290 LEU B CA 1
ATOM 5716 C C . LEU B 1 290 ? 16.516 3.109 16.5 1 97.81 290 LEU B C 1
ATOM 5718 O O . LEU B 1 290 ? 16.25 2.307 15.602 1 97.81 290 LEU B O 1
ATOM 5722 N N . VAL B 1 291 ? 17.75 3.502 16.766 1 98 291 VAL B N 1
ATOM 5723 C CA . VAL B 1 291 ? 18.891 2.969 16.016 1 98 291 VAL B CA 1
ATOM 5724 C C . VAL B 1 291 ? 19 1.465 16.25 1 98 291 VAL B C 1
ATOM 5726 O O . VAL B 1 291 ? 19.234 0.699 15.312 1 98 291 VAL B O 1
ATOM 5729 N N . LYS B 1 292 ? 18.844 1.049 17.453 1 96.69 292 LYS B N 1
ATOM 5730 C CA . LYS B 1 292 ? 18.906 -0.375 17.766 1 96.69 292 LYS B CA 1
ATOM 5731 C C . LYS B 1 292 ? 17.828 -1.153 17.031 1 96.69 292 LYS B C 1
ATOM 5733 O O . LYS B 1 292 ? 18.094 -2.232 16.484 1 96.69 292 LYS B O 1
ATOM 5738 N N . ALA B 1 293 ? 16.656 -0.586 17.047 1 95.69 293 ALA B N 1
ATOM 5739 C CA . ALA B 1 293 ? 15.562 -1.226 16.312 1 95.69 293 ALA B CA 1
ATOM 5740 C C . ALA B 1 293 ? 15.867 -1.304 14.82 1 95.69 293 ALA B C 1
ATOM 5742 O O . ALA B 1 293 ? 15.555 -2.303 14.172 1 95.69 293 ALA B O 1
ATOM 5743 N N . ALA B 1 294 ? 16.438 -0.291 14.281 1 96.25 294 ALA B N 1
ATOM 5744 C CA . ALA B 1 294 ? 16.781 -0.256 12.867 1 96.25 294 ALA B CA 1
ATOM 5745 C C . ALA B 1 294 ? 17.875 -1.27 12.539 1 96.25 294 ALA B C 1
ATOM 5747 O O . ALA B 1 294 ? 17.891 -1.842 11.445 1 96.25 294 ALA B O 1
ATOM 5748 N N . GLU B 1 295 ? 18.75 -1.486 13.461 1 95.19 295 GLU B N 1
ATOM 5749 C CA . GLU B 1 295 ? 19.828 -2.459 13.273 1 95.19 295 GLU B CA 1
ATOM 5750 C C . GLU B 1 295 ? 19.266 -3.867 13.086 1 95.19 295 GLU B C 1
ATOM 5752 O O . GLU B 1 295 ? 19.781 -4.641 12.281 1 95.19 295 GLU B O 1
ATOM 5757 N N . ASP B 1 296 ? 18.25 -4.129 13.82 1 92.12 296 ASP B N 1
ATOM 5758 C CA . ASP B 1 296 ? 17.594 -5.422 13.656 1 92.12 296 ASP B CA 1
ATOM 5759 C C . ASP B 1 296 ? 17.047 -5.586 12.242 1 92.12 296 ASP B C 1
ATOM 5761 O O . ASP B 1 296 ? 17.188 -6.656 11.641 1 92.12 296 ASP B O 1
ATOM 5765 N N . ARG B 1 297 ? 16.453 -4.582 11.766 1 92.94 297 ARG B N 1
ATOM 5766 C CA . ARG B 1 297 ? 15.898 -4.625 10.414 1 92.94 297 ARG B CA 1
ATOM 5767 C C . ARG B 1 297 ? 17 -4.699 9.375 1 92.94 297 ARG B C 1
ATOM 5769 O O . ARG B 1 297 ? 16.844 -5.34 8.336 1 92.94 297 ARG B O 1
ATOM 5776 N N . LEU B 1 298 ? 18.062 -4.008 9.664 1 93.56 298 LEU B N 1
ATOM 5777 C CA . LEU B 1 298 ? 19.203 -4.035 8.766 1 93.56 298 LEU B CA 1
ATOM 5778 C C . LEU B 1 298 ? 19.797 -5.441 8.672 1 93.56 298 LEU B C 1
ATOM 5780 O O . LEU B 1 298 ? 20.219 -5.871 7.594 1 93.56 298 LEU B O 1
ATOM 5784 N N . GLU B 1 299 ? 19.844 -6.113 9.758 1 91.62 299 GLU B N 1
ATOM 5785 C CA . GLU B 1 299 ? 20.281 -7.504 9.75 1 91.62 299 GLU B CA 1
ATOM 5786 C C . GLU B 1 299 ? 19.406 -8.359 8.844 1 91.62 299 GLU B C 1
ATOM 5788 O O . GLU B 1 299 ? 19.906 -9.18 8.078 1 91.62 299 GLU B O 1
ATOM 5793 N N . ASP B 1 300 ? 18.125 -8.133 8.977 1 91.38 300 ASP B N 1
ATOM 5794 C CA . ASP B 1 300 ? 17.188 -8.859 8.117 1 91.38 300 ASP B CA 1
ATOM 5795 C C . ASP B 1 300 ? 17.453 -8.57 6.645 1 91.38 300 ASP B C 1
ATOM 5797 O O . ASP B 1 300 ? 17.406 -9.477 5.812 1 91.38 300 ASP B O 1
ATOM 5801 N N . SER B 1 301 ? 17.672 -7.344 6.391 1 91.06 301 SER B N 1
ATOM 5802 C CA . SER B 1 301 ? 17.969 -6.953 5.02 1 91.06 301 SER B CA 1
ATOM 5803 C C . SER B 1 301 ? 19.234 -7.648 4.512 1 91.06 301 SER B C 1
ATOM 5805 O O . SER B 1 301 ? 19.281 -8.094 3.363 1 91.06 301 SER B O 1
ATOM 5807 N N . MET B 1 302 ? 20.234 -7.723 5.32 1 90.75 302 MET B N 1
ATOM 5808 C CA . MET B 1 302 ? 21.484 -8.383 4.969 1 90.75 302 MET B CA 1
ATOM 5809 C C . MET B 1 302 ? 21.25 -9.852 4.629 1 90.75 302 MET B C 1
ATOM 5811 O O . MET B 1 302 ? 21.828 -10.375 3.668 1 90.75 302 MET B O 1
ATOM 5815 N N . ILE B 1 303 ? 20.438 -10.438 5.367 1 88.56 303 ILE B N 1
ATOM 5816 C CA . ILE B 1 303 ? 20.141 -11.844 5.141 1 88.56 303 ILE B CA 1
ATOM 5817 C C . ILE B 1 303 ? 19.422 -12.016 3.805 1 88.56 303 ILE B C 1
ATOM 5819 O O . ILE B 1 303 ? 19.797 -12.852 2.988 1 88.56 303 ILE B O 1
ATOM 5823 N N . LEU B 1 304 ? 18.422 -11.227 3.557 1 88.81 304 LEU B N 1
ATOM 5824 C CA . LEU B 1 304 ? 17.609 -11.344 2.355 1 88.81 304 LEU B CA 1
ATOM 5825 C C . LEU B 1 304 ? 18.422 -11.008 1.108 1 88.81 304 LEU B C 1
ATOM 5827 O O . LEU B 1 304 ? 18.094 -11.461 0.009 1 88.81 304 LEU B O 1
ATOM 5831 N N . ARG B 1 305 ? 19.438 -10.258 1.348 1 87.88 305 ARG B N 1
ATOM 5832 C CA . ARG B 1 305 ? 20.312 -9.891 0.234 1 87.88 305 ARG B CA 1
ATOM 5833 C C . ARG B 1 305 ? 21.547 -10.766 0.195 1 87.88 305 ARG B C 1
ATOM 5835 O O . ARG B 1 305 ? 22.406 -10.609 -0.68 1 87.88 305 ARG B O 1
ATOM 5842 N N . LEU B 1 306 ? 21.703 -11.648 1.184 1 86.69 306 LEU B N 1
ATOM 5843 C CA . LEU B 1 306 ? 22.844 -12.539 1.346 1 86.69 306 LEU B CA 1
ATOM 5844 C C . LEU B 1 306 ? 24.156 -11.758 1.368 1 86.69 306 LEU B C 1
ATOM 5846 O O . LEU B 1 306 ? 25.094 -12.078 0.63 1 86.69 306 LEU B O 1
ATOM 5850 N N . LYS B 1 307 ? 24.016 -10.719 2.123 1 85.56 307 LYS B N 1
ATOM 5851 C CA . LYS B 1 307 ? 25.203 -9.891 2.324 1 85.56 307 LYS B CA 1
ATOM 5852 C C . LYS B 1 307 ? 25.688 -9.969 3.768 1 85.56 307 LYS B C 1
ATOM 5854 O O . LYS B 1 307 ? 24.891 -10.086 4.695 1 85.56 307 LYS B O 1
ATOM 5859 N N . GLU B 1 308 ? 26.953 -9.93 3.875 1 78.75 308 GLU B N 1
ATOM 5860 C CA . GLU B 1 308 ? 27.531 -9.93 5.215 1 78.75 308 GLU B CA 1
ATOM 5861 C C . GLU B 1 308 ? 27.609 -8.516 5.785 1 78.75 308 GLU B C 1
ATOM 5863 O O . GLU B 1 308 ? 27.656 -8.336 7.004 1 78.75 308 GLU B O 1
ATOM 5868 N N . GLY B 1 309 ? 27.656 -7.641 4.93 1 80.31 309 GLY B N 1
ATOM 5869 C CA . GLY B 1 309 ? 27.719 -6.242 5.332 1 80.31 309 GLY B CA 1
ATOM 5870 C C . GLY B 1 309 ? 27.531 -5.281 4.176 1 80.31 309 GLY B C 1
ATOM 5871 O O . GLY B 1 309 ? 27.516 -5.691 3.014 1 80.31 309 GLY B O 1
ATOM 5872 N N . PHE B 1 310 ? 27.203 -4.121 4.617 1 84.88 310 PHE B N 1
ATOM 5873 C CA . PHE B 1 310 ? 27.078 -3.059 3.625 1 84.88 310 PHE B CA 1
ATOM 5874 C C . PHE B 1 310 ? 28.312 -2.166 3.643 1 84.88 310 PHE B C 1
ATOM 5876 O O . PHE B 1 310 ? 29 -2.064 4.664 1 84.88 310 PHE B O 1
ATOM 5883 N N . ASN B 1 311 ? 28.625 -1.713 2.527 1 76 311 ASN B N 1
ATOM 5884 C CA . ASN B 1 311 ? 29.812 -0.866 2.416 1 76 311 ASN B CA 1
ATOM 5885 C C . ASN B 1 311 ? 29.656 0.43 3.205 1 76 311 ASN B C 1
ATOM 5887 O O . ASN B 1 311 ? 30.625 0.979 3.711 1 76 311 ASN B O 1
ATOM 5891 N N . SER B 1 312 ? 28.547 0.813 3.291 1 84.44 312 SER B N 1
ATOM 5892 C CA . SER B 1 312 ? 28.297 2.059 4.008 1 84.44 312 SER B CA 1
ATOM 5893 C C . SER B 1 312 ? 27.875 1.789 5.449 1 84.44 312 SER B C 1
ATOM 5895 O O . SER B 1 312 ? 27.328 0.723 5.754 1 84.44 312 SER B O 1
ATOM 5897 N N . ASP B 1 313 ? 28.266 2.771 6.355 1 93.19 313 ASP B N 1
ATOM 5898 C CA . ASP B 1 313 ? 27.812 2.719 7.742 1 93.19 313 ASP B CA 1
ATOM 5899 C C . ASP B 1 313 ? 26.344 3.127 7.867 1 93.19 313 ASP B C 1
ATOM 5901 O O . ASP B 1 313 ? 26.047 4.234 8.312 1 93.19 313 ASP B O 1
ATOM 5905 N N . ILE B 1 314 ? 25.547 2.168 7.625 1 95.5 314 ILE B N 1
ATOM 5906 C CA . ILE B 1 314 ? 24.109 2.445 7.555 1 95.5 314 ILE B CA 1
ATOM 5907 C C . ILE B 1 314 ? 23.594 2.818 8.945 1 95.5 314 ILE B C 1
ATOM 5909 O O . ILE B 1 314 ? 22.844 3.791 9.094 1 95.5 314 ILE B O 1
ATOM 5913 N N . PRO B 1 315 ? 23.984 2.141 10 1 95.88 315 PRO B N 1
ATOM 5914 C CA . PRO B 1 315 ? 23.547 2.561 11.336 1 95.88 315 PRO B CA 1
ATOM 5915 C C . PRO B 1 315 ? 24 3.971 11.695 1 95.88 315 PRO B C 1
ATOM 5917 O O . PRO B 1 315 ? 23.266 4.727 12.328 1 95.88 315 PRO B O 1
ATOM 5920 N N . GLY B 1 316 ? 25.203 4.262 11.297 1 96.75 316 GLY B N 1
ATOM 5921 C CA . GLY B 1 316 ? 25.703 5.605 11.516 1 96.75 316 GLY B CA 1
ATOM 5922 C C . GLY B 1 316 ? 24.891 6.672 10.805 1 96.75 316 GLY B C 1
ATOM 5923 O O . GLY B 1 316 ? 24.625 7.734 11.359 1 96.75 316 GLY B O 1
ATOM 5924 N N . LEU B 1 317 ? 24.5 6.402 9.594 1 96.94 317 LEU B N 1
ATOM 5925 C CA . LEU B 1 317 ? 23.672 7.316 8.828 1 96.94 317 LEU B CA 1
ATOM 5926 C C . LEU B 1 317 ? 22.312 7.516 9.508 1 96.94 317 LEU B C 1
ATOM 5928 O O . LEU B 1 317 ? 21.797 8.633 9.562 1 96.94 317 LEU B O 1
ATOM 5932 N N . ILE B 1 318 ? 21.781 6.43 9.945 1 97.81 318 ILE B N 1
ATOM 5933 C CA . ILE B 1 318 ? 20.5 6.484 10.617 1 97.81 318 ILE B CA 1
ATOM 5934 C C . ILE B 1 318 ? 20.609 7.332 11.883 1 97.81 318 ILE B C 1
ATOM 5936 O O . ILE B 1 318 ? 19.766 8.195 12.141 1 97.81 318 ILE B O 1
ATOM 5940 N N . ARG B 1 319 ? 21.672 7.109 12.656 1 98 319 ARG B N 1
ATOM 5941 C CA . ARG B 1 319 ? 21.891 7.859 13.891 1 98 319 ARG B CA 1
ATOM 5942 C C . ARG B 1 319 ? 22.016 9.352 13.602 1 98 319 ARG B C 1
ATOM 5944 O O . ARG B 1 319 ? 21.328 10.172 14.227 1 98 319 ARG B O 1
ATOM 5951 N N . GLU B 1 320 ? 22.844 9.625 12.688 1 97.94 320 GLU B N 1
ATOM 5952 C CA . GLU B 1 320 ? 23.062 11.023 12.32 1 97.94 320 GLU B CA 1
ATOM 5953 C C . GLU B 1 320 ? 21.75 11.688 11.891 1 97.94 320 GLU B C 1
ATOM 5955 O O . GLU B 1 320 ? 21.484 12.836 12.258 1 97.94 320 GLU B O 1
ATOM 5960 N N . SER B 1 321 ? 20.984 11.016 11.117 1 98.5 321 SER B N 1
ATOM 5961 C CA . SER B 1 321 ? 19.719 11.539 10.609 1 98.5 321 SER B CA 1
ATOM 5962 C C . SER B 1 321 ? 18.734 11.797 11.742 1 98.5 321 SER B C 1
ATOM 5964 O O . SER B 1 321 ? 18.109 12.859 11.805 1 98.5 321 SER B O 1
ATOM 5966 N N . LEU B 1 322 ? 18.625 10.836 12.641 1 98.38 322 LEU B N 1
ATOM 5967 C CA . LEU B 1 322 ? 17.688 10.93 13.742 1 98.38 322 LEU B CA 1
ATOM 5968 C C . LEU B 1 322 ? 18.078 12.047 14.703 1 98.38 322 LEU B C 1
ATOM 5970 O O . LEU B 1 322 ? 17.219 12.719 15.273 1 98.38 322 LEU B O 1
ATOM 5974 N N . GLU B 1 323 ? 19.312 12.258 14.867 1 97.62 323 GLU B N 1
ATOM 5975 C CA . GLU B 1 323 ? 19.812 13.328 15.734 1 97.62 323 GLU B CA 1
ATOM 5976 C C . GLU B 1 323 ? 19.578 14.695 15.109 1 97.62 323 GLU B C 1
ATOM 5978 O O . GLU B 1 323 ? 19.422 15.688 15.828 1 97.62 323 GLU B O 1
ATOM 5983 N N . ALA B 1 324 ? 19.5 14.672 13.836 1 97 324 ALA B N 1
ATOM 5984 C CA . ALA B 1 324 ? 19.391 15.945 13.125 1 97 324 ALA B CA 1
ATOM 5985 C C . ALA B 1 324 ? 17.938 16.344 12.938 1 97 324 ALA B C 1
ATOM 5987 O O . ALA B 1 324 ? 17.625 17.516 12.703 1 97 324 ALA B O 1
ATOM 5988 N N . LEU B 1 325 ? 17 15.445 13.008 1 97.94 325 LEU B N 1
ATOM 5989 C CA . LEU B 1 325 ? 15.602 15.75 12.773 1 97.94 325 LEU B CA 1
ATOM 5990 C C . LEU B 1 325 ? 15.047 16.656 13.875 1 97.94 325 LEU B C 1
ATOM 5992 O O . LEU B 1 325 ? 15.055 16.266 15.047 1 97.94 325 LEU B O 1
ATOM 5996 N N . PRO B 1 326 ? 14.586 17.781 13.508 1 98.19 326 PRO B N 1
ATOM 5997 C CA . PRO B 1 326 ? 14.016 18.688 14.5 1 98.19 326 PRO B CA 1
ATOM 5998 C C . PRO B 1 326 ? 12.539 18.422 14.773 1 98.19 326 PRO B C 1
ATOM 6000 O O . PRO B 1 326 ? 11.891 17.688 14.023 1 98.19 326 PRO B O 1
ATOM 6003 N N . LYS B 1 327 ? 12.117 18.984 15.883 1 98.25 327 LYS B N 1
ATOM 6004 C CA . LYS B 1 327 ? 10.672 19.125 16.016 1 98.25 327 LYS B CA 1
ATOM 6005 C C . LYS B 1 327 ? 10.094 20 14.922 1 98.25 327 LYS B C 1
ATOM 6007 O O . LYS B 1 327 ? 10.836 20.594 14.141 1 98.25 327 LYS B O 1
ATOM 6012 N N . ILE B 1 328 ? 8.781 20.016 14.82 1 98.5 328 ILE B N 1
ATOM 6013 C CA . ILE B 1 328 ? 8.156 20.641 13.664 1 98.5 328 ILE B CA 1
ATOM 6014 C C . ILE B 1 328 ? 7.121 21.672 14.133 1 98.5 328 ILE B C 1
ATOM 6016 O O . ILE B 1 328 ? 6.312 21.375 15.016 1 98.5 328 ILE B O 1
ATOM 6020 N N . TYR B 1 329 ? 7.207 22.891 13.648 1 98.75 329 TYR B N 1
ATOM 6021 C CA . TYR B 1 329 ? 6.074 23.812 13.734 1 98.75 329 TYR B CA 1
ATOM 6022 C C . TYR B 1 329 ? 4.992 23.422 12.727 1 98.75 329 TYR B C 1
ATOM 6024 O O . TYR B 1 329 ? 5.246 23.375 11.523 1 98.75 329 TYR B O 1
ATOM 6032 N N . LEU B 1 330 ? 3.852 23.125 13.164 1 98.5 330 LEU B N 1
ATOM 6033 C CA . LEU B 1 330 ? 2.729 22.703 12.336 1 98.5 330 LEU B CA 1
ATOM 6034 C C . LEU B 1 330 ? 1.554 23.672 12.484 1 98.5 330 LEU B C 1
ATOM 6036 O O . LEU B 1 330 ? 1.1 23.922 13.602 1 98.5 330 LEU B O 1
ATOM 6040 N N . PHE B 1 331 ? 1.104 24.281 11.445 1 98.31 331 PHE B N 1
ATOM 6041 C CA . PHE B 1 331 ? -0.085 25.125 11.5 1 98.31 331 PHE B CA 1
ATOM 6042 C C . PHE B 1 331 ? -0.881 25.031 10.203 1 98.31 331 PHE B C 1
ATOM 6044 O O . PHE B 1 331 ? -0.431 24.406 9.234 1 98.31 331 PHE B O 1
ATOM 6051 N N . TYR B 1 332 ? -2.027 25.516 10.25 1 97.38 332 TYR B N 1
ATOM 6052 C CA . TYR B 1 332 ? -2.918 25.516 9.094 1 97.38 332 TYR B CA 1
ATOM 6053 C C . TYR B 1 332 ? -3.209 26.938 8.625 1 97.38 332 TYR B C 1
ATOM 6055 O O . TYR B 1 332 ? -3.348 27.844 9.438 1 97.38 332 TYR B O 1
ATOM 6063 N N . LEU B 1 333 ? -3.268 27.094 7.355 1 96.31 333 LEU B N 1
ATOM 6064 C CA . LEU B 1 333 ? -3.51 28.375 6.723 1 96.31 333 LEU B CA 1
ATOM 6065 C C . LEU B 1 333 ? -4.691 28.297 5.762 1 96.31 333 LEU B C 1
ATOM 6067 O O . LEU B 1 333 ? -4.691 27.484 4.836 1 96.31 333 LEU B O 1
ATOM 6071 N N . ARG B 1 334 ? -5.66 29.109 5.996 1 94.25 334 ARG B N 1
ATOM 6072 C CA . ARG B 1 334 ? -6.793 29.219 5.078 1 94.25 334 ARG B CA 1
ATOM 6073 C C . ARG B 1 334 ? -6.746 30.531 4.305 1 94.25 334 ARG B C 1
ATOM 6075 O O . ARG B 1 334 ? -6.867 31.609 4.891 1 94.25 334 ARG B O 1
ATOM 6082 N N . LEU B 1 335 ? -6.68 30.453 3.057 1 91 335 LEU B N 1
ATOM 6083 C CA . LEU B 1 335 ? -6.441 31.656 2.256 1 91 335 LEU B CA 1
ATOM 6084 C C . LEU B 1 335 ? -7.758 32.281 1.791 1 91 335 LEU B C 1
ATOM 6086 O O . LEU B 1 335 ? -7.973 33.469 1.945 1 91 335 LEU B O 1
ATOM 6090 N N . ARG B 1 336 ? -8.594 31.453 1.291 1 88.44 336 ARG B N 1
ATOM 6091 C CA . ARG B 1 336 ? -9.883 31.938 0.809 1 88.44 336 ARG B CA 1
ATOM 6092 C C . ARG B 1 336 ? -11.031 31.109 1.361 1 88.44 336 ARG B C 1
ATOM 6094 O O . ARG B 1 336 ? -10.812 30.031 1.914 1 88.44 336 ARG B O 1
ATOM 6101 N N . SER B 1 337 ? -12.203 31.578 1.155 1 82.69 337 SER B N 1
ATOM 6102 C CA . SER B 1 337 ? -13.391 30.953 1.728 1 82.69 337 SER B CA 1
ATOM 6103 C C . SER B 1 337 ? -13.656 29.594 1.101 1 82.69 337 SER B C 1
ATOM 6105 O O . SER B 1 337 ? -14.156 28.688 1.77 1 82.69 337 SER B O 1
ATOM 6107 N N . ASP B 1 338 ? -13.219 29.516 -0.104 1 76.88 338 ASP B N 1
ATOM 6108 C CA . ASP B 1 338 ? -13.523 28.266 -0.813 1 76.88 338 ASP B CA 1
ATOM 6109 C C . ASP B 1 338 ? -12.359 27.281 -0.722 1 76.88 338 ASP B C 1
ATOM 6111 O O . ASP B 1 338 ? -12.461 26.156 -1.203 1 76.88 338 ASP B O 1
ATOM 6115 N N . ASP B 1 339 ? -11.391 27.672 0.077 1 80.56 339 ASP B N 1
ATOM 6116 C CA . ASP B 1 339 ? -10.195 26.828 0.143 1 80.56 339 ASP B CA 1
ATOM 6117 C C . ASP B 1 339 ? -10.227 25.938 1.377 1 80.56 339 ASP B C 1
ATOM 6119 O O . ASP B 1 339 ? -10.734 26.328 2.428 1 80.56 339 ASP B O 1
ATOM 6123 N N . THR B 1 340 ? -9.758 24.734 1.137 1 82.25 340 THR B N 1
ATOM 6124 C CA . THR B 1 340 ? -9.414 23.922 2.301 1 82.25 340 THR B CA 1
ATOM 6125 C C . THR B 1 340 ? -8.125 24.422 2.943 1 82.25 340 THR B C 1
ATOM 6127 O O . THR B 1 340 ? -7.191 24.828 2.244 1 82.25 340 THR B O 1
ATOM 6130 N N . PRO B 1 341 ? -8.117 24.406 4.223 1 91 341 PRO B N 1
ATOM 6131 C CA . PRO B 1 341 ? -6.898 24.891 4.887 1 91 341 PRO B CA 1
ATOM 6132 C C . PRO B 1 341 ? -5.656 24.109 4.473 1 91 341 PRO B C 1
ATOM 6134 O O . PRO B 1 341 ? -5.688 22.875 4.418 1 91 341 PRO B O 1
ATOM 6137 N N . LEU B 1 342 ? -4.598 24.828 4.254 1 92.88 342 LEU B N 1
ATOM 6138 C CA . LEU B 1 342 ? -3.303 24.234 3.938 1 92.88 342 LEU B CA 1
ATOM 6139 C C . LEU B 1 342 ? -2.559 23.844 5.211 1 92.88 342 LEU B C 1
ATOM 6141 O O . LEU B 1 342 ? -2.59 24.578 6.203 1 92.88 342 LEU B O 1
ATOM 6145 N N . LEU B 1 343 ? -1.999 22.672 5.125 1 95.88 343 LEU B N 1
ATOM 6146 C CA . LEU B 1 343 ? -1.069 22.297 6.188 1 95.88 343 LEU B CA 1
ATOM 6147 C C . LEU B 1 343 ? 0.326 22.844 5.902 1 95.88 343 LEU B C 1
ATOM 6149 O O . LEU B 1 343 ? 0.869 22.641 4.816 1 95.88 343 LEU B O 1
ATOM 6153 N N . VAL B 1 344 ? 0.861 23.562 6.828 1 98 344 VAL B N 1
ATOM 6154 C CA . VAL B 1 344 ? 2.186 24.156 6.684 1 98 344 VAL B CA 1
ATOM 6155 C C . VAL B 1 344 ? 3.086 23.703 7.828 1 98 344 VAL B C 1
ATOM 6157 O O . VAL B 1 344 ? 2.699 23.781 9 1 98 344 VAL B O 1
ATOM 6160 N N . GLU B 1 345 ? 4.258 23.234 7.477 1 98.56 345 GLU B N 1
ATOM 6161 C CA . GLU B 1 345 ? 5.203 22.719 8.469 1 98.56 345 GLU B CA 1
ATOM 6162 C C . GLU B 1 345 ? 6.59 23.328 8.266 1 98.56 345 GLU B C 1
ATOM 6164 O O . GLU B 1 345 ? 7.031 23.516 7.133 1 98.56 345 GLU B O 1
ATOM 6169 N N . LEU B 1 346 ? 7.254 23.641 9.352 1 98.31 346 LEU B N 1
ATOM 6170 C CA . LEU B 1 346 ? 8.633 24.109 9.352 1 98.31 346 LEU B CA 1
ATOM 6171 C C . LEU B 1 346 ? 9.453 23.406 10.43 1 98.31 346 LEU B C 1
ATOM 6173 O O . LEU B 1 346 ? 8.938 23.125 11.516 1 98.31 346 LEU B O 1
ATOM 6177 N N . PRO B 1 347 ? 10.68 23.188 10.055 1 98.25 347 PRO B N 1
ATOM 6178 C CA . PRO B 1 347 ? 11.555 22.688 11.125 1 98.25 347 PRO B CA 1
ATOM 6179 C C . PRO B 1 347 ? 11.719 23.703 12.258 1 98.25 347 PRO B C 1
ATOM 6181 O O . PRO B 1 347 ? 11.875 24.891 12.008 1 98.25 347 PRO B O 1
ATOM 6184 N N . ALA B 1 348 ? 11.539 23.234 13.477 1 97.94 348 ALA B N 1
ATOM 6185 C CA . ALA B 1 348 ? 11.875 24.031 14.648 1 97.94 348 ALA B CA 1
ATOM 6186 C C . ALA B 1 348 ? 13.367 23.984 14.953 1 97.94 348 ALA B C 1
ATOM 6188 O O . ALA B 1 348 ? 13.812 23.141 15.734 1 97.94 348 ALA B O 1
ATOM 6189 N N . GLU B 1 349 ? 14.039 24.953 14.523 1 94.38 349 GLU B N 1
ATOM 6190 C CA . GLU B 1 349 ? 15.5 24.953 14.594 1 94.38 349 GLU B CA 1
ATOM 6191 C C . GLU B 1 349 ? 15.984 24.844 16.031 1 94.38 349 GLU B C 1
ATOM 6193 O O . GLU B 1 349 ? 15.383 25.422 16.938 1 94.38 349 GLU B O 1
ATOM 6198 N N . GLY B 1 350 ? 17.031 24.078 16.172 1 92.69 350 GLY B N 1
ATOM 6199 C CA . GLY B 1 350 ? 17.656 23.953 17.484 1 92.69 350 GLY B CA 1
ATOM 6200 C C . GLY B 1 350 ? 17 22.906 18.359 1 92.69 350 GLY B C 1
ATOM 6201 O O . GLY B 1 350 ? 17.422 22.688 19.5 1 92.69 350 GLY B O 1
ATOM 6202 N N . THR B 1 351 ? 15.984 22.297 17.859 1 96.5 351 THR B N 1
ATOM 6203 C CA . THR B 1 351 ? 15.312 21.25 18.641 1 96.5 351 THR B CA 1
ATOM 6204 C C . THR B 1 351 ? 15.617 19.875 18.062 1 96.5 351 THR B C 1
ATOM 6206 O O . THR B 1 351 ? 16.203 19.766 16.984 1 96.5 351 THR B O 1
ATOM 6209 N N . LYS B 1 352 ? 15.281 18.844 18.844 1 97.06 352 LYS B N 1
ATOM 6210 C CA . LYS B 1 352 ? 15.43 17.453 18.438 1 97.06 352 LYS B CA 1
ATOM 6211 C C . LYS B 1 352 ? 14.117 16.688 18.562 1 97.06 352 LYS B C 1
ATOM 6213 O O . LYS B 1 352 ? 13.484 16.734 19.625 1 97.06 352 LYS B O 1
ATOM 6218 N N . MET B 1 353 ? 13.766 16.047 17.531 1 97.38 353 MET B N 1
ATOM 6219 C CA . MET B 1 353 ? 12.484 15.344 17.531 1 97.38 353 MET B CA 1
ATOM 6220 C C . MET B 1 353 ? 12.5 14.156 18.484 1 97.38 353 MET B C 1
ATOM 6222 O O . MET B 1 353 ? 11.531 13.922 19.203 1 97.38 353 MET B O 1
ATOM 6226 N N . PHE B 1 354 ? 13.586 13.414 18.469 1 97.5 354 PHE B N 1
ATOM 6227 C CA . PHE B 1 354 ? 13.648 12.156 19.203 1 97.5 354 PHE B CA 1
ATOM 6228 C C . PHE B 1 354 ? 14.539 12.281 20.422 1 97.5 354 PHE B C 1
ATOM 6230 O O . PHE B 1 354 ? 15.461 11.484 20.625 1 97.5 354 PHE B O 1
ATOM 6237 N N . ASP B 1 355 ? 14.156 13.188 21.328 1 95.56 355 ASP B N 1
ATOM 6238 C CA . ASP B 1 355 ? 14.93 13.438 22.547 1 95.56 355 ASP B CA 1
ATOM 6239 C C . ASP B 1 355 ? 14.242 12.82 23.766 1 95.56 355 ASP B C 1
ATOM 6241 O O . ASP B 1 355 ? 14.578 13.148 24.906 1 95.56 355 ASP B O 1
ATOM 6245 N N . GLY B 1 356 ? 13.242 12.016 23.516 1 92.38 356 GLY B N 1
ATOM 6246 C CA . GLY B 1 356 ? 12.562 11.328 24.594 1 92.38 356 GLY B CA 1
ATOM 6247 C C . GLY B 1 356 ? 11.328 12.062 25.094 1 92.38 356 GLY B C 1
ATOM 6248 O O . GLY B 1 356 ? 10.578 11.539 25.906 1 92.38 356 GLY B O 1
ATOM 6249 N N . SER B 1 357 ? 11.102 13.234 24.609 1 90.75 357 SER B N 1
ATOM 6250 C CA . SER B 1 357 ? 9.953 14.016 25.031 1 90.75 357 SER B CA 1
ATOM 6251 C C . SER B 1 357 ? 8.922 14.141 23.922 1 90.75 357 SER B C 1
ATOM 6253 O O . SER B 1 357 ? 9.172 14.789 22.906 1 90.75 357 SER B O 1
ATOM 6255 N N . PRO B 1 358 ? 7.84 13.5 24.203 1 92.88 358 PRO B N 1
ATOM 6256 C CA . PRO B 1 358 ? 6.781 13.711 23.219 1 92.88 358 PRO B CA 1
ATOM 6257 C C . PRO B 1 358 ? 6.121 15.086 23.344 1 92.88 358 PRO B C 1
ATOM 6259 O O . PRO B 1 358 ? 5.961 15.594 24.469 1 92.88 358 PRO B O 1
ATOM 6262 N N . VAL B 1 359 ? 6.062 15.914 22.312 1 94.5 359 VAL B N 1
ATOM 6263 C CA . VAL B 1 359 ? 5.457 17.234 22.359 1 94.5 359 VAL B CA 1
ATOM 6264 C C . VAL B 1 359 ? 4.402 17.375 21.266 1 94.5 359 VAL B C 1
ATOM 6266 O O . VAL B 1 359 ? 4.629 16.969 20.125 1 94.5 359 VAL B O 1
ATOM 6269 N N . LYS B 1 360 ? 3.27 17.828 21.578 1 97.06 360 LYS B N 1
ATOM 6270 C CA . LYS B 1 360 ? 2.133 18.172 20.734 1 97.06 360 LYS B CA 1
ATOM 6271 C C . LYS B 1 360 ? 1.285 19.266 21.375 1 97.06 360 LYS B C 1
ATOM 6273 O O . LYS B 1 360 ? 0.357 18.984 22.125 1 97.06 360 LYS B O 1
ATOM 6278 N N . ALA B 1 361 ? 1.691 20.516 21.109 1 96.5 361 ALA B N 1
ATOM 6279 C CA . ALA B 1 361 ? 1.033 21.625 21.797 1 96.5 361 ALA B CA 1
ATOM 6280 C C . ALA B 1 361 ? 1.163 22.922 20.984 1 96.5 361 ALA B C 1
ATOM 6282 O O . ALA B 1 361 ? 2.105 23.078 20.203 1 96.5 361 ALA B O 1
ATOM 6283 N N . PHE B 1 362 ? 0.255 23.797 21.25 1 97.5 362 PHE B N 1
ATOM 6284 C CA . PHE B 1 362 ? 0.359 25.125 20.641 1 97.5 362 PHE B CA 1
ATOM 6285 C C . PHE B 1 362 ? 1.619 25.828 21.125 1 97.5 362 PHE B C 1
ATOM 6287 O O . PHE B 1 362 ? 1.997 25.734 22.281 1 97.5 362 PHE B O 1
ATOM 6294 N N . TYR B 1 363 ? 2.277 26.453 20.234 1 97.62 363 TYR B N 1
ATOM 6295 C CA . TYR B 1 363 ? 3.504 27.203 20.516 1 97.62 363 TYR B CA 1
ATOM 6296 C C . TYR B 1 363 ? 3.438 28.609 19.922 1 97.62 363 TYR B C 1
ATOM 6298 O O . TYR B 1 363 ? 4.055 28.875 18.906 1 97.62 363 TYR B O 1
ATOM 6306 N N . PRO B 1 364 ? 2.889 29.531 20.625 1 96.25 364 PRO B N 1
ATOM 6307 C CA . PRO B 1 364 ? 2.654 30.891 20.125 1 96.25 364 PRO B CA 1
ATOM 6308 C C . PRO B 1 364 ? 3.951 31.641 19.812 1 96.25 364 PRO B C 1
ATOM 6310 O O . PRO B 1 364 ? 3.945 32.594 19.016 1 96.25 364 PRO B O 1
ATOM 6313 N N . ALA B 1 365 ? 4.996 31.203 20.375 1 95.5 365 ALA B N 1
ATOM 6314 C CA . ALA B 1 365 ? 6.266 31.906 20.203 1 95.5 365 ALA B CA 1
ATOM 6315 C C . ALA B 1 365 ? 6.887 31.609 18.844 1 95.5 365 ALA B C 1
ATOM 6317 O O . ALA B 1 365 ? 7.844 32.25 18.438 1 95.5 365 ALA B O 1
ATOM 6318 N N . ALA B 1 366 ? 6.312 30.656 18.125 1 95.94 366 ALA B N 1
ATOM 6319 C CA . ALA B 1 366 ? 6.848 30.297 16.812 1 95.94 366 ALA B CA 1
ATOM 6320 C C . ALA B 1 366 ? 6.727 31.469 15.844 1 95.94 366 ALA B C 1
ATOM 6322 O O . ALA B 1 366 ? 5.66 32.094 15.719 1 95.94 366 ALA B O 1
ATOM 6323 N N . LYS B 1 367 ? 7.805 31.828 15.188 1 92.94 367 LYS B N 1
ATOM 6324 C CA . LYS B 1 367 ? 7.82 32.906 14.219 1 92.94 367 LYS B CA 1
ATOM 6325 C C . LYS B 1 367 ? 7.543 32.406 12.812 1 92.94 367 LYS B C 1
ATOM 6327 O O . LYS B 1 367 ? 8.469 32.062 12.078 1 92.94 367 LYS B O 1
ATOM 6332 N N . VAL B 1 368 ? 6.266 32.438 12.453 1 95.38 368 VAL B N 1
ATOM 6333 C CA . VAL B 1 368 ? 5.918 31.875 11.148 1 95.38 368 VAL B CA 1
ATOM 6334 C C . VAL B 1 368 ? 5.172 32.906 10.312 1 95.38 368 VAL B C 1
ATOM 6336 O O . VAL B 1 368 ? 4.648 32.594 9.242 1 95.38 368 VAL B O 1
ATOM 6339 N N . GLU B 1 369 ? 5.141 34.188 10.734 1 94.5 369 GLU B N 1
ATOM 6340 C CA . GLU B 1 369 ? 4.367 35.25 10.086 1 94.5 369 GLU B CA 1
ATOM 6341 C C . GLU B 1 369 ? 4.859 35.5 8.664 1 94.5 369 GLU B C 1
ATOM 6343 O O . GLU B 1 369 ? 4.059 35.719 7.75 1 94.5 369 GLU B O 1
ATOM 6348 N N . ASP B 1 370 ? 6.125 35.438 8.5 1 93.25 370 ASP B N 1
ATOM 6349 C CA . ASP B 1 370 ? 6.703 35.688 7.184 1 93.25 370 ASP B CA 1
ATOM 6350 C C . ASP B 1 370 ? 6.297 34.594 6.195 1 93.25 370 ASP B C 1
ATOM 6352 O O . ASP B 1 370 ? 6.035 34.875 5.023 1 93.25 370 ASP B O 1
ATOM 6356 N N . VAL B 1 371 ? 6.25 33.375 6.691 1 94.75 371 VAL B N 1
ATOM 6357 C CA . VAL B 1 371 ? 5.859 32.25 5.852 1 94.75 371 VAL B CA 1
ATOM 6358 C C . VAL B 1 371 ? 4.383 32.375 5.477 1 94.75 371 VAL B C 1
ATOM 6360 O O . VAL B 1 371 ? 4.02 32.219 4.309 1 94.75 371 VAL B O 1
ATOM 6363 N N . ALA B 1 372 ? 3.535 32.656 6.453 1 95.06 372 ALA B N 1
ATOM 6364 C CA . ALA B 1 372 ? 2.104 32.812 6.203 1 95.06 372 ALA B CA 1
ATOM 6365 C C . ALA B 1 372 ? 1.835 33.906 5.188 1 95.06 372 ALA B C 1
ATOM 6367 O O . ALA B 1 372 ? 1.036 33.719 4.266 1 95.06 372 ALA B O 1
ATOM 6368 N N . SER B 1 373 ? 2.52 35 5.344 1 93.88 373 SER B N 1
ATOM 6369 C CA . SER B 1 373 ? 2.332 36.156 4.457 1 93.88 373 SER B CA 1
ATOM 6370 C C . SER B 1 373 ? 2.803 35.844 3.041 1 93.88 373 SER B C 1
ATOM 6372 O O . SER B 1 373 ? 2.158 36.219 2.064 1 93.88 373 SER B O 1
ATOM 6374 N N . THR B 1 374 ? 3.898 35.156 2.99 1 92.25 374 THR B N 1
ATOM 6375 C CA . THR B 1 374 ? 4.441 34.812 1.682 1 92.25 374 THR B CA 1
ATOM 6376 C C . THR B 1 374 ? 3.52 33.844 0.951 1 92.25 374 THR B C 1
ATOM 6378 O O . THR B 1 374 ? 3.281 33.969 -0.25 1 92.25 374 THR B O 1
ATOM 6381 N N . LEU B 1 375 ? 3.041 32.844 1.654 1 92.94 375 LEU B N 1
ATOM 6382 C CA . LEU B 1 375 ? 2.129 31.875 1.046 1 92.94 375 LEU B CA 1
ATOM 6383 C C . LEU B 1 375 ? 0.85 32.562 0.578 1 92.94 375 LEU B C 1
ATOM 6385 O O . LEU B 1 375 ? 0.298 32.219 -0.467 1 92.94 375 LEU B O 1
ATOM 6389 N N . ALA B 1 376 ? 0.436 33.531 1.312 1 91.62 376 ALA B N 1
ATOM 6390 C CA . ALA B 1 376 ? -0.755 34.281 0.929 1 91.62 376 ALA B CA 1
ATOM 6391 C C . ALA B 1 376 ? -0.493 35.125 -0.316 1 91.62 376 ALA B C 1
ATOM 6393 O O . ALA B 1 376 ? -1.35 35.219 -1.198 1 91.62 376 ALA B O 1
ATOM 6394 N N . ALA B 1 377 ? 0.644 35.656 -0.361 1 89.25 377 ALA B N 1
ATOM 6395 C CA . ALA B 1 377 ? 1.001 36.531 -1.474 1 89.25 377 ALA B CA 1
ATOM 6396 C C . ALA B 1 377 ? 1.173 35.75 -2.764 1 89.25 377 ALA B C 1
ATOM 6398 O O . ALA B 1 377 ? 0.894 36.25 -3.854 1 89.25 377 ALA B O 1
ATOM 6399 N N . GLN B 1 378 ? 1.642 34.594 -2.602 1 88.12 378 GLN B N 1
ATOM 6400 C CA . GLN B 1 378 ? 1.948 33.781 -3.771 1 88.12 378 GLN B CA 1
ATOM 6401 C C . GLN B 1 378 ? 0.775 32.875 -4.133 1 88.12 378 GLN B C 1
ATOM 6403 O O . GLN B 1 378 ? 0.906 32 -4.98 1 88.12 378 GLN B O 1
ATOM 6408 N N . TYR B 1 379 ? -0.334 33.062 -3.451 1 87.56 379 TYR B N 1
ATOM 6409 C CA . TYR B 1 379 ? -1.529 32.281 -3.723 1 87.56 379 TYR B CA 1
ATOM 6410 C C . TYR B 1 379 ? -2.145 32.656 -5.062 1 87.56 379 TYR B C 1
ATOM 6412 O O . TYR B 1 379 ? -2.283 33.844 -5.371 1 87.56 379 TYR B O 1
ATOM 6420 N N . ARG B 1 380 ? -2.516 31.719 -5.844 1 83.62 380 ARG B N 1
ATOM 6421 C CA . ARG B 1 380 ? -3.119 31.984 -7.145 1 83.62 380 ARG B CA 1
ATOM 6422 C C . ARG B 1 380 ? -4.613 31.688 -7.125 1 83.62 380 ARG B C 1
ATOM 6424 O O . ARG B 1 380 ? -5.434 32.594 -7.25 1 83.62 380 ARG B O 1
ATOM 6431 N N . ASP B 1 381 ? -4.941 30.391 -6.961 1 80.44 381 ASP B N 1
ATOM 6432 C CA . ASP B 1 381 ? -6.328 29.953 -6.902 1 80.44 381 ASP B CA 1
ATOM 6433 C C . ASP B 1 381 ? -6.438 28.594 -6.211 1 80.44 381 ASP B C 1
ATOM 6435 O O . ASP B 1 381 ? -5.426 27.984 -5.848 1 80.44 381 ASP B O 1
ATOM 6439 N N . PRO B 1 382 ? -7.605 28.203 -5.988 1 73.38 382 PRO B N 1
ATOM 6440 C CA . PRO B 1 382 ? -7.805 26.969 -5.242 1 73.38 382 PRO B CA 1
ATOM 6441 C C . PRO B 1 382 ? -7.199 25.75 -5.945 1 73.38 382 PRO B C 1
ATOM 6443 O O . PRO B 1 382 ? -6.812 24.781 -5.289 1 73.38 382 PRO B O 1
ATOM 6446 N N . ALA B 1 383 ? -7.07 25.812 -7.18 1 71.38 383 ALA B N 1
ATOM 6447 C CA . ALA B 1 383 ? -6.543 24.688 -7.938 1 71.38 383 ALA B CA 1
ATOM 6448 C C . ALA B 1 383 ? -5.02 24.688 -7.957 1 71.38 383 ALA B C 1
ATOM 6450 O O . ALA B 1 383 ? -4.383 23.641 -7.812 1 71.38 383 ALA B O 1
ATOM 6451 N N . HIS B 1 384 ? -4.422 25.844 -8.086 1 75.75 384 HIS B N 1
ATOM 6452 C CA . HIS B 1 384 ? -2.979 25.969 -8.266 1 75.75 384 HIS B CA 1
ATOM 6453 C C . HIS B 1 384 ? -2.289 26.312 -6.953 1 75.75 384 HIS B C 1
ATOM 6455 O O . HIS B 1 384 ? -1.108 26 -6.766 1 75.75 384 HIS B O 1
ATOM 6461 N N . TYR B 1 385 ? -2.971 26.891 -5.984 1 75.38 385 TYR B N 1
ATOM 6462 C CA . TYR B 1 385 ? -2.619 27.266 -4.617 1 75.38 385 TYR B CA 1
ATOM 6463 C C . TYR B 1 385 ? -1.378 28.141 -4.598 1 75.38 385 TYR B C 1
ATOM 6465 O O . TYR B 1 385 ? -1.483 29.375 -4.594 1 75.38 385 TYR B O 1
ATOM 6473 N N . ASN B 1 386 ? -0.168 27.531 -4.91 1 86.56 386 ASN B N 1
ATOM 6474 C CA . ASN B 1 386 ? 1.062 28.312 -4.875 1 86.56 386 ASN B CA 1
ATOM 6475 C C . ASN B 1 386 ? 1.8 28.266 -6.211 1 86.56 386 ASN B C 1
ATOM 6477 O O . ASN B 1 386 ? 1.947 27.188 -6.797 1 86.56 386 ASN B O 1
ATOM 6481 N N . THR B 1 387 ? 2.297 29.312 -6.617 1 88.62 387 THR B N 1
ATOM 6482 C CA . THR B 1 387 ? 2.877 29.469 -7.941 1 88.62 387 THR B CA 1
ATOM 6483 C C . THR B 1 387 ? 4.055 28.531 -8.141 1 88.62 387 THR B C 1
ATOM 6485 O O . THR B 1 387 ? 4.105 27.781 -9.125 1 88.62 387 THR B O 1
ATOM 6488 N N . TRP B 1 388 ? 4.941 28.562 -7.246 1 92.56 388 TRP B N 1
ATOM 6489 C CA . TRP B 1 388 ? 6.184 27.812 -7.438 1 92.56 388 TRP B CA 1
ATOM 6490 C C . TRP B 1 388 ? 5.957 26.312 -7.242 1 92.56 388 TRP B C 1
ATOM 6492 O O . TRP B 1 388 ? 6.527 25.5 -7.965 1 92.56 388 TRP B O 1
ATOM 6502 N N . LEU B 1 389 ? 5.133 25.953 -6.273 1 93.88 389 LEU B N 1
ATOM 6503 C CA . LEU B 1 389 ? 4.812 24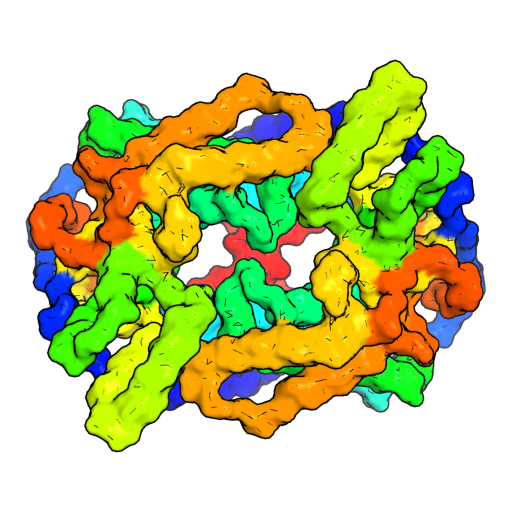.547 -6.074 1 93.88 389 LEU B CA 1
ATOM 6504 C C . LEU B 1 389 ? 4.051 23.984 -7.273 1 93.88 389 LEU B C 1
ATOM 6506 O O . LEU B 1 389 ? 4.258 22.844 -7.664 1 93.88 389 LEU B O 1
ATOM 6510 N N . TRP B 1 390 ? 3.248 24.812 -7.836 1 91.69 390 TRP B N 1
ATOM 6511 C CA . TRP B 1 390 ? 2.496 24.406 -9.016 1 91.69 390 TRP B CA 1
ATOM 6512 C C . TRP B 1 390 ? 3.426 24.188 -10.203 1 91.69 390 TRP B C 1
ATOM 6514 O O . TRP B 1 390 ? 3.277 23.203 -10.945 1 91.69 390 TRP B O 1
ATOM 6524 N N . TYR B 1 391 ? 4.32 25.094 -10.391 1 92.88 391 TYR B N 1
ATOM 6525 C CA . TYR B 1 391 ? 5.273 24.969 -11.492 1 92.88 391 TYR B CA 1
ATOM 6526 C C . TYR B 1 391 ? 6.137 23.719 -11.312 1 92.88 391 TYR B C 1
ATOM 6528 O O . TYR B 1 391 ? 6.391 23 -12.281 1 92.88 391 TYR B O 1
ATOM 6536 N N . ALA B 1 392 ? 6.613 23.516 -10.086 1 95.38 392 ALA B N 1
ATOM 6537 C CA . ALA B 1 392 ? 7.402 22.312 -9.805 1 95.38 392 ALA B CA 1
ATOM 6538 C C . ALA B 1 392 ? 6.598 21.047 -10.094 1 95.38 392 ALA B C 1
ATOM 6540 O O . ALA B 1 392 ? 7.129 20.078 -10.641 1 95.38 392 ALA B O 1
ATOM 6541 N N . HIS B 1 393 ? 5.355 21.016 -9.727 1 92.81 393 HIS B N 1
ATOM 6542 C CA . HIS B 1 393 ? 4.461 19.891 -9.969 1 92.81 393 HIS B CA 1
ATOM 6543 C C . HIS B 1 393 ? 4.316 19.609 -11.461 1 92.81 393 HIS B C 1
ATOM 6545 O O . HIS B 1 393 ? 4.371 18.453 -11.891 1 92.81 393 HIS B O 1
ATOM 6551 N N . THR B 1 394 ? 4.129 20.641 -12.219 1 90.12 394 THR B N 1
ATOM 6552 C CA . THR B 1 394 ? 3.938 20.5 -13.664 1 90.12 394 THR B CA 1
ATOM 6553 C C . THR B 1 394 ? 5.18 19.922 -14.32 1 90.12 394 THR B C 1
ATOM 6555 O O . THR B 1 394 ? 5.078 19.125 -15.266 1 90.12 394 THR B O 1
ATOM 6558 N N . VAL B 1 395 ? 6.27 20.266 -13.75 1 92.38 395 VAL B N 1
ATOM 6559 C CA . VAL B 1 395 ? 7.535 19.844 -14.336 1 92.38 395 VAL B CA 1
ATOM 6560 C C . VAL B 1 395 ? 7.852 18.406 -13.914 1 92.38 395 VAL B C 1
ATOM 6562 O O . VAL B 1 395 ? 8.281 17.594 -14.734 1 92.38 395 VAL B O 1
ATOM 6565 N N . ALA B 1 396 ? 7.574 18.109 -12.68 1 93.5 396 ALA B N 1
ATOM 6566 C CA . ALA B 1 396 ? 8.125 16.891 -12.094 1 93.5 396 ALA B CA 1
ATOM 6567 C C . ALA B 1 396 ? 7.141 15.734 -12.219 1 93.5 396 ALA B C 1
ATOM 6569 O O . ALA B 1 396 ? 7.531 14.57 -12.148 1 93.5 396 ALA B O 1
ATOM 6570 N N . SER B 1 397 ? 5.906 15.984 -12.43 1 90.12 397 SER B N 1
ATOM 6571 C CA . SER B 1 397 ? 4.918 14.906 -12.492 1 90.12 397 SER B CA 1
ATOM 6572 C C . SER B 1 397 ? 5.059 14.102 -13.781 1 90.12 397 SER B C 1
ATOM 6574 O O . SER B 1 397 ? 5.344 14.664 -14.836 1 90.12 397 SER B O 1
ATOM 6576 N N . PHE B 1 398 ? 4.797 12.781 -13.656 1 87.38 398 PHE B N 1
ATOM 6577 C CA . PHE B 1 398 ? 4.793 11.93 -14.844 1 87.38 398 PHE B CA 1
ATOM 6578 C C . PHE B 1 398 ? 3.441 11.992 -15.547 1 87.38 398 PHE B C 1
ATOM 6580 O O . PHE B 1 398 ? 2.412 11.656 -14.953 1 87.38 398 PHE B O 1
ATOM 6587 N N . LYS B 1 399 ? 3.543 12.352 -16.75 1 81.38 399 LYS B N 1
ATOM 6588 C CA . LYS B 1 399 ? 2.359 12.164 -17.594 1 81.38 399 LYS B CA 1
ATOM 6589 C C . LYS B 1 399 ? 2.303 10.75 -18.156 1 81.38 399 LYS B C 1
ATOM 6591 O O . LYS B 1 399 ? 3.34 10.109 -18.344 1 81.38 399 LYS B O 1
ATOM 6596 N N . SER B 1 400 ? 1.121 10.258 -18.359 1 75.75 400 SER B N 1
ATOM 6597 C CA . SER B 1 400 ? 0.947 8.906 -18.875 1 75.75 400 SER B CA 1
ATOM 6598 C C . SER B 1 400 ? 1.739 8.695 -20.156 1 75.75 400 SER B C 1
ATOM 6600 O O . SER B 1 400 ? 2.342 7.637 -20.344 1 75.75 400 SER B O 1
ATOM 6602 N N . SER B 1 401 ? 1.714 9.664 -20.969 1 78.44 401 SER B N 1
ATOM 6603 C CA . SER B 1 401 ? 2.416 9.555 -22.25 1 78.44 401 SER B CA 1
ATOM 6604 C C . SER B 1 401 ? 3.924 9.469 -22.047 1 78.44 401 SER B C 1
ATOM 6606 O O . SER B 1 401 ? 4.613 8.742 -22.766 1 78.44 401 SER B O 1
ATOM 6608 N N . GLN B 1 402 ? 4.387 10.188 -21.078 1 82.38 402 GLN B N 1
ATOM 6609 C CA . GLN B 1 402 ? 5.816 10.172 -20.766 1 82.38 402 GLN B CA 1
ATOM 6610 C C . GLN B 1 402 ? 6.254 8.805 -20.25 1 82.38 402 GLN B C 1
ATOM 6612 O O . GLN B 1 402 ? 7.281 8.273 -20.672 1 82.38 402 GLN B O 1
ATOM 6617 N N . LEU B 1 403 ? 5.477 8.281 -19.438 1 83.06 403 LEU B N 1
ATOM 6618 C CA . LEU B 1 403 ? 5.816 6.98 -18.875 1 83.06 403 LEU B CA 1
ATOM 6619 C C . LEU B 1 403 ? 5.758 5.895 -19.953 1 83.06 403 LEU B C 1
ATOM 6621 O O . LEU B 1 403 ? 6.551 4.949 -19.922 1 83.06 403 LEU B O 1
ATOM 6625 N N . SER B 1 404 ? 4.84 5.996 -20.797 1 81.75 404 SER B N 1
ATOM 6626 C CA . SER B 1 404 ? 4.754 5.055 -21.922 1 81.75 404 SER B CA 1
ATOM 6627 C C . SER B 1 404 ? 5.996 5.121 -22.797 1 81.75 404 SER B C 1
ATOM 6629 O O . SER B 1 404 ? 6.496 4.09 -23.25 1 81.75 404 SER B O 1
ATOM 6631 N N . GLU B 1 405 ? 6.383 6.316 -22.984 1 83.62 405 GLU B N 1
ATOM 6632 C CA . GLU B 1 405 ? 7.605 6.496 -23.766 1 83.62 405 GLU B CA 1
ATOM 6633 C C . GLU B 1 405 ? 8.805 5.871 -23.047 1 83.62 405 GLU B C 1
ATOM 6635 O O . GLU B 1 405 ? 9.625 5.199 -23.688 1 83.62 405 GLU B O 1
ATOM 6640 N N . TYR B 1 406 ? 8.906 6.152 -21.766 1 85.69 406 TYR B N 1
ATOM 6641 C CA . TYR B 1 406 ? 9.984 5.562 -20.984 1 85.69 406 TYR B CA 1
ATOM 6642 C C . TYR B 1 406 ? 9.938 4.039 -21.047 1 85.69 406 TYR B C 1
ATOM 6644 O O . TYR B 1 406 ? 10.977 3.383 -21.156 1 85.69 406 TYR B O 1
ATOM 6652 N N . ALA B 1 407 ? 8.766 3.533 -21 1 83.62 407 ALA B N 1
ATOM 6653 C CA . ALA B 1 407 ? 8.578 2.084 -21.031 1 83.62 407 ALA B CA 1
ATOM 6654 C C . ALA B 1 407 ? 9.078 1.501 -22.359 1 83.62 407 ALA B C 1
ATOM 6656 O O . ALA B 1 407 ? 9.688 0.429 -22.375 1 83.62 407 ALA B O 1
ATOM 6657 N N . VAL B 1 408 ? 8.82 2.188 -23.391 1 82.44 408 VAL B N 1
ATOM 6658 C CA . VAL B 1 408 ? 9.258 1.736 -24.719 1 82.44 408 VAL B CA 1
ATOM 6659 C C . VAL B 1 408 ? 10.781 1.706 -24.766 1 82.44 408 VAL B C 1
ATOM 6661 O O . VAL B 1 408 ? 11.375 0.746 -25.266 1 82.44 408 VAL B O 1
ATOM 6664 N N . TYR B 1 409 ? 11.336 2.688 -24.266 1 83.19 409 TYR B N 1
ATOM 6665 C CA . TYR B 1 409 ? 12.797 2.75 -24.25 1 83.19 409 TYR B CA 1
ATOM 6666 C C . TYR B 1 409 ? 13.383 1.669 -23.359 1 83.19 409 TYR B C 1
ATOM 6668 O O . TYR B 1 409 ? 14.391 1.047 -23.703 1 83.19 409 TYR B O 1
ATOM 6676 N N . LEU B 1 410 ? 12.75 1.497 -22.25 1 83.75 410 LEU B N 1
ATOM 6677 C CA . LEU B 1 410 ? 13.219 0.468 -21.312 1 83.75 410 LEU B CA 1
ATOM 6678 C C . LEU B 1 410 ? 13.102 -0.917 -21.953 1 83.75 410 LEU B C 1
ATOM 6680 O O . LEU B 1 410 ? 13.984 -1.763 -21.766 1 83.75 410 LEU B O 1
ATOM 6684 N N . LYS B 1 411 ? 12.047 -1.127 -22.641 1 78.69 411 LYS B N 1
ATOM 6685 C CA . LYS B 1 411 ? 11.867 -2.387 -23.359 1 78.69 411 LYS B CA 1
ATOM 6686 C C . LYS B 1 411 ? 12.984 -2.596 -24.375 1 78.69 411 LYS B C 1
ATOM 6688 O O . LYS B 1 411 ? 13.547 -3.688 -24.469 1 78.69 411 LYS B O 1
ATOM 6693 N N . LYS B 1 412 ? 13.234 -1.577 -25.078 1 78 412 LYS B N 1
ATOM 6694 C CA . LYS B 1 412 ? 14.289 -1.644 -26.078 1 78 412 LYS B CA 1
ATOM 6695 C C . LYS B 1 412 ? 15.641 -1.911 -25.438 1 78 412 LYS B C 1
ATOM 6697 O O . LYS B 1 412 ? 16.438 -2.695 -25.969 1 78 412 LYS B O 1
ATOM 6702 N N . MET B 1 413 ? 15.789 -1.296 -24.359 1 75.5 413 MET B N 1
ATOM 6703 C CA . MET B 1 413 ? 17.047 -1.479 -23.625 1 75.5 413 MET B CA 1
ATOM 6704 C C . MET B 1 413 ? 17.156 -2.9 -23.094 1 75.5 413 MET B C 1
ATOM 6706 O O . MET B 1 413 ? 18.234 -3.49 -23.109 1 75.5 413 MET B O 1
ATOM 6710 N N . ALA B 1 414 ? 16 -3.354 -22.641 1 72.81 414 ALA B N 1
ATOM 6711 C CA . ALA B 1 414 ? 15.977 -4.703 -22.094 1 72.81 414 ALA B CA 1
ATOM 6712 C C . ALA B 1 414 ? 16.156 -5.75 -23.188 1 72.81 414 ALA B C 1
ATOM 6714 O O . ALA B 1 414 ? 16.797 -6.781 -22.969 1 72.81 414 ALA B O 1
ATOM 6715 N N . GLU B 1 415 ? 15.492 -5.566 -24.266 1 69.5 415 GLU B N 1
ATOM 6716 C CA . GLU B 1 415 ? 15.625 -6.473 -25.406 1 69.5 415 GLU B CA 1
ATOM 6717 C C . GLU B 1 415 ? 17.078 -6.539 -25.891 1 69.5 415 GLU B C 1
ATOM 6719 O O . GLU B 1 415 ? 17.562 -7.605 -26.281 1 69.5 415 GLU B O 1
ATOM 6724 N N . GLU B 1 416 ? 17.562 -5.488 -25.844 1 60.91 416 GLU B N 1
ATOM 6725 C CA . GLU B 1 416 ? 18.953 -5.438 -26.281 1 60.91 416 GLU B CA 1
ATOM 6726 C C . GLU B 1 416 ? 19.844 -6.27 -25.359 1 60.91 416 GLU B C 1
ATOM 6728 O O . GLU B 1 416 ? 20.875 -6.789 -25.797 1 60.91 416 GLU B O 1
ATOM 6733 N N . VAL B 1 417 ? 19.219 -6.387 -24.203 1 53.09 417 VAL B N 1
ATOM 6734 C CA . VAL B 1 417 ? 20.047 -7.145 -23.266 1 53.09 417 VAL B CA 1
ATOM 6735 C C . VAL B 1 417 ? 19.516 -8.562 -23.141 1 53.09 417 VAL B C 1
ATOM 6737 O O . VAL B 1 417 ? 20.047 -9.367 -22.375 1 53.09 417 VAL B O 1
ATOM 6740 N N . GLY B 1 418 ? 18.594 -8.953 -23.875 1 49.41 418 GLY B N 1
ATOM 6741 C CA . GLY B 1 418 ? 18.078 -10.312 -23.969 1 49.41 418 GLY B CA 1
ATOM 6742 C C . GLY B 1 418 ? 17.031 -10.625 -22.922 1 49.41 418 GLY B C 1
ATOM 6743 O O . GLY B 1 418 ? 16.766 -11.797 -22.625 1 49.41 418 GLY B O 1
ATOM 6744 N N . VAL B 1 419 ? 16.766 -9.727 -22.031 1 46.34 419 VAL B N 1
ATOM 6745 C CA . VAL B 1 419 ? 15.953 -10.172 -20.906 1 46.34 419 VAL B CA 1
ATOM 6746 C C . VAL B 1 419 ? 14.477 -9.906 -21.203 1 46.34 419 VAL B C 1
ATOM 6748 O O . VAL B 1 419 ? 13.609 -10.688 -20.828 1 46.34 419 VAL B O 1
ATOM 6751 N N . ALA B 1 420 ? 14.047 -8.586 -21.484 1 50.47 420 ALA B N 1
ATOM 6752 C CA . ALA B 1 420 ? 12.672 -8.234 -21.141 1 50.47 420 ALA B CA 1
ATOM 6753 C C . ALA B 1 420 ? 11.758 -8.375 -22.344 1 50.47 420 ALA B C 1
ATOM 6755 O O . ALA B 1 420 ? 11.969 -7.723 -23.375 1 50.47 420 ALA B O 1
ATOM 6756 N N . ARG B 1 421 ? 11.055 -9.516 -22.531 1 45.06 421 ARG B N 1
ATOM 6757 C CA . ARG B 1 421 ? 10.102 -9.609 -23.625 1 45.06 421 ARG B CA 1
ATOM 6758 C C . ARG B 1 421 ? 8.867 -8.75 -23.359 1 45.06 421 ARG B C 1
ATOM 6760 O O . ARG B 1 421 ? 8.25 -8.234 -24.297 1 45.06 421 ARG B O 1
ATOM 6767 N N . ARG B 1 422 ? 8.383 -8.75 -22.094 1 46 422 ARG B N 1
ATOM 6768 C CA . ARG B 1 422 ? 7.145 -8.008 -21.875 1 46 422 ARG B CA 1
ATOM 6769 C C . ARG B 1 422 ? 7.332 -6.949 -20.797 1 46 422 ARG B C 1
ATOM 6771 O O . ARG B 1 422 ? 8.016 -7.188 -19.797 1 46 422 ARG B O 1
ATOM 6778 N N . VAL B 1 423 ? 7.246 -5.535 -21.188 1 42.91 423 VAL B N 1
ATOM 6779 C CA . VAL B 1 423 ? 7.254 -4.449 -20.219 1 42.91 423 VAL B CA 1
ATOM 6780 C C . VAL B 1 423 ? 5.82 -4.004 -19.922 1 42.91 423 VAL B C 1
ATOM 6782 O O . VAL B 1 423 ? 5.039 -3.764 -20.859 1 42.91 423 VAL B O 1
ATOM 6785 N N . LYS B 1 424 ? 5.254 -4.383 -18.75 1 45.94 424 LYS B N 1
ATOM 6786 C CA . LYS B 1 424 ? 3.969 -3.816 -18.359 1 45.94 424 LYS B CA 1
ATOM 6787 C C . LYS B 1 424 ? 4.156 -2.488 -17.625 1 45.94 424 LYS B C 1
ATOM 6789 O O . LYS B 1 424 ? 5.059 -2.352 -16.797 1 45.94 424 LYS B O 1
ATOM 6794 N N . LEU B 1 425 ? 3.438 -1.357 -18.062 1 39.16 425 LEU B N 1
ATOM 6795 C CA . LEU B 1 425 ? 3.434 -0.043 -17.422 1 39.16 425 LEU B CA 1
ATOM 6796 C C . LEU B 1 425 ? 2.537 -0.037 -16.188 1 39.16 425 LEU B C 1
ATOM 6798 O O . LEU B 1 425 ? 1.407 -0.528 -16.234 1 39.16 425 LEU B O 1
ATOM 6802 N N . ALA B 1 426 ? 3.006 -0.219 -14.922 1 40.38 426 ALA B N 1
ATOM 6803 C CA . ALA B 1 426 ? 2.146 0.088 -13.781 1 40.38 426 ALA B CA 1
ATOM 6804 C C . ALA B 1 426 ? 2.164 1.581 -13.469 1 40.38 426 ALA B C 1
ATOM 6806 O O . ALA B 1 426 ? 3.232 2.191 -13.383 1 40.38 426 ALA B O 1
ATOM 6807 N N . TRP B 1 427 ? 1.092 2.404 -13.609 1 35.97 427 TRP B N 1
ATOM 6808 C CA . TRP B 1 427 ? 0.943 3.834 -13.359 1 35.97 427 TRP B CA 1
ATOM 6809 C C . TRP B 1 427 ? 0.753 4.113 -11.875 1 35.97 427 TRP B C 1
ATOM 6811 O O . TRP B 1 427 ? -0.15 3.561 -11.242 1 35.97 427 TRP B O 1
ATOM 6821 N N . GLY B 1 428 ? 1.697 4.066 -11.047 1 29.86 428 GLY B N 1
ATOM 6822 C CA . GLY B 1 428 ? 1.454 4.641 -9.734 1 29.86 428 GLY B CA 1
ATOM 6823 C C . GLY B 1 428 ? 1.241 6.145 -9.766 1 29.86 428 GLY B C 1
ATOM 6824 O O . GLY B 1 428 ? 1.9 6.852 -10.531 1 29.86 428 GLY B O 1
ATOM 6825 N N . LEU B 1 429 ? -0.007 6.66 -9.445 1 27.62 429 LEU B N 1
ATOM 6826 C CA . LEU B 1 429 ? -0.228 8.094 -9.281 1 27.62 429 LEU B CA 1
ATOM 6827 C C . LEU B 1 429 ? 0.69 8.664 -8.203 1 27.62 429 LEU B C 1
ATOM 6829 O O . LEU B 1 429 ? 0.942 8.008 -7.188 1 27.62 429 LEU B O 1
#

Sequence (858 aa):
MDHFFDMFMASAGRKLREYLGSRSLQDYPLEELSSYILKRPVPQEEAALRAAGVDGGIGVVKLANGHQVVLARAAAVGPDFLEREFIADVAAVDSASLPWAYLVIAESLVGIRAVEKHGVDLLLMDGSLYAKALRLVHNLILTREFQNLYYVPELATALYTLSRLIKTAEERGTRLVFVSKDHSFKILKEHVVFEKLGERYRDYLFQRGLQWYSILWIRRFRRELLDLYKAARGHDYAGARLLALLVAQSVTDGELLSSLLPPGHYTVPMLVGSCDAYINYKGLATVDKLVKAAEDRLEDSMILRLKEGFNSDIPGLIRESLEALPKIYLFYLRLRSDDTPLLVELPAEGTKMFDGSPVKAFYPAAKVEDVASTLAAQYRDPAHYNTWLWYAHTVASFKSSQLSEYAVYLKKMAEEVGVARRVKLAWGLMDHFFDMFMASAGRKLREYLGSRSLQDYPLEELSSYILKRPVPQEEAALRAAGVDGGIGVVKLANGHQVVLARAAAVGPDFLEREFIADVAAVDSASLPWAYLVIAESLVGIRAVEKHGVDLLLMDGSLYAKALRLVHNLILTREFQNLYYVPELATALYTLSRLIKTAEERGTRLVFVSKDHSFKILKEHVVFEKLGERYRDYLFQRGLQWYSILWIRRFRRELLDLYKAARGHDYAGARLLALLVAQSVTDGELLSSLLPPGHYTVPMLVGSCDAYINYKGLATVDKLVKAAEDRLEDSMILRLKEGFNSDIPGLIRESLEALPKIYLFYLRLRSDDTPLLVELPAEGTKMFDGSPVKAFYPAAKVEDVASTLAAQYRDPAHYNTWLWYAHTVASFKSSQLSEYAVYLKKMAEEVGVARRVKLAWGL